Protein AF-A0AAE3G840-F1 (afdb_monomer)

Secondary structure (DSSP, 8-state):
--------------HHHHHHHHHHHHHHHHHHHHHHHHHHHHHHHHHHHHT--TTTTTHHHHHHHHHHHHHHHHHHHHHHHH-HHHHHHHHHHHHHHHHHHHHT--SHHHHHHHHHHHHHHHHHHHHHHHHHHHHHSPTTHHHHHHHHHHHHHHHHHHHHHHHHHHHHHHHT-TTHHHHTHHHHHHHHHHHHHHH-------SPPPP--HHHHHHHHHHHHHHHHHHHHHHHT-TTSTHHHHHHHHHHHHHHHHHHHHHHT-SS-SS-GGGGGSHHHHHHHHHHHHHHHHHTTHHHHHHHIIIIIS---HHHHHHTTHHHHHHHHHHHHHHHHHHHHHHHHHHHHHHHHHHHHHHHHHHHH--TT--HIIIIIHHHHHHHHHHHHHHHHHHHHHHTTS-HHHHHHHHHHHHHHHHHHHHHHHHHHHHHHHHHHHHHHHHSTT--TTSHHHHHHHHHHHHHHHHHHHHHHHHHHHHHSPPPPPP-------------------------EEPTTS-EEE------------SSS----PPTT-SS---S----EEEETTEEEE------PPPGGG----TTS--SHHHHHHHHHHHHHHSTTTTSTTGGGSTTHHHHHHHHHHHHHHHHHHHHHHHHIIIIIS---EEEEES--S--HHHHS---TT-EEEEEE-HHHHHHHHHHHTTPPPTT--EEEEEE--TTS--HHHHHHTT--TTS-EEEEE-S-GGGS-HHHHHHHHHHHHHHPPTT-EEEEEEE-GGGGGSHHHHHHHHHHHHTT---------HHHHHHHTTEEEEEE-HHHHHHHHTSPPPGGG-TTSTTPPPEEEEEEEE---

Foldseek 3Di:
DDDDDDPDPPPPPDPVLLVLLLVLLLLLLLLLLLLLQQLLLQLVQCCVQQVDDPLLSVLLNQLLLLLLLLCLLVLLLCCLFVNLLVLQLVLLVQLLVLLVQLLVDNHSVSNSVSSNSNSNSSSNSNNSSLVSLPVSADPADRSVVSVVSSVVSSLVSNLCNLQVSLCCCVPPRNSVSSVVSNVSSVVSNVSSVPSPDDDPPPDDRDDPPVLLSCLSSQLLSLQLVLLSCCSVCNCPDPSNVVSNVSSVVSVVVSVVCQVPPDPRHSAVCVLCVDLLLVLLLLLLLLLLLLPLQVSSLQLCLCCAQVVHGSNVSSVLLNLLSVLLVVLLVCLVVLCLPVNLLVQLLQLLLQLLQLLLQLLPQQASPGDSVRNPNVSSSSNSNSSSSNPVSSLCSQQVVDPSVCSSVSNVSSVSSSSSSNSSSNSNLLSQLLVQLVVVQVVDPPDDSSHNGSNSRSSSVSSNSSSVSSNVSSVSSVPRHDDPDDPDDDDDDDDDDDDDDDDDDDDDDWDFDADPVGDTDDTDDDDDDDDDDDPDDDDFDDDPDDPDTDDDDDFDFDDDPNDTDGDDPPDDDPQLLVVDDDPPDPQALVQVVVQVSVCVVVVSPNLCPLLPPDPDPVVCVVLVSLVSSLLSVVLLSVVCCCCVVVVAQEEEEEPDGLRQCQQRPPGDLSHEYEYEDAPVRVVVSCVVCPPRDRPHHHHYDYQHDDLLDQCLVSVVVSPQQLAGAYEYEDEPVQQQDAPVSSLVSLLSVLSRGHAFHKYKYKDFAPVLCVQPVSVVSQVSCVVSVRHGHHDDDDPQVSVVVSQKHKDKDQLCRSCVSVVHDRRPLRDPPDPRRTGMMIMMIGHHDD

Radius of gyration: 35.21 Å; Cα contacts (8 Å, |Δi|>4): 1364; chains: 1; bounding box: 81×62×112 Å

pLDDT: mean 72.21, std 22.95, range [21.5, 98.44]

Organism: NCBI:txid334858

InterPro domains:
  IPR007213 Methyltransferase Ppm1/Ppm2/Tcmp [PF04072] (611-745)
  IPR011610 S-adenosyl-L-methionine-dependent methyltransferase ML2640-like [TIGR00027] (586-816)
  IPR011701 Major facilitator superfamily [PF07690] (26-421)
  IPR020846 Major facilitator superfamily domain [PS50850] (21-481)
  IPR029063 S-adenosyl-L-methionine-dependent methyltransferase superfamily [G3DSA:3.40.50.150] (578-839)
  IPR029063 S-adenosyl-L-methionine-dependent methyltransferase superfamily [SSF53335] (592-825)
  IPR036259 MFS transporter superfamily [G3DSA:1.20.1250.20] (270-483)
  IPR036259 MFS transporter superfamily [SSF103473] (11-481)

Structure (mmCIF, N/CA/C/O backbone):
data_AF-A0AAE3G840-F1
#
_entry.id   AF-A0AAE3G840-F1
#
loop_
_atom_site.group_PDB
_atom_site.id
_atom_site.type_symbol
_atom_site.label_atom_id
_atom_site.label_alt_id
_atom_site.label_comp_id
_atom_site.label_asym_id
_atom_site.label_entity_id
_atom_site.label_seq_id
_atom_site.pdbx_PDB_ins_code
_atom_site.Cartn_x
_atom_site.Cartn_y
_atom_site.Cartn_z
_atom_site.occupancy
_atom_site.B_iso_or_equiv
_atom_site.auth_seq_id
_atom_site.auth_comp_id
_atom_site.auth_asym_id
_atom_site.auth_atom_id
_atom_site.pdbx_PDB_model_num
ATOM 1 N N . MET A 1 1 ? -51.541 -15.977 14.603 1.00 34.34 1 MET A N 1
ATOM 2 C CA . MET A 1 1 ? -51.181 -16.908 13.510 1.00 34.34 1 MET A CA 1
ATOM 3 C C . MET A 1 1 ? -50.892 -16.015 12.309 1.00 34.34 1 MET A C 1
ATOM 5 O O . MET A 1 1 ? -51.826 -15.452 11.775 1.00 34.34 1 MET A O 1
ATOM 9 N N . VAL A 1 2 ? -49.666 -15.561 12.064 1.00 25.80 2 VAL A N 1
ATOM 10 C CA . VAL A 1 2 ? -48.532 -16.315 11.511 1.00 25.80 2 VAL A CA 1
ATOM 11 C C . VAL A 1 2 ? -47.225 -15.819 12.142 1.00 25.80 2 VAL A C 1
ATOM 13 O O . VAL A 1 2 ? -46.986 -14.623 12.275 1.00 25.80 2 VAL A O 1
ATOM 16 N N . THR A 1 3 ? -46.417 -16.776 12.571 1.00 24.98 3 THR A N 1
ATOM 17 C CA . THR A 1 3 ? -45.073 -16.669 13.137 1.00 24.98 3 THR A CA 1
ATOM 18 C C . THR A 1 3 ? -44.054 -16.286 12.060 1.00 24.98 3 THR A C 1
ATOM 20 O O . THR A 1 3 ? -43.901 -17.009 11.080 1.00 24.98 3 THR A O 1
ATOM 23 N N . PHE A 1 4 ? -43.293 -15.205 12.262 1.00 26.00 4 PHE A N 1
ATOM 24 C CA . PHE A 1 4 ? -42.020 -15.007 11.562 1.00 26.00 4 PHE A CA 1
ATOM 25 C C . PHE A 1 4 ? -40.923 -15.701 12.367 1.00 26.00 4 PHE A C 1
ATOM 27 O O . PHE A 1 4 ? -40.429 -15.179 13.363 1.00 26.00 4 PHE A O 1
ATOM 34 N N . SER A 1 5 ? -40.603 -16.924 11.950 1.00 25.14 5 SER A N 1
ATOM 35 C CA . SER A 1 5 ? -39.438 -17.674 12.408 1.00 25.14 5 SER A CA 1
ATOM 36 C C . SER A 1 5 ? -38.291 -17.515 11.406 1.00 25.14 5 SER A C 1
ATOM 38 O O . SER A 1 5 ? -38.530 -17.392 10.205 1.00 25.14 5 SER A O 1
ATOM 40 N N . SER A 1 6 ? -37.064 -17.616 11.923 1.00 24.23 6 SER A N 1
ATOM 41 C CA . SER A 1 6 ? -35.778 -17.750 11.221 1.00 24.23 6 SER A CA 1
ATOM 42 C C . SER A 1 6 ? -35.004 -16.462 10.895 1.00 24.23 6 SER A C 1
ATOM 44 O O . SER A 1 6 ? -34.860 -16.052 9.745 1.00 24.23 6 SER A O 1
ATOM 46 N N . THR A 1 7 ? -34.355 -15.883 11.910 1.00 29.67 7 THR A N 1
ATOM 47 C CA . THR A 1 7 ? -33.002 -15.338 11.718 1.00 29.67 7 THR A CA 1
ATOM 48 C C . THR A 1 7 ? -32.040 -16.515 11.598 1.00 29.67 7 THR A C 1
ATOM 50 O O . THR A 1 7 ? -31.625 -17.091 12.604 1.00 29.67 7 THR A O 1
ATOM 53 N N . ALA A 1 8 ? -31.719 -16.901 10.364 1.00 26.28 8 ALA A N 1
ATOM 54 C CA . ALA A 1 8 ? -30.678 -17.882 10.095 1.00 26.28 8 ALA A CA 1
ATOM 55 C C . ALA A 1 8 ? -29.350 -17.439 10.750 1.00 26.28 8 ALA A C 1
ATOM 57 O O . ALA A 1 8 ? -28.994 -16.256 10.672 1.00 26.28 8 ALA A O 1
ATOM 58 N N . PRO A 1 9 ? -28.593 -18.352 11.378 1.00 29.22 9 PRO A N 1
ATOM 59 C CA . PRO A 1 9 ? -27.263 -18.037 11.872 1.00 29.22 9 PRO A CA 1
ATOM 60 C C . PRO A 1 9 ? -26.381 -17.686 10.670 1.00 29.22 9 PRO A C 1
ATOM 62 O O . PRO A 1 9 ? -26.230 -18.489 9.750 1.00 29.22 9 PRO A O 1
ATOM 65 N N . ARG A 1 10 ? -25.778 -16.488 10.656 1.00 34.19 10 ARG A N 1
ATOM 66 C CA . ARG A 1 10 ? -24.639 -16.221 9.768 1.00 34.19 10 ARG A CA 1
ATOM 67 C C . ARG A 1 10 ? -23.560 -17.227 10.153 1.00 34.19 10 ARG A C 1
ATOM 69 O O . ARG A 1 10 ? -22.944 -17.087 11.208 1.00 34.19 10 ARG A O 1
ATOM 76 N N . SER A 1 11 ? -23.390 -18.272 9.346 1.00 36.03 11 SER A N 1
ATOM 77 C CA . SER A 1 11 ? -22.333 -19.261 9.524 1.00 36.03 11 SER A CA 1
ATOM 78 C C . SER A 1 11 ? -21.011 -18.510 9.638 1.00 36.03 11 SER A C 1
ATOM 80 O O . SER A 1 11 ? -20.602 -17.842 8.687 1.00 36.03 11 SER A O 1
ATOM 82 N N . ARG A 1 12 ? -20.357 -18.575 10.801 1.00 44.62 12 ARG A N 1
ATOM 83 C CA . ARG A 1 12 ? -18.965 -18.142 10.923 1.00 44.62 12 ARG A CA 1
ATOM 84 C C . ARG A 1 12 ? -18.172 -19.040 9.976 1.00 44.62 12 ARG A C 1
ATOM 86 O O . ARG A 1 12 ? -18.024 -20.229 10.248 1.00 44.62 12 ARG A O 1
ATOM 93 N N . LEU A 1 13 ? -17.779 -18.505 8.823 1.00 53.25 13 LEU A N 1
ATOM 94 C CA . LEU A 1 13 ? -16.960 -19.225 7.853 1.00 53.25 13 LEU A CA 1
ATOM 95 C C . LEU A 1 13 ? -15.659 -19.656 8.546 1.00 53.25 13 LEU A C 1
ATOM 97 O O . LEU A 1 13 ? -15.182 -18.990 9.469 1.00 53.25 13 LEU A O 1
ATOM 101 N N . SER A 1 14 ? -15.130 -20.822 8.173 1.00 67.75 14 SER A N 1
ATOM 102 C CA . SER A 1 14 ? -13.981 -21.405 8.867 1.00 67.75 14 SER A CA 1
ATOM 103 C C . SER A 1 14 ? -12.733 -20.515 8.716 1.00 67.75 14 SER A C 1
ATOM 105 O O . SER A 1 14 ? -12.577 -19.840 7.697 1.00 67.75 14 SER A O 1
ATOM 107 N N . PRO A 1 15 ? -11.772 -20.550 9.660 1.00 73.31 15 PRO A N 1
ATOM 108 C CA . PRO A 1 15 ? -10.496 -19.834 9.528 1.00 73.31 15 PRO A CA 1
ATOM 109 C C . PRO A 1 15 ? -9.726 -20.145 8.232 1.00 73.31 15 PRO A C 1
ATOM 111 O O . PRO A 1 15 ? -8.884 -19.357 7.804 1.00 73.31 15 PRO A O 1
ATOM 114 N N . GLN A 1 16 ? -10.000 -21.293 7.603 1.00 81.31 16 GLN A N 1
ATOM 115 C CA . GLN A 1 16 ? -9.448 -21.673 6.302 1.00 81.31 16 GLN A CA 1
ATOM 116 C C . GLN A 1 16 ? -10.058 -20.854 5.156 1.00 81.31 16 GLN A C 1
ATOM 118 O O . GLN A 1 16 ? -9.321 -20.418 4.274 1.00 81.31 16 GLN A O 1
ATOM 123 N N . HIS A 1 17 ? -11.366 -20.585 5.188 1.00 85.44 17 HIS A N 1
ATOM 124 C CA . HIS A 1 17 ? -12.036 -19.741 4.197 1.00 85.44 17 HIS A CA 1
ATOM 125 C C . HIS A 1 17 ? -11.471 -18.312 4.209 1.00 85.44 17 HIS A C 1
ATOM 127 O O . HIS A 1 17 ? -11.098 -17.797 3.158 1.00 85.44 17 HIS A O 1
ATOM 133 N N . ASP A 1 18 ? -11.301 -17.704 5.388 1.00 85.56 18 ASP A N 1
ATOM 134 C CA . ASP A 1 18 ? -10.723 -16.356 5.518 1.00 85.56 18 ASP A CA 1
ATOM 135 C C . ASP A 1 18 ? -9.313 -16.272 4.904 1.00 85.56 18 ASP A C 1
ATOM 137 O O . ASP A 1 18 ? -8.988 -15.324 4.188 1.00 85.56 18 ASP A O 1
ATOM 141 N N . ARG A 1 19 ? -8.467 -17.287 5.137 1.00 89.31 19 ARG A N 1
ATOM 142 C CA . ARG A 1 19 ? -7.116 -17.356 4.550 1.00 89.31 19 ARG A CA 1
ATOM 143 C C . ARG A 1 19 ? -7.157 -17.453 3.028 1.00 89.31 19 ARG A C 1
ATOM 145 O O . ARG A 1 19 ? -6.355 -16.800 2.366 1.00 89.31 19 ARG A O 1
ATOM 152 N N . LEU A 1 20 ? -8.086 -18.232 2.477 1.00 91.50 20 LEU A N 1
ATOM 153 C CA . LEU A 1 20 ? -8.254 -18.370 1.030 1.00 91.50 20 LEU A CA 1
ATOM 154 C C . LEU A 1 20 ? -8.765 -17.073 0.395 1.00 91.50 20 LEU A C 1
ATOM 156 O O . LEU A 1 20 ? -8.261 -16.676 -0.651 1.00 91.50 20 LEU A O 1
ATOM 160 N N . VAL A 1 21 ? -9.688 -16.360 1.046 1.00 91.12 21 VAL A N 1
ATOM 161 C CA . VAL A 1 21 ? -10.130 -15.029 0.598 1.00 91.12 21 VAL A CA 1
ATOM 162 C C . VAL A 1 21 ? -8.964 -14.040 0.571 1.00 91.12 21 VAL A C 1
ATOM 164 O O . VAL A 1 21 ? -8.776 -13.335 -0.422 1.00 91.12 21 VAL A O 1
ATOM 167 N N . LEU A 1 22 ? -8.147 -14.011 1.630 1.00 91.56 22 LEU A N 1
ATOM 168 C CA . LEU A 1 22 ? -6.950 -13.170 1.670 1.00 91.56 22 LEU A CA 1
ATOM 169 C C . LEU A 1 22 ? -5.960 -13.541 0.563 1.00 91.56 22 LEU A C 1
ATOM 171 O O . LEU A 1 22 ? -5.423 -12.649 -0.096 1.00 91.56 22 LEU A O 1
ATOM 175 N N . ALA A 1 23 ? -5.736 -14.836 0.338 1.00 93.62 23 ALA A N 1
ATOM 176 C CA . ALA A 1 23 ? -4.858 -15.323 -0.717 1.00 93.62 23 ALA A CA 1
ATOM 177 C C . ALA A 1 23 ? -5.355 -14.901 -2.107 1.00 93.62 23 ALA A C 1
ATOM 179 O O . ALA A 1 23 ? -4.570 -14.375 -2.886 1.00 93.62 23 ALA A O 1
ATOM 180 N N . LEU A 1 24 ? -6.653 -15.038 -2.397 1.00 93.50 24 LEU A N 1
ATOM 181 C CA . LEU A 1 24 ? -7.257 -14.637 -3.673 1.00 93.50 24 LEU A CA 1
ATOM 182 C C . LEU A 1 24 ? -7.178 -13.126 -3.916 1.00 93.50 24 LEU A C 1
ATOM 184 O O . LEU A 1 24 ? -6.803 -12.683 -5.005 1.00 93.50 24 LEU A O 1
ATOM 188 N N . ALA A 1 25 ? -7.493 -12.320 -2.900 1.00 91.62 25 ALA A N 1
ATOM 189 C CA . ALA A 1 25 ? -7.382 -10.870 -3.005 1.00 91.62 25 ALA A CA 1
ATOM 190 C C . ALA A 1 25 ? -5.920 -10.438 -3.212 1.00 91.62 25 ALA A C 1
ATOM 192 O O . ALA A 1 25 ? -5.636 -9.566 -4.036 1.00 91.62 25 ALA A O 1
ATOM 193 N N . SER A 1 26 ? -4.984 -11.067 -2.495 1.00 92.06 26 SER A N 1
ATOM 194 C CA . SER A 1 26 ? -3.547 -10.792 -2.615 1.00 92.06 26 SER A CA 1
ATOM 195 C C . SER A 1 26 ? -2.992 -11.245 -3.967 1.00 92.06 26 SER A C 1
ATOM 197 O O . SER A 1 26 ? -2.227 -10.505 -4.574 1.00 92.06 26 SER A O 1
ATOM 199 N N . LEU A 1 27 ? -3.434 -12.395 -4.487 1.00 94.00 27 LEU A N 1
ATOM 200 C CA . LEU A 1 27 ? -3.102 -12.885 -5.829 1.00 94.00 27 LEU A CA 1
ATOM 201 C C . LEU A 1 27 ? -3.569 -11.909 -6.914 1.00 94.00 27 LEU A C 1
ATOM 203 O O . LEU A 1 27 ? -2.831 -11.630 -7.852 1.00 94.00 27 LEU A O 1
ATOM 207 N N . SER A 1 28 ? -4.770 -11.346 -6.750 1.00 92.19 28 SER A N 1
ATOM 208 C CA . SER A 1 28 ? -5.316 -10.336 -7.664 1.00 92.19 28 SER A CA 1
ATOM 209 C C . SER A 1 28 ? -4.454 -9.067 -7.675 1.00 92.19 28 SER A C 1
ATOM 211 O O . SER A 1 28 ? -4.158 -8.532 -8.737 1.00 92.19 28 SER A O 1
ATOM 213 N N . SER A 1 29 ? -3.998 -8.609 -6.502 1.00 89.50 29 SER A N 1
ATOM 214 C CA . SER A 1 29 ? -3.045 -7.491 -6.389 1.00 89.50 29 SER A CA 1
ATOM 215 C C . SER A 1 29 ? -1.716 -7.812 -7.064 1.00 89.50 29 SER A C 1
ATOM 217 O O . SER A 1 29 ? -1.209 -7.026 -7.860 1.00 89.50 29 SER A O 1
ATOM 219 N N . PHE A 1 30 ? -1.175 -8.996 -6.765 1.00 91.31 30 PHE A N 1
ATOM 220 C CA . PHE A 1 30 ? 0.096 -9.467 -7.291 1.00 91.31 30 PHE A CA 1
ATOM 221 C C . PHE A 1 30 ? 0.093 -9.493 -8.815 1.00 91.31 30 PHE A C 1
ATOM 223 O O . PHE A 1 30 ? 0.956 -8.869 -9.414 1.00 91.31 30 PHE A O 1
ATOM 230 N N . VAL A 1 31 ? -0.882 -10.165 -9.438 1.00 93.06 31 VAL A N 1
ATOM 231 C CA . VAL A 1 31 ? -0.896 -10.363 -10.894 1.00 93.06 31 VAL A CA 1
ATOM 232 C C . VAL A 1 31 ? -1.080 -9.045 -11.649 1.00 93.06 31 VAL A C 1
ATOM 234 O O . VAL A 1 31 ? -0.390 -8.803 -12.631 1.00 93.06 31 VAL A O 1
ATOM 237 N N . VAL A 1 32 ? -1.943 -8.151 -11.153 1.00 91.31 32 VAL A N 1
ATOM 238 C CA . VAL A 1 32 ? -2.203 -6.843 -11.776 1.00 91.31 32 VAL A CA 1
ATOM 239 C C . VAL A 1 32 ? -0.981 -5.928 -11.673 1.00 91.31 32 VAL A C 1
ATOM 241 O O . VAL A 1 32 ? -0.653 -5.219 -12.624 1.00 91.31 32 VAL A O 1
ATOM 244 N N . ILE A 1 33 ? -0.301 -5.922 -10.524 1.00 86.12 33 ILE A N 1
ATOM 245 C CA . ILE A 1 33 ? 0.869 -5.063 -10.312 1.00 86.12 33 ILE A CA 1
ATOM 246 C C . ILE A 1 33 ? 2.111 -5.642 -10.999 1.00 86.12 33 ILE A C 1
ATOM 248 O O . ILE A 1 33 ? 2.878 -4.880 -11.581 1.00 86.12 33 ILE A O 1
ATOM 252 N N . LEU A 1 34 ? 2.289 -6.966 -10.970 1.00 89.31 34 LEU A N 1
ATOM 253 C CA . LEU A 1 34 ? 3.341 -7.661 -11.710 1.00 89.31 34 LEU A CA 1
ATOM 254 C C . LEU A 1 34 ? 3.222 -7.364 -13.206 1.00 89.31 34 LEU A C 1
ATOM 256 O O . LEU A 1 34 ? 4.193 -6.927 -13.810 1.00 89.31 34 LEU A O 1
ATOM 260 N N . ASP A 1 35 ? 2.037 -7.547 -13.795 1.00 91.50 35 ASP A N 1
ATOM 261 C CA . ASP A 1 35 ? 1.790 -7.310 -15.223 1.00 91.50 35 ASP A CA 1
ATOM 262 C C . ASP A 1 35 ? 2.094 -5.866 -15.656 1.00 91.50 35 ASP A C 1
ATOM 264 O O . ASP A 1 35 ? 2.644 -5.628 -16.734 1.00 91.50 35 ASP A O 1
ATOM 268 N N . ALA A 1 36 ? 1.793 -4.895 -14.791 1.00 83.44 36 ALA A N 1
ATOM 269 C CA . ALA A 1 36 ? 2.079 -3.491 -15.058 1.00 83.44 36 ALA A CA 1
ATOM 270 C C . ALA A 1 36 ? 3.587 -3.198 -15.176 1.00 83.44 36 ALA A C 1
ATOM 272 O O . ALA A 1 36 ? 3.972 -2.295 -15.916 1.00 83.44 36 ALA A O 1
ATOM 273 N N . THR A 1 37 ? 4.445 -3.936 -14.463 1.00 83.00 37 THR A N 1
ATOM 274 C CA . THR A 1 37 ? 5.891 -3.661 -14.401 1.00 83.00 37 THR A CA 1
ATOM 275 C C . THR A 1 37 ? 6.741 -4.634 -15.218 1.00 83.00 37 THR A C 1
ATOM 277 O O . THR A 1 37 ? 7.807 -4.255 -15.704 1.00 83.00 37 THR A O 1
ATOM 280 N N . ILE A 1 38 ? 6.280 -5.870 -15.409 1.00 89.69 38 ILE A N 1
ATOM 281 C CA . ILE A 1 38 ? 7.008 -6.938 -16.107 1.00 89.69 38 ILE A CA 1
ATOM 282 C C . ILE A 1 38 ? 7.200 -6.644 -17.603 1.00 89.69 38 ILE A C 1
ATOM 284 O O . ILE A 1 38 ? 8.246 -6.960 -18.170 1.00 89.69 38 ILE A O 1
ATOM 288 N N . VAL A 1 39 ? 6.221 -5.989 -18.238 1.00 89.75 39 VAL A N 1
ATOM 289 C CA . VAL A 1 39 ? 6.227 -5.718 -19.685 1.00 89.75 39 VAL A CA 1
ATOM 290 C C . VAL A 1 39 ? 7.253 -4.656 -20.082 1.00 89.75 39 VAL A C 1
ATOM 292 O O . VAL A 1 39 ? 7.776 -4.696 -21.192 1.00 89.75 39 VAL A O 1
ATOM 295 N N . SER A 1 40 ? 7.594 -3.738 -19.174 1.00 82.50 40 SER A N 1
ATOM 296 C CA . SER A 1 40 ? 8.496 -2.613 -19.450 1.00 82.50 40 SER A CA 1
ATOM 297 C C . SER A 1 40 ? 9.888 -3.076 -19.876 1.00 82.50 40 SER A C 1
ATOM 299 O O . SER A 1 40 ? 10.499 -2.475 -20.755 1.00 82.50 40 SER A O 1
ATOM 301 N N . VAL A 1 41 ? 10.359 -4.190 -19.307 1.00 85.06 41 VAL A N 1
ATOM 302 C CA . VAL A 1 41 ? 11.650 -4.796 -19.666 1.00 85.06 41 VAL A CA 1
ATOM 303 C C . VAL A 1 41 ? 11.589 -5.495 -21.028 1.00 85.06 41 VAL A C 1
ATOM 305 O O . VAL A 1 41 ? 12.598 -5.578 -21.719 1.00 85.06 41 VAL A O 1
ATOM 308 N N . ALA A 1 42 ? 10.404 -5.950 -21.437 1.00 88.44 42 ALA A N 1
ATOM 309 C CA . ALA A 1 42 ? 10.174 -6.680 -22.679 1.00 88.44 42 ALA A CA 1
ATOM 310 C C . ALA A 1 42 ? 9.907 -5.773 -23.893 1.00 88.44 42 ALA A C 1
ATOM 312 O O . ALA A 1 42 ? 9.973 -6.246 -25.029 1.00 88.44 42 ALA A O 1
ATOM 313 N N . LEU A 1 43 ? 9.616 -4.484 -23.672 1.00 86.25 43 LEU A N 1
ATOM 314 C CA . LEU A 1 43 ? 9.260 -3.524 -24.723 1.00 86.25 43 LEU A CA 1
ATOM 315 C C . LEU A 1 43 ? 10.213 -3.520 -25.927 1.00 86.25 43 LEU A C 1
ATOM 317 O O . LEU A 1 43 ? 9.707 -3.577 -27.046 1.00 86.25 43 LEU A O 1
ATOM 321 N N . PRO A 1 44 ? 11.551 -3.516 -25.770 1.00 83.31 44 PRO A N 1
ATOM 322 C CA . PRO A 1 44 ? 12.439 -3.508 -26.932 1.00 83.31 44 PRO A CA 1
ATOM 323 C C . PRO A 1 44 ? 12.269 -4.761 -27.805 1.00 83.31 44 PRO A C 1
ATOM 325 O O . PRO A 1 44 ? 12.223 -4.669 -29.029 1.00 83.31 44 PRO A O 1
ATOM 328 N N . SER A 1 45 ? 12.104 -5.934 -27.180 1.00 87.25 45 SER A N 1
ATOM 329 C CA . SER A 1 45 ? 11.869 -7.200 -27.890 1.00 87.25 45 SER A CA 1
ATOM 330 C C . SER A 1 45 ? 10.499 -7.235 -28.572 1.00 87.25 45 SER A C 1
ATOM 332 O O . SER A 1 45 ? 10.394 -7.687 -29.709 1.00 87.25 45 SER A O 1
ATOM 334 N N . ILE A 1 46 ? 9.464 -6.709 -27.907 1.00 90.56 46 ILE A N 1
ATOM 335 C CA . ILE A 1 46 ? 8.120 -6.542 -28.479 1.00 90.56 46 ILE A CA 1
ATOM 336 C C . ILE A 1 46 ? 8.183 -5.667 -29.732 1.00 90.56 46 ILE A C 1
ATOM 338 O O . ILE A 1 46 ? 7.615 -6.019 -30.766 1.00 90.56 46 ILE A O 1
ATOM 342 N N . GLY A 1 47 ? 8.876 -4.529 -29.639 1.00 87.50 47 GLY A N 1
ATOM 343 C CA . GLY A 1 47 ? 8.974 -3.575 -30.733 1.00 87.50 47 GLY A CA 1
ATOM 344 C C . GLY A 1 47 ? 9.709 -4.139 -31.941 1.00 87.50 47 GLY A C 1
ATOM 345 O O . GLY A 1 47 ? 9.209 -4.020 -33.058 1.00 87.50 47 GLY A O 1
ATOM 346 N N . ALA A 1 48 ? 10.836 -4.815 -31.702 1.00 87.00 48 ALA A N 1
ATOM 347 C CA . ALA A 1 48 ? 11.633 -5.441 -32.750 1.00 87.00 48 ALA A CA 1
ATOM 348 C C . ALA A 1 48 ? 10.879 -6.560 -33.486 1.00 87.00 48 ALA A C 1
ATOM 350 O O . ALA A 1 48 ? 10.978 -6.656 -34.706 1.00 87.00 48 ALA A O 1
ATOM 351 N N . GLU A 1 49 ? 10.119 -7.398 -32.772 1.00 91.56 49 GLU A N 1
ATOM 352 C CA . GLU A 1 49 ? 9.456 -8.552 -33.390 1.00 91.56 49 GLU A CA 1
ATOM 353 C C . GLU A 1 49 ? 8.113 -8.206 -34.053 1.00 91.56 49 GLU A C 1
ATOM 355 O O . GLU A 1 49 ? 7.796 -8.736 -35.115 1.00 91.56 49 GLU A O 1
ATOM 360 N N . LEU A 1 50 ? 7.315 -7.317 -33.451 1.00 91.31 50 LEU A N 1
ATOM 361 C CA . LEU A 1 50 ? 6.008 -6.921 -33.997 1.00 91.31 50 LEU A CA 1
ATOM 362 C C . LEU A 1 50 ? 6.078 -5.710 -34.937 1.00 91.31 50 LEU A C 1
ATOM 364 O O . LEU A 1 50 ? 5.052 -5.320 -35.493 1.00 91.31 50 LEU A O 1
ATOM 368 N N . GLY A 1 51 ? 7.258 -5.109 -35.112 1.00 86.62 51 GLY A N 1
ATOM 369 C CA . GLY A 1 51 ? 7.457 -3.958 -35.990 1.00 86.62 51 GLY A CA 1
ATOM 370 C C . GLY A 1 51 ? 6.771 -2.687 -35.488 1.00 86.62 51 GLY A C 1
ATOM 371 O O . GLY A 1 51 ? 6.192 -1.947 -36.283 1.00 86.62 51 GLY A O 1
ATOM 372 N N . PHE A 1 52 ? 6.791 -2.430 -34.175 1.00 83.56 52 PHE A N 1
ATOM 373 C CA . PHE A 1 52 ? 6.294 -1.154 -33.650 1.00 83.56 52 PHE A CA 1
ATOM 374 C C . PHE A 1 52 ? 7.183 0.000 -34.121 1.00 83.56 52 PHE A C 1
ATOM 376 O O . PHE A 1 52 ? 8.408 -0.071 -34.039 1.00 83.56 52 PHE A O 1
ATOM 383 N N . ALA A 1 53 ? 6.560 1.109 -34.517 1.00 77.31 53 ALA A N 1
ATOM 384 C CA . ALA A 1 53 ? 7.265 2.380 -34.625 1.00 77.31 53 ALA A CA 1
ATOM 385 C C . ALA A 1 53 ? 7.638 2.886 -33.223 1.00 77.31 53 ALA A C 1
ATOM 387 O O . ALA A 1 53 ? 6.878 2.667 -32.273 1.00 77.31 53 ALA A O 1
ATOM 388 N N . ALA A 1 54 ? 8.750 3.619 -33.102 1.00 67.38 54 ALA A N 1
ATOM 389 C CA . ALA A 1 54 ? 9.215 4.190 -31.834 1.00 67.38 54 ALA A CA 1
ATOM 390 C C . ALA A 1 54 ? 8.132 5.029 -31.127 1.00 67.38 54 ALA A C 1
ATOM 392 O O . ALA A 1 54 ? 7.961 4.913 -29.919 1.00 67.38 54 ALA A O 1
ATOM 393 N N . SER A 1 55 ? 7.321 5.770 -31.890 1.00 64.19 55 SER A N 1
ATOM 394 C CA . SER A 1 55 ? 6.184 6.560 -31.386 1.00 64.19 55 SER A CA 1
ATOM 395 C C . SER A 1 55 ? 4.996 5.724 -30.893 1.00 64.19 55 SER A C 1
ATOM 397 O O . SER A 1 55 ? 4.160 6.207 -30.137 1.00 64.19 55 SER A O 1
ATOM 399 N N . THR A 1 56 ? 4.892 4.464 -31.319 1.00 74.06 56 THR A N 1
ATOM 400 C CA . THR A 1 56 ? 3.772 3.570 -30.974 1.00 74.06 56 THR A CA 1
ATOM 401 C C . THR A 1 56 ? 4.140 2.524 -29.928 1.00 74.06 56 THR A C 1
ATOM 403 O O . THR A 1 56 ? 3.257 1.958 -29.295 1.00 74.06 56 THR A O 1
ATOM 406 N N . LEU A 1 57 ? 5.427 2.251 -29.710 1.00 78.06 57 LEU A N 1
ATOM 407 C CA . LEU A 1 57 ? 5.870 1.249 -28.742 1.00 78.06 57 LEU A CA 1
ATOM 408 C C . LEU A 1 57 ? 5.465 1.575 -27.286 1.00 78.06 57 LEU A C 1
ATOM 410 O O . LEU A 1 57 ? 5.007 0.662 -26.590 1.00 78.06 57 LEU A O 1
ATOM 414 N N . PRO A 1 58 ? 5.531 2.839 -26.813 1.00 73.75 58 PRO A N 1
ATOM 415 C CA . PRO A 1 58 ? 5.064 3.203 -25.474 1.00 73.75 58 PRO A CA 1
ATOM 416 C C . PRO A 1 58 ? 3.588 2.858 -25.228 1.00 73.75 58 PRO A C 1
ATOM 418 O O . PRO A 1 58 ? 3.215 2.530 -24.096 1.00 73.75 58 PRO A O 1
ATOM 421 N N . TRP A 1 59 ? 2.758 2.820 -26.286 1.00 81.69 59 TRP A N 1
ATOM 422 C CA . TRP A 1 59 ? 1.340 2.446 -26.205 1.00 81.69 59 TRP A CA 1
ATOM 423 C C . TRP A 1 59 ? 1.096 1.063 -25.593 1.00 81.69 59 TRP A C 1
ATOM 425 O O . TRP A 1 59 ? 0.032 0.836 -25.023 1.00 81.69 59 TRP A O 1
ATOM 435 N N . VAL A 1 60 ? 2.074 0.156 -25.608 1.00 87.12 60 VAL A N 1
ATOM 436 C CA . VAL A 1 60 ? 1.949 -1.173 -24.985 1.00 87.12 60 VAL A CA 1
ATOM 437 C C . VAL A 1 60 ? 1.767 -1.086 -23.460 1.00 87.12 60 VAL A C 1
ATOM 439 O O . VAL A 1 60 ? 0.956 -1.817 -22.884 1.00 87.12 60 VAL A O 1
ATOM 442 N N . VAL A 1 61 ? 2.475 -0.180 -22.782 1.00 82.44 61 VAL A N 1
ATOM 443 C CA . VAL A 1 61 ? 2.293 0.068 -21.333 1.00 82.44 61 VAL A CA 1
ATOM 444 C C . VAL A 1 61 ? 1.115 1.009 -21.101 1.00 82.44 61 VAL A C 1
ATOM 446 O O . VAL A 1 61 ? 0.308 0.844 -20.182 1.00 82.44 61 VAL A O 1
ATOM 449 N N . ASN A 1 62 ? 1.011 1.994 -21.978 1.00 76.69 62 ASN A N 1
ATOM 450 C CA . ASN A 1 62 ? 0.102 3.114 -21.871 1.00 76.69 62 ASN A CA 1
ATOM 451 C C . ASN A 1 62 ? -1.367 2.713 -22.077 1.00 76.69 62 ASN A C 1
ATOM 453 O O . ASN A 1 62 ? -2.202 3.095 -21.264 1.00 76.69 62 ASN A O 1
ATOM 457 N N . ALA A 1 63 ? -1.692 1.860 -23.055 1.00 85.75 63 ALA A N 1
ATOM 458 C CA . ALA A 1 63 ? -3.054 1.362 -23.276 1.00 85.75 63 ALA A CA 1
ATOM 459 C C . ALA A 1 63 ? -3.600 0.607 -22.053 1.00 85.75 63 ALA A C 1
ATOM 461 O O . ALA A 1 63 ? -4.742 0.812 -21.643 1.00 85.75 63 ALA A O 1
ATOM 462 N N . TYR A 1 64 ? -2.766 -0.219 -21.418 1.00 87.94 64 TYR A N 1
ATOM 463 C CA . TYR A 1 64 ? -3.118 -0.874 -20.159 1.00 87.94 64 TYR A CA 1
ATOM 464 C C . TYR A 1 64 ? -3.416 0.148 -19.062 1.00 87.94 64 TYR A C 1
ATOM 466 O O . TYR A 1 64 ? -4.473 0.113 -18.438 1.00 87.94 64 TYR A O 1
ATOM 474 N N . THR A 1 65 ? -2.492 1.084 -18.858 1.00 77.38 65 THR A N 1
ATOM 4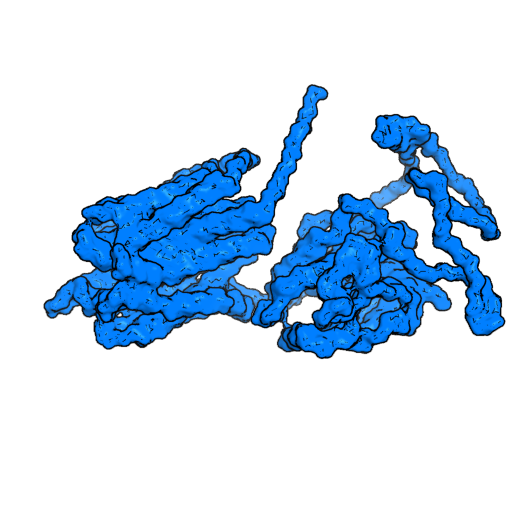75 C CA . THR A 1 65 ? -2.549 2.071 -17.775 1.00 77.38 65 THR A CA 1
ATOM 476 C C . THR A 1 65 ? -3.743 3.015 -17.928 1.00 77.38 65 THR A C 1
ATOM 478 O O . THR A 1 65 ? -4.422 3.323 -16.949 1.00 77.38 65 THR A O 1
ATOM 481 N N . LEU A 1 66 ? -4.037 3.416 -19.165 1.00 79.94 66 LEU A N 1
ATOM 482 C CA . LEU A 1 66 ? -5.156 4.265 -19.552 1.00 79.94 66 LEU A CA 1
ATOM 483 C C . LEU A 1 66 ? -6.497 3.629 -19.158 1.00 79.94 66 LEU A C 1
ATOM 485 O O . LEU A 1 66 ? -7.279 4.235 -18.422 1.00 79.94 66 LEU A O 1
ATOM 489 N N . LEU A 1 67 ? -6.747 2.390 -19.596 1.00 85.94 67 LEU A N 1
ATOM 490 C CA . LEU A 1 67 ? -7.989 1.680 -19.282 1.00 85.94 67 LEU A CA 1
ATOM 491 C C . LEU A 1 67 ? -8.050 1.293 -17.801 1.00 85.94 67 LEU A C 1
ATOM 493 O O . LEU A 1 67 ? -9.105 1.420 -17.182 1.00 85.94 67 LEU A O 1
ATOM 497 N N . PHE A 1 68 ? -6.921 0.898 -17.212 1.00 82.75 68 PHE A N 1
ATOM 498 C CA . PHE A 1 68 ? -6.829 0.593 -15.789 1.00 82.75 68 PHE A CA 1
ATOM 499 C C . PHE A 1 68 ? -7.239 1.788 -14.922 1.00 82.75 68 PHE A C 1
ATOM 501 O O . PHE A 1 68 ? -8.119 1.671 -14.071 1.00 82.75 68 PHE A O 1
ATOM 508 N N . ALA A 1 69 ? -6.640 2.955 -15.156 1.00 73.69 69 ALA A N 1
ATOM 509 C CA . ALA A 1 69 ? -6.897 4.146 -14.359 1.00 73.69 69 ALA A CA 1
ATOM 510 C C . ALA A 1 69 ? -8.285 4.736 -14.633 1.00 73.69 69 ALA A C 1
ATOM 512 O O . ALA A 1 69 ? -8.998 5.083 -13.690 1.00 73.69 69 ALA A O 1
ATOM 513 N N . GLY A 1 70 ? -8.686 4.808 -15.908 1.00 74.75 70 GLY A N 1
ATOM 514 C CA . GLY A 1 70 ? -9.988 5.328 -16.319 1.00 74.75 70 GLY A CA 1
ATOM 515 C C . GLY A 1 70 ? -11.142 4.545 -15.700 1.00 74.75 70 GLY A C 1
ATOM 516 O O . GLY A 1 70 ? -12.074 5.139 -15.165 1.00 74.75 70 GLY A O 1
ATOM 517 N N . PHE A 1 71 ? -11.072 3.214 -15.711 1.00 81.75 71 PHE A N 1
ATOM 518 C CA . PHE A 1 71 ? -12.171 2.360 -15.260 1.00 81.75 71 PHE A CA 1
ATOM 519 C C . PHE A 1 71 ? -12.095 1.967 -13.779 1.00 81.75 71 PHE A C 1
ATOM 521 O O . PHE A 1 71 ? -13.013 1.311 -13.291 1.00 81.75 71 PHE A O 1
ATOM 528 N N . LEU A 1 72 ? -11.059 2.377 -13.035 1.00 79.56 72 LEU A N 1
ATOM 529 C CA . LEU A 1 72 ? -10.857 1.974 -11.636 1.00 79.56 72 LEU A CA 1
ATOM 530 C C . LEU A 1 72 ? -12.051 2.342 -10.736 1.00 79.56 72 LEU A C 1
ATOM 532 O O . LEU A 1 72 ? -12.521 1.529 -9.940 1.00 79.56 72 LEU A O 1
ATOM 536 N N . LEU A 1 73 ? -12.572 3.565 -10.891 1.00 74.12 73 LEU A N 1
ATOM 537 C CA . LEU A 1 73 ? -13.740 4.045 -10.144 1.00 74.12 73 LEU A CA 1
ATOM 538 C C . LEU A 1 73 ? -15.015 3.279 -10.519 1.00 74.12 73 LEU A C 1
ATOM 540 O O . LEU A 1 73 ? -15.806 2.923 -9.642 1.00 74.12 73 LEU A O 1
ATOM 544 N N . LEU A 1 74 ? -15.192 2.988 -11.813 1.00 77.69 74 LEU A N 1
ATOM 545 C CA . LEU A 1 74 ? -16.315 2.191 -12.296 1.00 77.69 74 LEU A CA 1
ATOM 546 C C . LEU A 1 74 ? -16.246 0.762 -11.743 1.00 77.69 74 LEU A C 1
ATOM 548 O O . LEU A 1 74 ? -17.257 0.244 -11.278 1.00 77.69 74 LEU A O 1
ATOM 552 N N . GLY A 1 75 ? -15.060 0.149 -11.721 1.00 80.56 75 GLY A N 1
ATOM 553 C CA . GLY A 1 75 ? -14.843 -1.190 -11.176 1.00 80.56 75 GLY A CA 1
ATOM 554 C C . GLY A 1 75 ? -15.203 -1.307 -9.696 1.00 80.56 75 GLY A C 1
ATOM 555 O O . GLY A 1 75 ? -15.857 -2.275 -9.306 1.00 80.56 75 GLY A O 1
ATOM 556 N N . GLY A 1 76 ? -14.880 -0.288 -8.890 1.00 76.06 76 GLY A N 1
ATOM 557 C CA . GLY A 1 76 ? -15.317 -0.201 -7.490 1.00 76.06 76 GLY A CA 1
ATOM 558 C C . GLY A 1 76 ? -16.833 -0.235 -7.345 1.00 76.06 76 GLY A C 1
ATOM 559 O O . GLY A 1 76 ? -17.370 -1.057 -6.606 1.00 76.06 76 GLY A O 1
ATOM 560 N N . ARG A 1 77 ? -17.545 0.575 -8.131 1.00 75.00 77 ARG A N 1
ATOM 561 C CA . ARG A 1 77 ? -19.011 0.593 -8.083 1.00 75.00 77 ARG A CA 1
ATOM 562 C C . ARG A 1 77 ? -19.665 -0.645 -8.663 1.00 75.00 77 ARG A C 1
ATOM 564 O O . ARG A 1 77 ? -20.706 -1.063 -8.164 1.00 75.00 77 ARG A O 1
ATOM 571 N N . CYS A 1 78 ? -19.070 -1.253 -9.683 1.00 80.56 78 CYS A N 1
ATOM 572 C CA . CYS A 1 78 ? -19.505 -2.559 -10.149 1.00 80.56 78 CYS A CA 1
ATOM 573 C C . CYS A 1 78 ? -19.441 -3.571 -8.997 1.00 80.56 78 CYS A C 1
ATOM 575 O O . CYS A 1 78 ? -20.381 -4.347 -8.830 1.00 80.56 78 CYS A O 1
ATOM 577 N N . ALA A 1 79 ? -18.372 -3.562 -8.190 1.00 80.81 79 ALA A N 1
ATOM 578 C CA . ALA A 1 79 ? -18.237 -4.474 -7.055 1.00 80.81 79 ALA A CA 1
ATOM 579 C C . ALA A 1 79 ? -19.308 -4.224 -5.978 1.00 80.81 79 ALA A C 1
ATOM 581 O O . ALA A 1 79 ? -19.838 -5.185 -5.418 1.00 80.81 79 ALA A O 1
ATOM 582 N N . ASP A 1 80 ? -19.678 -2.962 -5.748 1.00 74.25 80 ASP A N 1
ATOM 583 C CA . ASP A 1 80 ? -20.760 -2.587 -4.830 1.00 74.25 80 ASP A CA 1
ATOM 584 C C . ASP A 1 80 ? -22.151 -3.000 -5.354 1.00 74.25 80 ASP A C 1
ATOM 586 O O . ASP A 1 80 ? -23.002 -3.451 -4.587 1.00 74.25 80 ASP A O 1
ATOM 590 N N . ALA A 1 81 ? -22.392 -2.871 -6.664 1.00 77.12 81 ALA A N 1
ATOM 591 C CA . ALA A 1 81 ? -23.709 -3.075 -7.274 1.00 77.12 81 ALA A CA 1
ATOM 592 C C . ALA A 1 81 ? -24.005 -4.529 -7.675 1.00 77.12 81 ALA A C 1
ATOM 594 O O . ALA A 1 81 ? -25.117 -5.025 -7.466 1.00 77.12 81 ALA A O 1
ATOM 595 N N . PHE A 1 82 ? -23.023 -5.205 -8.274 1.00 81.81 82 PHE A N 1
ATOM 596 C CA . PHE A 1 82 ? -23.133 -6.583 -8.768 1.00 81.81 82 PHE A CA 1
ATOM 597 C C . PHE A 1 82 ? -22.566 -7.609 -7.781 1.00 81.81 82 PHE A C 1
ATOM 599 O O . PHE A 1 82 ? -22.754 -8.812 -7.960 1.00 81.81 82 PHE A O 1
ATOM 606 N N . GLY A 1 83 ? -21.910 -7.139 -6.719 1.00 83.12 83 GLY A N 1
ATOM 607 C CA . GLY A 1 83 ? -21.275 -7.969 -5.710 1.00 83.12 83 GLY A CA 1
ATOM 608 C C . GLY A 1 83 ? -19.826 -8.313 -6.054 1.00 83.12 83 GLY A C 1
ATOM 609 O O . GLY A 1 83 ? -19.440 -8.521 -7.206 1.00 83.12 83 GLY A O 1
ATOM 610 N N . GLN A 1 84 ? -19.021 -8.433 -5.002 1.00 84.94 84 GLN A N 1
ATOM 611 C CA . GLN A 1 84 ? -17.569 -8.614 -5.078 1.00 84.94 84 GLN A CA 1
ATOM 612 C C . GLN A 1 84 ? -17.172 -9.883 -5.835 1.00 84.94 84 GLN A C 1
ATOM 614 O O . GLN A 1 84 ? -16.276 -9.839 -6.672 1.00 84.94 84 GLN A O 1
ATOM 619 N N . ARG A 1 85 ? -17.870 -11.005 -5.595 1.00 88.75 85 ARG A N 1
ATOM 620 C CA . ARG A 1 85 ? -17.606 -12.285 -6.275 1.00 88.75 85 ARG A CA 1
ATOM 621 C C . ARG A 1 85 ? -17.755 -12.161 -7.793 1.00 88.75 85 ARG A C 1
ATOM 623 O O . ARG A 1 85 ? -16.876 -12.609 -8.522 1.00 88.75 85 ARG A O 1
ATOM 630 N N . ALA A 1 86 ? -18.865 -11.590 -8.264 1.00 90.88 86 ALA A N 1
ATOM 631 C CA . ALA A 1 86 ? -19.168 -11.518 -9.693 1.00 90.88 86 ALA A CA 1
ATOM 632 C C . ALA A 1 86 ? -18.143 -10.650 -10.432 1.00 90.88 86 ALA A C 1
ATOM 634 O O . ALA A 1 86 ? -17.623 -11.052 -11.470 1.00 90.88 86 ALA A O 1
ATOM 635 N N . VAL A 1 87 ? -17.801 -9.497 -9.854 1.00 92.38 87 VAL A N 1
ATOM 636 C CA . VAL A 1 87 ? -16.834 -8.571 -10.453 1.00 92.38 87 VAL A CA 1
ATOM 637 C C . VAL A 1 87 ? -15.412 -9.110 -10.397 1.00 92.38 87 VAL A C 1
ATOM 639 O O . VAL A 1 87 ? -14.681 -8.965 -11.372 1.00 92.38 87 VAL A O 1
ATOM 642 N N . LEU A 1 88 ? -15.029 -9.795 -9.317 1.00 92.25 88 LEU A N 1
ATOM 643 C CA . LEU A 1 88 ? -13.714 -10.425 -9.220 1.00 92.25 88 LEU A CA 1
ATOM 644 C C . LEU A 1 88 ? -13.553 -11.564 -10.240 1.00 92.25 88 LEU A C 1
ATOM 646 O O . LEU A 1 88 ? -12.521 -11.643 -10.900 1.00 92.25 88 LEU A O 1
ATOM 650 N N . LEU A 1 89 ? -14.580 -12.400 -10.437 1.00 95.25 89 LEU A N 1
ATOM 651 C CA . LEU A 1 89 ? -14.572 -13.439 -11.476 1.00 95.25 89 LEU A CA 1
ATOM 652 C C . LEU A 1 89 ? -14.525 -12.843 -12.889 1.00 95.25 89 LEU A C 1
ATOM 654 O O . LEU A 1 89 ? -13.727 -13.293 -13.706 1.00 95.25 89 LEU A O 1
ATOM 658 N N . ALA A 1 90 ? -15.340 -11.823 -13.171 1.00 95.69 90 ALA A N 1
ATOM 659 C CA . ALA A 1 90 ? -15.342 -11.147 -14.467 1.00 95.69 90 ALA A CA 1
ATOM 660 C C . ALA A 1 90 ? -13.991 -10.473 -14.758 1.00 95.69 90 ALA A C 1
ATOM 662 O O . ALA A 1 90 ? -13.456 -10.612 -15.856 1.00 95.69 90 ALA A O 1
ATOM 663 N N . GLY A 1 91 ? -13.416 -9.798 -13.759 1.00 95.62 91 GLY A N 1
ATOM 664 C CA . GLY A 1 91 ? -12.098 -9.178 -13.843 1.00 95.62 91 GLY A CA 1
ATOM 665 C C . GLY A 1 91 ? -10.987 -10.197 -14.091 1.00 95.62 91 GLY A C 1
ATOM 666 O O . GLY A 1 91 ? -10.197 -10.005 -15.010 1.00 95.62 91 GLY A O 1
ATOM 667 N N . LEU A 1 92 ? -10.961 -11.311 -13.345 1.00 95.81 92 LEU A N 1
ATOM 668 C CA . LEU A 1 92 ? -9.998 -12.401 -13.554 1.00 95.81 92 LEU A CA 1
ATOM 669 C C . LEU A 1 92 ? -10.141 -13.015 -14.944 1.00 95.81 92 LEU A C 1
ATOM 671 O O . LEU A 1 92 ? -9.136 -13.201 -15.624 1.00 95.81 92 LEU A O 1
ATOM 675 N N . ALA A 1 93 ? -11.365 -13.314 -15.379 1.00 97.06 93 ALA A N 1
ATOM 676 C CA . ALA A 1 93 ? -11.613 -13.907 -16.688 1.00 97.06 93 ALA A CA 1
ATOM 677 C C . ALA A 1 93 ? -11.153 -12.977 -17.820 1.00 97.06 93 ALA A C 1
ATOM 679 O O . ALA A 1 93 ? -10.415 -13.415 -18.702 1.00 97.06 93 ALA A O 1
ATOM 680 N N . LEU A 1 94 ? -11.525 -11.693 -17.760 1.00 97.88 94 LEU A N 1
ATOM 681 C CA . LEU A 1 94 ? -11.117 -10.693 -18.745 1.00 97.88 94 LEU A CA 1
ATOM 682 C C . LEU A 1 94 ? -9.598 -10.510 -18.759 1.00 97.88 94 LEU A C 1
ATOM 684 O O . LEU A 1 94 ? -8.995 -10.553 -19.826 1.00 97.88 94 LEU A O 1
ATOM 688 N N . PHE A 1 95 ? -8.976 -10.359 -17.588 1.00 96.94 95 PHE A N 1
ATOM 689 C CA . PHE A 1 95 ? -7.529 -10.196 -17.468 1.00 96.94 95 PHE A CA 1
ATOM 690 C C . PHE A 1 95 ? -6.783 -11.409 -18.036 1.00 96.94 95 PHE A C 1
ATOM 692 O O . PHE A 1 95 ? -5.889 -11.248 -18.857 1.00 96.94 95 PHE A O 1
ATOM 699 N N . THR A 1 96 ? -7.203 -12.623 -17.670 1.00 97.38 96 THR A N 1
ATOM 700 C CA . THR A 1 96 ? -6.594 -13.888 -18.120 1.00 97.38 96 THR A CA 1
ATOM 701 C C . THR A 1 96 ? -6.739 -14.078 -19.629 1.00 97.38 96 THR A C 1
ATOM 703 O O . THR A 1 96 ? -5.765 -14.406 -20.307 1.00 97.38 96 THR A O 1
ATOM 706 N N . ALA A 1 97 ? -7.939 -13.854 -20.174 1.00 97.81 97 ALA A N 1
ATOM 707 C CA . ALA A 1 97 ? -8.196 -13.972 -21.606 1.00 97.81 97 ALA A CA 1
ATOM 708 C C . ALA A 1 97 ? -7.410 -12.924 -22.406 1.00 97.81 97 ALA A C 1
ATOM 710 O O . ALA A 1 97 ? -6.835 -13.240 -23.446 1.00 97.81 97 ALA A O 1
ATOM 711 N N . ALA A 1 98 ? -7.334 -11.695 -21.895 1.00 97.56 98 ALA A N 1
ATOM 712 C CA . ALA A 1 98 ? -6.560 -10.632 -22.511 1.00 97.56 98 ALA A CA 1
ATOM 713 C C . ALA A 1 98 ? -5.047 -10.910 -22.443 1.00 97.56 98 ALA A C 1
ATOM 715 O O . ALA A 1 98 ? -4.358 -10.707 -23.437 1.00 97.56 98 ALA A O 1
ATOM 716 N N . SER A 1 99 ? -4.527 -11.464 -21.340 1.00 96.88 99 SER A N 1
ATOM 717 C CA . SER A 1 99 ? -3.134 -11.930 -21.253 1.00 96.88 99 SER A CA 1
ATOM 718 C C . SER A 1 99 ? -2.827 -13.041 -22.259 1.00 96.88 99 SER A C 1
ATOM 720 O O . SER A 1 99 ? -1.790 -12.998 -22.919 1.00 96.88 99 SER A O 1
ATOM 722 N N . LEU A 1 100 ? -3.734 -14.011 -22.426 1.00 97.56 100 LEU A N 1
ATOM 723 C CA . LEU A 1 100 ? -3.597 -15.060 -23.438 1.00 97.56 100 LEU A CA 1
ATOM 724 C C . LEU A 1 100 ? -3.580 -14.466 -24.854 1.00 97.56 100 LEU A C 1
ATOM 726 O O . LEU A 1 100 ? -2.697 -14.791 -25.644 1.00 97.56 100 LEU A O 1
ATOM 730 N N . GLY A 1 101 ? -4.518 -13.563 -25.157 1.00 96.69 101 GLY A N 1
ATOM 731 C CA . GLY A 1 101 ? -4.588 -12.872 -26.445 1.00 96.69 101 GLY A CA 1
ATOM 732 C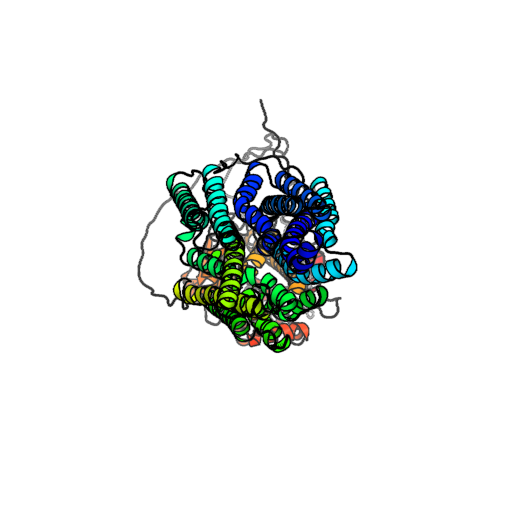 C . GLY A 1 101 ? -3.350 -12.020 -26.735 1.00 96.69 101 GLY A C 1
ATOM 733 O O . GLY A 1 101 ? -2.851 -12.027 -27.855 1.00 96.69 101 GLY A O 1
ATOM 734 N N . GLY A 1 102 ? -2.810 -11.344 -25.719 1.00 95.31 102 GLY A N 1
ATOM 735 C CA . GLY A 1 102 ? -1.584 -10.559 -25.832 1.00 95.31 102 GLY A CA 1
ATOM 736 C C . GLY A 1 102 ? -0.346 -11.427 -26.062 1.00 95.31 102 GLY A C 1
ATOM 737 O O . GLY A 1 102 ? 0.476 -11.104 -26.914 1.00 95.31 102 GLY A O 1
ATOM 738 N N . GLY A 1 103 ? -0.226 -12.560 -25.364 1.00 95.44 103 GLY A N 1
ATOM 739 C CA . GLY A 1 103 ? 0.861 -13.516 -25.599 1.00 95.44 103 GLY A CA 1
ATOM 740 C C . GLY A 1 103 ? 0.798 -14.160 -26.990 1.00 95.44 103 GLY A C 1
ATOM 741 O O . GLY A 1 103 ? 1.833 -14.477 -27.569 1.00 95.44 103 GLY A O 1
ATOM 742 N N . LEU A 1 104 ? -0.402 -14.304 -27.561 1.00 96.62 104 LEU A N 1
ATOM 743 C CA . LEU A 1 104 ? -0.622 -14.787 -28.929 1.00 96.62 104 LEU A CA 1
ATOM 744 C C . LEU A 1 104 ? -0.577 -13.675 -29.989 1.00 96.62 104 LEU A C 1
ATOM 746 O O . LEU A 1 104 ? -0.825 -13.953 -31.161 1.00 96.62 104 LEU A O 1
ATOM 750 N N . ALA A 1 105 ? -0.282 -12.426 -29.616 1.00 96.00 105 ALA A N 1
ATOM 751 C CA . ALA A 1 105 ? -0.352 -11.308 -30.545 1.00 96.00 105 ALA A CA 1
ATOM 752 C C . ALA A 1 105 ? 0.644 -11.461 -31.710 1.00 96.00 105 ALA A C 1
ATOM 754 O O . ALA A 1 105 ? 1.830 -11.744 -31.524 1.00 96.00 105 ALA A O 1
ATOM 755 N N . TRP A 1 106 ? 0.137 -11.225 -32.921 1.00 93.75 106 TRP A N 1
ATOM 756 C CA . TRP A 1 106 ? 0.892 -11.248 -34.182 1.00 93.75 106 TRP A CA 1
ATOM 757 C C . TRP A 1 106 ? 1.020 -9.864 -34.830 1.00 93.75 106 TRP A C 1
ATOM 759 O O . TRP A 1 106 ? 1.605 -9.734 -35.900 1.00 93.75 106 TRP A O 1
ATOM 769 N N . SER A 1 107 ? 0.431 -8.829 -34.227 1.00 93.81 107 SER A N 1
ATOM 770 C CA . SER A 1 107 ? 0.527 -7.453 -34.715 1.00 93.81 107 SER A CA 1
ATOM 771 C C . SER A 1 107 ? 0.446 -6.443 -33.565 1.00 93.81 107 SER A C 1
ATOM 773 O O . SER A 1 107 ? -0.142 -6.759 -32.521 1.00 93.81 107 SER A O 1
ATOM 775 N N . PRO A 1 108 ? 0.963 -5.214 -33.761 1.00 91.69 108 PRO A N 1
ATOM 776 C CA . PRO A 1 108 ? 0.852 -4.130 -32.791 1.00 91.69 108 PRO A CA 1
ATOM 777 C C . PRO A 1 108 ? -0.582 -3.877 -32.321 1.00 91.69 108 PRO A C 1
ATOM 779 O O . PRO A 1 108 ? -0.837 -3.807 -31.122 1.00 91.69 108 PRO A O 1
ATOM 782 N N . ALA A 1 109 ? -1.541 -3.824 -33.249 1.00 91.75 109 ALA A N 1
ATOM 783 C CA . ALA A 1 109 ? -2.942 -3.546 -32.938 1.00 91.75 109 ALA A CA 1
ATOM 784 C C . ALA A 1 109 ? -3.566 -4.607 -32.016 1.00 91.75 109 ALA A C 1
ATOM 786 O O . ALA A 1 109 ? -4.260 -4.263 -31.059 1.00 91.75 109 ALA A O 1
ATOM 787 N N . VAL A 1 110 ? -3.286 -5.892 -32.267 1.00 95.50 110 VAL A N 1
ATOM 788 C CA . VAL A 1 110 ? -3.779 -6.996 -31.426 1.00 95.50 110 VAL A CA 1
ATOM 789 C C . VAL A 1 110 ? -3.178 -6.915 -30.027 1.00 95.50 110 VAL A C 1
ATOM 791 O O . VAL A 1 110 ? -3.904 -7.059 -29.043 1.00 95.50 110 VAL A O 1
ATOM 794 N N . LEU A 1 111 ? -1.876 -6.624 -29.922 1.00 95.38 111 LEU A N 1
ATOM 795 C CA . LEU A 1 111 ? -1.227 -6.458 -28.625 1.00 95.38 111 LEU A CA 1
ATOM 796 C C . LEU A 1 111 ? -1.814 -5.267 -27.857 1.00 95.38 111 LEU A C 1
ATOM 798 O O . LEU A 1 111 ? -2.149 -5.411 -26.686 1.00 95.38 111 LEU A O 1
ATOM 802 N N . LEU A 1 112 ? -1.994 -4.112 -28.501 1.00 93.62 112 LEU A N 1
ATOM 803 C CA . LEU A 1 112 ? -2.577 -2.927 -27.864 1.00 93.62 112 LEU A CA 1
ATOM 804 C C . LEU A 1 112 ? -4.012 -3.172 -27.384 1.00 93.62 112 LEU A C 1
ATOM 806 O O . LEU A 1 112 ? -4.349 -2.805 -26.258 1.00 93.62 112 LEU A O 1
ATOM 810 N N . ALA A 1 113 ? -4.840 -3.845 -28.189 1.00 94.50 113 ALA A N 1
ATOM 811 C CA . ALA A 1 113 ? -6.196 -4.221 -27.797 1.00 94.50 113 ALA A CA 1
ATOM 812 C C . ALA A 1 113 ? -6.197 -5.175 -26.590 1.00 94.50 113 ALA A C 1
ATOM 814 O O . ALA A 1 113 ? -6.965 -4.981 -25.645 1.00 94.50 113 ALA A O 1
ATOM 815 N N . ALA A 1 114 ? -5.297 -6.162 -26.580 1.00 96.50 114 ALA A N 1
ATOM 816 C CA . ALA A 1 114 ? -5.112 -7.058 -25.445 1.00 96.50 114 ALA A CA 1
ATOM 817 C C . ALA A 1 114 ? -4.667 -6.296 -24.185 1.00 96.50 114 ALA A C 1
ATOM 819 O O . ALA A 1 114 ? -5.244 -6.490 -23.119 1.00 96.50 114 ALA A O 1
ATOM 820 N N . ARG A 1 115 ? -3.713 -5.364 -24.300 1.00 94.88 115 ARG A N 1
ATOM 821 C CA . ARG A 1 115 ? -3.260 -4.519 -23.181 1.00 94.88 115 ARG A CA 1
ATOM 822 C C . ARG A 1 115 ? -4.385 -3.646 -22.630 1.00 94.88 115 ARG A C 1
ATOM 824 O O . ARG A 1 115 ? -4.560 -3.584 -21.415 1.00 94.88 115 ARG A O 1
ATOM 831 N N . ALA A 1 116 ? -5.184 -3.030 -23.498 1.00 92.44 116 ALA A N 1
ATOM 832 C CA . ALA A 1 116 ? -6.353 -2.251 -23.096 1.00 92.44 116 ALA A CA 1
ATOM 833 C C . ALA A 1 116 ? -7.379 -3.115 -22.335 1.00 92.44 116 ALA A C 1
ATOM 835 O O . ALA A 1 116 ? -7.843 -2.733 -21.258 1.00 92.44 116 ALA A O 1
ATOM 836 N N . ALA A 1 117 ? -7.679 -4.314 -22.845 1.00 96.19 117 ALA A N 1
ATOM 837 C CA . ALA A 1 117 ? -8.574 -5.265 -22.186 1.00 96.19 117 ALA A CA 1
ATOM 838 C C . ALA A 1 117 ? -8.013 -5.775 -20.843 1.00 96.19 117 ALA A C 1
ATOM 840 O O . ALA A 1 117 ? -8.766 -5.889 -19.873 1.00 96.19 117 ALA A O 1
ATOM 841 N N . GLN A 1 118 ? -6.699 -6.016 -20.743 1.00 95.12 118 GLN A N 1
ATOM 842 C CA . GLN A 1 118 ? -6.033 -6.347 -19.477 1.00 95.12 118 GLN A CA 1
ATOM 843 C C . GLN A 1 118 ? -6.172 -5.208 -18.462 1.00 95.12 118 GLN A C 1
ATOM 845 O O . GLN A 1 118 ? -6.501 -5.466 -17.305 1.00 95.12 118 GLN A O 1
ATOM 850 N N . GLY A 1 119 ? -5.981 -3.956 -18.892 1.00 92.12 119 GLY A N 1
ATOM 851 C CA . GLY A 1 119 ? -6.156 -2.780 -18.040 1.00 92.12 119 GLY A CA 1
ATOM 852 C C . GLY A 1 119 ? -7.569 -2.704 -17.464 1.00 92.12 119 GLY A C 1
ATOM 853 O O . GLY A 1 119 ? -7.744 -2.545 -16.256 1.00 92.12 119 GLY A O 1
ATOM 854 N N . LEU A 1 120 ? -8.581 -2.934 -18.307 1.00 92.69 120 LEU A N 1
ATOM 855 C CA . LEU A 1 120 ? -9.978 -3.016 -17.881 1.00 92.69 120 LEU A CA 1
ATOM 856 C C . LEU A 1 120 ? -10.215 -4.164 -16.882 1.00 92.69 120 LEU A C 1
ATOM 858 O O . LEU A 1 120 ? -10.874 -3.964 -15.864 1.00 92.69 120 LEU A O 1
ATOM 862 N N . GLY A 1 121 ? -9.640 -5.347 -17.118 1.00 94.56 121 GLY A N 1
ATOM 863 C CA . GLY A 1 121 ? -9.688 -6.465 -16.169 1.00 94.56 121 GLY A CA 1
ATOM 864 C C . GLY A 1 121 ? -9.072 -6.109 -14.810 1.00 94.56 121 GLY A C 1
ATOM 865 O O . GLY A 1 121 ? -9.675 -6.363 -13.766 1.00 94.56 121 GLY A O 1
ATOM 866 N N . GLY A 1 122 ? -7.917 -5.436 -14.815 1.00 92.19 122 GLY A N 1
ATOM 867 C CA . GLY A 1 122 ? -7.254 -4.936 -13.609 1.00 92.19 122 GLY A CA 1
ATOM 868 C C . GLY A 1 122 ? -8.095 -3.904 -12.849 1.00 92.19 122 GLY A C 1
ATOM 869 O O . GLY A 1 122 ? -8.168 -3.954 -11.617 1.00 92.19 122 GLY A O 1
ATOM 870 N N . ALA A 1 123 ? -8.780 -3.014 -13.574 1.00 88.00 123 ALA A N 1
ATOM 871 C CA . ALA A 1 123 ? -9.666 -1.999 -13.008 1.00 88.00 123 ALA A CA 1
ATOM 872 C C . ALA A 1 123 ? -10.873 -2.601 -12.276 1.00 88.00 123 ALA A C 1
ATOM 874 O O . ALA A 1 123 ? -11.358 -2.016 -11.311 1.00 88.00 123 ALA A O 1
ATOM 875 N N . LEU A 1 124 ? -11.345 -3.775 -12.707 1.00 91.31 124 LEU A N 1
ATOM 876 C CA . LEU A 1 124 ? -12.374 -4.543 -12.001 1.00 91.31 124 LEU A CA 1
ATOM 877 C C . LEU A 1 124 ? -11.787 -5.295 -10.796 1.00 91.31 124 LEU A C 1
ATOM 879 O O . LEU A 1 124 ? -12.402 -5.338 -9.731 1.00 91.31 124 LEU A O 1
ATOM 883 N N . LEU A 1 125 ? -10.587 -5.863 -10.952 1.00 92.06 125 LEU A N 1
ATOM 884 C CA . LEU A 1 125 ? -9.950 -6.725 -9.955 1.00 92.06 125 LEU A CA 1
ATOM 885 C C . LEU A 1 125 ? -9.570 -6.005 -8.667 1.00 92.06 125 LEU A C 1
ATOM 887 O O . LEU A 1 125 ? -9.917 -6.468 -7.582 1.00 92.06 125 LEU A O 1
ATOM 891 N N . ILE A 1 126 ? -8.841 -4.894 -8.772 1.00 88.38 126 ILE A N 1
ATOM 892 C CA . ILE A 1 126 ? -8.259 -4.219 -7.604 1.00 88.38 126 ILE A CA 1
ATOM 893 C C . ILE A 1 126 ? -9.342 -3.720 -6.632 1.00 88.38 126 ILE A C 1
ATOM 895 O O . ILE A 1 126 ? -9.255 -4.038 -5.441 1.00 88.38 126 ILE A O 1
ATOM 899 N N . PRO A 1 127 ? -10.389 -3.002 -7.085 1.00 82.06 127 PRO A N 1
ATOM 900 C CA . PRO A 1 127 ? -11.458 -2.560 -6.198 1.00 82.06 127 PRO A CA 1
ATOM 901 C C . PRO A 1 127 ? -12.294 -3.724 -5.660 1.00 82.06 127 PRO A C 1
ATOM 903 O O . PRO A 1 127 ? -12.628 -3.724 -4.476 1.00 82.06 127 PRO A O 1
ATOM 906 N N . ALA A 1 128 ? -12.591 -4.738 -6.485 1.00 88.19 128 ALA A N 1
ATOM 907 C CA . ALA A 1 128 ? -13.349 -5.908 -6.046 1.00 88.19 128 ALA A CA 1
ATOM 908 C C . ALA A 1 128 ? -12.599 -6.712 -4.975 1.00 88.19 128 ALA A C 1
ATOM 910 O O . ALA A 1 128 ? -13.209 -7.130 -3.993 1.00 88.19 128 ALA A O 1
ATOM 911 N N . ALA A 1 129 ? -11.280 -6.875 -5.116 1.00 89.94 129 ALA A N 1
ATOM 912 C CA . ALA A 1 129 ? -10.429 -7.520 -4.120 1.00 89.94 129 ALA A CA 1
ATOM 913 C C . ALA A 1 129 ? -10.403 -6.729 -2.805 1.00 89.94 129 ALA A C 1
ATOM 915 O O . ALA A 1 129 ? -10.553 -7.313 -1.732 1.00 89.94 129 ALA A O 1
ATOM 916 N N . LEU A 1 130 ? -10.273 -5.400 -2.873 1.00 83.31 130 LEU A N 1
ATOM 917 C CA . LEU A 1 130 ? -10.299 -4.546 -1.687 1.00 83.31 130 LEU A CA 1
ATOM 918 C C . LEU A 1 130 ? -11.653 -4.626 -0.967 1.00 83.31 130 LEU A C 1
ATOM 920 O O . LEU A 1 130 ? -11.693 -4.819 0.247 1.00 83.31 130 LEU A O 1
ATOM 924 N N . ALA A 1 131 ? -12.754 -4.527 -1.714 1.00 80.44 131 ALA A N 1
ATOM 925 C CA . ALA A 1 131 ? -14.107 -4.646 -1.183 1.00 80.44 131 ALA A CA 1
ATOM 926 C C . ALA A 1 131 ? -14.357 -6.037 -0.573 1.00 80.44 131 ALA A C 1
ATOM 928 O O . ALA A 1 131 ? -14.954 -6.152 0.497 1.00 80.44 131 ALA A O 1
ATOM 929 N N . LEU A 1 132 ? -13.844 -7.097 -1.206 1.00 85.94 132 LEU A N 1
ATOM 930 C CA . LEU A 1 132 ? -13.908 -8.459 -0.681 1.00 85.94 132 LEU A CA 1
ATOM 931 C C . LEU A 1 132 ? -13.189 -8.589 0.665 1.00 85.94 132 LEU A C 1
ATOM 933 O O . LEU A 1 132 ? -13.728 -9.190 1.597 1.00 85.94 132 LEU A O 1
ATOM 937 N N . LEU A 1 133 ? -12.005 -7.985 0.805 1.00 83.50 133 LEU A N 1
ATOM 938 C CA . LEU A 1 133 ? -11.277 -7.960 2.073 1.00 83.50 133 LEU A CA 1
ATOM 939 C C . LEU A 1 133 ? -12.032 -7.176 3.149 1.00 83.50 133 LEU A C 1
ATOM 941 O O . LEU A 1 133 ? -12.136 -7.640 4.282 1.00 83.50 133 LEU A O 1
ATOM 945 N N . THR A 1 134 ? -12.585 -6.008 2.824 1.00 75.75 134 THR A N 1
ATOM 946 C CA . THR A 1 134 ? -13.312 -5.205 3.817 1.00 75.75 134 THR A CA 1
ATOM 947 C C . THR A 1 134 ? -14.646 -5.835 4.215 1.00 75.75 134 THR A C 1
ATOM 949 O O . THR A 1 134 ? -15.050 -5.691 5.367 1.00 75.75 134 THR A O 1
ATOM 952 N N . ALA A 1 135 ? -15.307 -6.581 3.328 1.00 79.44 135 ALA A N 1
ATOM 953 C CA . ALA A 1 135 ? -16.529 -7.313 3.659 1.00 79.44 135 ALA A CA 1
ATOM 954 C C . ALA A 1 135 ? -16.277 -8.617 4.430 1.00 79.44 135 ALA A C 1
ATOM 956 O O . ALA A 1 135 ? -17.104 -8.993 5.257 1.00 79.44 135 ALA A O 1
ATOM 957 N N . THR A 1 136 ? -15.153 -9.293 4.180 1.00 81.25 136 THR A N 1
ATOM 958 C CA . THR A 1 136 ? -14.822 -10.569 4.840 1.00 81.25 136 THR A CA 1
ATOM 959 C C . THR A 1 136 ? -14.182 -10.353 6.210 1.00 81.25 136 THR A C 1
ATOM 961 O O . THR A 1 136 ? -14.499 -11.059 7.163 1.00 81.25 136 THR A O 1
ATOM 964 N N . PHE A 1 137 ? -13.289 -9.366 6.336 1.00 75.62 137 PHE A N 1
ATOM 965 C CA . PHE A 1 137 ? -12.565 -9.101 7.576 1.00 75.62 137 PHE A CA 1
ATOM 966 C C . PHE A 1 137 ? -13.211 -7.962 8.371 1.00 75.62 137 PHE A C 1
ATOM 968 O O . PHE A 1 137 ? -13.339 -6.834 7.886 1.00 75.62 137 PHE A O 1
ATOM 975 N N . GLU A 1 138 ? -13.569 -8.248 9.624 1.00 72.44 138 GLU A N 1
ATOM 976 C CA . GLU A 1 138 ? -14.123 -7.265 10.561 1.00 72.44 138 GLU A CA 1
ATOM 977 C C . GLU A 1 138 ? -13.149 -6.110 10.849 1.00 72.44 138 GLU A C 1
ATOM 979 O O . GLU A 1 138 ? -11.923 -6.279 10.849 1.00 72.44 138 GLU A O 1
ATOM 984 N N . GLU A 1 139 ? -13.708 -4.923 11.106 1.00 51.34 139 GLU A N 1
ATOM 985 C CA . GLU A 1 139 ? -12.944 -3.720 11.449 1.00 51.34 139 GLU A CA 1
ATOM 986 C C . GLU A 1 139 ? -12.058 -3.934 12.673 1.00 51.34 139 GLU A C 1
ATOM 988 O O . GLU A 1 139 ? -12.495 -4.426 13.711 1.00 51.34 139 GLU A O 1
ATOM 993 N N . GLY A 1 140 ? -10.790 -3.539 12.551 1.00 56.62 140 GLY A N 1
ATOM 994 C CA . GLY A 1 140 ? -9.776 -3.759 13.576 1.00 56.62 140 GLY A CA 1
ATOM 995 C C . GLY A 1 140 ? -8.557 -4.522 13.045 1.00 56.62 140 GLY A C 1
ATOM 996 O O . GLY A 1 140 ? -8.258 -4.444 11.848 1.00 56.62 140 GLY A O 1
ATOM 997 N N . PRO A 1 141 ? -7.828 -5.251 13.912 1.00 54.84 141 PRO A N 1
ATOM 998 C CA . PRO A 1 141 ? -6.537 -5.847 13.568 1.00 54.84 141 PRO A CA 1
ATOM 999 C C . PRO A 1 141 ? -6.612 -6.864 12.429 1.00 54.84 141 PRO A C 1
ATOM 1001 O O . PRO A 1 141 ? -5.704 -6.910 11.607 1.00 54.84 141 PRO A O 1
ATOM 1004 N N . ARG A 1 142 ? -7.703 -7.640 12.324 1.00 67.44 142 ARG A N 1
ATOM 1005 C CA . ARG A 1 142 ? -7.860 -8.654 11.264 1.00 67.44 142 ARG A CA 1
ATOM 1006 C C . ARG A 1 142 ? -7.953 -8.020 9.873 1.00 67.44 142 ARG A C 1
ATOM 1008 O O . ARG A 1 142 ? -7.234 -8.451 8.975 1.00 67.44 142 ARG A O 1
ATOM 1015 N N . ARG A 1 143 ? -8.766 -6.967 9.694 1.00 70.56 143 ARG A N 1
ATOM 1016 C CA . ARG A 1 143 ? -8.829 -6.212 8.428 1.00 70.56 143 ARG A CA 1
ATOM 1017 C C . ARG A 1 143 ? -7.535 -5.450 8.158 1.00 70.56 143 ARG A C 1
ATOM 1019 O O . ARG A 1 143 ? -7.060 -5.475 7.030 1.00 70.56 143 ARG A O 1
ATOM 1026 N N . ALA A 1 144 ? -6.942 -4.812 9.168 1.00 57.66 144 ALA A N 1
ATOM 1027 C CA . ALA A 1 144 ? -5.667 -4.110 9.008 1.00 57.66 144 ALA A CA 1
ATOM 1028 C C . ALA A 1 144 ? -4.548 -5.063 8.552 1.00 57.66 144 ALA A C 1
ATOM 1030 O O . ALA A 1 144 ? -3.839 -4.759 7.595 1.00 57.66 144 ALA A O 1
ATOM 1031 N N . HIS A 1 145 ? -4.456 -6.247 9.165 1.00 68.81 145 HIS A N 1
ATOM 1032 C CA . HIS A 1 145 ? -3.557 -7.315 8.740 1.00 68.81 145 HIS A CA 1
ATOM 1033 C C . HIS A 1 145 ? -3.844 -7.723 7.293 1.00 68.81 145 HIS A C 1
ATOM 1035 O O . HIS A 1 145 ? -2.947 -7.648 6.462 1.00 68.81 145 HIS A O 1
ATOM 1041 N N . ALA A 1 146 ? -5.090 -8.059 6.954 1.00 71.38 146 ALA A N 1
ATOM 1042 C CA . ALA A 1 146 ? -5.463 -8.448 5.596 1.00 71.38 146 ALA A CA 1
ATOM 1043 C C . ALA A 1 146 ? -5.094 -7.387 4.535 1.00 71.38 146 ALA A C 1
ATOM 1045 O O . ALA A 1 146 ? -4.486 -7.713 3.517 1.00 71.38 146 ALA A O 1
ATOM 1046 N N . LEU A 1 147 ? -5.394 -6.110 4.793 1.00 72.31 147 LEU A N 1
ATOM 1047 C CA . LEU A 1 147 ? -5.055 -4.992 3.905 1.00 72.31 147 LEU A CA 1
ATOM 1048 C C . LEU A 1 147 ? -3.540 -4.758 3.803 1.00 72.31 147 LEU A C 1
ATOM 1050 O O . LEU A 1 147 ? -3.039 -4.425 2.726 1.00 72.31 147 LEU A O 1
ATOM 1054 N N . SER A 1 148 ? -2.803 -4.952 4.901 1.00 60.34 148 SER A N 1
ATOM 1055 C CA . SER A 1 148 ? -1.340 -4.861 4.918 1.00 60.34 148 SER A CA 1
ATOM 1056 C C . SER A 1 148 ? -0.688 -5.997 4.127 1.00 60.34 148 SER A C 1
ATOM 1058 O O . SER A 1 148 ? 0.179 -5.724 3.302 1.00 60.34 148 SER A O 1
ATOM 1060 N N . THR A 1 149 ? -1.154 -7.242 4.280 1.00 74.75 149 THR A N 1
ATOM 1061 C CA . THR A 1 149 ? -0.688 -8.400 3.503 1.00 74.75 149 THR A CA 1
ATOM 1062 C C . THR A 1 149 ? -0.975 -8.207 2.019 1.00 74.75 149 THR A C 1
ATOM 1064 O O . THR A 1 149 ? -0.075 -8.362 1.200 1.00 74.75 149 THR A O 1
ATOM 1067 N N . TRP A 1 150 ? -2.192 -7.789 1.669 1.00 84.06 150 TRP A N 1
ATOM 1068 C CA . TRP A 1 150 ? -2.581 -7.468 0.294 1.00 84.06 150 TRP A CA 1
ATOM 1069 C C . TRP A 1 150 ? -1.687 -6.389 -0.336 1.00 84.06 150 TRP A C 1
ATOM 1071 O O . TRP A 1 150 ? -1.245 -6.525 -1.479 1.00 84.06 150 TRP A O 1
ATOM 1081 N N . SER A 1 151 ? -1.370 -5.338 0.428 1.00 70.38 151 SER A N 1
ATOM 1082 C CA . SER A 1 151 ? -0.474 -4.263 -0.014 1.00 70.38 151 SER A CA 1
ATOM 1083 C C . SER A 1 151 ? 0.974 -4.742 -0.159 1.00 70.38 151 SER A C 1
ATOM 1085 O O . SER A 1 151 ? 1.635 -4.399 -1.137 1.00 70.38 151 SER A O 1
ATOM 1087 N N . ALA A 1 152 ? 1.465 -5.551 0.786 1.00 71.00 152 ALA A N 1
ATOM 1088 C CA . ALA A 1 152 ? 2.815 -6.111 0.767 1.00 71.00 152 ALA A CA 1
ATOM 1089 C C . ALA A 1 152 ? 3.014 -7.056 -0.423 1.00 71.00 152 ALA A C 1
ATOM 1091 O O . ALA A 1 152 ? 4.009 -6.952 -1.134 1.00 71.00 152 ALA A O 1
ATOM 1092 N N . VAL A 1 153 ? 2.039 -7.926 -0.690 1.00 79.00 153 VAL A N 1
ATOM 1093 C CA . VAL A 1 153 ? 2.043 -8.813 -1.858 1.00 79.00 153 VAL A CA 1
ATOM 1094 C C . VAL A 1 153 ? 2.018 -8.009 -3.161 1.00 79.00 153 VAL A C 1
ATOM 1096 O O . VAL A 1 153 ? 2.758 -8.327 -4.089 1.00 79.00 153 VAL A O 1
ATOM 1099 N N . GLY A 1 154 ? 1.249 -6.918 -3.217 1.00 79.88 154 GLY A N 1
ATOM 1100 C CA . GLY A 1 154 ? 1.299 -5.988 -4.344 1.00 79.88 154 GLY A CA 1
ATOM 1101 C C . GLY A 1 154 ? 2.685 -5.362 -4.547 1.00 79.88 154 GLY A C 1
ATOM 1102 O O . GLY A 1 154 ? 3.187 -5.322 -5.667 1.00 79.88 154 GLY A O 1
ATOM 1103 N N . ALA A 1 155 ? 3.350 -4.939 -3.468 1.00 70.62 155 ALA A N 1
ATOM 1104 C CA . ALA A 1 155 ? 4.714 -4.409 -3.530 1.00 70.62 155 ALA A CA 1
ATOM 1105 C C . ALA A 1 155 ? 5.740 -5.461 -3.995 1.00 70.62 155 ALA A C 1
ATOM 1107 O O . ALA A 1 155 ? 6.640 -5.135 -4.769 1.00 70.62 155 ALA A O 1
ATOM 1108 N N . ILE A 1 156 ? 5.577 -6.725 -3.585 1.00 77.75 156 ILE A N 1
ATOM 1109 C CA . ILE A 1 156 ? 6.373 -7.849 -4.102 1.00 77.75 156 ILE A CA 1
ATOM 1110 C C . ILE A 1 156 ? 6.150 -8.004 -5.612 1.00 77.75 156 ILE A C 1
ATOM 1112 O O . ILE A 1 156 ? 7.120 -8.159 -6.351 1.00 77.75 156 ILE A O 1
ATOM 1116 N N . GLY A 1 157 ? 4.905 -7.906 -6.090 1.00 82.94 157 GLY A N 1
ATOM 1117 C CA . GLY A 1 157 ? 4.590 -7.890 -7.524 1.00 82.94 157 GLY A CA 1
ATOM 1118 C C . GLY A 1 157 ? 5.327 -6.772 -8.267 1.00 82.94 157 GLY A C 1
ATOM 1119 O O . GLY A 1 157 ? 5.997 -7.024 -9.265 1.00 82.94 157 GLY A O 1
ATOM 1120 N N . ALA A 1 158 ? 5.307 -5.552 -7.721 1.00 78.19 158 ALA A N 1
ATOM 1121 C CA . ALA A 1 158 ? 5.992 -4.407 -8.322 1.00 78.19 158 ALA A CA 1
ATOM 1122 C C . ALA A 1 158 ? 7.509 -4.625 -8.434 1.00 78.19 158 ALA A C 1
ATOM 1124 O O . ALA A 1 158 ? 8.089 -4.361 -9.485 1.00 78.19 158 ALA A O 1
ATOM 1125 N N . ALA A 1 159 ? 8.140 -5.121 -7.363 1.00 75.75 159 ALA A N 1
ATOM 1126 C CA . ALA A 1 159 ? 9.584 -5.341 -7.302 1.00 75.75 159 ALA A CA 1
ATOM 1127 C C . ALA A 1 159 ? 10.048 -6.543 -8.141 1.00 75.75 159 ALA A C 1
ATOM 1129 O O . ALA A 1 159 ? 11.140 -6.517 -8.705 1.00 75.75 159 ALA A O 1
ATOM 1130 N N . SER A 1 160 ? 9.228 -7.594 -8.226 1.00 82.69 160 SER A N 1
ATOM 1131 C CA . SER A 1 160 ? 9.553 -8.805 -8.988 1.00 82.69 160 SER A CA 1
ATOM 1132 C C . SER A 1 160 ? 9.369 -8.636 -10.494 1.00 82.69 160 SER A C 1
ATOM 1134 O O . SER A 1 160 ? 10.056 -9.321 -11.247 1.00 82.69 160 SER A O 1
ATOM 1136 N N . GLY A 1 161 ? 8.518 -7.709 -10.946 1.00 87.19 161 GLY A N 1
ATOM 1137 C CA . GLY A 1 161 ? 8.222 -7.502 -12.365 1.00 87.19 161 GLY A CA 1
ATOM 1138 C C . GLY A 1 161 ? 9.450 -7.312 -13.250 1.00 87.19 161 GLY A C 1
ATOM 1139 O O . GLY A 1 161 ? 9.646 -8.134 -14.139 1.00 87.19 161 GLY A O 1
ATOM 1140 N N . PRO A 1 162 ? 10.327 -6.319 -13.021 1.00 84.38 162 PRO A N 1
ATOM 1141 C CA . PRO A 1 162 ? 11.494 -6.130 -13.881 1.00 84.38 162 PRO A CA 1
ATOM 1142 C C . PRO A 1 162 ? 12.421 -7.354 -13.938 1.00 84.38 162 PRO A C 1
ATOM 1144 O O . PRO A 1 162 ? 12.920 -7.716 -15.002 1.00 84.38 162 PRO A O 1
ATOM 1147 N N . VAL A 1 163 ? 12.612 -8.039 -12.807 1.00 86.75 163 VAL A N 1
ATOM 1148 C CA . VAL A 1 163 ? 13.466 -9.234 -12.716 1.00 86.75 163 VAL A CA 1
ATOM 1149 C C . VAL A 1 163 ? 12.844 -10.411 -13.468 1.00 86.75 163 VAL A C 1
ATOM 1151 O O . VAL A 1 163 ? 13.504 -11.030 -14.302 1.00 86.75 163 VAL A O 1
ATOM 1154 N N . ALA A 1 164 ? 11.566 -10.700 -13.210 1.00 88.81 164 ALA A N 1
ATOM 1155 C CA . ALA A 1 164 ? 10.826 -11.762 -13.882 1.00 88.81 164 ALA A CA 1
ATOM 1156 C C . ALA A 1 164 ? 10.694 -11.485 -15.385 1.00 88.81 164 ALA A C 1
ATOM 1158 O O . ALA A 1 164 ? 10.862 -12.390 -16.195 1.00 88.81 164 ALA A O 1
ATOM 1159 N N . GLY A 1 165 ? 10.458 -10.229 -15.765 1.00 88.56 165 GLY A N 1
ATOM 1160 C CA . GLY A 1 165 ? 10.333 -9.793 -17.151 1.00 88.56 165 GLY A CA 1
ATOM 1161 C C . GLY A 1 165 ? 11.637 -9.948 -17.911 1.00 88.56 165 GLY A C 1
ATOM 1162 O O . GLY A 1 165 ? 11.635 -10.513 -19.002 1.00 88.56 165 GLY A O 1
ATOM 1163 N N . GLY A 1 166 ? 12.758 -9.540 -17.311 1.00 87.06 166 GLY A N 1
ATOM 1164 C CA . GLY A 1 166 ? 14.087 -9.750 -17.880 1.00 87.06 166 GLY A CA 1
ATOM 1165 C C . GLY A 1 166 ? 14.422 -11.231 -18.055 1.00 87.06 166 GLY A C 1
ATOM 1166 O O . GLY A 1 166 ? 14.860 -11.635 -19.131 1.00 87.06 166 GLY A O 1
ATOM 1167 N N . LEU A 1 167 ? 14.147 -12.052 -17.034 1.00 91.19 167 LEU A N 1
ATOM 1168 C CA . LEU A 1 167 ? 14.373 -13.497 -17.082 1.00 91.19 167 LEU A CA 1
ATOM 1169 C C . LEU A 1 167 ? 13.526 -14.179 -18.163 1.00 91.19 167 LEU A C 1
ATOM 1171 O O . LEU A 1 167 ? 14.069 -14.915 -18.981 1.00 91.19 167 LEU A O 1
ATOM 1175 N N . LEU A 1 168 ? 12.213 -13.932 -18.189 1.00 92.44 168 LEU A N 1
ATOM 1176 C CA . LEU A 1 168 ? 11.302 -14.546 -19.159 1.00 92.44 168 LEU A CA 1
ATOM 1177 C C . LEU A 1 168 ? 11.624 -14.098 -20.585 1.00 92.44 168 LEU A C 1
ATOM 1179 O O . LEU A 1 168 ? 11.733 -14.939 -21.477 1.00 92.44 168 LEU A O 1
ATOM 1183 N N . THR A 1 169 ? 11.844 -12.796 -20.787 1.00 91.94 169 THR A N 1
ATOM 1184 C CA . THR A 1 169 ? 12.175 -12.237 -22.105 1.00 91.94 169 THR A CA 1
ATOM 1185 C C . THR A 1 169 ? 13.456 -12.850 -22.656 1.00 91.94 169 THR A C 1
ATOM 1187 O O . THR A 1 169 ? 13.488 -13.221 -23.825 1.00 91.94 169 THR A O 1
ATOM 1190 N N . GLN A 1 170 ? 14.487 -13.012 -21.821 1.00 87.62 170 GLN A N 1
ATOM 1191 C CA . GLN A 1 170 ? 15.760 -13.582 -22.256 1.00 87.62 170 GLN A CA 1
ATOM 1192 C C . GLN A 1 170 ? 15.728 -15.109 -22.410 1.00 87.62 170 GLN A C 1
ATOM 1194 O O . GLN A 1 170 ? 16.349 -15.630 -23.331 1.00 87.62 170 GLN A O 1
ATOM 1199 N N . ALA A 1 171 ? 15.055 -15.835 -21.513 1.00 90.94 171 ALA A N 1
ATOM 1200 C CA . ALA A 1 171 ? 15.103 -17.298 -21.493 1.00 90.94 171 ALA A CA 1
ATOM 1201 C C . ALA A 1 171 ? 14.172 -17.946 -22.525 1.00 90.94 171 ALA A C 1
ATOM 1203 O O . ALA A 1 171 ? 14.543 -18.930 -23.158 1.00 90.94 171 ALA A O 1
ATOM 1204 N N . VAL A 1 172 ? 12.949 -17.425 -22.660 1.00 92.38 172 VAL A N 1
ATOM 1205 C CA . VAL A 1 172 ? 11.873 -18.068 -23.436 1.00 92.38 172 VAL A CA 1
ATOM 1206 C C . VAL A 1 172 ? 11.141 -17.109 -24.381 1.00 92.38 172 VAL A C 1
ATOM 1208 O O . VAL A 1 172 ? 10.306 -17.548 -25.171 1.00 92.38 172 VAL A O 1
ATOM 1211 N N . GLY A 1 173 ? 11.461 -15.813 -24.339 1.00 92.88 173 GLY A N 1
ATOM 1212 C CA . GLY A 1 173 ? 10.909 -14.779 -25.213 1.00 92.88 173 GLY A CA 1
ATOM 1213 C C . GLY A 1 173 ? 9.833 -13.915 -24.549 1.00 92.88 173 GLY A C 1
ATOM 1214 O O . GLY A 1 173 ? 9.182 -14.307 -23.578 1.00 92.88 173 GLY A O 1
ATOM 1215 N N . TRP A 1 174 ? 9.614 -12.717 -25.102 1.00 94.44 174 TRP A N 1
ATOM 1216 C CA . TRP A 1 174 ? 8.732 -11.699 -24.512 1.00 94.44 174 TRP A CA 1
ATOM 1217 C C . TRP A 1 174 ? 7.271 -12.148 -24.376 1.00 94.44 174 TRP A C 1
ATOM 1219 O O . TRP A 1 174 ? 6.583 -11.700 -23.468 1.00 94.44 174 TRP A O 1
ATOM 1229 N N . ARG A 1 175 ? 6.775 -13.060 -25.224 1.00 96.25 175 ARG A N 1
ATOM 1230 C CA . ARG A 1 175 ? 5.382 -13.547 -25.144 1.00 96.25 175 ARG A CA 1
ATOM 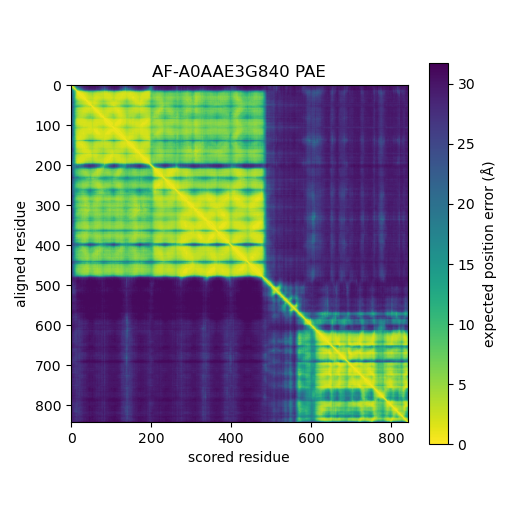1231 C C . ARG A 1 175 ? 5.054 -14.164 -23.785 1.00 96.25 175 ARG A C 1
ATOM 1233 O O . ARG A 1 175 ? 3.938 -14.024 -23.286 1.00 96.25 175 ARG A O 1
ATOM 1240 N N . TRP A 1 176 ? 6.040 -14.794 -23.147 1.00 95.69 176 TRP A N 1
ATOM 1241 C CA . TRP A 1 176 ? 5.877 -15.410 -21.831 1.00 95.69 176 TRP A CA 1
ATOM 1242 C C . TRP A 1 176 ? 5.660 -14.410 -20.703 1.00 95.69 176 TRP A C 1
ATOM 1244 O O . TRP A 1 176 ? 5.078 -14.769 -19.683 1.00 95.69 176 TRP A O 1
ATOM 1254 N N . VAL A 1 177 ? 6.033 -13.150 -20.916 1.00 94.31 177 VAL A N 1
ATOM 1255 C CA . VAL A 1 177 ? 5.719 -12.050 -20.003 1.00 94.31 177 VAL A CA 1
ATOM 1256 C C . VAL A 1 177 ? 4.207 -11.834 -19.886 1.00 94.31 177 VAL A C 1
ATOM 1258 O O . VAL A 1 177 ? 3.730 -11.411 -18.839 1.00 94.31 177 VAL A O 1
ATOM 1261 N N . LEU A 1 178 ? 3.440 -12.195 -20.919 1.00 95.12 178 LEU A N 1
ATOM 1262 C CA . LEU A 1 178 ? 1.977 -12.181 -20.894 1.00 95.12 178 LEU A CA 1
ATOM 1263 C C . LEU A 1 178 ? 1.409 -13.561 -20.540 1.00 95.12 178 LEU A C 1
ATOM 1265 O O . LEU A 1 178 ? 0.474 -13.650 -19.744 1.00 95.12 178 LEU A O 1
ATOM 1269 N N . PHE A 1 179 ? 1.998 -14.653 -21.047 1.00 96.19 179 PHE A N 1
ATOM 1270 C CA . PHE A 1 179 ? 1.521 -16.002 -20.718 1.00 96.19 179 PHE A CA 1
ATOM 1271 C C . PHE A 1 179 ? 1.665 -16.370 -19.245 1.00 96.19 179 PHE A C 1
ATOM 1273 O O . PHE A 1 179 ? 0.844 -17.141 -18.763 1.00 96.19 179 PHE A O 1
ATOM 1280 N N . VAL A 1 180 ? 2.637 -15.819 -18.509 1.00 94.00 180 VAL A N 1
ATOM 1281 C CA . VAL A 1 180 ? 2.808 -16.094 -17.069 1.00 94.00 180 VAL A CA 1
ATOM 1282 C C . VAL A 1 180 ? 1.567 -15.723 -16.248 1.00 94.00 180 VAL A C 1
ATOM 1284 O O . VAL A 1 180 ? 1.269 -16.367 -15.242 1.00 94.00 180 VAL A O 1
ATOM 1287 N N . ASN A 1 181 ? 0.783 -14.748 -16.714 1.00 94.19 181 ASN A N 1
ATOM 1288 C CA . ASN A 1 181 ? -0.462 -14.346 -16.068 1.00 94.19 181 ASN A CA 1
ATOM 1289 C C . ASN A 1 181 ? -1.596 -15.354 -16.282 1.00 94.19 181 ASN A C 1
ATOM 1291 O O . ASN A 1 181 ? -2.515 -15.411 -15.470 1.00 94.19 181 ASN A O 1
ATOM 1295 N N . VAL A 1 182 ? -1.549 -16.161 -17.346 1.00 96.06 182 VAL A N 1
ATOM 1296 C CA . VAL A 1 182 ? -2.607 -17.120 -17.692 1.00 96.06 182 VAL A CA 1
ATOM 1297 C C . VAL A 1 182 ? -2.778 -18.215 -16.630 1.00 96.06 182 VAL A C 1
ATOM 1299 O O . VAL A 1 182 ? -3.888 -18.349 -16.115 1.00 96.06 182 VAL A O 1
ATOM 1302 N N . PRO A 1 183 ? -1.741 -18.981 -16.227 1.00 95.31 183 PRO A N 1
ATOM 1303 C CA . PRO A 1 183 ? -1.902 -19.996 -15.189 1.00 95.31 183 PRO A CA 1
ATOM 1304 C C . PRO A 1 183 ? -2.289 -19.374 -13.842 1.00 95.31 183 PRO A C 1
ATOM 1306 O O . PRO A 1 183 ? -3.141 -19.916 -13.141 1.00 95.31 183 PRO A O 1
ATOM 1309 N N . VAL A 1 184 ? -1.732 -18.207 -13.503 1.00 93.06 184 VAL A N 1
ATOM 1310 C CA . VAL A 1 184 ? -2.071 -17.468 -12.275 1.00 93.06 184 VAL A CA 1
ATOM 1311 C C . VAL A 1 184 ? -3.543 -17.052 -12.275 1.00 93.06 184 VAL A C 1
ATOM 1313 O O . VAL A 1 184 ? -4.252 -17.258 -11.290 1.00 93.06 184 VAL A O 1
ATOM 1316 N N . GLY A 1 185 ? -4.016 -16.512 -13.395 1.00 93.38 185 GLY A N 1
ATOM 1317 C CA . GLY A 1 185 ? -5.395 -16.100 -13.599 1.00 93.38 185 GLY A CA 1
ATOM 1318 C C . GLY A 1 185 ? -6.377 -17.268 -13.556 1.00 93.38 185 GLY A C 1
ATOM 1319 O O . GLY A 1 185 ? -7.413 -17.160 -12.905 1.00 93.38 185 GLY A O 1
ATOM 1320 N N . LEU A 1 186 ? -6.028 -18.419 -14.143 1.00 95.75 186 LEU A N 1
ATOM 1321 C CA . LEU A 1 186 ? -6.828 -19.648 -14.070 1.00 95.75 186 LEU A CA 1
ATOM 1322 C C . LEU A 1 186 ? -6.931 -20.193 -12.640 1.00 95.75 186 LEU A C 1
ATOM 1324 O O . LEU A 1 186 ? -8.028 -20.534 -12.197 1.00 95.75 186 LEU A O 1
ATOM 1328 N N . VAL A 1 187 ? -5.818 -20.231 -11.897 1.00 95.12 187 VAL A N 1
ATOM 1329 C CA . VAL A 1 187 ? -5.811 -20.620 -10.475 1.00 95.12 187 VAL A CA 1
ATOM 1330 C C . VAL A 1 187 ? -6.663 -19.656 -9.652 1.00 95.12 187 VAL A C 1
ATOM 1332 O O . VAL A 1 187 ? -7.479 -20.095 -8.840 1.00 95.12 187 VAL A O 1
ATOM 1335 N N . GLY A 1 188 ? -6.525 -18.350 -9.890 1.00 93.62 188 GLY A N 1
ATOM 1336 C CA . GLY A 1 188 ? -7.351 -17.328 -9.255 1.00 93.62 188 GLY A CA 1
ATOM 1337 C C . GLY A 1 188 ? -8.835 -17.501 -9.572 1.00 93.62 188 GLY A C 1
ATOM 1338 O O . GLY A 1 188 ? -9.661 -17.417 -8.667 1.00 93.62 188 GLY A O 1
ATOM 1339 N N . LEU A 1 189 ? -9.184 -17.782 -10.830 1.00 93.88 189 LEU A N 1
ATOM 1340 C CA . LEU A 1 189 ? -10.566 -17.939 -11.287 1.00 93.88 189 LEU A CA 1
ATOM 1341 C C . LEU A 1 189 ? -11.210 -19.186 -10.676 1.00 93.88 189 LEU A C 1
ATOM 1343 O O . LEU A 1 189 ? -12.310 -19.103 -10.131 1.00 93.88 189 LEU A O 1
ATOM 1347 N N . ALA A 1 190 ? -10.504 -20.320 -10.707 1.00 94.12 190 ALA A N 1
ATOM 1348 C CA . ALA A 1 190 ? -10.946 -21.561 -10.081 1.00 94.12 190 ALA A CA 1
ATOM 1349 C C . ALA A 1 190 ? -11.097 -21.389 -8.563 1.00 94.12 190 ALA A C 1
ATOM 1351 O O . ALA A 1 190 ? -12.145 -21.705 -8.003 1.00 94.12 190 ALA A O 1
ATOM 1352 N N . GLY A 1 191 ? -10.090 -20.813 -7.901 1.00 92.19 191 GLY A N 1
ATOM 1353 C CA . GLY A 1 191 ? -10.133 -20.542 -6.468 1.00 92.19 191 GLY A CA 1
ATOM 1354 C C . GLY A 1 191 ? -11.276 -19.598 -6.091 1.00 92.19 191 GLY A C 1
ATOM 1355 O O . GLY A 1 191 ? -12.035 -19.895 -5.174 1.00 92.19 191 GLY A O 1
ATOM 1356 N N . ALA A 1 192 ? -11.478 -18.507 -6.829 1.00 90.75 192 ALA A N 1
ATOM 1357 C CA . ALA A 1 192 ? -12.580 -17.580 -6.589 1.00 90.75 192 ALA A CA 1
ATOM 1358 C C . ALA A 1 192 ? -13.955 -18.226 -6.820 1.00 90.75 192 ALA A C 1
ATOM 1360 O O . ALA A 1 192 ? -14.891 -17.958 -6.067 1.00 90.75 192 ALA A O 1
ATOM 1361 N N . ALA A 1 193 ? -14.086 -19.096 -7.825 1.00 90.38 193 ALA A N 1
ATOM 1362 C CA . ALA A 1 193 ? -15.336 -19.789 -8.119 1.00 90.38 193 ALA A CA 1
ATOM 1363 C C . ALA A 1 193 ? -15.706 -20.825 -7.043 1.00 90.38 193 ALA A C 1
ATOM 1365 O O . ALA A 1 193 ? -16.894 -20.987 -6.745 1.00 90.38 193 ALA A O 1
ATOM 1366 N N . LEU A 1 194 ? -14.702 -21.497 -6.471 1.00 89.75 194 LEU A N 1
ATOM 1367 C CA . LEU A 1 194 ? -14.864 -22.547 -5.464 1.00 89.75 194 LEU A CA 1
ATOM 1368 C C . LEU A 1 194 ? -14.995 -21.998 -4.038 1.00 89.75 194 LEU A C 1
ATOM 1370 O O . LEU A 1 194 ? -15.789 -22.513 -3.258 1.00 89.75 194 LEU A O 1
ATOM 1374 N N . VAL A 1 195 ? -14.214 -20.973 -3.690 1.00 87.00 195 VAL A N 1
ATOM 1375 C CA . VAL A 1 195 ? -14.099 -20.472 -2.311 1.00 87.00 195 VAL A CA 1
ATOM 1376 C C . VAL A 1 195 ? -15.158 -19.426 -1.995 1.00 87.00 195 VAL A C 1
ATOM 1378 O O . VAL A 1 195 ? -15.781 -19.489 -0.941 1.00 87.00 195 VAL A O 1
ATOM 1381 N N . LEU A 1 196 ? -15.362 -18.444 -2.877 1.00 86.19 196 LEU A N 1
ATOM 1382 C CA . LEU A 1 196 ? -16.212 -17.299 -2.557 1.00 86.19 196 LEU A CA 1
ATOM 1383 C C . LEU A 1 196 ? -17.667 -17.714 -2.664 1.00 86.19 196 LEU A C 1
ATOM 1385 O O . LEU A 1 196 ? -18.095 -18.041 -3.752 1.00 86.19 196 LEU A O 1
ATOM 1389 N N . THR A 1 197 ? -18.479 -17.661 -1.616 1.00 76.00 197 THR A N 1
ATOM 1390 C CA . THR A 1 197 ? -19.926 -17.916 -1.749 1.00 76.00 197 THR A CA 1
ATOM 1391 C C . THR A 1 197 ? -20.672 -16.673 -2.234 1.00 76.00 197 THR A C 1
ATOM 1393 O O . THR A 1 197 ? -20.345 -15.556 -1.835 1.00 76.00 197 THR A O 1
ATOM 1396 N N . SER A 1 198 ? -21.707 -16.844 -3.063 1.00 63.88 198 SER A N 1
ATOM 1397 C CA . SER A 1 198 ? -22.624 -15.746 -3.396 1.00 63.88 198 SER A CA 1
ATOM 1398 C C . SER A 1 198 ? -23.399 -15.339 -2.141 1.00 63.88 198 SER A C 1
ATOM 1400 O O . SER A 1 198 ? -24.307 -16.049 -1.716 1.00 63.88 198 SER A O 1
ATOM 1402 N N . ALA A 1 199 ? -23.032 -14.221 -1.515 1.00 57.28 199 ALA A N 1
ATOM 1403 C CA . ALA A 1 199 ? -23.785 -13.700 -0.381 1.00 57.28 199 ALA A CA 1
ATOM 1404 C C . ALA A 1 199 ? -25.133 -13.126 -0.863 1.00 57.28 199 ALA A C 1
ATOM 1406 O O . ALA A 1 199 ? -25.157 -12.412 -1.871 1.00 57.28 199 ALA A O 1
ATOM 1407 N N . PRO A 1 200 ? -26.256 -13.384 -0.164 1.00 47.66 200 PRO A N 1
ATOM 1408 C CA . PRO A 1 200 ? -27.512 -12.710 -0.463 1.00 47.66 200 PRO A CA 1
ATOM 1409 C C . PRO A 1 200 ? -27.345 -11.200 -0.252 1.00 47.66 200 PRO A C 1
ATOM 1411 O O . PRO A 1 200 ? -26.906 -10.755 0.816 1.00 47.66 200 PRO A O 1
ATOM 1414 N N . LEU A 1 201 ? -27.690 -10.419 -1.282 1.00 51.56 201 LEU A N 1
ATOM 1415 C CA . LEU A 1 201 ? -27.681 -8.953 -1.274 1.00 51.56 201 LEU A CA 1
ATOM 1416 C C . LEU A 1 201 ? -28.672 -8.456 -0.207 1.00 51.56 201 LEU A C 1
ATOM 1418 O O . LEU A 1 201 ? -29.854 -8.273 -0.469 1.00 51.56 201 LEU A O 1
ATOM 1422 N N . THR A 1 202 ? -28.202 -8.307 1.030 1.00 42.69 202 THR A N 1
ATOM 1423 C CA . THR A 1 202 ? -29.026 -7.982 2.210 1.00 42.69 202 THR A CA 1
ATOM 1424 C C . THR A 1 202 ? -29.156 -6.475 2.450 1.00 42.69 202 THR A C 1
ATOM 1426 O O . THR A 1 202 ? -29.926 -6.056 3.309 1.00 42.69 202 THR A O 1
ATOM 1429 N N . ARG A 1 203 ? -28.434 -5.647 1.683 1.00 47.56 203 ARG A N 1
ATOM 1430 C CA . ARG A 1 203 ? -28.563 -4.183 1.671 1.00 47.56 203 ARG A CA 1
ATOM 1431 C C . ARG A 1 203 ? -29.245 -3.732 0.383 1.00 47.56 203 ARG A C 1
ATOM 1433 O O . ARG A 1 203 ? -28.936 -4.255 -0.686 1.00 47.56 203 ARG A O 1
ATOM 1440 N N . ALA A 1 204 ? -30.133 -2.742 0.491 1.00 49.50 204 ALA A N 1
ATOM 1441 C CA . ALA A 1 204 ? -30.629 -1.997 -0.663 1.00 49.50 204 ALA A CA 1
ATOM 1442 C C . ALA A 1 204 ? -29.429 -1.542 -1.509 1.00 49.50 204 ALA A C 1
ATOM 1444 O O . ALA A 1 204 ? -28.454 -1.035 -0.950 1.00 49.50 204 ALA A O 1
ATOM 1445 N N . ARG A 1 205 ? -29.471 -1.785 -2.826 1.00 55.94 205 ARG A N 1
ATOM 1446 C CA . ARG A 1 205 ? -28.372 -1.421 -3.729 1.00 55.94 205 ARG A CA 1
ATOM 1447 C C . ARG A 1 205 ? -28.116 0.086 -3.596 1.00 55.94 205 ARG A C 1
ATOM 1449 O O . ARG A 1 205 ? -29.047 0.843 -3.879 1.00 55.94 205 ARG A O 1
ATOM 1456 N N . PRO A 1 206 ? -26.915 0.533 -3.188 1.00 57.88 206 PRO A N 1
ATOM 1457 C CA . PRO A 1 206 ? -26.556 1.934 -3.351 1.00 57.88 206 PRO A CA 1
ATOM 1458 C C . PRO A 1 206 ? -26.731 2.303 -4.827 1.00 57.88 206 PRO A C 1
ATOM 1460 O O . PRO A 1 206 ? -26.404 1.508 -5.718 1.00 57.88 206 PRO A O 1
ATOM 1463 N N . SER A 1 207 ? -27.325 3.464 -5.104 1.00 62.94 207 SER A N 1
ATOM 1464 C CA . SER A 1 207 ? -27.527 3.898 -6.484 1.00 62.94 207 SER A CA 1
ATOM 1465 C C . SER A 1 207 ? -26.162 4.104 -7.134 1.00 62.94 207 SER A C 1
ATOM 1467 O O . SER A 1 207 ? -25.329 4.864 -6.639 1.00 62.94 207 SER A O 1
ATOM 1469 N N . LEU A 1 208 ? -25.925 3.417 -8.247 1.00 66.69 208 LEU A N 1
ATOM 1470 C CA . LEU A 1 208 ? -24.736 3.614 -9.064 1.00 66.69 208 LEU A CA 1
ATOM 1471 C C . LEU A 1 208 ? -24.747 5.059 -9.574 1.00 66.69 208 LEU A C 1
ATOM 1473 O O . LEU A 1 208 ? -25.606 5.432 -10.372 1.00 66.69 208 LEU A O 1
ATOM 1477 N N . ASP A 1 209 ? -23.790 5.870 -9.129 1.00 75.38 209 ASP A N 1
ATOM 1478 C CA . ASP A 1 209 ? -23.541 7.188 -9.704 1.00 75.38 209 ASP A CA 1
ATOM 1479 C C . ASP A 1 209 ? -22.843 7.023 -11.062 1.00 75.38 209 ASP A C 1
ATOM 1481 O O . ASP A 1 209 ? -21.646 7.269 -11.222 1.00 75.38 209 ASP A O 1
ATOM 1485 N N . VAL A 1 210 ? -23.600 6.510 -12.036 1.00 78.81 210 VAL A N 1
ATOM 1486 C CA . VAL A 1 210 ? -23.113 6.196 -13.385 1.00 78.81 210 VAL A CA 1
ATOM 1487 C C . VAL A 1 210 ? -22.604 7.458 -14.064 1.00 78.81 210 VAL A C 1
ATOM 1489 O O . VAL A 1 210 ? -21.553 7.427 -14.693 1.00 78.81 210 VAL A O 1
ATOM 1492 N N . VAL A 1 211 ? -23.317 8.575 -13.903 1.00 84.56 211 VAL A N 1
ATOM 1493 C CA . VAL A 1 211 ? -22.932 9.863 -14.491 1.00 84.56 211 VAL A CA 1
ATOM 1494 C C . VAL A 1 211 ? -21.585 10.310 -13.934 1.00 84.56 211 VAL A C 1
ATOM 1496 O O . VAL A 1 211 ? -20.681 10.620 -14.705 1.00 84.56 211 VAL A O 1
ATOM 1499 N N . GLY A 1 212 ? -21.409 10.271 -12.610 1.00 83.88 212 GLY A N 1
ATOM 1500 C CA . GLY A 1 212 ? -20.131 10.579 -11.986 1.00 83.88 212 GLY A CA 1
ATOM 1501 C C . GLY A 1 212 ? -19.011 9.650 -12.459 1.00 83.88 212 GLY A C 1
ATOM 1502 O O . GLY A 1 212 ? -17.918 10.122 -12.764 1.00 83.88 212 GLY A O 1
ATOM 1503 N N . ALA A 1 213 ? -19.283 8.349 -12.577 1.00 78.00 213 ALA A N 1
ATOM 1504 C CA . ALA A 1 213 ? -18.289 7.376 -13.019 1.00 78.00 213 ALA A CA 1
ATOM 1505 C C . ALA A 1 213 ? -17.861 7.654 -14.464 1.00 78.00 213 ALA A C 1
ATOM 1507 O O . ALA A 1 213 ? -16.671 7.751 -14.736 1.00 78.00 213 ALA A O 1
ATOM 1508 N N . VAL A 1 214 ? -18.821 7.877 -15.365 1.00 83.69 214 VAL A N 1
ATOM 1509 C CA . VAL A 1 214 ? -18.558 8.209 -16.770 1.00 83.69 214 VAL A CA 1
ATOM 1510 C C . VAL A 1 214 ? -17.773 9.512 -16.893 1.00 83.69 214 VAL A C 1
ATOM 1512 O O . VAL A 1 214 ? -16.798 9.544 -17.634 1.00 83.69 214 VAL A O 1
ATOM 1515 N N . LEU A 1 215 ? -18.138 10.566 -16.155 1.00 89.38 215 LEU A N 1
ATOM 1516 C CA . LEU A 1 215 ? -17.419 11.845 -16.197 1.00 89.38 215 LEU A CA 1
ATOM 1517 C C . LEU A 1 215 ? -15.972 11.706 -15.703 1.00 89.38 215 LEU A C 1
ATOM 1519 O O . LEU A 1 215 ? -15.056 12.216 -16.348 1.00 89.38 215 LEU A O 1
ATOM 1523 N N . ALA A 1 216 ? -15.751 10.994 -14.593 1.00 84.69 216 ALA A N 1
ATOM 1524 C CA . ALA A 1 216 ? -14.409 10.763 -14.062 1.00 84.69 216 ALA A CA 1
ATOM 1525 C C . ALA A 1 216 ? -13.559 9.910 -15.014 1.00 84.69 216 ALA A C 1
ATOM 1527 O O . ALA A 1 216 ? -12.420 10.268 -15.313 1.00 84.69 216 ALA A O 1
ATOM 1528 N N . THR A 1 217 ? -14.127 8.813 -15.523 1.00 81.81 217 THR A N 1
ATOM 1529 C CA . THR A 1 217 ? -13.473 7.910 -16.474 1.00 81.81 217 THR A CA 1
ATOM 1530 C C . THR A 1 217 ? -13.141 8.630 -17.775 1.00 81.81 217 THR A C 1
ATOM 1532 O O . THR A 1 217 ? -11.983 8.636 -18.177 1.00 81.81 217 THR A O 1
ATOM 1535 N N . ALA A 1 218 ? -14.114 9.280 -18.414 1.00 87.12 218 ALA A N 1
ATOM 1536 C CA . ALA A 1 218 ? -13.912 9.983 -19.678 1.00 87.12 218 ALA A CA 1
ATOM 1537 C C . ALA A 1 218 ? -12.951 11.169 -19.529 1.00 87.12 218 ALA A C 1
ATOM 1539 O O . ALA A 1 218 ? -12.110 11.386 -20.397 1.00 87.12 218 ALA A O 1
ATOM 1540 N N . GLY A 1 219 ? -13.027 11.905 -18.416 1.00 90.00 219 GLY A N 1
ATOM 1541 C CA . GLY A 1 219 ? -12.116 13.010 -18.143 1.00 90.00 219 GLY A CA 1
ATOM 1542 C C . GLY A 1 219 ? -10.671 12.554 -17.966 1.00 90.00 219 GLY A C 1
ATOM 1543 O O . GLY A 1 219 ? -9.767 13.105 -18.591 1.00 90.00 219 GLY A O 1
ATOM 1544 N N . LEU A 1 220 ? -10.453 11.500 -17.174 1.00 85.62 220 LEU A N 1
ATOM 1545 C CA . LEU A 1 220 ? -9.123 10.932 -16.974 1.00 85.62 220 LEU A CA 1
ATOM 1546 C C . LEU A 1 220 ? -8.569 10.307 -18.260 1.00 85.62 220 LEU A C 1
ATOM 1548 O O . LEU A 1 220 ? -7.413 10.550 -18.598 1.00 85.62 220 LEU A O 1
ATOM 1552 N N . LEU A 1 221 ? -9.398 9.555 -18.993 1.00 83.62 221 LEU A N 1
ATOM 1553 C CA . LEU A 1 221 ? -9.036 9.000 -20.296 1.00 83.62 221 LEU A CA 1
ATOM 1554 C C . LEU A 1 221 ? -8.647 10.111 -21.273 1.00 83.62 221 LEU A C 1
ATOM 1556 O O . LEU A 1 221 ? -7.621 9.984 -21.921 1.00 83.62 221 LEU A O 1
ATOM 1560 N N . GLY A 1 222 ? -9.413 11.203 -21.343 1.00 88.38 222 GLY A N 1
ATOM 1561 C CA . GLY A 1 222 ? -9.127 12.333 -22.229 1.00 88.38 222 GLY A CA 1
ATOM 1562 C C . GLY A 1 222 ? -7.787 13.005 -21.928 1.00 88.38 222 GLY A C 1
ATOM 1563 O O . GLY A 1 222 ? -7.007 13.239 -22.848 1.00 88.38 222 GLY A O 1
ATOM 1564 N N . VAL A 1 223 ? -7.478 13.244 -20.646 1.00 88.31 223 VAL A N 1
ATOM 1565 C CA . VAL A 1 223 ? -6.181 13.814 -20.236 1.00 88.31 223 VAL A CA 1
ATOM 1566 C C . VAL A 1 223 ? -5.033 12.878 -20.601 1.00 88.31 223 VAL A C 1
ATOM 1568 O O . VAL A 1 223 ? -4.068 13.301 -21.230 1.00 88.31 223 VAL A O 1
ATOM 1571 N N . VAL A 1 224 ? -5.127 11.608 -20.208 1.00 82.12 224 VAL A N 1
ATOM 1572 C CA . VAL A 1 224 ? -4.053 10.631 -20.419 1.00 82.12 224 VAL A CA 1
ATOM 1573 C C . VAL A 1 224 ? -3.861 10.348 -21.911 1.00 82.12 224 VAL A C 1
ATOM 1575 O O . VAL A 1 224 ? -2.729 10.347 -22.381 1.00 82.12 224 VAL A O 1
ATOM 1578 N N . TYR A 1 225 ? -4.949 10.194 -22.668 1.00 82.69 225 TYR A N 1
ATOM 1579 C CA . TYR A 1 225 ? -4.921 10.032 -24.122 1.00 82.69 225 TYR A CA 1
ATOM 1580 C C . TYR A 1 225 ? -4.236 11.218 -24.806 1.00 82.69 225 TYR A C 1
ATOM 1582 O O . TYR A 1 225 ? -3.342 11.015 -25.617 1.00 82.69 225 TYR A O 1
ATOM 1590 N N . ALA A 1 226 ? -4.594 12.453 -24.443 1.00 86.94 226 ALA A N 1
ATOM 1591 C CA . ALA A 1 226 ? -3.994 13.647 -25.032 1.00 86.94 226 ALA A CA 1
ATOM 1592 C C . ALA A 1 226 ? -2.488 13.757 -24.752 1.00 86.94 226 ALA A C 1
ATOM 1594 O O . ALA A 1 226 ? -1.716 14.121 -25.635 1.00 86.94 226 ALA A O 1
ATOM 1595 N N . LEU A 1 227 ? -2.059 13.410 -23.533 1.00 83.69 227 LEU A N 1
ATOM 1596 C CA . LEU A 1 227 ? -0.636 13.342 -23.197 1.00 83.69 227 LEU A CA 1
ATOM 1597 C C . LEU A 1 227 ? 0.086 12.298 -24.052 1.00 83.69 227 LEU A C 1
ATOM 1599 O O . LEU A 1 227 ? 1.189 12.560 -24.519 1.00 83.69 227 LEU A O 1
ATOM 1603 N N . MET A 1 228 ? -0.529 11.146 -24.300 1.00 74.94 228 MET A N 1
ATOM 1604 C CA . MET A 1 228 ? 0.062 10.100 -25.138 1.00 74.94 228 MET A CA 1
ATOM 1605 C C . MET A 1 228 ? 0.107 10.495 -26.618 1.00 74.94 228 MET A C 1
ATOM 1607 O O . MET A 1 228 ? 1.123 10.290 -27.270 1.00 74.94 228 MET A O 1
ATOM 1611 N N . GLU A 1 229 ? -0.947 11.125 -27.142 1.00 78.19 229 GLU A N 1
ATOM 1612 C CA . GLU A 1 229 ? -0.987 11.620 -28.525 1.00 78.19 229 GLU A CA 1
ATOM 1613 C C . GLU A 1 229 ? 0.108 12.666 -28.790 1.00 78.19 229 GLU A C 1
ATOM 1615 O O . GLU A 1 229 ? 0.634 12.758 -29.898 1.00 78.19 229 GLU A O 1
ATOM 1620 N N . SER A 1 230 ? 0.534 13.399 -27.754 1.00 79.44 230 SER A N 1
ATOM 1621 C CA . SER A 1 230 ? 1.638 14.358 -27.875 1.00 79.44 230 SER A CA 1
ATOM 1622 C C . SER A 1 230 ? 2.981 13.720 -28.261 1.00 79.44 230 SER A C 1
ATOM 1624 O O . SER A 1 230 ? 3.832 14.425 -28.804 1.00 79.44 230 SER A O 1
ATOM 1626 N N . GLU A 1 231 ? 3.174 12.409 -28.055 1.00 67.69 231 GLU A N 1
ATOM 1627 C CA . GLU A 1 231 ? 4.353 11.682 -28.557 1.00 67.69 231 GLU A CA 1
ATOM 1628 C C . GLU A 1 231 ? 4.291 11.453 -30.076 1.00 67.69 231 GLU A C 1
ATOM 1630 O O . GLU A 1 231 ? 5.331 11.450 -30.734 1.00 67.69 231 GLU A O 1
ATOM 1635 N N . ALA A 1 232 ? 3.092 11.279 -30.642 1.00 66.06 232 ALA A N 1
ATOM 1636 C CA . ALA A 1 232 ? 2.893 10.970 -32.057 1.00 66.06 232 ALA A CA 1
ATOM 1637 C C . ALA A 1 232 ? 2.726 12.232 -32.922 1.00 66.06 232 ALA A C 1
ATOM 1639 O O . ALA A 1 232 ? 3.434 12.389 -33.917 1.00 66.06 232 ALA A O 1
ATOM 1640 N N . GLY A 1 233 ? 1.815 13.133 -32.537 1.00 66.12 233 GLY A N 1
ATOM 1641 C CA . GLY A 1 233 ? 1.507 14.375 -33.264 1.00 66.12 233 GLY A CA 1
ATOM 1642 C C . GLY A 1 233 ? 2.307 15.597 -32.797 1.00 66.12 233 GLY A C 1
ATOM 1643 O O . GLY A 1 233 ? 2.357 16.623 -33.478 1.00 66.12 233 GLY A O 1
ATOM 1644 N N . GLY A 1 234 ? 2.977 15.497 -31.645 1.00 75.38 234 GLY A N 1
ATOM 1645 C CA . GLY A 1 234 ? 3.642 16.622 -30.993 1.00 75.38 234 GLY A CA 1
ATOM 1646 C C . GLY A 1 234 ? 2.684 17.477 -30.157 1.00 75.38 234 GLY A C 1
ATOM 1647 O O . GLY A 1 234 ? 1.473 17.496 -30.348 1.00 75.38 234 GLY A O 1
ATOM 1648 N N . TRP A 1 235 ? 3.238 18.256 -29.229 1.00 81.88 235 TRP A N 1
ATOM 1649 C CA . TRP A 1 235 ? 2.472 19.085 -28.283 1.00 81.88 235 TRP A CA 1
ATOM 1650 C C . TRP A 1 235 ? 1.629 20.203 -28.923 1.00 81.88 235 TRP A C 1
ATOM 1652 O O . TRP A 1 235 ? 0.764 20.772 -28.259 1.00 81.88 235 TRP A O 1
ATOM 1662 N N . HIS A 1 236 ? 1.894 20.537 -30.189 1.00 83.38 236 HIS A N 1
ATOM 1663 C CA . HIS A 1 236 ? 1.165 21.559 -30.946 1.00 83.38 236 HIS A CA 1
ATOM 1664 C C . HIS A 1 236 ? 0.041 20.992 -31.818 1.00 83.38 236 HIS A C 1
ATOM 1666 O O . HIS A 1 236 ? -0.704 21.777 -32.406 1.00 83.38 236 HIS A O 1
ATOM 1672 N N . ASP A 1 237 ? -0.092 19.666 -31.912 1.00 84.94 237 ASP A N 1
ATOM 1673 C CA . ASP A 1 237 ? -1.235 19.054 -32.578 1.00 84.94 237 ASP A CA 1
ATOM 1674 C C . ASP A 1 237 ? -2.518 19.483 -31.849 1.00 84.94 237 ASP A C 1
ATOM 1676 O O . ASP A 1 237 ? -2.583 19.316 -30.632 1.00 84.94 237 ASP A O 1
ATOM 1680 N N . PRO A 1 238 ? -3.537 20.040 -32.533 1.00 86.12 238 PRO A N 1
ATOM 1681 C CA . PRO A 1 238 ? -4.759 20.538 -31.902 1.00 86.12 238 PRO A CA 1
ATOM 1682 C C . PRO A 1 238 ? -5.543 19.472 -31.120 1.00 86.12 238 PRO A C 1
ATOM 1684 O O . PRO A 1 238 ? -6.308 19.834 -30.223 1.00 86.12 238 PRO A O 1
ATOM 1687 N N . THR A 1 239 ? -5.340 18.180 -31.395 1.00 85.50 239 THR A N 1
ATOM 1688 C CA . THR A 1 239 ? -5.937 17.075 -30.628 1.00 85.50 239 THR A CA 1
ATOM 1689 C C . THR A 1 239 ? -5.430 17.016 -29.185 1.00 85.50 239 THR A C 1
ATOM 1691 O O . THR A 1 239 ? -6.206 16.699 -28.281 1.00 85.50 239 THR A O 1
ATOM 1694 N N . VAL A 1 240 ? -4.176 17.408 -28.934 1.00 88.31 240 VAL A N 1
ATOM 1695 C CA . VAL A 1 240 ? -3.550 17.412 -27.603 1.00 88.31 240 VAL A CA 1
ATOM 1696 C C . VAL A 1 240 ? -4.174 18.467 -26.674 1.00 88.31 240 VAL A C 1
ATOM 1698 O O . VAL A 1 240 ? -4.735 18.089 -25.643 1.00 88.31 240 VAL A O 1
ATOM 1701 N N . PRO A 1 241 ? -4.166 19.783 -26.979 1.00 90.25 241 PRO A N 1
ATOM 1702 C CA . PRO A 1 241 ? -4.803 20.775 -26.127 1.00 90.25 241 PRO A CA 1
ATOM 1703 C C . PRO A 1 241 ? -6.321 20.580 -26.076 1.00 90.25 241 PRO A C 1
ATOM 1705 O O . PRO A 1 241 ? -6.901 20.780 -25.011 1.00 90.25 241 PRO A O 1
ATOM 1708 N N . ALA A 1 242 ? -6.974 20.137 -27.160 1.00 89.31 242 ALA A N 1
ATOM 1709 C CA . ALA A 1 242 ? -8.405 19.831 -27.133 1.00 89.31 242 ALA A CA 1
ATOM 1710 C C . ALA A 1 242 ? -8.726 18.673 -26.176 1.00 89.31 242 ALA A C 1
ATOM 1712 O O . ALA A 1 242 ? -9.659 18.782 -25.380 1.00 89.31 242 ALA A O 1
ATOM 1713 N N . GLY A 1 243 ? -7.941 17.593 -26.204 1.00 89.00 243 GLY A N 1
ATOM 1714 C CA . GLY A 1 243 ? -8.105 16.452 -25.307 1.00 89.00 243 GLY A CA 1
ATOM 1715 C C . GLY A 1 243 ? -7.764 16.782 -23.850 1.00 89.00 243 GLY A C 1
ATOM 1716 O O . GLY A 1 243 ? -8.505 16.388 -22.951 1.00 89.00 243 GLY A O 1
ATOM 1717 N N . LEU A 1 244 ? -6.722 17.585 -23.602 1.00 90.12 244 LEU A N 1
ATOM 1718 C CA . LEU A 1 244 ? -6.379 18.077 -22.262 1.00 90.12 244 LEU A CA 1
ATOM 1719 C C . LEU A 1 244 ? -7.483 18.971 -21.690 1.00 90.12 244 LEU A C 1
ATOM 1721 O O . LEU A 1 244 ? -7.950 18.737 -20.575 1.00 90.12 244 LEU A O 1
ATOM 1725 N N . VAL A 1 245 ? -7.927 19.976 -22.450 1.00 93.75 245 VAL A N 1
ATOM 1726 C CA . VAL A 1 245 ? -9.000 20.888 -22.031 1.00 93.75 245 VAL A CA 1
ATOM 1727 C C . VAL A 1 245 ? -10.302 20.116 -21.847 1.00 93.75 245 VAL A C 1
ATOM 1729 O O . VAL A 1 245 ? -10.934 20.240 -20.802 1.00 93.75 245 VAL A O 1
ATOM 1732 N N . GLY A 1 246 ? -10.680 19.269 -22.806 1.00 94.12 246 GLY A N 1
ATOM 1733 C CA . GLY A 1 246 ? -11.871 18.427 -22.719 1.00 94.12 246 GLY A CA 1
ATOM 1734 C C . GLY A 1 246 ? -11.839 17.494 -21.508 1.00 94.12 246 GLY A C 1
ATOM 1735 O O . GLY A 1 246 ? -12.806 17.432 -20.751 1.00 94.12 246 GLY A O 1
ATOM 1736 N N . GLY A 1 247 ? -10.708 16.831 -21.265 1.00 91.75 247 GLY A N 1
ATOM 1737 C CA . GLY A 1 247 ? -10.517 15.952 -20.116 1.00 91.75 247 GLY A CA 1
ATOM 1738 C C . GLY A 1 247 ? -10.620 16.691 -18.779 1.00 91.75 247 GLY A C 1
ATOM 1739 O O . GLY A 1 247 ? -11.355 16.268 -17.886 1.00 91.75 247 GLY A O 1
ATOM 1740 N N . VAL A 1 248 ? -9.961 17.847 -18.655 1.00 93.50 248 VAL A N 1
ATOM 1741 C CA . VAL A 1 248 ? -10.038 18.711 -17.463 1.00 93.50 248 VAL A CA 1
ATOM 1742 C C . VAL A 1 248 ? -11.461 19.227 -17.240 1.00 93.50 248 VAL A C 1
ATOM 1744 O O . VAL A 1 248 ? -11.936 19.227 -16.104 1.00 93.50 248 VAL A O 1
ATOM 1747 N N . LEU A 1 249 ? -12.168 19.623 -18.302 1.00 95.56 249 LEU A N 1
ATOM 1748 C CA . LEU A 1 249 ? -13.565 20.056 -18.222 1.00 95.56 249 LEU A CA 1
ATOM 1749 C C . LEU A 1 249 ? -14.480 18.925 -17.742 1.00 95.56 249 LEU A C 1
ATOM 1751 O O . LEU A 1 249 ? -15.329 19.159 -16.884 1.00 95.56 249 LEU A O 1
ATOM 1755 N N . LEU A 1 250 ? -14.288 17.696 -18.227 1.00 94.31 250 LEU A N 1
ATOM 1756 C CA . LEU A 1 250 ? -15.036 16.521 -17.768 1.00 94.31 250 LEU A CA 1
ATOM 1757 C C . LEU A 1 250 ? -14.752 16.189 -16.297 1.00 94.31 250 LEU A C 1
ATOM 1759 O O . LEU A 1 250 ? -15.682 15.891 -15.550 1.00 94.31 250 LEU A O 1
ATOM 1763 N N . LEU A 1 251 ? -13.500 16.309 -15.846 1.00 90.94 251 LEU A N 1
ATOM 1764 C CA . LEU A 1 251 ? -13.147 16.156 -14.430 1.00 90.94 251 LEU A CA 1
ATOM 1765 C C . LEU A 1 251 ? -13.748 17.276 -13.563 1.00 90.94 251 LEU A C 1
ATOM 1767 O O . LEU A 1 251 ? -14.212 17.020 -12.452 1.00 90.94 251 LEU A O 1
ATOM 1771 N N . ALA A 1 252 ? -13.798 18.513 -14.062 1.00 92.38 252 ALA A N 1
ATOM 1772 C CA . ALA A 1 252 ? -14.464 19.616 -13.375 1.00 92.38 252 ALA A CA 1
ATOM 1773 C C . ALA A 1 252 ? -15.982 19.380 -13.275 1.00 92.38 252 ALA A C 1
ATOM 1775 O O . ALA A 1 252 ? -16.563 19.540 -12.201 1.00 92.38 252 ALA A O 1
ATOM 1776 N N . LEU A 1 253 ? -16.612 18.927 -14.364 1.00 93.75 253 LEU A N 1
ATOM 1777 C CA . LEU A 1 253 ? -18.017 18.514 -14.396 1.00 93.75 253 LEU A CA 1
ATOM 1778 C C . LEU A 1 253 ? -18.285 17.363 -13.426 1.00 93.75 253 LEU A C 1
ATOM 1780 O O . LEU A 1 253 ? -19.283 17.400 -12.709 1.00 93.75 253 LEU A O 1
ATOM 1784 N N . PHE A 1 254 ? -17.379 16.385 -13.339 1.00 90.62 254 PHE A N 1
ATOM 1785 C CA . PHE A 1 254 ? -17.439 15.323 -12.339 1.00 90.62 254 PHE A CA 1
ATOM 1786 C C . PHE A 1 254 ? -17.493 15.906 -10.924 1.00 90.62 254 PHE A C 1
ATOM 1788 O O . PHE A 1 254 ? -18.404 15.571 -10.172 1.00 90.62 254 PHE A O 1
ATOM 1795 N N . LEU A 1 255 ? -16.584 16.815 -10.560 1.00 91.31 255 LEU A N 1
ATOM 1796 C CA . LEU A 1 255 ? -16.576 17.427 -9.226 1.00 91.31 255 LEU A CA 1
ATOM 1797 C C . LEU A 1 255 ? -17.858 18.222 -8.935 1.00 91.31 255 LEU A C 1
ATOM 1799 O O . LEU A 1 255 ? -18.382 18.145 -7.824 1.00 91.31 255 LEU A O 1
ATOM 1803 N N . VAL A 1 256 ? -18.392 18.950 -9.921 1.00 91.81 256 VAL A N 1
ATOM 1804 C CA . VAL A 1 256 ? -19.674 19.667 -9.792 1.00 91.81 256 VAL A CA 1
ATOM 1805 C C . VAL A 1 256 ? -20.828 18.688 -9.577 1.00 91.81 256 VAL A C 1
ATOM 1807 O O . VAL A 1 256 ? -21.644 18.897 -8.677 1.00 91.81 256 VAL A O 1
ATOM 1810 N N . HIS A 1 257 ? -20.867 17.600 -10.349 1.00 90.94 257 HIS A N 1
ATOM 1811 C CA . HIS A 1 257 ? -21.864 16.539 -10.220 1.00 90.94 257 HIS A CA 1
ATOM 1812 C C . HIS A 1 257 ? -21.805 15.867 -8.842 1.00 90.94 257 HIS A C 1
ATOM 1814 O O . HIS A 1 257 ? -22.832 15.760 -8.171 1.00 90.94 257 HIS A O 1
ATOM 1820 N N . GLN A 1 258 ? -20.604 15.521 -8.363 1.00 88.62 258 GLN A N 1
ATOM 1821 C CA . GLN A 1 258 ? -20.395 14.978 -7.014 1.00 88.62 258 GLN A CA 1
ATOM 1822 C C . GLN A 1 258 ? -20.847 15.946 -5.915 1.00 88.62 258 GLN A C 1
ATOM 1824 O O . GLN A 1 258 ? -21.364 15.517 -4.888 1.00 88.62 258 GLN A O 1
ATOM 1829 N N . ALA A 1 259 ? -20.643 17.252 -6.108 1.00 87.50 259 ALA A N 1
ATOM 1830 C CA . ALA A 1 259 ? -20.953 18.260 -5.100 1.00 87.50 259 ALA A CA 1
ATOM 1831 C C . ALA A 1 259 ? -22.443 18.617 -5.016 1.00 87.50 259 ALA A C 1
ATOM 1833 O O . ALA A 1 259 ? -22.901 19.022 -3.947 1.00 87.50 259 ALA A O 1
ATOM 1834 N N . ARG A 1 260 ? -23.172 18.561 -6.139 1.00 86.69 260 ARG A N 1
ATOM 1835 C CA . ARG A 1 260 ? -24.509 19.170 -6.255 1.00 86.69 260 ARG A CA 1
ATOM 1836 C C . ARG A 1 260 ? -25.627 18.212 -6.645 1.00 86.69 260 ARG A C 1
ATOM 1838 O O . ARG A 1 260 ? -26.771 18.501 -6.308 1.00 86.69 260 ARG A O 1
ATOM 1845 N N . TRP A 1 261 ? -25.334 17.140 -7.380 1.00 84.94 261 TRP A N 1
ATOM 1846 C CA . TRP A 1 261 ? -26.368 16.357 -8.071 1.00 84.94 261 TRP A CA 1
ATOM 1847 C C . TRP A 1 261 ? -26.389 14.875 -7.694 1.00 84.94 261 TRP A C 1
ATOM 1849 O O . TRP A 1 261 ? -27.420 14.227 -7.858 1.00 84.94 261 TRP A O 1
ATOM 1859 N N . SER A 1 262 ? -25.290 14.330 -7.171 1.00 80.00 262 SER A N 1
ATOM 1860 C CA . SER A 1 262 ? -25.227 12.922 -6.778 1.00 80.00 262 SER A CA 1
ATOM 1861 C C . SER A 1 262 ? -25.879 12.680 -5.413 1.00 80.00 262 SER A C 1
ATOM 1863 O O . SER A 1 262 ? -25.496 13.290 -4.415 1.00 80.00 262 SER A O 1
ATOM 1865 N N . ALA A 1 263 ? -26.854 11.768 -5.365 1.00 73.88 263 ALA A N 1
ATOM 1866 C CA . ALA A 1 263 ? -27.483 11.320 -4.120 1.00 73.88 263 ALA A CA 1
ATOM 1867 C C . ALA A 1 263 ? -26.585 10.359 -3.315 1.00 73.88 263 ALA A C 1
ATOM 1869 O O . ALA A 1 263 ? -26.684 10.315 -2.091 1.00 73.88 263 ALA A O 1
ATOM 1870 N N . ASP A 1 264 ? -25.698 9.623 -3.997 1.00 72.81 264 ASP A N 1
ATOM 1871 C CA . ASP A 1 264 ? -24.738 8.684 -3.400 1.00 72.81 264 ASP A CA 1
ATOM 1872 C C . ASP A 1 264 ? -23.344 8.833 -4.060 1.00 72.81 264 ASP A C 1
ATOM 1874 O O . ASP A 1 264 ? -22.941 8.019 -4.912 1.00 72.81 264 ASP A O 1
ATOM 1878 N N . PRO A 1 265 ? -22.617 9.924 -3.731 1.00 73.44 265 PRO A N 1
ATOM 1879 C CA . PRO A 1 265 ? -21.416 10.348 -4.448 1.00 73.44 265 PRO A CA 1
ATOM 1880 C C . PRO A 1 265 ? -20.279 9.324 -4.383 1.00 73.44 265 PRO A C 1
ATOM 1882 O O . PRO A 1 265 ? -19.987 8.742 -3.339 1.00 73.44 265 PRO A O 1
ATOM 1885 N N . LEU A 1 266 ? -19.594 9.140 -5.515 1.00 71.00 266 LEU A N 1
ATOM 1886 C CA . LEU A 1 266 ? -18.343 8.376 -5.661 1.00 71.00 266 LEU A CA 1
ATOM 1887 C C . LEU A 1 266 ? -17.241 8.915 -4.774 1.00 71.00 266 LEU A C 1
ATOM 1889 O O . LEU A 1 266 ? -16.500 8.156 -4.153 1.00 71.00 266 LEU A O 1
ATOM 1893 N N . LEU A 1 267 ? -17.144 10.239 -4.738 1.00 79.75 267 LEU A N 1
ATOM 1894 C CA . LEU A 1 267 ? -16.136 10.951 -3.989 1.00 79.75 267 LEU A CA 1
ATOM 1895 C C . LEU A 1 267 ? -16.849 11.845 -2.975 1.00 79.75 267 LEU A C 1
ATOM 1897 O O . LEU A 1 267 ? -17.276 12.944 -3.334 1.00 79.75 267 LEU A O 1
ATOM 1901 N N . PRO A 1 268 ? -16.991 11.417 -1.708 1.00 79.25 268 PRO A N 1
ATOM 1902 C CA . PRO A 1 268 ? -17.618 12.242 -0.687 1.00 79.25 268 PRO A CA 1
ATOM 1903 C C . PRO A 1 268 ? -16.723 13.446 -0.371 1.00 79.25 268 PRO A C 1
ATOM 1905 O O . PRO A 1 268 ? -15.837 13.396 0.486 1.00 79.25 268 PRO A O 1
ATOM 1908 N N . LEU A 1 269 ? -16.971 14.560 -1.067 1.00 85.00 269 LEU A N 1
ATOM 1909 C CA . LEU A 1 269 ? -16.159 15.782 -1.011 1.00 85.00 269 LEU A CA 1
ATOM 1910 C C . LEU A 1 269 ? -16.066 16.382 0.400 1.00 85.00 269 LEU A C 1
ATOM 1912 O O . LEU A 1 269 ? -15.116 17.097 0.717 1.00 85.00 269 LEU A O 1
ATOM 1916 N N . SER A 1 270 ? -17.004 16.035 1.287 1.00 82.31 270 SER A N 1
ATOM 1917 C CA . SER A 1 270 ? -16.955 16.382 2.707 1.00 82.31 270 SER A CA 1
ATOM 1918 C C . SER A 1 270 ? -15.686 15.895 3.414 1.00 82.31 270 SER A C 1
ATOM 1920 O O . SER A 1 270 ? -15.292 16.515 4.398 1.00 82.31 270 SER A O 1
ATOM 1922 N N . LEU A 1 271 ? -15.034 14.828 2.928 1.00 81.62 271 LEU A N 1
ATOM 1923 C CA . LEU A 1 271 ? -13.768 14.334 3.485 1.00 81.62 271 LEU A CA 1
ATOM 1924 C C . LEU A 1 271 ? -12.631 15.355 3.329 1.00 81.62 271 LEU A C 1
ATOM 1926 O O . LEU A 1 271 ? -11.829 15.530 4.243 1.00 81.62 271 LEU A O 1
ATOM 1930 N N . PHE A 1 272 ? -12.607 16.105 2.224 1.00 85.38 272 PHE A N 1
ATOM 1931 C CA . PHE A 1 272 ? -11.580 17.117 1.942 1.00 85.38 272 PHE A CA 1
ATOM 1932 C C . PHE A 1 272 ? -11.746 18.410 2.755 1.00 85.38 272 PHE A C 1
ATOM 1934 O O . PHE A 1 272 ? -10.937 19.336 2.628 1.00 85.38 272 PHE A O 1
ATOM 1941 N N . ARG A 1 273 ? -12.773 18.490 3.616 1.00 84.81 273 ARG A N 1
ATOM 1942 C CA . ARG A 1 273 ? -12.872 19.548 4.630 1.00 84.81 273 ARG A CA 1
ATOM 1943 C C . ARG A 1 273 ? -11.767 19.416 5.679 1.00 84.81 273 ARG A C 1
ATOM 1945 O O . ARG A 1 273 ? -11.265 20.447 6.121 1.00 84.81 273 ARG A O 1
ATOM 1952 N N . SER A 1 274 ? -11.348 18.190 6.017 1.00 85.12 274 SER A N 1
ATOM 1953 C CA . SER A 1 274 ? -10.178 17.980 6.877 1.00 85.12 274 SER A CA 1
ATOM 1954 C C . SER A 1 274 ? -8.907 18.423 6.135 1.00 85.12 274 SER A C 1
ATOM 1956 O O . SER A 1 274 ? -8.651 17.966 5.013 1.00 85.12 274 SER A O 1
ATOM 1958 N N . PRO A 1 275 ? -8.086 19.301 6.740 1.00 84.38 275 PRO A N 1
ATOM 1959 C CA . PRO A 1 275 ? -6.806 19.696 6.169 1.00 84.38 275 PRO A CA 1
ATOM 1960 C C . PRO A 1 275 ? -5.828 18.517 6.080 1.00 84.38 275 PRO A C 1
ATOM 1962 O O . PRO A 1 275 ? -5.041 18.481 5.138 1.00 84.38 275 PRO A O 1
ATOM 1965 N N . ALA A 1 276 ? -5.903 17.527 6.979 1.00 85.38 276 ALA A N 1
ATOM 1966 C CA . ALA A 1 276 ? -5.071 16.328 6.907 1.00 85.38 276 ALA A CA 1
ATOM 1967 C C . ALA A 1 276 ? -5.407 15.460 5.696 1.00 85.38 276 ALA A C 1
ATOM 1969 O O . ALA A 1 276 ? -4.507 15.099 4.939 1.00 85.38 276 ALA A O 1
ATOM 1970 N N . VAL A 1 277 ? -6.696 15.189 5.465 1.00 87.12 277 VAL A N 1
ATOM 1971 C CA . VAL A 1 277 ? -7.149 14.403 4.308 1.00 87.12 277 VAL A CA 1
ATOM 1972 C C . VAL A 1 277 ? -6.809 15.124 3.010 1.00 87.12 277 VAL A C 1
ATOM 1974 O O . VAL A 1 277 ? -6.253 14.521 2.091 1.00 87.12 277 VAL A O 1
ATOM 1977 N N . ARG A 1 278 ? -7.104 16.427 2.933 1.00 91.38 278 ARG A N 1
ATOM 1978 C CA . ARG A 1 278 ? -6.804 17.245 1.754 1.00 91.38 278 ARG A CA 1
ATOM 1979 C C . ARG A 1 278 ? -5.303 17.315 1.478 1.00 91.38 278 ARG A C 1
ATOM 1981 O O . ARG A 1 278 ? -4.890 17.068 0.350 1.00 91.38 278 ARG A O 1
ATOM 1988 N N . GLY A 1 279 ? -4.496 17.606 2.499 1.00 91.69 279 GLY A N 1
ATOM 1989 C CA . GLY A 1 279 ? -3.040 17.672 2.390 1.00 91.69 279 GLY A CA 1
ATOM 1990 C C . GLY A 1 279 ? -2.431 16.337 1.965 1.00 91.69 279 GLY A C 1
ATOM 1991 O O . GLY A 1 279 ? -1.669 16.299 1.005 1.00 91.69 279 GLY A O 1
ATOM 1992 N N . ALA A 1 280 ? -2.818 15.232 2.608 1.00 92.06 280 ALA A N 1
ATOM 1993 C CA . ALA A 1 280 ? -2.298 13.903 2.290 1.00 92.06 280 ALA A CA 1
ATOM 1994 C C . ALA A 1 280 ? -2.617 13.466 0.853 1.00 92.06 280 ALA A C 1
ATOM 1996 O O . ALA A 1 280 ? -1.740 12.946 0.167 1.00 92.06 280 ALA A O 1
ATOM 1997 N N . ASN A 1 281 ? -3.841 13.713 0.373 1.00 93.31 281 ASN A N 1
ATOM 1998 C CA . ASN A 1 281 ? -4.223 13.374 -0.999 1.00 93.31 281 ASN A CA 1
ATOM 1999 C C . ASN A 1 281 ? -3.484 14.229 -2.036 1.00 93.31 281 ASN A C 1
ATOM 2001 O O . ASN A 1 281 ? -3.017 13.689 -3.032 1.00 93.31 281 ASN A O 1
ATOM 2005 N N . LEU A 1 282 ? -3.318 15.535 -1.803 1.00 94.94 282 LEU A N 1
ATOM 2006 C CA . LEU A 1 282 ? -2.561 16.383 -2.729 1.00 94.94 282 LEU A CA 1
ATOM 2007 C C . LEU A 1 282 ? -1.078 15.983 -2.798 1.00 94.94 282 LEU A C 1
ATOM 2009 O O . LEU A 1 282 ? -0.494 15.944 -3.879 1.00 94.94 282 LEU A O 1
ATOM 2013 N N . VAL A 1 283 ? -0.471 15.653 -1.655 1.00 96.44 283 VAL A N 1
ATOM 2014 C CA . VAL A 1 283 ? 0.914 15.165 -1.614 1.00 96.44 283 VAL A CA 1
ATOM 2015 C C . VAL A 1 283 ? 1.029 13.804 -2.301 1.00 96.44 283 VAL A C 1
ATOM 2017 O O . VAL A 1 283 ? 1.944 13.610 -3.094 1.00 96.44 283 VAL A O 1
ATOM 2020 N N . MET A 1 284 ? 0.087 12.883 -2.063 1.00 95.19 284 MET A N 1
ATOM 2021 C CA . MET A 1 284 ? 0.044 11.580 -2.740 1.00 95.19 284 MET A CA 1
ATOM 2022 C C . MET A 1 284 ? -0.115 11.724 -4.255 1.00 95.19 284 MET A C 1
ATOM 2024 O O . MET A 1 284 ? 0.494 10.969 -5.011 1.00 95.19 284 MET A O 1
ATOM 2028 N N . PHE A 1 285 ? -0.903 12.702 -4.706 1.00 94.94 285 PHE A N 1
ATOM 2029 C CA . PHE A 1 285 ? -1.052 12.996 -6.124 1.00 94.94 285 PHE A CA 1
ATOM 2030 C C . PHE A 1 285 ? 0.299 13.374 -6.746 1.00 94.94 285 PHE A C 1
ATOM 2032 O O . PHE A 1 285 ? 0.734 12.708 -7.679 1.00 94.94 285 PHE A O 1
ATOM 2039 N N . LEU A 1 286 ? 1.010 14.363 -6.188 1.00 96.88 286 LEU A N 1
ATOM 2040 C CA . LEU A 1 286 ? 2.324 14.788 -6.698 1.00 96.88 286 LEU A CA 1
ATOM 2041 C C . LEU A 1 286 ? 3.405 13.705 -6.573 1.00 96.88 286 LEU A C 1
ATOM 2043 O O . LEU A 1 286 ? 4.204 13.528 -7.493 1.00 96.88 286 LEU A O 1
ATOM 2047 N N . LEU A 1 287 ? 3.415 12.965 -5.460 1.00 96.12 287 LEU A N 1
ATOM 2048 C CA . LEU A 1 287 ? 4.325 11.839 -5.257 1.00 96.12 287 LEU A CA 1
ATOM 2049 C C . LEU A 1 287 ? 4.096 10.765 -6.323 1.00 96.12 287 LEU A C 1
ATOM 2051 O O . LEU A 1 287 ? 5.050 10.342 -6.966 1.00 96.12 287 LEU A O 1
ATOM 2055 N N . GLY A 1 288 ? 2.844 10.347 -6.536 1.00 91.06 288 GLY A N 1
ATOM 2056 C CA . GLY A 1 288 ? 2.506 9.346 -7.547 1.00 91.06 288 GLY A CA 1
ATOM 2057 C C . GLY A 1 288 ? 2.818 9.817 -8.968 1.00 91.06 288 GLY A C 1
ATOM 2058 O O . GLY A 1 288 ? 3.329 9.019 -9.750 1.00 91.06 288 GLY A O 1
ATOM 2059 N N . LEU A 1 289 ? 2.625 11.111 -9.261 1.00 91.75 289 LEU A N 1
ATOM 2060 C CA . LEU A 1 289 ? 2.953 11.699 -10.560 1.00 91.75 289 LEU A CA 1
ATOM 2061 C C . LEU A 1 289 ? 4.426 11.459 -10.929 1.00 91.75 289 LEU A C 1
ATOM 2063 O O . LEU A 1 289 ? 4.702 11.028 -12.037 1.00 91.75 289 LEU A O 1
ATOM 2067 N N . GLY A 1 290 ? 5.363 11.672 -9.997 1.00 92.25 290 GLY A N 1
ATOM 2068 C CA . GLY A 1 290 ? 6.795 11.444 -10.241 1.00 92.25 290 GLY A CA 1
ATOM 2069 C C . GLY A 1 290 ? 7.272 10.005 -10.010 1.00 92.25 290 GLY A C 1
ATOM 2070 O O . GLY A 1 290 ? 8.236 9.564 -10.623 1.00 92.25 290 GLY A O 1
ATOM 2071 N N . PHE A 1 291 ? 6.620 9.249 -9.126 1.00 90.69 291 PHE A N 1
ATOM 2072 C CA . PHE A 1 291 ? 7.109 7.941 -8.680 1.00 90.69 291 PHE A CA 1
ATOM 2073 C C . PHE A 1 291 ? 6.906 6.821 -9.711 1.00 90.69 291 PHE A C 1
ATOM 2075 O O . PHE A 1 291 ? 7.828 6.045 -9.960 1.00 90.69 291 PHE A O 1
ATOM 2082 N N . PHE A 1 292 ? 5.716 6.714 -10.313 1.00 81.94 292 PHE A N 1
ATOM 2083 C CA . PHE A 1 292 ? 5.349 5.535 -11.115 1.00 81.94 292 PHE A CA 1
ATOM 2084 C C . PHE A 1 292 ? 6.032 5.471 -12.490 1.00 81.94 292 PHE A C 1
ATOM 2086 O O . PHE A 1 292 ? 6.139 4.385 -13.056 1.00 81.94 292 PHE A O 1
ATOM 2093 N N . ALA A 1 293 ? 6.556 6.592 -12.999 1.00 84.44 293 ALA A N 1
ATOM 2094 C CA . ALA A 1 293 ? 7.357 6.616 -14.225 1.00 84.44 293 ALA A CA 1
ATOM 2095 C C . ALA A 1 293 ? 8.755 5.997 -14.041 1.00 84.44 293 ALA A C 1
ATOM 2097 O O . ALA A 1 293 ? 9.339 5.449 -14.974 1.00 84.44 293 ALA A O 1
ATOM 2098 N N . CYS A 1 294 ? 9.296 6.053 -12.823 1.00 87.56 294 CYS A N 1
ATOM 2099 C CA . CYS A 1 294 ? 10.703 5.766 -12.559 1.00 87.56 294 CYS A CA 1
ATOM 2100 C C . CYS A 1 294 ? 11.133 4.320 -12.854 1.00 87.56 294 CYS A C 1
ATOM 2102 O O . CYS A 1 294 ? 12.190 4.154 -13.458 1.00 87.56 294 CYS A O 1
ATOM 2104 N N . PRO A 1 295 ? 10.370 3.263 -12.498 1.00 81.69 295 PRO A N 1
ATOM 2105 C CA . PRO A 1 295 ? 10.757 1.892 -12.841 1.00 81.69 295 PRO A CA 1
ATOM 2106 C C . PRO A 1 295 ? 10.905 1.671 -14.353 1.00 81.69 295 PRO A C 1
ATOM 2108 O O . PRO A 1 295 ? 11.822 0.975 -14.789 1.00 81.69 295 PRO A O 1
ATOM 2111 N N . VAL A 1 296 ? 10.036 2.303 -15.150 1.00 80.06 296 VAL A N 1
ATOM 2112 C CA . VAL A 1 296 ? 10.093 2.257 -16.618 1.00 80.06 296 VAL A CA 1
ATOM 2113 C C . VAL A 1 296 ? 11.337 2.989 -17.119 1.00 80.06 296 VAL A C 1
ATOM 2115 O O . VAL A 1 296 ? 12.125 2.410 -17.863 1.00 80.06 296 VAL A O 1
ATOM 2118 N N . LEU A 1 297 ? 11.565 4.218 -16.646 1.00 87.81 297 LEU A N 1
ATOM 2119 C CA . LEU A 1 297 ? 12.724 5.027 -17.034 1.00 87.81 297 LEU A CA 1
ATOM 2120 C C . LEU A 1 297 ? 14.057 4.358 -16.678 1.00 87.81 297 LEU A C 1
ATOM 2122 O O . LEU A 1 297 ? 14.967 4.346 -17.499 1.00 87.81 297 LEU A O 1
ATOM 2126 N N . ILE A 1 298 ? 14.172 3.756 -15.489 1.00 90.25 298 ILE A N 1
ATOM 2127 C CA . ILE A 1 298 ? 15.376 3.013 -15.085 1.00 90.25 298 ILE A CA 1
ATOM 2128 C C . ILE A 1 298 ? 15.632 1.863 -16.063 1.00 90.25 298 ILE A C 1
ATOM 2130 O O . ILE A 1 298 ? 16.757 1.694 -16.529 1.00 90.25 298 ILE A O 1
ATOM 2134 N N . SER A 1 299 ? 14.597 1.097 -16.418 1.00 85.62 299 SER A N 1
ATOM 2135 C CA . SER A 1 299 ? 14.743 0.014 -17.393 1.00 85.62 299 SER A CA 1
ATOM 2136 C C . SER A 1 299 ? 15.193 0.534 -18.760 1.00 85.62 299 SER A C 1
ATOM 2138 O O . SER A 1 299 ? 16.090 -0.044 -19.373 1.00 85.62 299 SER A O 1
ATOM 2140 N N . PHE A 1 300 ? 14.626 1.650 -19.217 1.00 87.25 300 PHE A N 1
ATOM 2141 C CA . PHE A 1 300 ? 14.981 2.257 -20.496 1.00 87.25 300 PHE A CA 1
ATOM 2142 C C . PHE A 1 300 ? 16.404 2.801 -20.526 1.00 87.25 300 PHE A C 1
ATOM 2144 O O . PHE A 1 300 ? 17.107 2.591 -21.509 1.00 87.25 300 PHE A O 1
ATOM 2151 N N . VAL A 1 301 ? 16.865 3.434 -19.452 1.00 90.81 301 VAL A N 1
ATOM 2152 C CA . VAL A 1 301 ? 18.254 3.892 -19.336 1.00 90.81 301 VAL A CA 1
ATOM 2153 C C . VAL A 1 301 ? 19.213 2.709 -19.401 1.00 90.81 301 VAL A C 1
ATOM 2155 O O . VAL A 1 301 ? 20.171 2.732 -20.170 1.00 90.81 301 VAL A O 1
ATOM 2158 N N . LEU A 1 302 ? 18.939 1.631 -18.665 1.00 91.00 302 LEU A N 1
ATOM 2159 C CA . LEU A 1 302 ? 19.801 0.449 -18.688 1.00 91.00 302 LEU A CA 1
ATOM 2160 C C . LEU A 1 302 ? 19.868 -0.190 -20.080 1.00 91.00 302 LEU A C 1
ATOM 2162 O O . LEU A 1 302 ? 20.956 -0.559 -20.517 1.00 91.00 302 LEU A O 1
ATOM 2166 N N . GLN A 1 303 ? 18.744 -0.287 -20.791 1.00 90.19 303 GLN A N 1
ATOM 2167 C CA . GLN A 1 303 ? 18.693 -0.959 -22.093 1.00 90.19 303 GLN A CA 1
ATOM 2168 C C . GLN A 1 303 ? 19.148 -0.069 -23.259 1.00 90.19 303 GLN A C 1
ATOM 2170 O O . GLN A 1 303 ? 19.965 -0.500 -24.066 1.00 90.19 303 GLN A O 1
ATOM 2175 N N . TYR A 1 304 ? 18.666 1.172 -23.343 1.00 88.25 304 TYR A N 1
ATOM 2176 C CA . TYR A 1 304 ? 18.909 2.054 -24.491 1.00 88.25 304 TYR A CA 1
ATOM 2177 C C . TYR A 1 304 ? 20.110 2.991 -24.328 1.00 88.25 304 TYR A C 1
ATOM 2179 O O . TYR A 1 304 ? 20.683 3.408 -25.331 1.00 88.25 304 TYR A O 1
ATOM 2187 N N . VAL A 1 305 ? 20.505 3.327 -23.093 1.00 90.44 305 VAL A N 1
ATOM 2188 C CA . VAL A 1 305 ? 21.671 4.195 -22.838 1.00 90.44 305 VAL A CA 1
ATOM 2189 C C . VAL A 1 305 ? 22.897 3.357 -22.490 1.00 90.44 305 VAL A C 1
ATOM 2191 O O . VAL A 1 305 ? 23.936 3.512 -23.122 1.00 90.44 305 VAL A O 1
ATOM 2194 N N . HIS A 1 306 ? 22.775 2.423 -21.541 1.00 90.12 306 HIS A N 1
ATOM 2195 C CA . HIS A 1 306 ? 23.889 1.552 -21.143 1.00 90.12 306 HIS A CA 1
ATOM 2196 C C . HIS A 1 306 ? 24.027 0.280 -21.999 1.00 90.12 306 HIS A C 1
ATOM 2198 O O . HIS A 1 306 ? 24.960 -0.490 -21.779 1.00 90.12 306 HIS A O 1
ATOM 2204 N N . GLY A 1 307 ? 23.109 0.015 -22.938 1.00 87.81 307 GLY A N 1
ATOM 2205 C CA . GLY A 1 307 ? 23.177 -1.159 -23.820 1.00 87.81 307 GLY A CA 1
ATOM 2206 C C . GLY A 1 307 ? 23.050 -2.506 -23.095 1.00 87.81 307 GLY A C 1
ATOM 2207 O O . GLY A 1 307 ? 23.540 -3.524 -23.583 1.00 87.81 307 GLY A O 1
ATOM 2208 N N . SER A 1 308 ? 22.447 -2.528 -21.904 1.00 88.12 308 SER A N 1
ATOM 2209 C CA . SER A 1 308 ? 22.304 -3.741 -21.094 1.00 88.12 308 SER A CA 1
ATOM 2210 C C . SER A 1 308 ? 21.242 -4.676 -21.670 1.00 88.12 308 SER A C 1
ATOM 2212 O O . SER A 1 308 ? 20.189 -4.234 -22.124 1.00 88.12 308 SER A O 1
ATOM 2214 N N . GLY A 1 309 ? 21.471 -5.989 -21.575 1.00 87.38 309 GLY A N 1
ATOM 2215 C CA . GLY A 1 309 ? 20.445 -6.980 -21.908 1.00 87.38 309 GLY A CA 1
ATOM 2216 C C . GLY A 1 309 ? 19.248 -6.961 -20.934 1.00 87.38 309 GLY A C 1
ATOM 2217 O O . GLY A 1 309 ? 19.380 -6.459 -19.812 1.00 87.38 309 GLY A O 1
ATOM 2218 N N . PRO A 1 310 ? 18.098 -7.565 -21.299 1.00 81.75 310 PRO A N 1
ATOM 2219 C CA . PRO A 1 310 ? 16.868 -7.526 -20.498 1.00 81.75 310 PRO A CA 1
ATOM 2220 C C . PRO A 1 310 ? 17.025 -8.027 -19.054 1.00 81.75 310 PRO A C 1
ATOM 2222 O O . PRO A 1 310 ? 16.560 -7.372 -18.121 1.00 81.75 310 PRO A O 1
ATOM 2225 N N . LEU A 1 311 ? 17.718 -9.152 -18.827 1.00 85.94 311 LEU A N 1
ATOM 2226 C CA . LEU A 1 311 ? 17.961 -9.659 -17.470 1.00 85.94 311 LEU A CA 1
ATOM 2227 C C . LEU A 1 311 ? 18.845 -8.714 -16.657 1.00 85.94 311 LEU A C 1
ATOM 2229 O O . LEU A 1 311 ? 18.560 -8.475 -15.488 1.00 85.94 311 LEU A O 1
ATOM 2233 N N . ALA A 1 312 ? 19.894 -8.156 -17.265 1.00 86.75 312 ALA A N 1
ATOM 2234 C CA . ALA A 1 312 ? 20.772 -7.201 -16.596 1.00 86.75 312 ALA A CA 1
ATOM 2235 C C . ALA A 1 312 ? 20.012 -5.919 -16.218 1.00 86.75 312 ALA A C 1
ATOM 2237 O O . ALA A 1 312 ? 20.173 -5.427 -15.104 1.00 86.75 312 ALA A O 1
ATOM 2238 N N . ALA A 1 313 ? 19.119 -5.434 -17.088 1.00 87.00 313 ALA A N 1
ATOM 2239 C CA . ALA A 1 313 ? 18.238 -4.311 -16.783 1.00 87.00 313 ALA A CA 1
ATOM 2240 C C . ALA A 1 313 ? 17.257 -4.629 -15.637 1.00 87.00 313 ALA A C 1
ATOM 2242 O O . ALA A 1 313 ? 17.059 -3.806 -14.745 1.00 87.00 313 ALA A O 1
ATOM 2243 N N . GLY A 1 314 ? 16.688 -5.840 -15.620 1.00 84.94 314 GLY A N 1
ATOM 2244 C CA . GLY A 1 314 ? 15.832 -6.316 -14.532 1.00 84.94 314 GLY A CA 1
ATOM 2245 C C . GLY A 1 314 ? 16.567 -6.423 -13.191 1.00 84.94 314 GLY A C 1
ATOM 2246 O O . GLY A 1 314 ? 16.096 -5.903 -12.180 1.00 84.94 314 GLY A O 1
ATOM 2247 N N . LEU A 1 315 ? 17.752 -7.041 -13.179 1.00 88.44 315 LEU A N 1
ATOM 2248 C CA . LEU A 1 315 ? 18.613 -7.144 -11.994 1.00 88.44 315 LEU A CA 1
ATOM 2249 C C . LEU A 1 315 ? 19.127 -5.774 -11.532 1.00 88.44 315 LEU A C 1
ATOM 2251 O O . LEU A 1 315 ? 19.269 -5.548 -10.331 1.00 88.44 315 LEU A O 1
ATOM 2255 N N . GLY A 1 316 ? 19.339 -4.839 -12.461 1.00 88.06 316 GLY A N 1
ATOM 2256 C CA . GLY A 1 316 ? 19.729 -3.460 -12.170 1.00 88.06 316 GLY A CA 1
ATOM 2257 C C . GLY A 1 316 ? 18.687 -2.669 -11.368 1.00 88.06 316 GLY A C 1
ATOM 2258 O O . GLY A 1 316 ? 19.004 -1.649 -10.762 1.00 88.06 316 GLY A O 1
ATOM 2259 N N . PHE A 1 317 ? 17.443 -3.147 -11.295 1.00 86.12 317 PHE A N 1
ATOM 2260 C CA . PHE A 1 317 ? 16.411 -2.547 -10.448 1.00 86.12 317 PHE A CA 1
ATOM 2261 C C . PHE A 1 317 ? 16.459 -3.038 -8.988 1.00 86.12 317 PHE A C 1
ATOM 2263 O O . PHE A 1 317 ? 15.906 -2.387 -8.098 1.00 86.12 317 PHE A O 1
ATOM 2270 N N . LEU A 1 318 ? 17.132 -4.163 -8.705 1.00 88.62 318 LEU A N 1
ATOM 2271 C CA . LEU A 1 318 ? 17.138 -4.782 -7.374 1.00 88.62 318 LEU A CA 1
ATOM 2272 C C . LEU A 1 318 ? 17.601 -3.844 -6.248 1.00 88.62 318 LEU A C 1
ATOM 2274 O O . LEU A 1 318 ? 16.919 -3.821 -5.221 1.00 88.62 318 LEU A O 1
ATOM 2278 N N . PRO A 1 319 ? 18.683 -3.045 -6.386 1.00 91.31 319 PRO A N 1
ATOM 2279 C CA . PRO A 1 319 ? 19.095 -2.130 -5.320 1.00 91.31 319 PRO A CA 1
ATOM 2280 C C . PRO A 1 319 ? 17.997 -1.127 -4.952 1.00 91.31 319 PRO A C 1
ATOM 2282 O O . PRO A 1 319 ? 17.707 -0.931 -3.772 1.00 91.31 319 PRO A O 1
ATOM 2285 N N . THR A 1 320 ? 17.327 -0.560 -5.958 1.00 90.88 320 THR A N 1
ATOM 2286 C CA . THR A 1 320 ? 16.181 0.341 -5.781 1.00 90.88 320 THR A CA 1
ATOM 2287 C C . THR A 1 320 ? 15.029 -0.369 -5.072 1.00 90.88 320 THR A C 1
ATOM 2289 O O . THR A 1 320 ? 14.508 0.148 -4.087 1.00 90.88 320 THR A O 1
ATOM 2292 N N . GLY A 1 321 ? 14.665 -1.581 -5.507 1.00 85.81 321 GLY A N 1
ATOM 2293 C CA . GLY A 1 321 ? 13.602 -2.375 -4.881 1.00 85.81 321 GLY A CA 1
ATOM 2294 C C . GLY A 1 321 ? 13.887 -2.739 -3.415 1.00 85.81 321 GLY A C 1
ATOM 2295 O O . GLY A 1 321 ? 13.012 -2.600 -2.558 1.00 85.81 321 GLY A O 1
ATOM 2296 N N . LEU A 1 322 ? 15.122 -3.138 -3.094 1.00 88.00 322 LEU A N 1
ATOM 2297 C CA . LEU A 1 322 ? 15.557 -3.418 -1.718 1.00 88.00 322 LEU A CA 1
ATOM 2298 C C . LEU A 1 322 ? 15.524 -2.158 -0.846 1.00 88.00 322 LEU A C 1
ATOM 2300 O O . LEU A 1 322 ? 15.091 -2.205 0.308 1.00 88.00 322 LEU A O 1
ATOM 2304 N N . ALA A 1 323 ? 15.930 -1.017 -1.400 1.00 92.00 323 ALA A N 1
ATOM 2305 C CA . ALA A 1 323 ? 15.862 0.259 -0.707 1.00 92.00 323 ALA A CA 1
ATOM 2306 C C . ALA A 1 323 ? 14.416 0.703 -0.454 1.00 92.00 323 ALA A C 1
ATOM 2308 O O . ALA A 1 323 ? 14.112 1.181 0.638 1.00 92.00 323 ALA A O 1
ATOM 2309 N N . MET A 1 324 ? 13.507 0.479 -1.409 1.00 87.94 324 MET A N 1
ATOM 2310 C CA . MET A 1 324 ? 12.071 0.693 -1.209 1.00 87.94 324 MET A CA 1
ATOM 2311 C C . MET A 1 324 ? 11.531 -0.170 -0.068 1.00 87.94 324 MET A C 1
ATOM 2313 O O . MET A 1 324 ? 10.808 0.329 0.792 1.00 87.94 324 MET A O 1
ATOM 2317 N N . PHE A 1 325 ? 11.915 -1.446 -0.007 1.00 83.06 325 PHE A N 1
ATOM 2318 C CA . PHE A 1 325 ? 11.531 -2.321 1.100 1.00 83.06 325 PHE A CA 1
ATOM 2319 C C . PHE A 1 325 ? 12.036 -1.789 2.452 1.00 83.06 325 PHE A C 1
ATOM 2321 O O . PHE A 1 325 ? 11.269 -1.698 3.413 1.00 83.06 325 PHE A O 1
ATOM 2328 N N . ALA A 1 326 ? 13.303 -1.370 2.522 1.00 87.38 326 ALA A N 1
ATOM 2329 C CA . ALA A 1 326 ? 13.881 -0.773 3.725 1.00 87.38 326 ALA A CA 1
ATOM 2330 C C . ALA A 1 326 ? 13.173 0.535 4.129 1.00 87.38 326 ALA A C 1
ATOM 2332 O O . ALA A 1 326 ? 12.841 0.722 5.302 1.00 87.38 326 ALA A O 1
ATOM 2333 N N . GLY A 1 327 ? 12.885 1.408 3.160 1.00 86.38 327 GLY A N 1
ATOM 2334 C CA . GLY A 1 327 ? 12.152 2.656 3.364 1.00 86.38 327 GLY A CA 1
ATOM 2335 C C . GLY A 1 327 ? 10.741 2.412 3.893 1.00 86.38 327 GLY A C 1
ATOM 2336 O O . GLY A 1 327 ? 10.350 3.011 4.892 1.00 86.38 327 GLY A O 1
ATOM 2337 N N . ALA A 1 328 ? 10.004 1.465 3.304 1.00 82.56 328 ALA A N 1
ATOM 2338 C CA . ALA A 1 328 ? 8.677 1.064 3.771 1.00 82.56 328 ALA A CA 1
ATOM 2339 C C . ALA A 1 328 ? 8.711 0.504 5.205 1.00 82.56 328 ALA A C 1
ATOM 2341 O O . ALA A 1 328 ? 7.857 0.852 6.023 1.00 82.56 328 ALA A O 1
ATOM 2342 N N . ARG A 1 329 ? 9.725 -0.308 5.539 1.00 80.94 329 ARG A N 1
ATOM 2343 C CA . ARG A 1 329 ? 9.919 -0.854 6.893 1.00 80.94 329 ARG A CA 1
ATOM 2344 C C . ARG A 1 329 ? 10.184 0.247 7.925 1.00 80.94 329 ARG A C 1
ATOM 2346 O O . ARG A 1 329 ? 9.676 0.171 9.041 1.00 80.94 329 ARG A O 1
ATOM 2353 N N . LEU A 1 330 ? 10.950 1.276 7.565 1.00 82.88 330 LEU A N 1
ATOM 2354 C CA . LEU A 1 330 ? 11.273 2.399 8.454 1.00 82.88 330 LEU A CA 1
ATOM 2355 C C . LEU A 1 330 ? 10.199 3.495 8.475 1.00 82.88 330 LEU A C 1
ATOM 2357 O O . LEU A 1 330 ? 10.182 4.317 9.390 1.00 82.88 330 LEU A O 1
ATOM 2361 N N . ALA A 1 331 ? 9.272 3.495 7.517 1.00 78.38 331 ALA A N 1
ATOM 2362 C CA . ALA A 1 331 ? 8.232 4.509 7.375 1.00 78.38 331 ALA A CA 1
ATOM 2363 C C . ALA A 1 331 ? 7.366 4.657 8.638 1.00 78.38 331 ALA A C 1
ATOM 2365 O O . ALA A 1 331 ? 7.048 5.776 9.041 1.00 78.38 331 ALA A O 1
ATOM 2366 N N . GLY A 1 332 ? 7.009 3.539 9.282 1.00 75.00 332 GLY A N 1
ATOM 2367 C CA . GLY A 1 332 ? 6.259 3.509 10.543 1.00 75.00 332 GLY A CA 1
ATOM 2368 C C . GLY A 1 332 ? 6.994 4.230 11.679 1.00 75.00 332 GLY A C 1
ATOM 2369 O O . GLY A 1 332 ? 6.530 5.291 12.100 1.00 75.00 332 GLY A O 1
ATOM 2370 N N . PRO A 1 333 ? 8.162 3.735 12.134 1.00 75.81 333 PRO A N 1
ATOM 2371 C CA . PRO A 1 333 ? 8.929 4.397 13.191 1.00 75.81 333 PRO A CA 1
ATOM 2372 C C . PRO A 1 333 ? 9.326 5.847 12.866 1.00 75.81 333 PRO A C 1
ATOM 2374 O O . PRO A 1 333 ? 9.346 6.687 13.764 1.00 75.81 333 PRO A O 1
ATOM 2377 N N . LEU A 1 334 ? 9.590 6.190 11.598 1.00 73.12 334 LEU A N 1
ATOM 2378 C CA . LEU A 1 334 ? 9.822 7.583 11.186 1.00 73.12 334 LEU A CA 1
ATOM 2379 C C . LEU A 1 334 ? 8.576 8.458 11.385 1.00 73.12 334 LEU A C 1
ATOM 2381 O O . LEU A 1 334 ? 8.681 9.576 11.897 1.00 73.12 334 LEU A O 1
ATOM 2385 N N . THR A 1 335 ? 7.402 7.946 11.007 1.00 80.19 335 THR A N 1
ATOM 2386 C CA . THR A 1 335 ? 6.106 8.623 11.178 1.00 80.19 335 THR A CA 1
ATOM 2387 C C . THR A 1 335 ? 5.794 8.859 12.646 1.00 80.19 335 THR A C 1
ATOM 2389 O O . THR A 1 335 ? 5.366 9.948 13.012 1.00 80.19 335 THR A O 1
ATOM 2392 N N . VAL A 1 336 ? 6.060 7.862 13.479 1.00 76.56 336 VAL A N 1
ATOM 2393 C CA . VAL A 1 336 ? 5.922 7.925 14.932 1.00 76.56 336 VAL A CA 1
ATOM 2394 C C . VAL A 1 336 ? 6.844 8.985 15.536 1.00 76.56 336 VAL A C 1
ATOM 2396 O O . VAL A 1 336 ? 6.399 9.913 16.208 1.00 76.56 336 VAL A O 1
ATOM 2399 N N . ARG A 1 337 ? 8.148 8.884 15.255 1.00 78.88 337 ARG A N 1
ATOM 2400 C CA . ARG A 1 337 ? 9.173 9.700 15.914 1.00 78.88 337 ARG A CA 1
ATOM 2401 C C . ARG A 1 337 ? 9.111 11.169 15.512 1.00 78.88 337 ARG A C 1
ATOM 2403 O O . ARG A 1 337 ? 9.365 12.046 16.335 1.00 78.88 337 ARG A O 1
ATOM 2410 N N . PHE A 1 338 ? 8.835 11.448 14.240 1.00 79.19 338 PHE A N 1
ATOM 2411 C CA . PHE A 1 338 ? 8.887 12.806 13.691 1.00 79.19 338 PHE A CA 1
ATOM 2412 C C . PHE A 1 338 ? 7.502 13.396 13.388 1.00 79.19 338 PHE A C 1
ATOM 2414 O O . PHE A 1 338 ? 7.392 14.591 13.098 1.00 79.19 338 PHE A O 1
ATOM 2421 N N . GLY A 1 339 ? 6.447 12.589 13.486 1.00 83.75 339 GLY A N 1
ATOM 2422 C CA . GLY A 1 339 ? 5.097 12.930 13.061 1.00 83.75 339 GLY A CA 1
ATOM 2423 C C . GLY A 1 339 ? 4.893 12.744 11.545 1.00 83.75 339 GLY A C 1
ATOM 2424 O O . GLY A 1 339 ? 5.848 12.883 10.767 1.00 83.75 339 GLY A O 1
ATOM 2425 N N . PRO A 1 340 ? 3.642 12.521 11.086 1.00 86.06 340 PRO A N 1
ATOM 2426 C CA . PRO A 1 340 ? 3.328 12.258 9.679 1.00 86.06 340 PRO A CA 1
ATOM 2427 C C . PRO A 1 340 ? 3.852 13.321 8.714 1.00 86.06 340 PRO A C 1
ATOM 2429 O O . PRO A 1 340 ? 4.451 13.002 7.692 1.00 86.06 340 PRO A O 1
ATOM 2432 N N . ARG A 1 341 ? 3.709 14.602 9.067 1.00 91.44 341 ARG A N 1
ATOM 2433 C CA . ARG A 1 341 ? 4.175 15.703 8.220 1.00 91.44 341 ARG A CA 1
ATOM 2434 C C . ARG A 1 341 ? 5.683 15.665 7.979 1.00 91.44 341 ARG A C 1
ATOM 2436 O O . ARG A 1 341 ? 6.112 15.749 6.836 1.00 91.44 341 ARG A O 1
ATOM 2443 N N . ARG A 1 342 ? 6.501 15.569 9.032 1.00 92.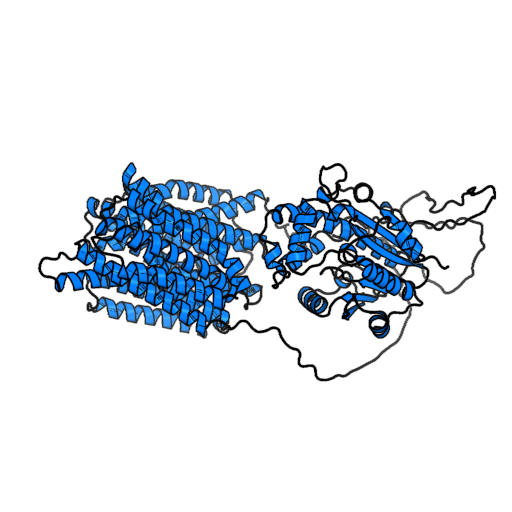75 342 ARG A N 1
ATOM 2444 C CA . ARG A 1 342 ? 7.967 15.619 8.877 1.00 92.75 342 ARG A CA 1
ATOM 2445 C C . ARG A 1 342 ? 8.495 14.363 8.197 1.00 92.75 342 ARG A C 1
ATOM 2447 O O . ARG A 1 342 ? 9.389 14.476 7.367 1.00 92.75 342 ARG A O 1
ATOM 2454 N N . ALA A 1 343 ? 7.915 13.203 8.503 1.00 90.75 343 ALA A N 1
ATOM 2455 C CA . ALA A 1 343 ? 8.257 11.954 7.835 1.00 90.75 343 ALA A CA 1
ATOM 2456 C C . ALA A 1 343 ? 7.931 12.005 6.332 1.00 90.75 343 ALA A C 1
ATOM 2458 O O . ALA A 1 343 ? 8.774 11.633 5.520 1.00 90.75 343 ALA A O 1
ATOM 2459 N N . ALA A 1 344 ? 6.767 12.546 5.948 1.00 94.25 344 ALA A N 1
ATOM 2460 C CA . ALA A 1 344 ? 6.409 12.736 4.543 1.00 94.25 344 ALA A CA 1
ATOM 2461 C C . ALA A 1 344 ? 7.335 13.737 3.830 1.00 94.25 344 ALA A C 1
ATOM 2463 O O . ALA A 1 344 ? 7.780 13.459 2.720 1.00 94.25 344 ALA A O 1
ATOM 2464 N N . VAL A 1 345 ? 7.673 14.867 4.470 1.00 97.06 345 VAL A N 1
ATOM 2465 C CA . VAL A 1 345 ? 8.630 15.852 3.925 1.00 97.06 345 VAL A CA 1
ATOM 2466 C C . VAL A 1 345 ? 10.002 15.219 3.711 1.00 97.06 345 VAL A C 1
ATOM 2468 O O . VAL A 1 345 ? 10.588 15.389 2.648 1.00 97.06 345 VAL A O 1
ATOM 2471 N N . PHE A 1 346 ? 10.504 14.477 4.700 1.00 95.69 346 PHE A N 1
ATOM 2472 C CA . PHE A 1 346 ? 11.798 13.808 4.614 1.00 95.69 346 PHE A CA 1
ATOM 2473 C C . PHE A 1 346 ? 11.811 12.739 3.517 1.00 95.69 346 PHE A C 1
ATOM 2475 O O . PHE A 1 346 ? 12.698 12.755 2.670 1.00 95.69 346 PHE A O 1
ATOM 2482 N N . GLY A 1 347 ? 10.810 11.854 3.495 1.00 96.19 347 GLY A N 1
ATOM 2483 C CA . GLY A 1 347 ? 10.706 10.798 2.491 1.00 96.19 347 GLY A CA 1
ATOM 2484 C C . GLY A 1 347 ? 10.599 11.357 1.072 1.00 96.19 347 GLY A C 1
ATOM 2485 O O . GLY A 1 347 ? 11.397 11.002 0.208 1.00 96.19 347 GLY A O 1
ATOM 2486 N N . CYS A 1 348 ? 9.685 12.307 0.838 1.00 97.56 348 CYS A N 1
ATOM 2487 C CA . CYS A 1 348 ? 9.566 12.961 -0.466 1.00 97.56 348 CYS A CA 1
ATOM 2488 C C . CYS A 1 348 ? 10.844 13.735 -0.825 1.00 97.56 348 CYS A C 1
ATOM 2490 O O . CYS A 1 348 ? 11.326 13.623 -1.943 1.00 97.56 348 CYS A O 1
ATOM 2492 N N . GLY A 1 349 ? 11.442 14.477 0.111 1.00 98.06 349 GLY A N 1
ATOM 2493 C CA . GLY A 1 349 ? 12.669 15.238 -0.145 1.00 98.06 349 GLY A CA 1
ATOM 2494 C C . GLY A 1 349 ? 13.846 14.345 -0.542 1.00 98.06 349 GLY A C 1
ATOM 2495 O O . GLY A 1 349 ? 14.539 14.629 -1.516 1.00 98.06 349 GLY A O 1
ATOM 2496 N N . LEU A 1 350 ? 14.027 13.226 0.160 1.00 97.81 350 LEU A N 1
ATOM 2497 C CA . LEU A 1 350 ? 15.051 12.236 -0.158 1.00 97.81 350 LEU A CA 1
ATOM 2498 C C . LEU A 1 350 ? 14.763 11.535 -1.496 1.00 97.81 350 LEU A C 1
ATOM 2500 O O . LEU A 1 350 ? 15.664 11.357 -2.311 1.00 97.81 350 LEU A O 1
ATOM 2504 N N . GLY A 1 351 ? 13.492 11.216 -1.754 1.00 97.75 351 GLY A N 1
ATOM 2505 C CA . GLY A 1 351 ? 13.026 10.674 -3.028 1.00 97.75 351 GLY A CA 1
ATOM 2506 C C . GLY A 1 351 ? 13.353 11.593 -4.208 1.00 97.75 351 GLY A C 1
ATOM 2507 O O . GLY A 1 351 ? 13.941 11.161 -5.197 1.00 97.75 351 GLY A O 1
ATOM 2508 N N . ALA A 1 352 ? 13.027 12.878 -4.068 1.00 98.44 352 ALA A N 1
ATOM 2509 C CA . ALA A 1 352 ? 13.313 13.910 -5.055 1.00 98.44 352 ALA A CA 1
ATOM 2510 C C . ALA A 1 352 ? 14.817 14.099 -5.276 1.00 98.44 352 ALA A C 1
ATOM 2512 O O . ALA A 1 352 ? 15.243 14.275 -6.412 1.00 98.44 352 ALA A O 1
ATOM 2513 N N . PHE A 1 353 ? 15.624 14.018 -4.214 1.00 98.31 353 PHE A N 1
ATOM 2514 C CA . PHE A 1 353 ? 17.078 14.084 -4.327 1.00 98.31 353 PHE A CA 1
ATOM 2515 C C . PHE A 1 353 ? 17.644 12.924 -5.157 1.00 98.31 353 PHE A C 1
ATOM 2517 O O . PHE A 1 353 ? 18.457 13.163 -6.044 1.00 98.31 353 PHE A O 1
ATOM 2524 N N . GLY A 1 354 ? 17.186 11.688 -4.928 1.00 97.94 354 GLY A N 1
ATOM 2525 C CA . GLY A 1 354 ? 17.605 10.536 -5.737 1.00 97.94 354 GLY A CA 1
ATOM 2526 C C . GLY A 1 354 ? 17.255 10.700 -7.221 1.00 97.94 354 GLY A C 1
ATOM 2527 O O . GLY A 1 354 ? 18.081 10.431 -8.088 1.00 97.94 354 GLY A O 1
ATOM 2528 N N . LEU A 1 355 ? 16.064 11.225 -7.520 1.00 97.81 355 LEU A N 1
ATOM 2529 C CA . LEU A 1 355 ? 15.640 11.505 -8.897 1.00 97.81 355 LEU A CA 1
ATOM 2530 C C . LEU A 1 355 ? 16.434 12.643 -9.541 1.00 97.81 355 LEU A C 1
ATOM 2532 O O . LEU A 1 355 ? 16.849 12.525 -10.688 1.00 97.81 355 LEU A O 1
ATOM 2536 N N . ALA A 1 356 ? 16.696 13.722 -8.802 1.00 98.06 356 ALA A N 1
ATOM 2537 C CA . ALA A 1 356 ? 17.533 14.817 -9.282 1.00 98.06 356 ALA A CA 1
ATOM 2538 C C . ALA A 1 356 ? 18.972 14.347 -9.543 1.00 98.06 356 ALA A C 1
ATOM 2540 O O . ALA A 1 356 ? 19.582 14.751 -10.528 1.00 98.06 356 ALA A O 1
ATOM 2541 N N . ALA A 1 357 ? 19.503 13.454 -8.702 1.00 97.50 357 ALA A N 1
ATOM 2542 C CA . ALA A 1 357 ? 20.807 12.847 -8.926 1.00 97.50 357 ALA A CA 1
ATOM 2543 C C . ALA A 1 357 ? 20.827 12.007 -10.214 1.00 97.50 357 ALA A C 1
ATOM 2545 O O . ALA A 1 357 ? 21.746 12.172 -11.009 1.00 97.50 357 ALA A O 1
ATOM 2546 N N . MET A 1 358 ? 19.802 11.185 -10.483 1.00 96.81 358 MET A N 1
ATOM 2547 C CA . MET A 1 358 ? 19.679 10.487 -11.776 1.00 96.81 358 MET A CA 1
ATOM 2548 C C . MET A 1 358 ? 19.636 11.466 -12.951 1.00 96.81 358 MET A C 1
ATOM 2550 O O . MET A 1 358 ? 20.367 11.290 -13.920 1.00 96.81 358 MET A O 1
ATOM 2554 N N . ALA A 1 359 ? 18.839 12.531 -12.838 1.00 96.69 359 ALA A N 1
ATOM 2555 C CA . ALA A 1 359 ? 18.705 13.544 -13.880 1.00 96.69 359 ALA A CA 1
ATOM 2556 C C . ALA A 1 359 ? 20.036 14.210 -14.267 1.00 96.69 359 ALA A C 1
ATOM 2558 O O . ALA A 1 359 ? 20.197 14.644 -15.402 1.00 96.69 359 ALA A O 1
ATOM 2559 N N . VAL A 1 360 ? 20.981 14.308 -13.328 1.00 95.62 360 VAL A N 1
ATOM 2560 C CA . VAL A 1 360 ? 22.294 14.927 -13.557 1.00 95.62 360 VAL A CA 1
ATOM 2561 C C . VAL A 1 360 ? 23.364 13.904 -13.949 1.00 95.62 360 VAL A C 1
ATOM 2563 O O . VAL A 1 360 ? 24.276 14.237 -14.697 1.00 95.62 360 VAL A O 1
ATOM 2566 N N . LEU A 1 361 ? 23.287 12.674 -13.434 1.00 93.44 361 LEU A N 1
ATOM 2567 C CA . LEU A 1 361 ? 24.351 11.670 -13.563 1.00 93.44 361 LEU A CA 1
ATOM 2568 C C . LEU A 1 361 ? 24.158 10.702 -14.742 1.00 93.44 361 LEU A C 1
ATOM 2570 O O . LEU A 1 361 ? 25.085 9.964 -15.085 1.00 93.44 361 LEU A O 1
ATOM 2574 N N . ILE A 1 362 ? 22.968 10.648 -15.342 1.00 91.81 362 ILE A N 1
ATOM 2575 C CA . ILE A 1 362 ? 22.707 9.806 -16.513 1.00 91.81 362 ILE A CA 1
ATOM 2576 C C . ILE A 1 362 ? 23.328 10.438 -17.758 1.00 91.81 362 ILE A C 1
ATOM 2578 O O . ILE A 1 362 ? 22.992 11.556 -18.143 1.00 91.81 362 ILE A O 1
ATOM 2582 N N . ASP A 1 363 ? 24.212 9.673 -18.393 1.00 89.69 363 ASP A N 1
ATOM 2583 C CA . ASP A 1 363 ? 24.852 9.987 -19.664 1.00 89.69 363 ASP A CA 1
ATOM 2584 C C . ASP A 1 363 ? 25.309 8.673 -20.326 1.00 89.69 363 ASP A C 1
ATOM 2586 O O . ASP A 1 363 ? 25.430 7.638 -19.670 1.00 89.69 363 ASP A O 1
ATOM 2590 N N . THR A 1 364 ? 25.588 8.706 -21.625 1.00 85.56 364 THR A N 1
ATOM 2591 C CA . THR A 1 364 ? 26.033 7.556 -22.431 1.00 85.56 364 THR A CA 1
ATOM 2592 C C . THR A 1 364 ? 27.314 6.891 -21.918 1.00 85.56 364 THR A C 1
ATOM 2594 O O . THR A 1 364 ? 27.494 5.690 -22.102 1.00 85.56 364 THR A O 1
ATOM 2597 N N . GLY A 1 365 ? 28.192 7.644 -21.248 1.00 82.88 365 GLY A N 1
ATOM 2598 C CA . GLY A 1 365 ? 29.432 7.135 -20.657 1.00 82.88 365 GLY A CA 1
ATOM 2599 C C . GLY A 1 365 ? 29.370 6.868 -19.151 1.00 82.88 365 GLY A C 1
ATOM 2600 O O . GLY A 1 365 ? 30.389 6.494 -18.565 1.00 82.88 365 GLY A O 1
ATOM 2601 N N . SER A 1 366 ? 28.231 7.097 -18.490 1.00 89.06 366 SER A N 1
ATOM 2602 C CA . SER A 1 366 ? 28.172 6.996 -17.032 1.00 89.06 366 SER A CA 1
ATOM 2603 C C . SER A 1 366 ? 28.119 5.543 -16.553 1.00 89.06 366 SER A C 1
ATOM 2605 O O . SER A 1 366 ? 27.697 4.629 -17.264 1.00 89.06 366 SER A O 1
ATOM 2607 N N . SER A 1 367 ? 28.598 5.291 -15.332 1.00 92.44 367 SER A N 1
ATOM 2608 C CA . SER A 1 367 ? 28.578 3.942 -14.768 1.00 92.44 367 SER A CA 1
ATOM 2609 C C . SER A 1 367 ? 27.244 3.660 -14.083 1.00 92.44 367 SER A C 1
ATOM 2611 O O . SER A 1 367 ? 26.742 4.495 -13.332 1.00 92.44 367 SER A O 1
ATOM 2613 N N . TYR A 1 368 ? 26.724 2.441 -14.257 1.00 93.44 368 TYR A N 1
ATOM 2614 C CA . TYR A 1 368 ? 25.494 1.972 -13.605 1.00 93.44 368 TYR A CA 1
ATOM 2615 C C . TYR A 1 368 ? 25.458 2.275 -12.098 1.00 93.44 368 TYR A C 1
ATOM 2617 O O . TYR A 1 368 ? 24.434 2.706 -11.567 1.00 93.44 368 TYR A O 1
ATOM 2625 N N . LEU A 1 369 ? 26.583 2.069 -11.404 1.00 93.56 369 LEU A N 1
ATOM 2626 C CA . LEU A 1 369 ? 26.673 2.281 -9.961 1.00 93.56 369 LEU A CA 1
ATOM 2627 C C . LEU A 1 369 ? 26.360 3.736 -9.576 1.00 93.56 369 LEU A C 1
ATOM 2629 O O . LEU A 1 369 ? 25.604 3.967 -8.632 1.00 93.56 369 LEU A O 1
ATOM 2633 N N . TRP A 1 370 ? 26.929 4.699 -10.307 1.00 92.44 370 TRP A N 1
ATOM 2634 C CA . TRP A 1 370 ? 26.822 6.124 -9.994 1.00 92.44 370 TRP A CA 1
ATOM 2635 C C . TRP A 1 370 ? 25.574 6.773 -10.581 1.00 92.44 370 TRP A C 1
ATOM 2637 O O . TRP A 1 370 ? 24.968 7.602 -9.910 1.00 92.44 370 TRP A O 1
ATOM 2647 N N . SER A 1 371 ? 25.174 6.403 -11.797 1.00 92.12 371 SER A N 1
ATOM 2648 C CA . SER A 1 371 ? 24.046 7.038 -12.483 1.00 92.12 371 SER A CA 1
ATOM 2649 C C . SER A 1 371 ? 22.692 6.438 -12.122 1.00 92.12 371 SER A C 1
ATOM 2651 O O . SER A 1 371 ? 21.692 7.151 -12.154 1.00 92.12 371 SER A O 1
ATOM 2653 N N . VAL A 1 372 ? 22.648 5.154 -11.742 1.00 93.94 372 VAL A N 1
ATOM 2654 C CA . VAL A 1 372 ? 21.389 4.431 -11.514 1.00 93.94 372 VAL A CA 1
ATOM 2655 C C . VAL A 1 372 ? 21.309 3.828 -10.114 1.00 93.94 372 VAL A C 1
ATOM 2657 O O . VAL A 1 372 ? 20.381 4.138 -9.372 1.00 93.94 372 VAL A O 1
ATOM 2660 N N . ALA A 1 373 ? 22.258 2.980 -9.713 1.00 94.94 373 ALA A N 1
ATOM 2661 C CA . ALA A 1 373 ? 22.105 2.171 -8.502 1.00 94.94 373 ALA A CA 1
ATOM 2662 C C . ALA A 1 373 ? 22.062 3.018 -7.220 1.00 94.94 373 ALA A C 1
ATOM 2664 O O . ALA A 1 373 ? 21.118 2.901 -6.438 1.00 94.94 373 ALA A O 1
ATOM 2665 N N . LEU A 1 374 ? 23.056 3.886 -6.999 1.00 96.81 374 LEU A N 1
ATOM 2666 C CA . LEU A 1 374 ? 23.120 4.724 -5.796 1.00 96.81 374 LEU A CA 1
ATOM 2667 C C . LEU A 1 374 ? 21.988 5.767 -5.745 1.00 96.81 374 LEU A C 1
ATOM 2669 O O . LEU A 1 374 ? 21.279 5.802 -4.735 1.00 96.81 374 LEU A O 1
ATOM 2673 N N . PRO A 1 375 ? 21.732 6.561 -6.806 1.00 97.38 375 PRO A N 1
ATOM 2674 C CA . PRO A 1 375 ? 20.563 7.440 -6.846 1.00 97.38 375 PRO A CA 1
ATOM 2675 C C . PRO A 1 375 ? 19.241 6.684 -6.666 1.00 97.38 375 PRO A C 1
ATOM 2677 O O . PRO A 1 375 ? 18.345 7.162 -5.970 1.00 97.38 375 PRO A O 1
ATOM 2680 N N . GLY A 1 376 ? 19.137 5.481 -7.237 1.00 95.38 376 GLY A N 1
ATOM 2681 C CA . GLY A 1 376 ? 17.963 4.613 -7.168 1.00 95.38 376 GLY A CA 1
ATOM 2682 C C . GLY A 1 376 ? 17.687 4.101 -5.764 1.00 95.38 376 GLY A C 1
ATOM 2683 O O . GLY A 1 376 ? 16.541 4.121 -5.324 1.00 95.38 376 GLY A O 1
ATOM 2684 N N . VAL A 1 377 ? 18.728 3.745 -5.009 1.00 96.94 377 VAL A N 1
ATOM 2685 C CA . VAL A 1 377 ? 18.610 3.415 -3.582 1.00 96.94 377 VAL A CA 1
ATOM 2686 C C . VAL A 1 377 ? 18.040 4.599 -2.798 1.00 96.94 377 VAL A C 1
ATOM 2688 O O . VAL A 1 377 ? 17.106 4.431 -2.014 1.00 96.94 377 VAL A O 1
ATOM 2691 N N . VAL A 1 378 ? 18.549 5.810 -3.036 1.00 97.88 378 VAL A N 1
ATOM 2692 C CA . VAL A 1 378 ? 18.086 7.015 -2.332 1.00 97.88 378 VAL A CA 1
ATOM 2693 C C . VAL A 1 378 ? 16.635 7.353 -2.693 1.00 97.88 378 VAL A C 1
ATOM 2695 O O . VAL A 1 378 ? 15.806 7.572 -1.805 1.00 97.88 378 VAL A O 1
ATOM 2698 N N . PHE A 1 379 ? 16.310 7.315 -3.987 1.00 96.25 379 PHE A N 1
ATOM 2699 C CA . PHE A 1 379 ? 14.954 7.490 -4.504 1.00 96.25 379 PHE A CA 1
ATOM 2700 C C . PHE A 1 379 ? 13.981 6.466 -3.905 1.00 96.25 379 PHE A C 1
ATOM 2702 O O . PHE A 1 379 ? 12.934 6.832 -3.358 1.00 96.25 379 PHE A O 1
ATOM 2709 N N . GLY A 1 380 ? 14.338 5.185 -4.000 1.00 92.69 380 GLY A N 1
ATOM 2710 C CA . GLY A 1 380 ? 13.510 4.067 -3.582 1.00 92.69 380 GLY A CA 1
ATOM 2711 C C . GLY A 1 380 ? 13.223 4.116 -2.089 1.00 92.69 380 GLY A C 1
ATOM 2712 O O . GLY A 1 380 ? 12.066 4.045 -1.677 1.00 92.69 380 GLY A O 1
ATOM 2713 N N . PHE A 1 381 ? 14.257 4.333 -1.274 1.00 95.00 381 PHE A N 1
ATOM 2714 C CA . PHE A 1 381 ? 14.101 4.494 0.167 1.00 95.00 381 PHE A CA 1
ATOM 2715 C C . PHE A 1 381 ? 13.198 5.682 0.519 1.00 95.00 381 PHE A C 1
ATOM 2717 O O . PHE A 1 381 ? 12.250 5.528 1.292 1.00 95.00 381 PHE A O 1
ATOM 2724 N N . GLY A 1 382 ? 13.475 6.863 -0.043 1.00 95.31 382 GLY A N 1
ATOM 2725 C CA . GLY A 1 382 ? 12.754 8.091 0.291 1.00 95.31 382 GLY A CA 1
ATOM 2726 C C . GLY A 1 382 ? 11.270 8.019 -0.064 1.00 95.31 382 GLY A C 1
ATOM 2727 O O . GLY A 1 382 ? 10.407 8.244 0.788 1.00 95.31 382 GLY A O 1
ATOM 2728 N N . THR A 1 383 ? 10.959 7.646 -1.306 1.00 91.94 383 THR A N 1
ATOM 2729 C CA . THR A 1 383 ? 9.568 7.555 -1.773 1.00 91.94 383 THR A CA 1
ATOM 2730 C C . THR A 1 383 ? 8.783 6.469 -1.040 1.00 91.94 383 THR A C 1
ATOM 2732 O O . THR A 1 383 ? 7.647 6.716 -0.631 1.00 91.94 383 THR A O 1
ATOM 2735 N N . ALA A 1 384 ? 9.394 5.311 -0.766 1.00 89.38 384 ALA A N 1
ATOM 2736 C CA . ALA A 1 384 ? 8.758 4.261 0.024 1.00 89.38 384 ALA A CA 1
ATOM 2737 C C . ALA A 1 384 ? 8.470 4.701 1.472 1.00 89.38 384 ALA A C 1
ATOM 2739 O O . ALA A 1 384 ? 7.381 4.445 1.994 1.00 89.38 384 ALA A O 1
ATOM 2740 N N . ALA A 1 385 ? 9.407 5.421 2.100 1.00 89.88 385 ALA A N 1
ATOM 2741 C CA . ALA A 1 385 ? 9.247 5.958 3.451 1.00 89.88 385 ALA A CA 1
ATOM 2742 C C . ALA A 1 385 ? 8.120 7.005 3.568 1.00 89.88 385 ALA A C 1
ATOM 2744 O O . ALA A 1 385 ? 7.593 7.222 4.661 1.00 89.88 385 ALA A O 1
ATOM 2745 N N . ALA A 1 386 ? 7.717 7.635 2.458 1.00 93.44 386 ALA A N 1
ATOM 2746 C CA . ALA A 1 386 ? 6.664 8.648 2.431 1.00 93.44 386 ALA A CA 1
ATOM 2747 C C . ALA A 1 386 ? 5.231 8.073 2.389 1.00 93.44 386 ALA A C 1
ATOM 2749 O O . ALA A 1 386 ? 4.296 8.755 2.809 1.00 93.44 386 ALA A O 1
ATOM 2750 N N . PHE A 1 387 ? 5.012 6.832 1.935 1.00 88.50 387 PHE A N 1
ATOM 2751 C CA . PHE A 1 387 ? 3.647 6.299 1.768 1.00 88.50 387 PHE A CA 1
ATOM 2752 C C . PHE A 1 387 ? 2.887 6.121 3.090 1.00 88.50 387 PHE A C 1
ATOM 2754 O O . PHE A 1 387 ? 1.710 6.485 3.190 1.00 88.50 387 PHE A O 1
ATOM 2761 N N . THR A 1 388 ? 3.542 5.577 4.116 1.00 83.88 388 THR A N 1
ATOM 2762 C CA . THR A 1 388 ? 2.929 5.357 5.436 1.00 83.88 388 THR A CA 1
ATOM 2763 C C . THR A 1 388 ? 2.462 6.654 6.101 1.00 83.88 388 THR A C 1
ATOM 2765 O O . THR A 1 388 ? 1.283 6.718 6.454 1.00 83.88 388 THR A O 1
ATOM 2768 N N . PRO A 1 389 ? 3.286 7.714 6.241 1.00 85.75 389 PRO A N 1
ATOM 2769 C CA . PRO A 1 389 ? 2.827 8.955 6.866 1.00 85.75 389 PRO A CA 1
ATOM 2770 C C . PRO A 1 389 ? 1.675 9.624 6.105 1.00 85.75 389 PRO A C 1
ATOM 2772 O O . PRO A 1 389 ? 0.788 10.205 6.731 1.00 85.75 389 PRO A O 1
ATOM 2775 N N . LEU A 1 390 ? 1.636 9.505 4.774 1.00 89.38 390 LEU A N 1
ATOM 2776 C CA . LEU A 1 390 ? 0.506 9.984 3.973 1.00 89.38 390 LEU A CA 1
ATOM 2777 C C . LEU A 1 390 ? -0.769 9.192 4.260 1.00 89.38 390 LEU A C 1
ATOM 2779 O O . LEU A 1 390 ? -1.835 9.779 4.427 1.00 89.38 390 LEU A O 1
ATOM 2783 N N . THR A 1 391 ? -0.653 7.871 4.388 1.00 84.38 391 THR A N 1
ATOM 2784 C CA . THR A 1 391 ? -1.778 6.992 4.732 1.00 84.38 391 THR A CA 1
ATOM 2785 C C . THR A 1 391 ? -2.320 7.290 6.125 1.00 84.38 391 THR A C 1
ATOM 2787 O O . THR A 1 391 ? -3.531 7.427 6.296 1.00 84.38 391 THR A O 1
ATOM 2790 N N . VAL A 1 392 ? -1.433 7.463 7.108 1.00 79.81 392 VAL A N 1
ATOM 2791 C CA . VAL A 1 392 ? -1.805 7.853 8.474 1.00 79.81 392 VAL A CA 1
ATOM 2792 C C . VAL A 1 392 ? -2.522 9.200 8.456 1.00 79.81 392 VAL A C 1
ATOM 2794 O O . VAL A 1 392 ? -3.641 9.296 8.946 1.00 79.81 392 VAL A O 1
ATOM 2797 N N . SER A 1 393 ? -1.947 10.217 7.812 1.00 84.81 393 SER A N 1
ATOM 2798 C CA . SER A 1 393 ? -2.558 11.550 7.742 1.00 84.81 393 SER A CA 1
ATOM 2799 C C . SER A 1 393 ? -3.897 11.569 6.999 1.00 84.81 393 SER A C 1
ATOM 2801 O O . SER A 1 393 ? -4.748 12.401 7.303 1.00 84.81 393 SER A O 1
ATOM 2803 N N . ALA A 1 394 ? -4.103 10.686 6.020 1.00 81.62 394 ALA A N 1
ATOM 2804 C CA . ALA A 1 394 ? -5.365 10.599 5.290 1.00 81.62 394 ALA A CA 1
ATOM 2805 C C . ALA A 1 394 ? -6.480 9.909 6.090 1.00 81.62 394 ALA A C 1
ATOM 2807 O O . ALA A 1 394 ? -7.646 10.049 5.738 1.00 81.62 394 ALA A O 1
ATOM 2808 N N . THR A 1 395 ? -6.143 9.150 7.135 1.00 77.00 395 THR A N 1
ATOM 2809 C CA . THR A 1 395 ? -7.097 8.278 7.841 1.00 77.00 395 THR A CA 1
ATOM 2810 C C . THR A 1 395 ? -7.307 8.661 9.303 1.00 77.00 395 THR A C 1
ATOM 2812 O O . THR A 1 395 ? -8.378 8.396 9.840 1.00 77.00 395 THR A O 1
ATOM 2815 N N . SER A 1 396 ? -6.346 9.334 9.943 1.00 65.62 396 SER A N 1
ATOM 2816 C CA . SER A 1 396 ? -6.346 9.590 11.389 1.00 65.62 396 SER A CA 1
ATOM 2817 C C . SER A 1 396 ? -7.392 10.600 11.878 1.00 65.62 396 SER A C 1
ATOM 2819 O O . SER A 1 396 ? -7.798 10.534 13.032 1.00 65.62 396 SER A O 1
ATOM 2821 N N . GLU A 1 397 ? -7.830 11.541 11.036 1.00 61.00 397 GLU A N 1
ATOM 2822 C CA . GLU A 1 397 ? -8.796 12.594 11.415 1.00 61.00 397 GLU A CA 1
ATOM 2823 C C . GLU A 1 397 ? -10.246 12.275 11.025 1.00 61.00 397 GLU A C 1
ATOM 2825 O O . GLU A 1 397 ? -11.161 13.063 11.276 1.00 61.00 397 GLU A O 1
ATOM 2830 N N . VAL A 1 398 ? -10.475 11.132 10.383 1.00 61.28 398 VAL A N 1
ATOM 2831 C CA . VAL A 1 398 ? -11.787 10.757 9.865 1.00 61.28 398 VAL A CA 1
ATOM 2832 C C . VAL A 1 398 ? -12.359 9.682 10.787 1.00 61.28 398 VAL A C 1
ATOM 2834 O O . VAL A 1 398 ? -11.763 8.619 10.921 1.00 61.28 398 VAL A O 1
ATOM 2837 N N . GLY A 1 399 ? -13.485 9.962 11.460 1.00 49.44 399 GLY A N 1
ATOM 2838 C CA . GLY A 1 399 ? -14.102 9.038 12.429 1.00 49.44 399 GLY A CA 1
ATOM 2839 C C . GLY A 1 399 ? -14.254 7.604 11.895 1.00 49.44 399 GLY A C 1
ATOM 2840 O O . GLY A 1 399 ? -14.370 7.414 10.686 1.00 49.44 399 GLY A O 1
ATOM 2841 N N . GLY A 1 400 ? -14.259 6.605 12.791 1.00 49.56 400 GLY A N 1
ATOM 2842 C CA . GLY A 1 400 ? -14.047 5.179 12.474 1.00 49.56 400 GLY A CA 1
ATOM 2843 C C . GLY A 1 400 ? -14.794 4.634 11.248 1.00 49.56 400 GLY A C 1
ATOM 2844 O O . GLY A 1 400 ? -14.178 3.987 10.407 1.00 49.56 400 GLY A O 1
ATOM 2845 N N . GLU A 1 401 ? -16.072 4.983 11.074 1.00 49.97 401 GLU A N 1
ATOM 2846 C CA . GLU A 1 401 ? -16.888 4.532 9.931 1.00 49.97 401 GLU A CA 1
ATOM 2847 C C . GLU A 1 401 ? -16.463 5.124 8.571 1.00 49.97 401 GLU A C 1
ATOM 2849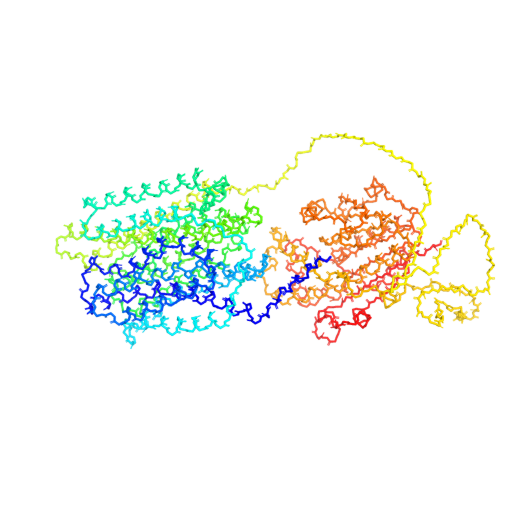 O O . GLU A 1 401 ? -16.730 4.551 7.518 1.00 49.97 401 GLU A O 1
ATOM 2854 N N . ARG A 1 402 ? -15.789 6.279 8.560 1.00 61.50 402 ARG A N 1
ATOM 2855 C CA . ARG A 1 402 ? -15.359 6.995 7.345 1.00 61.50 402 ARG A CA 1
ATOM 2856 C C . ARG A 1 402 ? -13.868 6.824 7.033 1.00 61.50 402 ARG A C 1
ATOM 2858 O O . ARG A 1 402 ? -13.444 7.163 5.928 1.00 61.50 402 ARG A O 1
ATOM 2865 N N . GLY A 1 403 ? -13.079 6.273 7.958 1.00 59.62 403 GLY A N 1
ATOM 2866 C CA . GLY A 1 403 ? -11.646 6.023 7.759 1.00 59.62 403 GLY A CA 1
ATOM 2867 C C . GLY A 1 403 ? -11.357 5.068 6.594 1.00 59.62 403 GLY A C 1
ATOM 2868 O O . GLY A 1 403 ? -10.445 5.312 5.804 1.00 59.62 403 GLY A O 1
ATOM 2869 N N . GLY A 1 404 ? -12.186 4.031 6.417 1.00 59.12 404 GLY A N 1
ATOM 2870 C CA . GLY A 1 404 ? -12.080 3.109 5.278 1.00 59.12 404 GLY A CA 1
ATOM 2871 C C . GLY A 1 404 ? -12.300 3.797 3.926 1.00 59.12 404 GLY A C 1
ATOM 2872 O O . GLY A 1 404 ? -11.563 3.547 2.974 1.00 59.12 404 GLY A O 1
ATOM 2873 N N . VAL A 1 405 ? -13.257 4.728 3.859 1.00 65.75 405 VAL A N 1
ATOM 2874 C CA . VAL A 1 405 ? -13.520 5.529 2.653 1.00 65.75 405 VAL A CA 1
ATOM 2875 C C . VAL A 1 405 ? -12.348 6.467 2.365 1.00 65.75 405 VAL A C 1
ATOM 2877 O O . VAL A 1 405 ? -11.906 6.565 1.224 1.00 65.75 405 VAL A O 1
ATOM 2880 N N . ALA A 1 406 ? -11.785 7.112 3.389 1.00 72.94 406 ALA A N 1
ATOM 2881 C CA . ALA A 1 406 ? -10.633 7.995 3.221 1.00 72.94 406 ALA A CA 1
ATOM 2882 C C . ALA A 1 406 ? -9.382 7.251 2.709 1.00 72.94 406 ALA A C 1
ATOM 2884 O O . ALA A 1 406 ? -8.683 7.753 1.826 1.00 72.94 406 ALA A O 1
ATOM 2885 N N . ALA A 1 407 ? -9.141 6.026 3.189 1.00 68.56 407 ALA A N 1
ATOM 2886 C CA . ALA A 1 407 ? -8.080 5.158 2.678 1.00 68.56 407 ALA A CA 1
ATOM 2887 C C . ALA A 1 407 ? -8.310 4.753 1.209 1.00 68.56 407 ALA A C 1
ATOM 2889 O O . ALA A 1 407 ? -7.375 4.764 0.407 1.00 68.56 407 ALA A O 1
ATOM 2890 N N . ALA A 1 408 ? -9.555 4.432 0.839 1.00 68.06 408 ALA A N 1
ATOM 2891 C CA . ALA A 1 408 ? -9.916 4.096 -0.538 1.00 68.06 408 ALA A CA 1
ATOM 2892 C C . ALA A 1 408 ? -9.725 5.286 -1.496 1.00 68.06 408 ALA A C 1
ATOM 2894 O O . ALA A 1 408 ? -9.190 5.115 -2.595 1.00 68.06 408 ALA A O 1
ATOM 2895 N N . VAL A 1 409 ? -10.085 6.500 -1.063 1.00 79.25 409 VAL A N 1
ATOM 2896 C CA . VAL A 1 409 ? -9.835 7.739 -1.816 1.00 79.25 409 VAL A CA 1
ATOM 2897 C C . VAL A 1 409 ? -8.336 7.949 -2.025 1.00 79.25 409 VAL A C 1
ATOM 2899 O O . VAL A 1 409 ? -7.914 8.147 -3.161 1.00 79.25 409 VAL A O 1
ATOM 2902 N N . LEU A 1 410 ? -7.518 7.813 -0.974 1.00 83.00 410 LEU A N 1
ATOM 2903 C CA . LEU A 1 410 ? -6.062 7.948 -1.088 1.00 83.00 410 LEU A CA 1
ATOM 2904 C C . LEU A 1 410 ? -5.462 6.937 -2.072 1.00 83.00 410 LEU A C 1
ATOM 2906 O O . LEU A 1 410 ? -4.605 7.287 -2.883 1.00 83.00 410 LEU A O 1
ATOM 2910 N N . ASN A 1 411 ? -5.915 5.683 -2.020 1.00 75.69 411 ASN A N 1
ATOM 2911 C CA . ASN A 1 411 ? -5.450 4.651 -2.939 1.00 75.69 411 ASN A CA 1
ATOM 2912 C C . ASN A 1 411 ? -5.852 4.953 -4.390 1.00 75.69 411 ASN A C 1
ATOM 2914 O O . ASN A 1 411 ? -5.048 4.770 -5.300 1.00 75.69 411 ASN A O 1
ATOM 2918 N N . THR A 1 412 ? -7.066 5.459 -4.604 1.00 76.56 412 THR A N 1
ATOM 2919 C CA . THR A 1 412 ? -7.525 5.893 -5.929 1.00 76.56 412 THR A CA 1
ATOM 2920 C C . THR A 1 412 ? -6.643 7.022 -6.451 1.00 76.56 412 THR A C 1
ATOM 2922 O O . THR A 1 412 ? -6.105 6.914 -7.547 1.00 76.56 412 THR A O 1
ATOM 2925 N N . VAL A 1 413 ? -6.409 8.057 -5.636 1.00 85.56 413 VAL A N 1
ATOM 2926 C CA . VAL A 1 413 ? -5.522 9.175 -5.984 1.00 85.56 413 VAL A CA 1
ATOM 2927 C C . VAL A 1 413 ? -4.128 8.676 -6.352 1.00 85.56 413 VAL A C 1
ATOM 2929 O O . VAL A 1 413 ? -3.597 9.112 -7.366 1.00 85.56 413 VAL A O 1
ATOM 2932 N N . ARG A 1 414 ? -3.568 7.735 -5.583 1.00 86.00 414 ARG A N 1
ATOM 2933 C CA . ARG A 1 414 ? -2.259 7.121 -5.854 1.00 86.00 414 ARG A CA 1
ATOM 2934 C C . ARG A 1 414 ? -2.200 6.435 -7.222 1.00 86.00 414 ARG A C 1
ATOM 2936 O O . ARG A 1 414 ? -1.231 6.627 -7.947 1.00 86.00 414 ARG A O 1
ATOM 2943 N N . GLN A 1 415 ? -3.205 5.629 -7.565 1.00 77.12 415 GLN A N 1
ATOM 2944 C CA . GLN A 1 415 ? -3.217 4.891 -8.835 1.00 77.12 415 GLN A CA 1
ATOM 2945 C C . GLN A 1 415 ? -3.476 5.820 -10.024 1.00 77.12 415 GLN A C 1
ATOM 2947 O O . GLN A 1 415 ? -2.798 5.737 -11.047 1.00 77.12 415 GLN A O 1
ATOM 2952 N N . THR A 1 416 ? -4.427 6.742 -9.878 1.00 80.06 416 THR A N 1
ATOM 2953 C CA . THR A 1 416 ? -4.756 7.728 -10.907 1.00 80.06 416 THR A CA 1
ATOM 2954 C C . THR A 1 416 ? -3.584 8.668 -11.180 1.00 80.06 416 THR A C 1
ATOM 2956 O O . THR A 1 416 ? -3.264 8.911 -12.342 1.00 80.06 416 THR A O 1
ATOM 2959 N N . SER A 1 417 ? -2.905 9.172 -10.144 1.00 87.56 417 SER A N 1
ATOM 2960 C CA . SER A 1 417 ? -1.738 10.035 -10.341 1.00 87.56 417 SER A CA 1
ATOM 2961 C C . SER A 1 417 ? -0.558 9.287 -10.944 1.00 87.56 417 SER A C 1
ATOM 2963 O O . SER A 1 417 ? 0.134 9.854 -11.781 1.00 87.56 417 SER A O 1
ATOM 2965 N N . GLY A 1 418 ? -0.363 8.013 -10.595 1.00 82.81 418 GLY A N 1
ATOM 2966 C CA . GLY A 1 418 ? 0.656 7.176 -11.221 1.00 82.81 418 GLY A CA 1
ATOM 2967 C C . GLY A 1 418 ? 0.459 7.014 -12.726 1.00 82.81 418 GLY A C 1
ATOM 2968 O O . GLY A 1 418 ? 1.411 7.150 -13.489 1.00 82.81 418 GLY A O 1
ATOM 2969 N N . ALA A 1 419 ? -0.784 6.800 -13.155 1.00 76.44 419 ALA A N 1
ATOM 2970 C CA . ALA A 1 419 ? -1.134 6.677 -14.566 1.00 76.44 419 ALA A CA 1
ATOM 2971 C C . ALA A 1 419 ? -0.912 7.976 -15.355 1.00 76.44 419 ALA A C 1
ATOM 2973 O O . ALA A 1 419 ? -0.277 7.961 -16.408 1.00 76.44 419 ALA A O 1
ATOM 2974 N N . VAL A 1 420 ? -1.402 9.103 -14.828 1.00 84.69 420 VAL A N 1
ATOM 2975 C CA . VAL A 1 420 ? -1.200 10.426 -15.445 1.00 84.69 420 VAL A CA 1
ATOM 2976 C C . VAL A 1 420 ? 0.281 10.796 -15.459 1.00 84.69 420 VAL A C 1
ATOM 2978 O O . VAL A 1 420 ? 0.769 11.341 -16.443 1.00 84.69 420 VAL A O 1
ATOM 2981 N N . GLY A 1 421 ? 0.995 10.484 -14.379 1.00 88.19 421 GLY A N 1
ATOM 2982 C CA . GLY A 1 421 ? 2.411 10.776 -14.212 1.00 88.19 421 GLY A CA 1
ATOM 2983 C C . GLY A 1 421 ? 3.284 10.032 -15.202 1.00 88.19 421 GLY A C 1
ATOM 2984 O O . GLY A 1 421 ? 4.089 10.659 -15.881 1.00 88.19 421 GLY A O 1
ATOM 2985 N N . LEU A 1 422 ? 3.073 8.720 -15.336 1.00 83.19 422 LEU A N 1
ATOM 2986 C CA . LEU A 1 422 ? 3.763 7.907 -16.331 1.00 83.19 422 LEU A CA 1
ATOM 2987 C C . LEU A 1 422 ? 3.583 8.491 -17.735 1.00 83.19 422 LEU A C 1
ATOM 2989 O O . LEU A 1 422 ? 4.583 8.782 -18.379 1.00 83.19 422 LEU A O 1
ATOM 2993 N N . ALA A 1 423 ? 2.338 8.740 -18.156 1.00 80.62 423 ALA A N 1
ATOM 2994 C CA . ALA A 1 423 ? 2.045 9.295 -19.476 1.00 80.62 423 ALA A CA 1
ATOM 2995 C C . ALA A 1 423 ? 2.689 10.674 -19.686 1.00 80.62 423 ALA A C 1
ATOM 2997 O O . ALA A 1 423 ? 3.355 10.902 -20.684 1.00 80.62 423 ALA A O 1
ATOM 2998 N N . LEU A 1 424 ? 2.542 11.593 -18.726 1.00 88.00 424 LEU A N 1
ATOM 2999 C CA . LEU A 1 424 ? 3.137 12.927 -18.813 1.00 88.00 424 LEU A CA 1
ATOM 3000 C C . LEU A 1 424 ? 4.665 12.862 -18.937 1.00 88.00 424 LEU A C 1
ATOM 3002 O O . LEU A 1 424 ? 5.253 13.545 -19.772 1.00 88.00 424 LEU A O 1
ATOM 3006 N N . ILE A 1 425 ? 5.312 12.072 -18.081 1.00 90.56 425 ILE A N 1
ATOM 3007 C CA . ILE A 1 425 ? 6.769 12.039 -17.963 1.00 90.56 425 ILE A CA 1
ATOM 3008 C C . ILE A 1 425 ? 7.405 11.346 -19.166 1.00 90.56 425 ILE A C 1
ATOM 3010 O O . ILE A 1 425 ? 8.419 11.842 -19.658 1.00 90.56 425 ILE A O 1
ATOM 3014 N N . THR A 1 426 ? 6.826 10.253 -19.675 1.00 82.69 426 THR A N 1
ATOM 3015 C CA . THR A 1 426 ? 7.333 9.610 -20.899 1.00 82.69 426 THR A CA 1
ATOM 3016 C C . THR A 1 426 ? 7.150 10.516 -22.111 1.00 82.69 426 THR A C 1
ATOM 3018 O O . THR A 1 426 ? 8.110 10.706 -22.857 1.00 82.69 426 THR A O 1
ATOM 3021 N N . SER A 1 427 ? 6.003 11.197 -22.227 1.00 83.94 427 SER A N 1
ATOM 3022 C CA . SER A 1 427 ? 5.755 12.114 -23.343 1.00 83.94 427 SER A CA 1
ATOM 3023 C C . SER A 1 427 ? 6.710 13.301 -23.350 1.00 83.94 427 SER A C 1
ATOM 3025 O O . SER A 1 427 ? 7.243 13.686 -24.394 1.00 83.94 427 SER A O 1
ATOM 3027 N N . VAL A 1 428 ? 6.986 13.873 -22.174 1.00 88.81 428 VAL A N 1
ATOM 3028 C CA . VAL A 1 428 ? 8.007 14.919 -22.032 1.00 88.81 428 VAL A CA 1
ATOM 3029 C C . VAL A 1 428 ? 9.395 14.363 -22.357 1.00 88.81 428 VAL A C 1
ATOM 3031 O O . VAL A 1 428 ? 10.163 15.032 -23.044 1.00 88.81 428 VAL A O 1
ATOM 3034 N N . SER A 1 429 ? 9.710 13.137 -21.929 1.00 89.31 429 SER A N 1
ATOM 3035 C CA . SER A 1 429 ? 10.982 12.474 -22.236 1.00 89.31 429 SER A CA 1
ATOM 3036 C C . SER A 1 429 ? 11.232 12.372 -23.742 1.00 89.31 429 SER A C 1
ATOM 3038 O O . SER A 1 429 ? 12.273 12.822 -24.224 1.00 89.31 429 SER A O 1
ATOM 3040 N N . GLY A 1 430 ? 10.253 11.858 -24.494 1.00 85.06 430 GLY A N 1
ATOM 3041 C CA . GLY A 1 430 ? 10.334 11.739 -25.950 1.00 85.06 430 GLY A CA 1
ATOM 3042 C C . GLY A 1 430 ? 10.447 13.099 -26.641 1.00 85.06 430 GLY A C 1
ATOM 3043 O O . GLY A 1 430 ? 11.278 13.284 -27.531 1.00 85.06 430 GLY A O 1
ATOM 3044 N N . ALA A 1 431 ? 9.682 14.095 -26.183 1.00 85.81 431 ALA A N 1
ATOM 3045 C CA . ALA A 1 431 ? 9.754 15.451 -26.723 1.00 85.81 431 ALA A CA 1
ATOM 3046 C C . ALA A 1 431 ? 11.128 16.108 -26.500 1.00 85.81 431 ALA A C 1
ATOM 3048 O O . ALA A 1 431 ? 11.640 16.778 -27.403 1.00 85.81 431 ALA A O 1
ATOM 3049 N N . LEU A 1 432 ? 11.742 15.895 -25.332 1.00 90.94 432 LEU A N 1
ATOM 3050 C CA . LEU A 1 432 ? 13.085 16.382 -25.016 1.00 90.94 432 LEU A CA 1
ATOM 3051 C C . LEU A 1 432 ? 14.160 15.668 -25.843 1.00 90.94 432 LEU A C 1
ATOM 3053 O O . LEU A 1 432 ? 15.041 16.340 -26.378 1.00 90.94 432 LEU A O 1
ATOM 3057 N N . ALA A 1 433 ? 14.061 14.347 -26.019 1.00 89.31 433 ALA A N 1
ATOM 3058 C CA . ALA A 1 433 ? 14.968 13.587 -26.882 1.00 89.31 433 ALA A CA 1
ATOM 3059 C C . ALA A 1 433 ? 14.896 14.067 -28.344 1.00 89.31 433 ALA A C 1
ATOM 3061 O O . ALA A 1 433 ? 15.918 14.384 -28.958 1.00 89.31 433 ALA A O 1
ATOM 3062 N N . ALA A 1 434 ? 13.683 14.220 -28.885 1.00 86.00 434 ALA A N 1
ATOM 3063 C CA . ALA A 1 434 ? 13.468 14.716 -30.242 1.00 86.00 434 ALA A CA 1
ATOM 3064 C C . ALA A 1 434 ? 13.938 16.171 -30.418 1.00 86.00 434 ALA A C 1
ATOM 3066 O O . ALA A 1 434 ? 14.516 16.525 -31.446 1.00 86.00 434 ALA A O 1
ATOM 3067 N N . GLY A 1 435 ? 13.703 17.026 -29.418 1.00 88.38 435 GLY A N 1
ATOM 3068 C CA . GLY A 1 435 ? 14.190 18.406 -29.401 1.00 88.38 435 GLY A CA 1
ATOM 3069 C C . GLY A 1 435 ? 15.713 18.484 -29.401 1.00 88.38 435 GLY A C 1
ATOM 3070 O O . GLY A 1 435 ? 16.287 19.233 -30.191 1.00 88.38 435 GLY A O 1
ATOM 3071 N N . TRP A 1 436 ? 16.361 17.662 -28.576 1.00 91.38 436 TRP A N 1
ATOM 3072 C CA . TRP A 1 436 ? 17.813 17.571 -28.514 1.00 91.38 436 TRP A CA 1
ATOM 3073 C C . TRP A 1 436 ? 18.407 17.094 -29.841 1.00 91.38 436 TRP A C 1
ATOM 3075 O O . TRP A 1 436 ? 19.326 17.730 -30.351 1.00 91.38 436 TRP A O 1
ATOM 3085 N N . ALA A 1 437 ? 17.840 16.051 -30.453 1.00 89.25 437 ALA A N 1
ATOM 3086 C CA . ALA A 1 437 ? 18.309 15.541 -31.741 1.00 89.25 437 ALA A CA 1
ATOM 3087 C C . ALA A 1 437 ? 18.191 16.580 -32.870 1.00 89.25 437 ALA A C 1
ATOM 3089 O O . ALA A 1 437 ? 19.106 16.716 -33.675 1.00 89.25 437 ALA A O 1
ATOM 3090 N N . ARG A 1 438 ? 17.117 17.386 -32.895 1.00 89.06 438 ARG A N 1
ATOM 3091 C CA . ARG A 1 438 ? 16.986 18.504 -33.852 1.00 89.06 438 ARG A CA 1
ATOM 3092 C C . ARG A 1 438 ? 18.058 19.580 -33.669 1.00 89.06 438 ARG A C 1
ATOM 3094 O O . ARG A 1 438 ? 18.446 20.215 -34.644 1.00 89.06 438 ARG A O 1
ATOM 3101 N N . ALA A 1 439 ? 18.514 19.799 -32.437 1.00 91.69 439 ALA A N 1
ATOM 3102 C CA . ALA A 1 439 ? 19.536 20.791 -32.116 1.00 91.69 439 ALA A CA 1
ATOM 3103 C C . ALA A 1 439 ? 20.977 20.296 -32.356 1.00 91.69 439 ALA A C 1
ATOM 3105 O O . ALA A 1 439 ? 21.892 21.117 -32.371 1.00 91.69 439 ALA A O 1
ATOM 3106 N N . HIS A 1 440 ? 21.189 18.988 -32.560 1.00 90.06 440 HIS A N 1
ATOM 3107 C CA . HIS A 1 440 ? 22.513 18.375 -32.715 1.00 90.06 440 HIS A CA 1
ATOM 3108 C C . HIS A 1 440 ? 22.637 17.676 -34.080 1.00 90.06 440 HIS A C 1
ATOM 3110 O O . HIS A 1 440 ? 22.219 16.526 -34.230 1.00 90.06 440 HIS A O 1
ATOM 3116 N N . PRO A 1 441 ? 23.226 18.340 -35.094 1.00 83.38 441 PRO A N 1
ATOM 3117 C CA . PRO A 1 441 ? 23.395 17.767 -36.428 1.00 83.38 441 PRO A CA 1
ATOM 3118 C C . PRO A 1 441 ? 24.150 16.430 -36.387 1.00 83.38 441 PRO A C 1
ATOM 3120 O O . PRO A 1 441 ? 25.246 16.349 -35.839 1.00 83.38 441 PRO A O 1
ATOM 3123 N N . GLY A 1 442 ? 23.566 15.381 -36.974 1.00 79.12 442 GLY A N 1
ATOM 3124 C CA . GLY A 1 442 ? 24.127 14.022 -36.981 1.00 79.12 442 GLY A CA 1
ATOM 3125 C C . GLY A 1 442 ? 23.649 13.116 -35.839 1.00 79.12 442 GLY A C 1
ATOM 3126 O O . GLY A 1 442 ? 23.918 11.917 -35.874 1.00 79.12 442 GLY A O 1
ATOM 3127 N N . ALA A 1 443 ? 22.905 13.644 -34.863 1.00 82.56 443 ALA A N 1
ATOM 3128 C CA . ALA A 1 443 ? 22.225 12.828 -33.865 1.00 82.56 443 ALA A CA 1
ATOM 3129 C C . ALA A 1 443 ? 20.923 12.229 -34.416 1.00 82.56 443 ALA A C 1
ATOM 3131 O O . ALA A 1 443 ? 20.166 12.881 -35.135 1.00 82.56 443 ALA A O 1
ATOM 3132 N N . VAL A 1 444 ? 20.634 10.988 -34.027 1.00 81.62 444 VAL A N 1
ATOM 3133 C CA . VAL A 1 444 ? 19.350 10.323 -34.288 1.00 81.62 444 VAL A CA 1
ATOM 3134 C C . VAL A 1 444 ? 18.484 10.449 -33.035 1.00 81.62 444 VAL A C 1
ATOM 3136 O O . VAL A 1 444 ? 18.998 10.287 -31.929 1.00 81.62 444 VAL A O 1
ATOM 3139 N N . ALA A 1 445 ? 17.188 10.736 -33.192 1.00 73.38 445 ALA A N 1
ATOM 3140 C CA . ALA A 1 445 ? 16.256 10.904 -32.068 1.00 73.38 445 ALA A CA 1
ATOM 3141 C C . ALA A 1 445 ? 16.182 9.663 -31.161 1.00 73.38 445 ALA A C 1
ATOM 3143 O O . ALA A 1 445 ? 16.151 9.798 -29.942 1.00 73.38 445 ALA A O 1
ATOM 3144 N N . ASP A 1 446 ? 16.269 8.474 -31.758 1.00 72.69 446 ASP A N 1
ATOM 3145 C CA . ASP A 1 446 ? 16.305 7.189 -31.050 1.00 72.69 446 ASP A CA 1
ATOM 3146 C C . ASP A 1 446 ? 17.737 6.755 -30.673 1.00 72.69 446 ASP A C 1
ATOM 3148 O O . ASP A 1 446 ? 17.979 5.618 -30.269 1.00 72.69 446 ASP A O 1
ATOM 3152 N N . GLY A 1 447 ? 18.722 7.643 -30.836 1.00 84.62 447 GLY A N 1
ATOM 3153 C CA . GLY A 1 447 ? 20.114 7.387 -30.483 1.00 84.62 447 GLY A CA 1
ATOM 3154 C C . GLY A 1 447 ? 20.361 7.486 -28.969 1.00 84.62 447 GLY A C 1
ATOM 3155 O O . GLY A 1 447 ? 19.707 8.286 -28.295 1.00 84.62 447 GLY A O 1
ATOM 3156 N N . PRO A 1 448 ? 21.359 6.763 -28.417 1.00 86.94 448 PRO A N 1
ATOM 3157 C CA . PRO A 1 448 ? 21.621 6.724 -26.973 1.00 86.94 448 PRO A CA 1
ATOM 3158 C C . PRO A 1 448 ? 21.798 8.099 -26.315 1.00 86.94 448 PRO A C 1
ATOM 3160 O O . PRO A 1 448 ? 21.334 8.301 -25.199 1.00 86.94 448 PRO A O 1
ATOM 3163 N N . ALA A 1 449 ? 22.424 9.061 -27.003 1.00 89.69 449 ALA A N 1
ATOM 3164 C CA . ALA A 1 449 ? 22.648 10.411 -26.475 1.00 89.69 449 ALA A CA 1
ATOM 3165 C C . ALA A 1 449 ? 21.357 11.247 -26.387 1.00 89.69 449 ALA A C 1
ATOM 3167 O O . ALA A 1 449 ? 21.111 11.905 -25.376 1.00 89.69 449 ALA A O 1
ATOM 3168 N N . ALA A 1 450 ? 20.504 11.181 -27.415 1.00 89.50 450 ALA A N 1
ATOM 3169 C CA . ALA A 1 450 ? 19.212 11.862 -27.416 1.00 89.50 450 ALA A CA 1
ATOM 3170 C C . ALA A 1 450 ? 18.279 11.264 -26.354 1.00 89.50 450 ALA A C 1
ATOM 3172 O O . ALA A 1 450 ? 17.656 11.998 -25.585 1.00 89.50 450 ALA A O 1
ATOM 3173 N N . LEU A 1 451 ? 18.253 9.931 -26.254 1.00 90.12 451 LEU A N 1
ATOM 3174 C CA . LEU A 1 451 ? 17.493 9.212 -25.236 1.00 90.12 451 LEU A CA 1
ATOM 3175 C C . LEU A 1 451 ? 18.008 9.501 -23.822 1.00 90.12 451 LEU A C 1
ATOM 3177 O O . LEU A 1 451 ? 17.200 9.763 -22.937 1.00 90.12 451 LEU A O 1
ATOM 3181 N N . ALA A 1 452 ? 19.327 9.539 -23.603 1.00 92.81 452 ALA A N 1
ATOM 3182 C CA . ALA A 1 452 ? 19.904 9.933 -22.317 1.00 92.81 452 ALA A CA 1
ATOM 3183 C C . ALA A 1 452 ? 19.438 11.336 -21.904 1.00 92.81 452 ALA A C 1
ATOM 3185 O O . ALA A 1 452 ? 18.981 11.516 -20.779 1.00 92.81 452 ALA A O 1
ATOM 3186 N N . HIS A 1 453 ? 19.452 12.306 -22.825 1.00 93.06 453 HIS A N 1
ATOM 3187 C CA . HIS A 1 453 ? 18.942 13.650 -22.554 1.00 93.06 453 HIS A CA 1
ATOM 3188 C C . HIS A 1 453 ? 17.442 13.654 -22.215 1.00 93.06 453 HIS A C 1
ATOM 3190 O O . HIS A 1 453 ? 17.021 14.285 -21.241 1.00 93.06 453 HIS A O 1
ATOM 3196 N N . GLY A 1 454 ? 16.639 12.913 -22.983 1.00 92.88 454 GLY A N 1
ATOM 3197 C CA . GLY A 1 454 ? 15.209 12.755 -22.731 1.00 92.88 454 GLY A CA 1
ATOM 3198 C C . GLY A 1 454 ? 14.914 12.132 -21.367 1.00 92.88 454 GLY A C 1
ATOM 3199 O O . GLY A 1 454 ? 14.049 12.623 -20.635 1.00 92.88 454 GLY A O 1
ATOM 3200 N N . TYR A 1 455 ? 15.627 11.071 -20.986 1.00 93.56 455 TYR A N 1
ATOM 3201 C CA . TYR A 1 455 ? 15.452 10.409 -19.693 1.00 93.56 455 TYR A CA 1
ATOM 3202 C C . TYR A 1 455 ? 15.936 11.283 -18.537 1.00 93.56 455 TYR A C 1
ATOM 3204 O O . TYR A 1 455 ? 15.242 11.381 -17.528 1.00 93.56 455 TYR A O 1
ATOM 3212 N N . SER A 1 456 ? 17.055 11.990 -18.690 1.00 95.06 456 SER A N 1
ATOM 3213 C CA . SER A 1 456 ? 17.534 12.956 -17.697 1.00 95.06 456 SER A CA 1
ATOM 3214 C C . SER A 1 456 ? 16.502 14.055 -17.429 1.00 95.06 456 SER A C 1
ATOM 3216 O O . SER A 1 456 ? 16.181 14.344 -16.274 1.00 95.06 456 SER A O 1
ATOM 3218 N N . GLY A 1 457 ? 15.882 14.604 -18.477 1.00 95.38 457 GLY A N 1
ATOM 3219 C CA . GLY A 1 457 ? 14.776 15.552 -18.331 1.00 95.38 457 GLY A CA 1
ATOM 3220 C C . GLY A 1 457 ? 13.525 14.950 -17.679 1.00 95.38 457 GLY A C 1
ATOM 3221 O O . GLY A 1 457 ? 12.881 15.598 -16.852 1.00 95.38 457 GLY A O 1
ATOM 3222 N N . ALA A 1 458 ? 13.211 13.690 -17.979 1.00 94.94 458 ALA A N 1
ATOM 3223 C CA . ALA A 1 458 ? 12.111 12.956 -17.355 1.00 94.94 458 ALA A CA 1
ATOM 3224 C C . ALA A 1 458 ? 12.339 12.729 -15.848 1.00 94.94 458 ALA A C 1
ATOM 3226 O O . ALA A 1 458 ? 11.426 12.928 -15.037 1.00 94.94 458 ALA A O 1
ATOM 3227 N N . PHE A 1 459 ? 13.566 12.383 -15.448 1.00 97.25 459 PHE A N 1
ATOM 3228 C CA . PHE A 1 459 ? 13.955 12.289 -14.041 1.00 97.25 459 PHE A CA 1
ATOM 3229 C C . PHE A 1 459 ? 13.918 13.646 -13.344 1.00 97.25 459 PHE A C 1
ATOM 3231 O O . PHE A 1 459 ? 13.476 13.714 -12.199 1.00 97.25 459 PHE A O 1
ATOM 3238 N N . LEU A 1 460 ? 14.299 14.731 -14.026 1.00 97.88 460 LEU A N 1
ATOM 3239 C CA . LEU A 1 460 ? 14.197 16.082 -13.474 1.00 97.88 460 LEU A CA 1
ATOM 3240 C C . LEU A 1 460 ? 12.738 16.473 -13.225 1.00 97.88 460 LEU A C 1
ATOM 3242 O O . LEU A 1 460 ? 12.410 16.944 -12.139 1.00 97.88 460 LEU A O 1
ATOM 3246 N N . LEU A 1 461 ? 11.848 16.231 -14.192 1.00 97.50 461 LEU A N 1
ATOM 3247 C CA . LEU A 1 461 ? 10.417 16.479 -14.022 1.00 97.50 461 LEU A CA 1
ATOM 3248 C C . LEU A 1 461 ? 9.851 15.655 -12.856 1.00 97.50 461 LEU A C 1
ATOM 3250 O O . LEU A 1 461 ? 9.163 16.199 -11.991 1.00 97.50 461 LEU A O 1
ATOM 3254 N N . SER A 1 462 ? 10.217 14.373 -12.778 1.00 97.25 462 SER A N 1
ATOM 3255 C CA . SER A 1 462 ? 9.855 13.494 -11.660 1.00 97.25 462 SER A CA 1
ATOM 3256 C C . SER A 1 462 ? 10.355 14.054 -10.322 1.00 97.25 462 SER A C 1
ATOM 3258 O O . SER A 1 462 ? 9.598 14.119 -9.351 1.00 97.25 462 SER A O 1
ATOM 3260 N N . ALA A 1 463 ? 11.605 14.526 -10.272 1.00 98.00 463 ALA A N 1
ATOM 3261 C CA . ALA A 1 463 ? 12.197 15.155 -9.098 1.00 98.00 463 ALA A CA 1
ATOM 3262 C C . ALA A 1 463 ? 11.444 16.428 -8.695 1.00 98.00 463 ALA A C 1
ATOM 3264 O O . ALA A 1 463 ? 11.160 16.608 -7.514 1.00 98.00 463 ALA A O 1
ATOM 3265 N N . CYS A 1 464 ? 11.055 17.277 -9.650 1.00 98.19 464 CYS A N 1
ATOM 3266 C CA . CYS A 1 464 ? 10.250 18.471 -9.397 1.00 98.19 464 CYS A CA 1
ATOM 3267 C C . CYS A 1 464 ? 8.871 18.122 -8.820 1.00 98.19 464 CYS A C 1
ATOM 3269 O O . CYS A 1 464 ? 8.440 18.760 -7.859 1.00 98.19 464 CYS A O 1
ATOM 3271 N N . CYS A 1 465 ? 8.196 17.093 -9.343 1.00 97.75 465 CYS A N 1
ATOM 3272 C CA . CYS A 1 465 ? 6.917 16.629 -8.803 1.00 97.75 465 CYS A CA 1
ATOM 3273 C C . CYS A 1 465 ? 7.060 16.144 -7.355 1.00 97.75 465 CYS A C 1
ATOM 3275 O O . CYS A 1 465 ? 6.312 16.578 -6.477 1.00 97.75 465 CYS A O 1
ATOM 3277 N N . VAL A 1 466 ? 8.058 15.301 -7.075 1.00 97.88 466 VAL A N 1
ATOM 3278 C CA . VAL A 1 466 ? 8.286 14.748 -5.731 1.00 97.88 466 VAL A CA 1
ATOM 3279 C C . VAL A 1 466 ? 8.810 15.820 -4.755 1.00 97.88 466 VAL A C 1
ATOM 3281 O O . VAL A 1 466 ? 8.412 15.842 -3.589 1.00 97.88 466 VAL A O 1
ATOM 3284 N N . ALA A 1 467 ? 9.623 16.775 -5.213 1.00 97.94 467 ALA A N 1
ATOM 3285 C CA . ALA A 1 467 ? 10.039 17.935 -4.420 1.00 97.94 467 ALA A CA 1
ATOM 3286 C C . ALA A 1 467 ? 8.847 18.849 -4.105 1.00 97.94 467 ALA A C 1
ATOM 3288 O O . ALA A 1 467 ? 8.693 19.309 -2.972 1.00 97.94 467 ALA A O 1
ATOM 3289 N N . GLY A 1 468 ? 7.955 19.053 -5.078 1.00 97.38 468 GLY A N 1
ATOM 3290 C CA . GLY A 1 468 ? 6.672 19.721 -4.882 1.00 97.38 468 GLY A CA 1
ATOM 3291 C C . GLY A 1 468 ? 5.808 18.999 -3.848 1.00 97.38 468 GLY A C 1
ATOM 3292 O O . GLY A 1 468 ? 5.229 19.649 -2.981 1.00 97.38 468 GLY A O 1
ATOM 3293 N N . ALA A 1 469 ? 5.792 17.662 -3.861 1.00 96.88 469 ALA A N 1
ATOM 3294 C CA . ALA A 1 469 ? 5.131 16.850 -2.841 1.00 96.88 469 ALA A CA 1
ATOM 3295 C C . ALA A 1 469 ? 5.731 17.100 -1.443 1.00 96.88 469 ALA A C 1
ATOM 3297 O O . ALA A 1 469 ? 4.985 17.281 -0.482 1.00 96.88 469 ALA A O 1
ATOM 3298 N N . ALA A 1 470 ? 7.061 17.204 -1.325 1.00 96.81 470 ALA A N 1
ATOM 3299 C CA . ALA A 1 470 ? 7.734 17.549 -0.070 1.00 96.81 470 ALA A CA 1
ATOM 3300 C C . ALA A 1 470 ? 7.376 18.966 0.414 1.00 96.81 470 ALA A C 1
ATOM 3302 O O . ALA A 1 470 ? 7.026 19.157 1.580 1.00 96.81 470 ALA A O 1
ATOM 3303 N N . GLY A 1 471 ? 7.404 19.960 -0.479 1.00 95.88 471 GLY A N 1
ATOM 3304 C CA . GLY A 1 471 ? 6.999 21.333 -0.170 1.00 95.88 471 GLY A CA 1
ATOM 3305 C C . GLY A 1 471 ? 5.530 21.419 0.249 1.00 95.88 471 GLY A C 1
ATOM 3306 O O . GLY A 1 471 ? 5.188 22.067 1.240 1.00 95.88 471 GLY A O 1
ATOM 3307 N N . LEU A 1 472 ? 4.655 20.687 -0.437 1.00 94.12 472 LEU A N 1
ATOM 3308 C CA . LEU A 1 472 ? 3.236 20.643 -0.120 1.00 94.12 472 LEU A CA 1
ATOM 3309 C C . LEU A 1 472 ? 2.963 19.901 1.189 1.00 94.12 472 LEU A C 1
ATOM 3311 O O . LEU A 1 472 ? 2.144 20.360 1.979 1.00 94.12 472 LEU A O 1
ATOM 3315 N N . ALA A 1 473 ? 3.694 18.827 1.488 1.00 93.25 473 ALA A N 1
ATOM 3316 C CA . ALA A 1 473 ? 3.653 18.185 2.799 1.00 93.25 473 ALA A CA 1
ATOM 3317 C C . ALA A 1 473 ? 4.072 19.174 3.893 1.00 93.25 473 ALA A C 1
ATOM 3319 O O . ALA A 1 473 ? 3.453 19.248 4.957 1.00 93.25 473 ALA A O 1
ATOM 3320 N N . ALA A 1 474 ? 5.078 20.007 3.618 1.00 92.56 474 ALA A N 1
ATOM 3321 C CA . ALA A 1 474 ? 5.518 21.031 4.547 1.00 92.56 474 ALA A CA 1
ATOM 3322 C C . ALA A 1 474 ? 4.461 22.125 4.768 1.00 92.56 474 ALA A C 1
ATOM 3324 O O . ALA A 1 474 ? 4.413 22.655 5.872 1.00 92.56 474 ALA A O 1
ATOM 3325 N N . VAL A 1 475 ? 3.600 22.464 3.810 1.00 92.00 475 VAL A N 1
ATOM 3326 C CA . VAL A 1 475 ? 2.655 23.592 3.964 1.00 92.00 475 VAL A CA 1
ATOM 3327 C C . VAL A 1 475 ? 1.218 23.148 4.256 1.00 92.00 475 VAL A C 1
ATOM 3329 O O . VAL A 1 475 ? 0.549 23.768 5.080 1.00 92.00 475 VAL A O 1
ATOM 3332 N N . ALA A 1 476 ? 0.744 22.079 3.617 1.00 87.38 476 ALA A N 1
ATOM 3333 C CA . ALA A 1 476 ? -0.660 21.672 3.614 1.00 87.38 476 ALA A CA 1
ATOM 3334 C C . ALA A 1 476 ? -1.013 20.600 4.655 1.00 87.38 476 ALA A C 1
ATOM 3336 O O . ALA A 1 476 ? -2.175 20.515 5.050 1.00 87.38 476 ALA A O 1
ATOM 3337 N N . MET A 1 477 ? -0.053 19.783 5.109 1.00 87.81 477 MET A N 1
ATOM 3338 C CA . MET A 1 477 ? -0.319 18.819 6.182 1.00 87.81 477 MET A CA 1
ATOM 3339 C C . MET A 1 477 ? -0.322 19.525 7.551 1.00 87.81 477 MET A C 1
ATOM 3341 O O . MET A 1 477 ? 0.488 20.434 7.776 1.00 87.81 477 MET A O 1
ATOM 3345 N N . PRO A 1 478 ? -1.186 19.115 8.498 1.00 81.88 478 PRO A N 1
ATOM 3346 C CA . PRO A 1 478 ? -1.228 19.704 9.832 1.00 81.88 478 PRO A CA 1
ATOM 3347 C C . PRO A 1 478 ? 0.134 19.674 10.537 1.00 81.88 478 PRO A C 1
ATOM 3349 O O . PRO A 1 478 ? 0.932 18.741 10.393 1.00 81.88 478 PRO A O 1
ATOM 3352 N N . ARG A 1 479 ? 0.423 20.721 11.319 1.00 74.88 479 ARG A N 1
ATOM 3353 C CA . ARG A 1 479 ? 1.583 20.724 12.223 1.00 74.88 479 ARG A CA 1
ATOM 3354 C C . ARG A 1 479 ? 1.330 19.699 13.342 1.00 74.88 479 ARG A C 1
ATOM 3356 O O . ARG A 1 479 ? 0.184 19.574 13.764 1.00 74.88 479 ARG A O 1
ATOM 3363 N N . PRO A 1 480 ? 2.365 19.013 13.863 1.00 56.28 480 PRO A N 1
ATOM 3364 C CA . PRO A 1 480 ? 2.207 18.267 15.105 1.00 56.28 480 PRO A CA 1
ATOM 3365 C C . PRO A 1 480 ? 1.756 19.255 16.187 1.00 56.28 480 PRO A C 1
ATOM 3367 O O . PRO A 1 480 ? 2.472 20.226 16.453 1.00 56.28 480 PRO A O 1
ATOM 3370 N N . ASN A 1 481 ? 0.570 19.063 16.767 1.00 40.88 481 ASN A N 1
ATOM 3371 C CA . ASN A 1 481 ? 0.178 19.846 17.933 1.00 40.88 481 ASN A CA 1
ATOM 3372 C C . ASN A 1 481 ? 1.145 19.518 19.078 1.00 40.88 481 ASN A C 1
ATOM 3374 O O . ASN A 1 481 ? 1.428 18.353 19.355 1.00 40.88 481 ASN A O 1
ATOM 3378 N N . ARG A 1 482 ? 1.671 20.565 19.725 1.00 31.89 482 ARG A N 1
ATOM 3379 C CA . ARG A 1 482 ? 2.342 20.446 21.026 1.00 31.89 482 ARG A CA 1
ATOM 3380 C C . ARG A 1 482 ? 1.360 19.838 22.047 1.00 31.89 482 ARG A C 1
ATOM 3382 O O . ARG A 1 482 ? 0.154 20.028 21.878 1.00 31.89 482 ARG A O 1
ATOM 3389 N N . PRO A 1 483 ? 1.842 19.156 23.103 1.00 30.77 483 PRO A N 1
ATOM 3390 C CA . PRO A 1 483 ? 0.983 18.668 24.178 1.00 30.77 483 PRO A CA 1
ATOM 3391 C C . PRO A 1 483 ? 0.147 19.820 24.742 1.00 30.77 483 PRO A C 1
ATOM 3393 O O . PRO A 1 483 ? 0.669 20.903 25.008 1.00 30.77 483 PRO A O 1
ATOM 3396 N N . PHE A 1 484 ? -1.154 19.586 24.876 1.00 28.45 484 PHE A N 1
ATOM 3397 C CA . PHE A 1 484 ? -2.143 20.526 25.389 1.00 28.45 484 PHE A CA 1
ATOM 3398 C C . PHE A 1 484 ? -1.775 20.953 26.825 1.00 28.45 484 PHE A C 1
ATOM 3400 O O . PHE A 1 484 ? -1.919 20.180 27.768 1.00 28.45 484 PHE A O 1
ATOM 3407 N N . THR A 1 485 ? -1.308 22.185 27.021 1.00 25.75 485 THR A N 1
ATOM 3408 C CA . THR A 1 485 ? -1.306 22.825 28.344 1.00 25.75 485 THR A CA 1
ATOM 3409 C C . THR A 1 485 ? -2.725 23.303 28.651 1.00 25.75 485 THR A C 1
ATOM 3411 O O . THR A 1 485 ? -3.261 24.143 27.927 1.00 25.75 485 THR A O 1
ATOM 3414 N N . ARG A 1 486 ? -3.340 22.743 29.703 1.00 27.92 486 ARG A N 1
ATOM 3415 C CA . ARG A 1 486 ? -4.663 23.120 30.232 1.00 27.92 486 ARG A CA 1
ATOM 3416 C C . ARG A 1 486 ? -4.745 24.629 30.499 1.00 27.92 486 ARG A C 1
ATOM 3418 O O . ARG A 1 486 ? -3.915 25.169 31.221 1.00 27.92 486 ARG A O 1
ATOM 3425 N N . SER A 1 487 ? -5.811 25.263 30.016 1.00 25.00 487 SER A N 1
ATOM 3426 C CA . SER A 1 487 ? -6.412 26.424 30.676 1.00 25.00 487 SER A CA 1
ATOM 3427 C C . SER A 1 487 ? -7.611 25.908 31.469 1.00 25.00 487 SER A C 1
ATOM 3429 O O . SER A 1 487 ? -8.533 25.332 30.892 1.00 25.00 487 SER A O 1
ATOM 3431 N N . ALA A 1 488 ? -7.551 26.027 32.793 1.00 31.06 488 ALA A N 1
ATOM 3432 C CA . ALA A 1 488 ? -8.653 25.734 33.697 1.00 31.06 488 ALA A CA 1
ATOM 3433 C C . ALA A 1 488 ? -9.492 27.001 33.901 1.00 31.06 488 ALA A C 1
ATOM 3435 O O . ALA A 1 488 ? -8.935 28.067 34.155 1.00 31.06 488 ALA A O 1
ATOM 3436 N N . GLY A 1 489 ? -10.820 26.878 33.859 1.00 24.16 489 GLY A N 1
ATOM 3437 C CA . GLY A 1 489 ? -11.698 27.949 34.322 1.00 24.16 489 GLY A CA 1
ATOM 3438 C C . GLY A 1 489 ? -13.177 27.769 33.987 1.00 24.16 489 GLY A C 1
ATOM 3439 O O . GLY A 1 489 ? -13.593 28.096 32.884 1.00 24.16 489 GLY A O 1
ATOM 3440 N N . GLY A 1 490 ? -13.964 27.368 34.994 1.00 22.36 490 GLY A N 1
ATOM 3441 C CA . GLY A 1 490 ? -15.262 28.008 35.256 1.00 22.36 490 GLY A CA 1
ATOM 3442 C C . GLY A 1 490 ? -16.539 27.176 35.086 1.00 22.36 490 GLY A C 1
ATOM 3443 O O . GLY A 1 490 ? -17.024 27.057 33.973 1.00 22.36 490 GLY A O 1
ATOM 3444 N N . GLY A 1 491 ? -17.088 26.725 36.231 1.00 22.58 491 GLY A N 1
ATOM 3445 C CA . GLY A 1 491 ? -18.515 26.725 36.647 1.00 22.58 491 GLY A CA 1
ATOM 3446 C C . GLY A 1 491 ? -19.568 26.063 35.741 1.00 22.58 491 GLY A C 1
ATOM 3447 O O . GLY A 1 491 ? -19.634 26.323 34.556 1.00 22.58 491 GLY A O 1
ATOM 3448 N N . GLY A 1 492 ? -20.512 25.248 36.210 1.00 22.53 492 GLY A N 1
ATOM 3449 C CA . GLY A 1 492 ? -21.157 25.156 37.519 1.00 22.53 492 GLY A CA 1
ATOM 3450 C C . GLY A 1 492 ? -22.677 24.992 37.308 1.00 22.53 492 GLY A C 1
ATOM 3451 O O . GLY A 1 492 ? -23.190 25.419 36.279 1.00 22.53 492 GLY A O 1
ATOM 3452 N N . ALA A 1 493 ? -23.366 24.445 38.323 1.00 23.52 493 ALA A N 1
ATOM 3453 C CA . ALA A 1 493 ? -24.832 24.389 38.513 1.00 23.52 493 ALA A CA 1
ATOM 3454 C C . ALA A 1 493 ? -25.603 23.299 37.718 1.00 23.52 493 ALA A C 1
ATOM 3456 O O . ALA A 1 493 ? -25.318 23.056 36.559 1.00 23.52 493 ALA A O 1
ATOM 3457 N N . SER A 1 494 ? -26.653 22.628 38.213 1.00 22.69 494 SER A N 1
ATOM 3458 C CA . SER A 1 494 ? -27.325 22.484 39.521 1.00 22.69 494 SER A CA 1
ATOM 3459 C C . SER A 1 494 ? -28.598 21.631 39.287 1.00 22.69 494 SER A C 1
ATOM 3461 O O . SER A 1 494 ? -29.092 21.578 38.164 1.00 22.69 494 SER A O 1
ATOM 3463 N N . SER A 1 495 ? -29.189 21.119 40.380 1.00 21.81 495 SER A N 1
ATOM 3464 C CA . SER A 1 495 ? -30.600 20.691 40.569 1.00 21.81 495 SER A CA 1
ATOM 3465 C C . SER A 1 495 ? -30.961 19.223 40.306 1.00 21.81 495 SER A C 1
ATOM 3467 O O . SER A 1 495 ? -30.470 18.628 39.360 1.00 21.81 495 SER A O 1
ATOM 3469 N N . ARG A 1 496 ? -31.906 18.586 41.015 1.00 22.03 496 ARG A N 1
ATOM 3470 C CA . ARG A 1 496 ? -32.445 18.570 42.405 1.00 22.03 496 ARG A CA 1
ATOM 3471 C C . ARG A 1 496 ? -33.671 17.632 42.329 1.00 22.03 496 ARG A C 1
ATOM 3473 O O . ARG A 1 496 ? -34.429 17.775 41.382 1.00 22.03 496 ARG A O 1
ATOM 3480 N N . HIS A 1 497 ? -33.905 16.846 43.392 1.00 21.95 497 HIS A N 1
ATOM 3481 C CA . HIS A 1 497 ? -35.223 16.353 43.873 1.00 21.95 497 HIS A CA 1
ATOM 3482 C C . HIS A 1 497 ? -36.006 15.376 42.962 1.00 21.95 497 HIS A C 1
ATOM 3484 O O . HIS A 1 497 ? -35.885 15.429 41.754 1.00 21.95 497 HIS A O 1
ATOM 3490 N N . THR A 1 498 ? -36.827 14.410 43.392 1.00 21.83 498 THR A N 1
ATOM 3491 C CA . THR A 1 498 ? -37.541 13.984 44.629 1.00 21.83 498 THR A CA 1
ATOM 3492 C C . THR A 1 498 ? -38.200 12.638 44.227 1.00 21.83 498 THR A C 1
ATOM 3494 O O . THR A 1 498 ? -38.531 12.487 43.060 1.00 21.83 498 THR A O 1
ATOM 3497 N N . GLY A 1 499 ? -38.367 11.580 45.024 1.00 21.77 499 GLY A N 1
ATOM 3498 C CA . GLY A 1 499 ? -39.147 11.472 46.256 1.00 21.77 499 GLY A CA 1
ATOM 3499 C C . GLY A 1 499 ? -40.027 10.195 46.217 1.00 21.77 499 GLY A C 1
ATOM 3500 O O . GLY A 1 499 ? -40.479 9.797 45.152 1.00 21.77 499 GLY A O 1
ATOM 3501 N N . ALA A 1 500 ? -40.266 9.617 47.401 1.00 21.50 500 ALA A N 1
ATOM 3502 C CA . ALA A 1 500 ? -41.349 8.700 47.808 1.00 21.50 500 ALA A CA 1
ATOM 3503 C C . ALA A 1 500 ? -41.361 7.198 47.393 1.00 21.50 500 ALA A C 1
ATOM 3505 O O . ALA A 1 500 ? -41.559 6.807 46.249 1.00 21.50 500 ALA A O 1
ATOM 3506 N N . LEU A 1 501 ? -41.224 6.385 48.451 1.00 22.95 501 LEU A N 1
ATOM 3507 C CA . LEU A 1 501 ? -41.460 4.947 48.670 1.00 22.95 501 LEU A CA 1
ATOM 3508 C C . LEU A 1 501 ? -42.991 4.613 48.768 1.00 22.95 501 LEU A C 1
ATOM 3510 O O . LEU A 1 501 ? -43.802 5.524 48.634 1.00 22.95 501 LEU A O 1
ATOM 3514 N N . PRO A 1 502 ? -43.430 3.434 49.274 1.00 29.27 502 PRO A N 1
ATOM 3515 C CA . PRO A 1 502 ? -43.374 2.074 48.709 1.00 29.27 502 PRO A CA 1
ATOM 3516 C C . PRO A 1 502 ? -44.728 1.316 48.888 1.00 29.27 502 PRO A C 1
ATOM 3518 O O . PRO A 1 502 ? -45.538 1.679 49.737 1.00 29.27 502 PRO A O 1
ATOM 3521 N N . GLY A 1 503 ? -44.955 0.172 48.227 1.00 22.62 503 GLY A N 1
ATOM 3522 C CA . GLY A 1 503 ? -45.978 -0.764 48.736 1.00 22.62 503 GLY A CA 1
ATOM 3523 C C . GLY A 1 503 ? -46.567 -1.775 47.757 1.00 22.62 503 GLY A C 1
ATOM 3524 O O . GLY A 1 503 ? -47.504 -1.456 47.045 1.00 22.62 503 GLY A O 1
ATOM 3525 N N . GLN A 1 504 ? -46.084 -3.018 47.875 1.00 23.67 504 GLN A N 1
ATOM 3526 C CA . GLN A 1 504 ? -46.688 -4.288 47.433 1.00 23.67 504 GLN A CA 1
ATOM 3527 C C . GLN A 1 504 ? -46.696 -4.597 45.923 1.00 23.67 504 GLN A C 1
ATOM 3529 O O . GLN A 1 504 ? -47.520 -4.109 45.161 1.00 23.67 504 GLN A O 1
ATOM 3534 N N . VAL A 1 505 ? -45.835 -5.540 45.522 1.00 24.83 505 VAL A N 1
ATOM 3535 C CA . VAL A 1 505 ? -45.976 -6.313 44.278 1.00 24.83 505 VAL A CA 1
ATOM 3536 C C . VAL A 1 505 ? -46.001 -7.791 44.659 1.00 24.83 505 VAL A C 1
ATOM 3538 O O . VAL A 1 505 ? -45.091 -8.279 45.328 1.00 24.83 505 VAL A O 1
ATOM 3541 N N . ALA A 1 506 ? -47.070 -8.486 44.274 1.00 25.34 506 ALA A N 1
ATOM 3542 C CA . ALA A 1 506 ? -47.190 -9.934 44.386 1.00 25.34 506 ALA A CA 1
ATOM 3543 C C . ALA A 1 506 ? -46.310 -10.604 43.319 1.00 25.34 506 ALA A C 1
ATOM 3545 O O . ALA A 1 506 ? -46.379 -10.231 42.148 1.00 25.34 506 ALA A O 1
ATOM 3546 N N . LEU A 1 507 ? -45.489 -11.583 43.708 1.00 26.84 507 LEU A N 1
ATOM 3547 C CA . LEU A 1 507 ? -44.694 -12.375 42.768 1.00 26.84 507 LEU A CA 1
ATOM 3548 C C . LEU A 1 507 ? -45.505 -13.607 42.341 1.00 26.84 507 LEU A C 1
ATOM 3550 O O . LEU A 1 507 ? -45.903 -14.407 43.187 1.00 26.84 507 LEU A O 1
ATOM 3554 N N . LEU A 1 508 ? -45.753 -13.749 41.038 1.00 25.28 508 LEU A N 1
ATOM 3555 C CA . LEU A 1 508 ? -46.371 -14.935 40.446 1.00 25.28 508 LEU A CA 1
ATOM 3556 C C . LEU A 1 508 ? -45.248 -15.893 40.018 1.00 25.28 508 LEU A C 1
ATOM 3558 O O . LEU A 1 508 ? -44.447 -15.544 39.152 1.00 25.28 508 LEU A O 1
ATOM 3562 N N . LEU A 1 509 ? -45.164 -17.076 40.630 1.00 28.86 509 LEU A N 1
ATOM 3563 C CA . LEU A 1 509 ? -44.217 -18.119 40.226 1.00 28.86 509 LEU A CA 1
ATOM 3564 C C . LEU A 1 509 ? -44.927 -19.141 39.336 1.00 28.86 509 LEU A C 1
ATOM 3566 O O . LEU A 1 509 ? -45.856 -19.832 39.766 1.00 28.86 509 LEU A O 1
ATOM 3570 N N . LEU A 1 510 ? -44.462 -19.210 38.091 1.00 27.75 510 LEU A N 1
ATOM 3571 C CA . LEU A 1 510 ? -44.822 -20.230 37.116 1.00 27.75 510 LEU A CA 1
ATOM 3572 C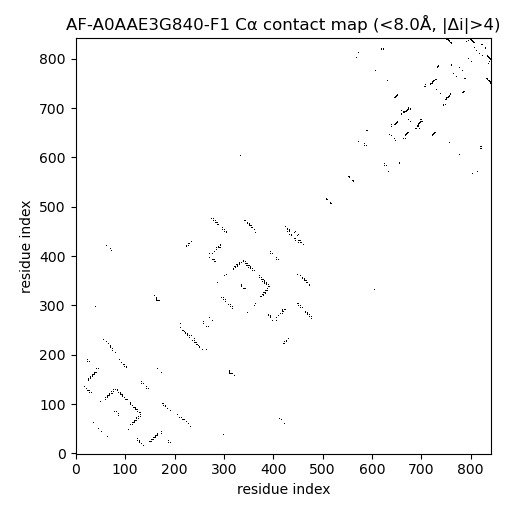 C . LEU A 1 510 ? -43.713 -21.289 37.086 1.00 27.75 510 LEU A C 1
ATOM 3574 O O . LEU A 1 510 ? -42.529 -20.954 37.092 1.00 27.75 510 LEU A O 1
ATOM 3578 N N . ASP A 1 511 ? -44.103 -22.558 37.043 1.00 31.91 511 ASP A N 1
ATOM 3579 C CA . ASP A 1 511 ? -43.210 -23.685 36.739 1.00 31.91 511 ASP A CA 1
ATOM 3580 C C . ASP A 1 511 ? -42.631 -23.556 35.303 1.00 31.91 511 ASP A C 1
ATOM 3582 O O . ASP A 1 511 ? -43.246 -22.874 34.476 1.00 31.91 511 ASP A O 1
ATOM 3586 N N . PRO A 1 512 ? -41.488 -24.190 34.957 1.00 31.67 512 PRO A N 1
ATOM 3587 C CA . PRO A 1 512 ? -40.975 -24.296 33.579 1.00 31.67 512 PRO A CA 1
ATOM 3588 C C . PRO A 1 512 ? -41.987 -24.726 32.486 1.00 31.67 512 PRO A C 1
ATOM 3590 O O . PRO A 1 512 ? -41.709 -24.521 31.306 1.00 31.67 512 PRO A O 1
ATOM 3593 N N . GLY A 1 513 ? -43.164 -25.259 32.835 1.00 32.03 513 GLY A N 1
ATOM 3594 C CA . GLY A 1 513 ? -44.301 -25.500 31.931 1.00 32.03 513 GLY A CA 1
ATOM 3595 C C . GLY A 1 513 ? -45.391 -24.409 31.883 1.00 32.03 513 GLY A C 1
ATOM 3596 O O . GLY A 1 513 ? -46.391 -24.586 31.190 1.00 32.03 513 GLY A O 1
ATOM 3597 N N . GLY A 1 514 ? -45.252 -23.297 32.612 1.00 28.94 514 GLY A N 1
ATOM 3598 C CA . GLY A 1 514 ? -46.156 -22.140 32.554 1.00 28.94 514 GLY A CA 1
ATOM 3599 C C . GLY A 1 514 ? -47.440 -22.224 33.395 1.00 28.94 514 GLY A C 1
ATOM 3600 O O . GLY A 1 514 ? -48.385 -21.488 33.114 1.00 28.94 514 GLY A O 1
ATOM 3601 N N . ARG A 1 515 ? -47.518 -23.086 34.420 1.00 33.00 515 ARG A N 1
ATOM 3602 C CA . ARG A 1 515 ? -48.672 -23.158 35.348 1.00 33.00 515 ARG A CA 1
ATOM 3603 C C . ARG A 1 515 ? -48.345 -22.556 36.722 1.00 33.00 515 ARG A C 1
ATOM 3605 O O . ARG A 1 515 ? -47.241 -22.742 37.225 1.00 33.00 515 ARG A O 1
ATOM 3612 N N . GLU A 1 516 ? -49.303 -21.823 37.300 1.00 31.42 516 GLU A N 1
ATOM 3613 C CA . GLU A 1 516 ? -49.201 -21.119 38.596 1.00 31.42 516 GLU A CA 1
ATOM 3614 C C . GLU A 1 516 ? -49.217 -22.132 39.752 1.00 31.42 516 GLU A C 1
ATOM 3616 O O . GLU A 1 516 ? -50.162 -22.912 39.864 1.00 31.42 516 GLU A O 1
ATOM 3621 N N . VAL A 1 517 ? -48.167 -22.151 40.588 1.00 37.22 517 VAL A N 1
ATOM 3622 C CA . VAL A 1 517 ? -48.005 -23.188 41.631 1.00 37.22 517 VAL A CA 1
ATOM 3623 C C . VAL A 1 517 ? -48.321 -22.674 43.039 1.00 37.22 517 VAL A C 1
ATOM 3625 O O . VAL A 1 517 ? -48.944 -23.399 43.806 1.00 37.22 517 VAL A O 1
ATOM 3628 N N . VAL A 1 518 ? -47.966 -21.435 43.406 1.00 29.78 518 VAL A N 1
ATOM 3629 C CA . VAL A 1 518 ? -48.300 -20.867 44.731 1.00 29.78 518 VAL A CA 1
ATOM 3630 C C . VAL A 1 518 ? -48.367 -19.337 44.674 1.00 29.78 518 VAL A C 1
ATOM 3632 O O . VAL A 1 518 ? -47.483 -18.695 44.109 1.00 29.78 518 VAL A O 1
ATOM 3635 N N . ARG A 1 519 ? -49.367 -18.745 45.340 1.00 26.77 519 ARG A N 1
ATOM 3636 C CA . ARG A 1 519 ? -49.427 -17.312 45.670 1.00 26.77 519 ARG A CA 1
ATOM 3637 C C . ARG A 1 519 ? -49.169 -17.133 47.169 1.00 26.77 519 ARG A C 1
ATOM 3639 O O . ARG A 1 519 ? -49.972 -17.596 47.973 1.00 26.77 519 ARG A O 1
ATOM 3646 N N . VAL A 1 520 ? -48.084 -16.455 47.555 1.00 26.83 520 VAL A N 1
ATOM 3647 C CA . VAL A 1 520 ? -47.809 -16.117 48.968 1.00 26.83 520 VAL A CA 1
ATOM 3648 C C . VAL A 1 520 ? -47.727 -14.604 49.143 1.00 26.83 520 VAL A C 1
ATOM 3650 O O . VAL A 1 520 ? -47.032 -13.913 48.403 1.00 26.83 520 VAL A O 1
ATOM 3653 N N . SER A 1 521 ? -48.458 -14.106 50.139 1.00 26.92 521 SER A N 1
ATOM 3654 C CA . SER A 1 521 ? -48.439 -12.727 50.630 1.00 26.92 521 SER A CA 1
ATOM 3655 C C . SER A 1 521 ? -48.138 -12.734 52.135 1.00 26.92 521 SER A C 1
ATOM 3657 O O . SER A 1 521 ? -48.334 -13.763 52.779 1.00 26.92 521 SER A O 1
ATOM 3659 N N . ALA A 1 522 ? -47.770 -11.562 52.672 1.00 25.02 522 ALA A N 1
ATOM 3660 C CA . ALA A 1 522 ? -47.622 -11.210 54.098 1.00 25.02 522 ALA A CA 1
ATOM 3661 C C . ALA A 1 522 ? -46.293 -11.616 54.774 1.00 25.02 522 ALA A C 1
ATOM 3663 O O . ALA A 1 522 ? -45.612 -12.530 54.335 1.00 25.02 522 ALA A O 1
ATOM 3664 N N . ALA A 1 523 ? -45.847 -11.011 55.881 1.00 23.56 523 ALA A N 1
ATOM 3665 C CA . ALA A 1 523 ? -46.048 -9.700 56.510 1.00 23.56 523 ALA A CA 1
ATOM 3666 C C . ALA A 1 523 ? -44.904 -9.510 57.532 1.00 23.56 523 ALA A C 1
ATOM 3668 O O . ALA A 1 523 ? -44.157 -10.429 57.857 1.00 23.56 523 ALA A O 1
ATOM 3669 N N . LYS A 1 524 ? -44.763 -8.280 58.019 1.00 25.81 524 LYS A N 1
ATOM 3670 C CA . LYS A 1 524 ? -43.727 -7.789 58.932 1.00 25.81 524 LYS A CA 1
ATOM 3671 C C . LYS A 1 524 ? -43.722 -8.533 60.290 1.00 25.81 524 LYS A C 1
ATOM 3673 O O . LYS A 1 524 ? -44.698 -8.441 61.021 1.00 25.81 524 LYS A O 1
ATOM 3678 N N . GLY A 1 525 ? -42.573 -9.118 60.655 1.00 31.00 525 GLY A N 1
ATOM 3679 C CA . GLY A 1 525 ? -42.111 -9.306 62.044 1.00 31.00 525 GLY A CA 1
ATOM 3680 C C . GLY A 1 525 ? -42.271 -10.696 62.685 1.00 31.00 525 GLY A C 1
ATOM 3681 O O . GLY A 1 525 ? -43.392 -11.136 62.892 1.00 31.00 525 GLY A O 1
ATOM 3682 N N . ALA A 1 526 ? -41.147 -11.316 63.096 1.00 23.14 526 ALA A N 1
ATOM 3683 C CA . ALA A 1 526 ? -40.981 -12.047 64.371 1.00 23.14 526 ALA A CA 1
ATOM 3684 C C . ALA A 1 526 ? -39.534 -12.574 64.596 1.00 23.14 526 ALA A C 1
ATOM 3686 O O . ALA A 1 526 ? -38.954 -13.210 63.726 1.00 23.14 526 ALA A O 1
ATOM 3687 N N . ALA A 1 527 ? -39.013 -12.261 65.794 1.00 25.56 527 ALA A N 1
ATOM 3688 C CA . ALA A 1 527 ? -38.069 -12.933 66.713 1.00 25.56 527 ALA A CA 1
ATOM 3689 C C . ALA A 1 527 ? -36.910 -13.868 66.253 1.00 25.56 527 ALA A C 1
ATOM 3691 O O . ALA A 1 527 ? -37.077 -14.813 65.491 1.00 25.56 527 ALA A O 1
ATOM 3692 N N . ARG A 1 528 ? -35.738 -13.663 66.891 1.00 33.81 528 ARG A N 1
ATOM 3693 C CA . ARG A 1 528 ? -34.535 -14.531 66.898 1.00 33.81 528 ARG A CA 1
ATOM 3694 C C . ARG A 1 528 ? -34.772 -15.888 67.604 1.00 33.81 528 ARG A C 1
ATOM 3696 O O . ARG A 1 528 ? -35.356 -15.872 68.687 1.00 33.81 528 ARG A O 1
ATOM 3703 N N . PRO A 1 529 ? -34.187 -17.005 67.115 1.00 26.03 529 PRO A N 1
ATOM 3704 C CA . PRO A 1 529 ? -33.952 -18.231 67.888 1.00 26.03 529 PRO A CA 1
ATOM 3705 C C . PRO A 1 529 ? -32.443 -18.506 68.178 1.00 26.03 529 PRO A C 1
ATOM 3707 O O . PRO A 1 529 ? -31.583 -17.797 67.651 1.00 26.03 529 PRO A O 1
ATOM 3710 N N . PRO A 1 530 ? -32.111 -19.474 69.065 1.00 26.92 530 PRO A N 1
ATOM 3711 C CA . PRO A 1 530 ? -30.863 -19.525 69.843 1.00 26.92 530 PRO A CA 1
ATOM 3712 C C . PRO A 1 530 ? -29.713 -20.339 69.213 1.00 26.92 530 PRO A C 1
ATOM 3714 O O . PRO A 1 530 ? -29.916 -21.190 68.349 1.00 26.92 530 PRO A O 1
ATOM 3717 N N . VAL A 1 531 ? -28.492 -20.081 69.701 1.00 26.52 531 VAL A N 1
ATOM 3718 C CA . VAL A 1 531 ? -27.223 -20.734 69.318 1.00 26.52 531 VAL A CA 1
ATOM 3719 C C . VAL A 1 531 ? -27.220 -22.214 69.725 1.00 26.52 531 VAL A C 1
ATOM 3721 O O . VAL A 1 531 ? -27.569 -22.539 70.857 1.00 26.52 531 VAL A O 1
ATOM 3724 N N . GLY A 1 532 ? -26.794 -23.101 68.815 1.00 29.42 532 GLY A N 1
ATOM 3725 C CA . GLY A 1 532 ? -26.601 -24.535 69.093 1.00 29.42 532 GLY A CA 1
ATOM 3726 C C . GLY A 1 532 ? -27.331 -25.516 68.167 1.00 29.42 532 GLY A C 1
ATOM 3727 O O . GLY A 1 532 ? -27.286 -26.720 68.407 1.00 29.42 532 GLY A O 1
ATOM 3728 N N . ARG A 1 533 ? -27.981 -25.055 67.091 1.00 25.78 533 ARG A N 1
ATOM 3729 C CA . ARG A 1 533 ? -28.565 -25.935 66.063 1.00 25.78 533 ARG A CA 1
ATOM 3730 C C . ARG A 1 533 ? -28.237 -25.433 64.656 1.00 25.78 533 ARG A C 1
ATOM 3732 O O . ARG A 1 533 ? -28.273 -24.233 64.409 1.00 25.78 533 ARG A O 1
ATOM 3739 N N . GLN A 1 534 ? -27.898 -26.364 63.760 1.00 26.25 534 GLN A N 1
ATOM 3740 C CA . GLN A 1 534 ? -27.585 -26.115 62.348 1.00 26.25 534 GLN A CA 1
ATOM 3741 C C . GLN A 1 534 ? -28.695 -25.299 61.663 1.00 26.25 534 GLN A C 1
ATOM 3743 O O . GLN A 1 534 ? -29.869 -25.655 61.764 1.00 26.25 534 GLN A O 1
ATOM 3748 N N . VAL A 1 535 ? -28.325 -24.242 60.934 1.00 25.31 535 VAL A N 1
ATOM 3749 C CA . VAL A 1 535 ? -29.242 -23.514 60.044 1.00 25.31 535 VAL A CA 1
ATOM 3750 C C . VAL A 1 535 ? -29.031 -24.039 58.626 1.00 25.31 535 VAL A C 1
ATOM 3752 O O . VAL A 1 535 ? -27.961 -23.870 58.049 1.00 25.31 535 VAL A O 1
ATOM 3755 N N . ALA A 1 536 ? -30.041 -24.715 58.084 1.00 24.45 536 ALA A N 1
ATOM 3756 C CA . ALA A 1 536 ? -30.051 -25.197 56.708 1.00 24.45 536 ALA A CA 1
ATOM 3757 C C . ALA A 1 536 ? -30.510 -24.081 55.756 1.00 24.45 536 ALA A C 1
ATOM 3759 O O . ALA A 1 536 ? -31.518 -23.425 56.017 1.00 24.45 536 ALA A O 1
ATOM 3760 N N . VAL A 1 537 ? -29.809 -23.898 54.633 1.00 25.73 537 VAL A N 1
ATOM 3761 C CA . VAL A 1 537 ? -30.252 -23.045 53.519 1.00 25.73 537 VAL A CA 1
ATOM 3762 C C . VAL A 1 537 ? -30.594 -23.956 52.343 1.00 25.73 537 VAL A C 1
ATOM 3764 O O . VAL A 1 537 ? -29.737 -24.684 51.849 1.00 25.73 537 VAL A O 1
ATOM 3767 N N . ALA A 1 538 ? -31.859 -23.955 51.922 1.00 24.92 538 ALA A N 1
ATOM 3768 C CA . ALA A 1 538 ? -32.332 -24.744 50.791 1.00 24.92 538 ALA A CA 1
ATOM 3769 C C . ALA A 1 538 ? -32.156 -23.966 49.477 1.00 24.92 538 ALA A C 1
ATOM 3771 O O . ALA A 1 538 ? -32.705 -22.876 49.317 1.00 24.92 538 ALA A O 1
ATOM 3772 N N . VAL A 1 539 ? -31.426 -24.554 48.528 1.00 27.59 539 VAL A N 1
ATOM 3773 C CA . VAL A 1 539 ? -31.410 -24.150 47.114 1.00 27.59 539 VAL A CA 1
ATOM 3774 C C . VAL A 1 539 ? -32.471 -24.993 46.390 1.00 27.59 539 VAL A C 1
ATOM 3776 O O . VAL A 1 539 ? -32.457 -26.217 46.551 1.00 27.59 539 VAL A O 1
ATOM 3779 N N . PRO A 1 540 ? -33.413 -24.412 45.624 1.00 23.55 540 PRO A N 1
ATOM 3780 C CA . PRO A 1 540 ? -34.457 -25.200 44.972 1.00 23.55 540 PRO A CA 1
ATOM 3781 C C . PRO A 1 540 ? -33.855 -26.165 43.937 1.00 23.55 540 PRO A C 1
ATOM 3783 O O . PRO A 1 540 ? -33.247 -25.720 42.968 1.00 23.55 540 PRO A O 1
ATOM 3786 N N . GLY A 1 541 ? -34.033 -27.479 44.141 1.00 29.67 541 GLY A N 1
ATOM 3787 C CA . GLY A 1 541 ? -33.728 -28.521 43.145 1.00 29.67 541 GLY A CA 1
ATOM 3788 C C . GLY A 1 541 ? -32.808 -29.673 43.580 1.00 29.67 541 GLY A C 1
ATOM 3789 O O . GLY A 1 541 ? -32.694 -30.644 42.840 1.00 29.67 541 GLY A O 1
ATOM 3790 N N . LEU A 1 542 ? -32.185 -29.635 44.764 1.00 27.80 542 LEU A N 1
ATOM 3791 C CA . LEU A 1 542 ? -31.319 -30.721 45.260 1.00 27.80 542 LEU A CA 1
ATOM 3792 C C . LEU A 1 542 ? -31.874 -31.338 46.552 1.00 27.80 542 LEU A C 1
ATOM 3794 O O . LEU A 1 542 ? -32.042 -30.667 47.565 1.00 27.80 542 LEU A O 1
ATOM 3798 N N . ALA A 1 543 ? -32.155 -32.642 46.512 1.00 25.58 543 ALA A N 1
ATOM 3799 C CA . ALA A 1 543 ? -32.859 -33.391 47.557 1.00 25.58 543 ALA A CA 1
ATOM 3800 C C . ALA A 1 543 ? -31.991 -33.842 48.759 1.00 25.58 543 ALA A C 1
ATOM 3802 O O . ALA A 1 543 ? -32.440 -34.670 49.550 1.00 25.58 543 ALA A O 1
ATOM 3803 N N . ARG A 1 544 ? -30.764 -33.328 48.941 1.00 26.42 544 ARG A N 1
ATOM 3804 C CA . ARG A 1 544 ? -29.942 -33.569 50.148 1.00 26.42 544 ARG A CA 1
ATOM 3805 C C . ARG A 1 544 ? -29.105 -32.339 50.512 1.00 26.42 544 ARG A C 1
ATOM 3807 O O . ARG A 1 544 ? -28.526 -31.706 49.639 1.00 26.42 544 ARG A O 1
ATOM 3814 N N . ALA A 1 545 ? -29.064 -32.031 51.808 1.00 25.23 545 ALA A N 1
ATOM 3815 C CA . ALA A 1 545 ? -28.323 -30.924 52.407 1.00 25.23 545 ALA A CA 1
ATOM 3816 C C . ALA A 1 545 ? -26.814 -31.214 52.474 1.00 25.23 545 ALA A C 1
ATOM 3818 O O . ALA A 1 545 ? -26.419 -32.300 52.901 1.00 25.23 545 ALA A O 1
ATOM 3819 N N . THR A 1 546 ? -25.984 -30.229 52.128 1.00 25.45 546 THR A N 1
ATOM 3820 C CA . THR A 1 546 ? -24.519 -30.278 52.284 1.00 25.45 546 THR A CA 1
ATOM 3821 C C . THR A 1 546 ? -24.085 -29.198 53.293 1.00 25.45 546 THR A C 1
ATOM 3823 O O . THR A 1 546 ? -24.547 -28.061 53.179 1.00 25.45 546 THR A O 1
ATOM 3826 N N . PRO A 1 547 ? -23.258 -29.519 54.307 1.00 25.72 547 PRO A N 1
ATOM 3827 C CA . PRO A 1 547 ? -22.852 -28.588 55.367 1.00 25.72 547 PRO A CA 1
ATOM 3828 C C . PRO A 1 547 ? -21.735 -27.633 54.902 1.00 25.72 547 PRO A C 1
ATOM 3830 O O . PRO A 1 547 ? -20.873 -28.039 54.130 1.00 25.72 547 PRO A O 1
ATOM 3833 N N . LEU A 1 548 ? -21.725 -26.381 55.389 1.00 27.55 548 LEU A N 1
ATOM 3834 C CA . LEU A 1 548 ? -20.769 -25.329 54.977 1.00 27.55 548 LEU A CA 1
ATOM 3835 C C . LEU A 1 548 ? -19.827 -24.826 56.095 1.00 27.55 548 LEU A C 1
ATOM 3837 O O . LEU A 1 548 ? -19.127 -23.843 55.892 1.00 27.55 548 LEU A O 1
ATOM 3841 N N . ALA A 1 549 ? -19.771 -25.493 57.255 1.00 28.45 549 ALA A N 1
ATOM 3842 C CA . ALA A 1 549 ? -18.705 -25.309 58.253 1.00 28.45 549 ALA A CA 1
ATOM 3843 C C . ALA A 1 549 ? -18.695 -26.457 59.281 1.00 28.45 549 ALA A C 1
ATOM 3845 O O . ALA A 1 549 ? -19.761 -26.904 59.713 1.00 28.45 549 ALA A O 1
ATOM 3846 N N . ALA A 1 550 ? -17.505 -26.898 59.703 1.00 28.22 550 ALA A N 1
ATOM 3847 C CA . ALA A 1 550 ? -17.308 -27.830 60.814 1.00 28.22 550 ALA A CA 1
ATOM 3848 C C . ALA A 1 550 ? -16.646 -27.111 62.004 1.00 28.22 550 ALA A C 1
ATOM 3850 O O . ALA A 1 550 ? -15.696 -26.354 61.834 1.00 28.22 550 ALA A O 1
ATOM 3851 N N . LEU A 1 551 ? -17.166 -27.352 63.210 1.00 28.56 551 LEU A N 1
ATOM 3852 C CA . LEU A 1 551 ? -16.514 -27.017 64.479 1.00 28.56 551 LEU A CA 1
ATOM 3853 C C . LEU A 1 551 ? -15.490 -28.120 64.770 1.00 28.56 551 LEU A C 1
ATOM 3855 O O . LEU A 1 551 ? -15.890 -29.217 65.159 1.00 28.56 551 LEU A O 1
ATOM 3859 N N . GLU A 1 552 ? -14.199 -27.851 64.595 1.00 32.28 552 GLU A N 1
ATOM 3860 C CA . GLU A 1 552 ? -13.143 -28.798 64.969 1.00 32.28 552 GLU A CA 1
ATOM 3861 C C . GLU A 1 552 ? -12.357 -28.330 66.192 1.00 32.28 552 GLU A C 1
ATOM 3863 O O . GLU A 1 552 ? -12.097 -27.144 66.397 1.00 32.28 552 GLU A O 1
ATOM 3868 N N . ARG A 1 553 ? -11.987 -29.300 67.034 1.00 29.97 553 ARG A N 1
ATOM 3869 C CA . ARG A 1 553 ? -11.064 -29.091 68.149 1.00 29.97 553 ARG A CA 1
ATOM 3870 C C . ARG A 1 553 ? -9.643 -29.214 67.617 1.00 29.97 553 ARG A C 1
ATOM 3872 O O . ARG A 1 553 ? -9.213 -30.316 67.294 1.00 29.97 553 ARG A O 1
ATOM 3879 N N . THR A 1 554 ? -8.902 -28.117 67.578 1.00 31.66 554 THR A N 1
ATOM 3880 C CA . THR A 1 554 ? -7.473 -28.131 67.247 1.00 31.66 554 THR A CA 1
ATOM 3881 C C . THR A 1 554 ? -6.630 -27.918 68.502 1.00 31.66 554 THR A C 1
ATOM 3883 O O . THR A 1 554 ? -6.931 -27.079 69.352 1.00 31.66 554 THR A O 1
ATOM 3886 N N . ARG A 1 555 ? -5.571 -28.725 68.643 1.00 28.72 555 ARG A N 1
ATOM 3887 C CA . ARG A 1 555 ? -4.530 -28.539 69.662 1.00 28.72 555 ARG A CA 1
ATOM 3888 C C . ARG A 1 555 ? -3.421 -27.685 69.072 1.00 28.72 555 ARG A C 1
ATOM 3890 O O . ARG A 1 555 ? -2.794 -28.095 68.102 1.00 28.72 555 ARG A O 1
ATOM 3897 N N . VAL A 1 556 ? -3.151 -26.554 69.708 1.00 31.53 556 VAL A N 1
ATOM 3898 C CA . VAL A 1 556 ? -1.950 -25.746 69.484 1.00 31.53 556 VAL A CA 1
ATOM 3899 C C . VAL A 1 556 ? -1.305 -25.572 70.856 1.00 31.53 556 VAL A C 1
ATOM 3901 O O . VAL A 1 556 ? -1.992 -25.229 71.816 1.00 31.53 556 VAL A O 1
ATOM 3904 N N . ASP A 1 557 ? -0.026 -25.922 70.979 1.00 28.55 557 ASP A N 1
ATOM 3905 C CA . ASP A 1 557 ? 0.783 -25.743 72.195 1.00 28.55 557 ASP A CA 1
ATOM 3906 C C . ASP A 1 557 ? 0.146 -26.271 73.498 1.00 28.55 557 ASP A C 1
ATOM 3908 O O . ASP A 1 557 ? 0.091 -25.600 74.528 1.00 28.55 557 ASP A O 1
ATOM 3912 N N . GLY A 1 558 ? -0.374 -27.502 73.463 1.00 32.81 558 GLY A N 1
ATOM 3913 C CA . GLY A 1 558 ? -0.787 -28.233 74.670 1.00 32.81 558 GLY A CA 1
ATOM 3914 C C . GLY A 1 558 ? -2.036 -27.713 75.397 1.00 32.81 558 GLY A C 1
ATOM 3915 O O . GLY A 1 558 ? -2.407 -28.290 76.417 1.00 32.81 558 GLY A O 1
ATOM 3916 N N . THR A 1 559 ? -2.732 -26.696 74.880 1.00 26.80 559 THR A N 1
ATOM 3917 C CA . THR A 1 559 ? -4.022 -26.227 75.421 1.00 26.80 559 THR A CA 1
ATOM 3918 C C . THR A 1 559 ? -5.160 -26.454 74.425 1.00 26.80 559 THR A C 1
ATOM 3920 O O . THR A 1 559 ? -5.049 -26.142 73.242 1.00 26.80 559 THR A O 1
ATOM 3923 N N . GLU A 1 560 ? -6.278 -27.023 74.894 1.00 28.39 560 GLU A N 1
ATOM 3924 C CA . GLU A 1 560 ? -7.495 -27.164 74.083 1.00 28.39 560 GLU A CA 1
ATOM 3925 C C . GLU A 1 560 ? -8.256 -25.835 74.039 1.00 28.39 560 GLU A C 1
ATOM 3927 O O . GLU A 1 560 ? -8.617 -25.277 75.077 1.00 28.39 560 GLU A O 1
ATOM 3932 N N . ARG A 1 561 ? -8.536 -25.340 72.830 1.00 28.16 561 ARG A N 1
ATOM 3933 C CA . ARG A 1 561 ? -9.425 -24.197 72.606 1.00 28.16 561 ARG A CA 1
ATOM 3934 C C . ARG A 1 561 ? -10.514 -24.567 71.608 1.00 28.16 561 ARG A C 1
ATOM 3936 O O . ARG A 1 561 ? -10.247 -25.136 70.555 1.00 28.16 561 ARG A O 1
ATOM 3943 N N . THR A 1 562 ? -11.751 -24.209 71.938 1.00 27.38 562 THR A N 1
ATOM 3944 C CA . THR A 1 562 ? -12.888 -24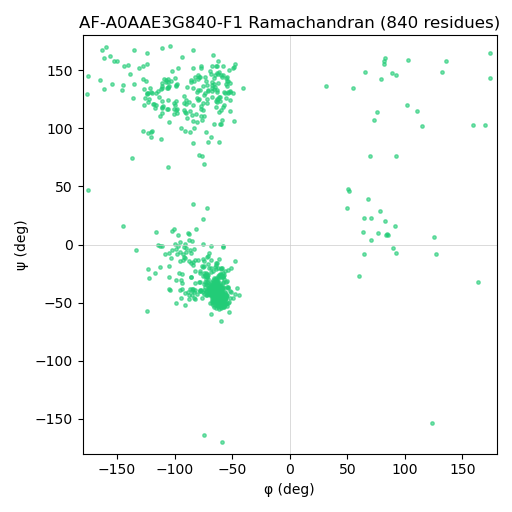.252 71.011 1.00 27.38 562 THR A CA 1
ATOM 3945 C C . THR A 1 562 ? -12.880 -22.969 70.190 1.00 27.38 562 THR A C 1
ATOM 3947 O O . THR A 1 562 ? -13.181 -21.899 70.718 1.00 27.38 562 THR A O 1
ATOM 3950 N N . GLY A 1 563 ? -12.500 -23.068 68.919 1.00 26.62 563 GLY A N 1
ATOM 3951 C CA . GLY A 1 563 ? -12.495 -21.952 67.978 1.00 26.62 563 GLY A CA 1
ATOM 3952 C C . GLY A 1 563 ? -13.560 -22.128 66.900 1.00 26.62 563 GLY A C 1
ATOM 3953 O O . GLY A 1 563 ? -13.724 -23.212 66.350 1.00 26.62 563 GLY A O 1
ATOM 3954 N N . LEU A 1 564 ? -14.276 -21.048 66.590 1.00 25.39 564 LEU A N 1
ATOM 3955 C CA . LEU A 1 564 ? -14.979 -20.884 65.319 1.00 25.39 564 LEU A CA 1
ATOM 3956 C C . LEU A 1 564 ? -13.948 -20.365 64.317 1.00 25.39 564 LEU A C 1
ATOM 3958 O O . LEU A 1 564 ? -13.609 -19.184 64.336 1.00 25.39 564 LEU A O 1
ATOM 3962 N N . THR A 1 565 ? -13.414 -21.234 63.467 1.00 26.64 565 THR A N 1
ATOM 3963 C CA . THR A 1 565 ? -12.559 -20.802 62.362 1.00 26.64 565 THR A CA 1
ATOM 3964 C C . THR A 1 565 ? -13.434 -20.384 61.186 1.00 26.64 565 THR A C 1
ATOM 3966 O O . THR A 1 565 ? -13.738 -21.166 60.293 1.00 26.64 565 THR A O 1
ATOM 3969 N N . ALA A 1 566 ? -13.839 -19.114 61.175 1.00 31.56 566 ALA A N 1
ATOM 3970 C CA . ALA A 1 566 ? -14.127 -18.420 59.924 1.00 31.56 566 ALA A CA 1
ATOM 3971 C C . ALA A 1 566 ? -12.776 -18.010 59.315 1.00 31.56 566 ALA A C 1
ATOM 3973 O O . ALA A 1 566 ? -12.324 -16.881 59.471 1.00 31.56 566 ALA A O 1
ATOM 3974 N N . SER A 1 567 ? -12.085 -18.976 58.717 1.00 26.66 567 SER A N 1
ATOM 3975 C CA . SER A 1 567 ? -10.867 -18.758 57.941 1.00 26.66 567 SER A CA 1
ATOM 3976 C C . SER A 1 567 ? -11.103 -19.343 56.559 1.00 26.66 567 SER A C 1
ATOM 3978 O O . SER A 1 567 ? -11.562 -20.478 56.447 1.00 26.66 567 SER A O 1
ATOM 3980 N N . GLY A 1 568 ? -10.810 -18.561 55.527 1.00 35.44 568 GLY A N 1
ATOM 3981 C CA . GLY A 1 568 ? -10.876 -18.995 54.139 1.00 35.44 568 GLY A CA 1
ATOM 3982 C C . GLY A 1 568 ? -12.009 -18.323 53.382 1.00 35.44 568 GLY A C 1
ATOM 3983 O O . GLY A 1 568 ? -13.194 -18.552 53.637 1.00 35.44 568 GLY A O 1
ATOM 3984 N N . ALA A 1 569 ? -11.639 -17.506 52.398 1.00 35.84 569 ALA A N 1
ATOM 3985 C CA . ALA A 1 569 ? -12.536 -17.268 51.286 1.00 35.84 569 ALA A CA 1
ATOM 3986 C C . ALA A 1 569 ? -12.896 -18.646 50.682 1.00 35.84 569 ALA A C 1
ATOM 3988 O O . ALA A 1 569 ? -12.059 -19.548 50.678 1.00 35.84 569 ALA A O 1
ATOM 3989 N N . PRO A 1 570 ? -14.135 -18.879 50.217 1.00 36.19 570 PRO A N 1
ATOM 3990 C CA . PRO A 1 570 ? -14.486 -20.176 49.659 1.00 36.19 570 PRO A CA 1
ATOM 3991 C C . PRO A 1 570 ? -13.570 -20.476 48.461 1.00 36.19 570 PRO A C 1
ATOM 3993 O O . PRO A 1 570 ? -13.225 -19.538 47.725 1.00 36.19 570 PRO A O 1
ATOM 3996 N N . PRO A 1 571 ? -13.202 -21.751 48.225 1.00 36.59 571 PRO A N 1
ATOM 3997 C CA . PRO A 1 571 ? -12.525 -22.118 46.990 1.00 36.59 571 PRO A CA 1
ATOM 3998 C C . PRO A 1 571 ? -13.392 -21.625 45.821 1.00 36.59 571 PRO A C 1
ATOM 4000 O O . PRO A 1 571 ? -14.602 -21.857 45.821 1.00 36.59 571 PRO A O 1
ATOM 4003 N N . LEU A 1 572 ? -12.809 -20.921 44.839 1.00 35.84 572 LEU A N 1
ATOM 4004 C CA . LEU A 1 572 ? -13.522 -20.353 43.675 1.00 35.84 572 LEU A CA 1
ATOM 4005 C C . LEU A 1 572 ? -14.405 -21.383 42.941 1.00 35.84 572 LEU A C 1
ATOM 4007 O O . LEU A 1 572 ? -15.367 -21.007 42.278 1.00 35.84 572 LEU A O 1
ATOM 4011 N N . SER A 1 573 ? -14.158 -22.687 43.115 1.00 33.75 573 SER A N 1
ATOM 4012 C CA . SER A 1 573 ? -15.034 -23.770 42.646 1.00 33.75 573 SER A CA 1
ATOM 4013 C C . SER A 1 573 ? -16.467 -23.715 43.203 1.00 33.75 573 SER A C 1
ATOM 4015 O O . SER A 1 573 ? -17.376 -24.231 42.553 1.00 33.75 573 SER A O 1
ATOM 4017 N N . ALA A 1 574 ? -16.691 -23.084 44.361 1.00 31.03 574 ALA A N 1
ATOM 4018 C CA . ALA A 1 574 ? -18.008 -22.892 44.972 1.00 31.03 574 ALA A CA 1
ATOM 4019 C C . ALA A 1 574 ? -18.808 -21.729 44.350 1.00 31.03 574 ALA A C 1
ATOM 4021 O O . ALA A 1 574 ? -20.017 -21.636 44.559 1.00 31.03 574 ALA A O 1
ATOM 4022 N N . VAL A 1 575 ? -18.164 -20.867 43.553 1.00 33.44 575 VAL A N 1
ATOM 4023 C CA . VAL A 1 575 ? -18.790 -19.747 42.834 1.00 33.44 575 VAL A CA 1
ATOM 4024 C C . VAL A 1 575 ? -18.889 -20.111 41.346 1.00 33.44 575 VAL A C 1
ATOM 4026 O O . VAL A 1 575 ? -18.227 -19.532 40.493 1.00 33.44 575 VAL A O 1
ATOM 4029 N N . ARG A 1 576 ? -19.710 -21.113 40.999 1.00 33.31 576 ARG A N 1
ATOM 4030 C CA . ARG A 1 576 ? -20.074 -21.378 39.593 1.00 33.31 576 ARG A CA 1
ATOM 4031 C C . ARG A 1 576 ? -21.335 -20.605 39.228 1.00 33.31 576 ARG A C 1
ATOM 4033 O O . ARG A 1 576 ? -22.447 -21.044 39.507 1.00 33.31 576 ARG A O 1
ATOM 4040 N N . LEU A 1 577 ? -21.153 -19.453 38.591 1.00 31.83 577 LEU A N 1
ATOM 4041 C CA . LEU A 1 577 ? -22.221 -18.760 37.872 1.00 31.83 577 LEU A CA 1
ATOM 4042 C C . LEU A 1 577 ? -22.307 -19.327 36.447 1.00 31.83 577 LEU A C 1
ATOM 4044 O O . LEU A 1 577 ? -21.280 -19.656 35.861 1.00 31.83 577 LEU A O 1
ATOM 4048 N N . SER A 1 578 ? -23.533 -19.480 35.933 1.00 32.31 578 SER A N 1
ATOM 4049 C CA . SER A 1 578 ? -23.868 -20.163 34.672 1.00 32.31 578 SER A CA 1
ATOM 4050 C C . SER A 1 578 ? -22.891 -19.875 33.526 1.00 32.31 578 SER A C 1
ATOM 4052 O O . SER A 1 578 ? -22.622 -18.706 33.243 1.00 32.31 578 SER A O 1
ATOM 4054 N N . ASP A 1 579 ? -22.480 -20.924 32.809 1.00 33.94 579 ASP A N 1
ATOM 4055 C CA . ASP A 1 579 ? -21.539 -20.903 31.673 1.00 33.94 579 ASP A CA 1
ATOM 4056 C C . ASP A 1 579 ? -21.950 -19.997 30.480 1.00 33.94 579 ASP A C 1
ATOM 4058 O O . ASP A 1 579 ? -21.185 -19.836 29.532 1.00 33.94 579 ASP A O 1
ATOM 4062 N N . ASP A 1 580 ? -23.121 -19.350 30.532 1.00 33.84 580 ASP A N 1
ATOM 4063 C CA . ASP A 1 580 ? -23.727 -18.562 29.445 1.00 33.84 580 ASP A CA 1
ATOM 4064 C C . ASP A 1 580 ? -23.569 -17.030 29.561 1.00 33.84 580 ASP A C 1
ATOM 4066 O O . ASP A 1 580 ? -24.210 -16.261 28.836 1.00 33.84 580 ASP A O 1
ATOM 4070 N N . GLN A 1 581 ? -22.700 -16.532 30.445 1.00 37.94 581 GLN A N 1
ATOM 4071 C CA . GLN A 1 581 ? -22.291 -15.122 30.436 1.00 37.94 581 GLN A CA 1
ATOM 4072 C C . GLN A 1 581 ? -20.778 -15.031 30.210 1.00 37.94 581 GLN A C 1
ATOM 4074 O O . GLN A 1 581 ? -20.018 -15.565 31.014 1.00 37.94 581 GLN A O 1
ATOM 4079 N N . PRO A 1 582 ? -20.297 -14.355 29.148 1.00 35.50 582 PRO A N 1
ATOM 4080 C CA . PRO A 1 582 ? -18.869 -14.224 28.893 1.00 35.50 582 PRO A CA 1
ATOM 4081 C C . PRO A 1 582 ? -18.245 -13.289 29.941 1.00 35.50 582 PRO A C 1
ATOM 4083 O O . PRO A 1 582 ? -18.148 -12.083 29.734 1.00 35.50 582 PRO A O 1
ATOM 4086 N N . THR A 1 583 ? -17.809 -13.834 31.076 1.00 40.44 583 THR A N 1
ATOM 4087 C CA . THR A 1 583 ? -17.262 -13.090 32.226 1.00 40.44 583 THR A CA 1
ATOM 4088 C C . THR A 1 583 ? -15.835 -12.561 32.029 1.00 40.44 583 THR A C 1
ATOM 4090 O O . THR A 1 583 ? -15.167 -12.238 32.996 1.00 40.44 583 THR A O 1
ATOM 4093 N N . GLY A 1 584 ? -15.348 -12.391 30.797 1.00 38.31 584 GLY A N 1
ATOM 4094 C CA . GLY A 1 584 ? -14.068 -11.696 30.594 1.00 38.31 584 GLY A CA 1
ATOM 4095 C C . GLY A 1 584 ? -13.415 -11.887 29.231 1.00 38.31 584 GLY A C 1
ATOM 4096 O O . GLY A 1 584 ? -12.843 -10.939 28.711 1.00 38.31 584 GLY A O 1
ATOM 4097 N N . GLY A 1 585 ? -13.573 -13.047 28.585 1.00 35.12 585 GLY A N 1
ATOM 4098 C CA . GLY A 1 585 ? -12.798 -13.394 27.377 1.00 35.12 585 GLY A CA 1
ATOM 4099 C C . GLY A 1 585 ? -12.914 -12.422 26.184 1.00 35.12 585 GLY A C 1
ATOM 4100 O O . GLY A 1 585 ? -11.897 -12.021 25.622 1.00 35.12 585 GLY A O 1
ATOM 4101 N N . PRO A 1 586 ? -14.115 -11.968 25.770 1.00 38.47 586 PRO A N 1
ATOM 4102 C CA . PRO A 1 586 ? -14.218 -11.011 24.672 1.00 38.47 586 PRO A CA 1
ATOM 4103 C C . PRO A 1 586 ? -13.793 -9.614 25.105 1.00 38.47 586 PRO A C 1
ATOM 4105 O O . PRO A 1 586 ? -13.255 -8.872 24.296 1.00 38.47 586 PRO A O 1
ATOM 4108 N N . PHE A 1 587 ? -14.061 -9.230 26.355 1.00 34.91 587 PHE A N 1
ATOM 4109 C CA . PHE A 1 587 ? -13.890 -7.856 26.810 1.00 34.91 587 PHE A CA 1
ATOM 4110 C C . PHE A 1 587 ? -12.447 -7.571 27.215 1.00 34.91 587 PHE A C 1
ATOM 4112 O O . PHE A 1 587 ? -11.926 -6.576 26.738 1.00 34.91 587 PHE A O 1
ATOM 4119 N N . ALA A 1 588 ? -11.781 -8.440 27.981 1.00 35.72 588 ALA A N 1
ATOM 4120 C CA . ALA A 1 588 ? -10.351 -8.337 28.278 1.00 35.72 588 ALA A CA 1
ATOM 4121 C C . ALA A 1 588 ? -9.517 -8.432 26.991 1.00 35.72 588 ALA A C 1
ATOM 4123 O O . ALA A 1 588 ? -8.647 -7.598 26.769 1.00 35.72 588 ALA A O 1
ATOM 4124 N N . GLY A 1 589 ? -9.875 -9.331 26.065 1.00 36.72 589 GLY A N 1
ATOM 4125 C CA . GLY A 1 589 ? -9.278 -9.397 24.728 1.00 36.72 589 GLY A CA 1
ATOM 4126 C C . GLY A 1 589 ? -9.539 -8.155 23.860 1.00 36.72 589 GLY A C 1
ATOM 4127 O O . GLY A 1 589 ? -8.612 -7.638 23.242 1.00 36.72 589 GLY A O 1
ATOM 4128 N N . LEU A 1 590 ? -10.773 -7.628 23.825 1.00 36.81 590 LEU A N 1
ATOM 4129 C CA . LEU A 1 590 ? -11.126 -6.393 23.099 1.00 36.81 590 LEU A CA 1
ATOM 4130 C C . LEU A 1 590 ? -10.431 -5.177 23.683 1.00 36.81 590 LEU A C 1
ATOM 4132 O O . LEU A 1 590 ? -10.061 -4.270 22.943 1.00 36.81 590 LEU A O 1
ATOM 4136 N N . LEU A 1 591 ? -10.329 -5.142 25.002 1.00 36.56 591 LEU A N 1
ATOM 4137 C CA . LEU A 1 591 ? -9.768 -4.058 25.757 1.00 36.56 591 LEU A CA 1
ATOM 4138 C C . LEU A 1 591 ? -8.251 -4.101 25.695 1.00 36.56 591 LEU A C 1
ATOM 4140 O O . LEU A 1 591 ? -7.687 -3.057 25.448 1.00 36.56 591 LEU A O 1
ATOM 4144 N N . PHE A 1 592 ? -7.598 -5.260 25.764 1.00 39.00 592 PHE A N 1
ATOM 4145 C CA . PHE A 1 592 ? -6.169 -5.398 25.489 1.00 39.00 592 PHE A CA 1
ATOM 4146 C C . PHE A 1 592 ? -5.848 -5.096 24.029 1.00 39.00 592 PHE A C 1
ATOM 4148 O O . PHE A 1 592 ? -4.898 -4.381 23.764 1.00 39.00 592 PHE A O 1
ATOM 4155 N N . ASP A 1 593 ? -6.673 -5.516 23.067 1.00 38.09 593 ASP A N 1
ATOM 4156 C CA . ASP A 1 593 ? -6.538 -5.054 21.682 1.00 38.09 593 ASP A CA 1
ATOM 4157 C C . ASP A 1 593 ? -6.713 -3.529 21.598 1.00 38.09 593 ASP A C 1
ATOM 4159 O O . ASP A 1 593 ? -6.098 -2.880 20.762 1.00 38.09 593 ASP A O 1
ATOM 4163 N N . ARG A 1 594 ? -7.601 -2.928 22.400 1.00 35.94 594 ARG A N 1
ATOM 4164 C CA . ARG A 1 594 ? -7.854 -1.479 22.398 1.00 35.94 594 ARG A CA 1
ATOM 4165 C C . ARG A 1 594 ? -6.713 -0.723 23.084 1.00 35.94 594 ARG A C 1
ATOM 4167 O O . ARG A 1 594 ? -6.262 0.228 22.476 1.00 35.94 594 ARG A O 1
ATOM 4174 N N . VAL A 1 595 ? -6.199 -1.216 24.218 1.00 35.62 595 VAL A N 1
ATOM 4175 C CA . VAL A 1 595 ? -4.986 -0.816 24.958 1.00 35.62 595 VAL A CA 1
ATOM 4176 C C . VAL A 1 595 ? -3.761 -0.957 24.070 1.00 35.62 595 VAL A C 1
ATOM 4178 O O . VAL A 1 595 ? -3.010 -0.016 23.954 1.00 35.62 595 VAL A O 1
ATOM 4181 N N . ALA A 1 596 ? -3.553 -2.070 23.377 1.00 36.31 596 ALA A N 1
ATOM 4182 C CA . ALA A 1 596 ? -2.450 -2.244 22.433 1.00 36.31 596 ALA A CA 1
ATOM 4183 C C . ALA A 1 596 ? -2.572 -1.274 21.247 1.00 36.31 596 ALA A C 1
ATOM 4185 O O . ALA A 1 596 ? -1.573 -0.750 20.763 1.00 36.31 596 ALA A O 1
ATOM 4186 N N . ARG A 1 597 ? -3.804 -0.974 20.813 1.00 35.41 597 ARG A N 1
ATOM 4187 C CA . ARG A 1 597 ? -4.091 0.059 19.805 1.00 35.41 597 ARG A CA 1
ATOM 4188 C C . ARG A 1 597 ? -3.927 1.488 20.337 1.00 35.41 597 ARG A C 1
ATOM 4190 O O . ARG A 1 597 ? -3.704 2.387 19.533 1.00 35.41 597 ARG A O 1
ATOM 4197 N N . SER A 1 598 ? -4.042 1.712 21.646 1.00 32.06 598 SER A N 1
ATOM 4198 C CA . SER A 1 598 ? -4.124 3.041 22.259 1.00 32.06 598 SER A CA 1
ATOM 4199 C C . SER A 1 598 ? -2.905 3.417 23.123 1.00 32.06 598 SER A C 1
ATOM 4201 O O . SER A 1 598 ? -2.628 4.598 23.272 1.00 32.06 598 SER A O 1
ATOM 4203 N N . LEU A 1 599 ? -2.101 2.442 23.568 1.00 32.38 599 LEU A N 1
ATOM 4204 C CA . LEU A 1 599 ? -0.702 2.547 24.028 1.00 32.38 599 LEU A CA 1
ATOM 4205 C C . LEU A 1 599 ? 0.255 2.887 22.878 1.00 32.38 599 LEU A C 1
ATOM 4207 O O . LEU A 1 599 ? 1.445 3.112 23.092 1.00 32.38 599 LEU A O 1
ATOM 4211 N N . ASN A 1 600 ? -0.276 3.007 21.664 1.00 33.09 600 ASN A N 1
ATOM 4212 C CA . ASN A 1 600 ? 0.367 3.609 20.506 1.00 33.09 600 ASN A CA 1
ATOM 4213 C C . ASN A 1 600 ? 0.469 5.150 20.628 1.00 33.09 600 ASN A C 1
ATOM 4215 O O . ASN A 1 600 ? 0.372 5.876 19.643 1.00 33.09 600 ASN A O 1
ATOM 4219 N N . THR A 1 601 ? 0.602 5.660 21.857 1.00 31.41 601 THR A N 1
ATOM 4220 C CA . THR A 1 601 ? 0.863 7.064 22.177 1.00 31.41 601 THR A CA 1
ATOM 4221 C C . THR A 1 601 ? 2.264 7.195 22.772 1.00 31.41 601 THR A C 1
ATOM 4223 O O . THR A 1 601 ? 2.453 7.129 23.985 1.00 31.41 601 THR A O 1
ATOM 4226 N N . SER A 1 602 ? 3.252 7.422 21.901 1.00 30.42 602 SER A N 1
ATOM 4227 C CA . SER A 1 602 ? 4.575 8.050 22.112 1.00 30.42 602 SER A CA 1
ATOM 4228 C C . SER A 1 602 ? 5.592 7.450 23.105 1.00 30.42 602 SER A C 1
ATOM 4230 O O . SER A 1 602 ? 6.791 7.635 22.899 1.00 30.42 602 SER A O 1
ATOM 4232 N N . GLY A 1 603 ? 5.186 6.732 24.157 1.00 29.52 603 GLY A N 1
ATOM 4233 C CA . GLY A 1 603 ? 6.100 6.127 25.143 1.00 29.52 603 GLY A CA 1
ATOM 4234 C C . GLY A 1 603 ? 6.477 4.674 24.833 1.00 29.52 603 GLY A C 1
ATOM 4235 O O . GLY A 1 603 ? 7.633 4.287 24.981 1.00 29.52 603 GLY A O 1
ATOM 4236 N N . CYS A 1 604 ? 5.523 3.885 24.331 1.00 31.55 604 CYS A N 1
ATOM 4237 C CA . CYS A 1 604 ? 5.684 2.441 24.112 1.00 31.55 604 CYS A CA 1
ATOM 4238 C C . CYS A 1 604 ? 6.026 2.043 22.665 1.00 31.55 604 CYS A C 1
ATOM 4240 O O . CYS A 1 604 ? 6.306 0.875 22.410 1.00 31.55 604 CYS A O 1
ATOM 4242 N N . GLU A 1 605 ? 6.080 2.973 21.706 1.00 33.81 605 GLU A N 1
ATOM 4243 C CA . GLU A 1 605 ? 6.461 2.651 20.316 1.00 33.81 605 GLU A CA 1
ATOM 4244 C C . GLU A 1 605 ? 7.916 2.165 20.188 1.00 33.81 605 GLU A C 1
ATOM 4246 O O . GLU A 1 605 ? 8.259 1.465 19.239 1.00 33.81 605 GLU A O 1
ATOM 4251 N N . ARG A 1 606 ? 8.764 2.458 21.182 1.00 33.19 606 ARG A N 1
ATOM 4252 C CA . ARG A 1 606 ? 10.114 1.885 21.303 1.00 33.19 606 ARG A CA 1
ATOM 4253 C C . ARG A 1 606 ? 10.127 0.446 21.840 1.00 33.19 606 ARG A C 1
ATOM 4255 O O . ARG A 1 606 ? 11.075 -0.279 21.556 1.00 33.19 606 ARG A O 1
ATOM 4262 N N . PHE A 1 607 ? 9.081 0.015 22.550 1.00 31.20 607 PHE A N 1
ATOM 4263 C CA . PHE A 1 607 ? 8.963 -1.332 23.124 1.00 31.20 607 PHE A CA 1
ATOM 4264 C C . PHE A 1 607 ? 8.700 -2.405 22.053 1.00 31.20 607 PHE A C 1
ATOM 4266 O O . PHE A 1 607 ? 9.139 -3.543 22.168 1.00 31.20 607 PHE A O 1
ATOM 4273 N N . ALA A 1 608 ? 8.030 -2.033 20.961 1.00 35.34 608 ALA A N 1
ATOM 4274 C CA . ALA A 1 608 ? 7.563 -2.960 19.930 1.00 35.34 608 ALA A CA 1
ATOM 4275 C C . ALA A 1 608 ? 8.591 -3.269 18.815 1.00 35.34 608 ALA A C 1
ATOM 4277 O O . ALA A 1 608 ? 8.212 -3.827 17.785 1.00 35.34 608 ALA A O 1
ATOM 4278 N N . HIS A 1 609 ? 9.857 -2.849 18.941 1.00 37.56 609 HIS A N 1
ATOM 4279 C CA . HIS A 1 609 ? 10.861 -2.944 17.861 1.00 37.56 609 HIS A CA 1
ATOM 4280 C C . HIS A 1 609 ? 12.042 -3.894 18.135 1.00 37.56 609 HIS A C 1
ATOM 4282 O O . HIS A 1 609 ? 12.881 -4.074 17.252 1.00 37.56 609 HIS A O 1
ATOM 4288 N N . GLY A 1 610 ? 12.087 -4.548 19.299 1.00 30.34 610 GLY A N 1
ATOM 4289 C CA . GLY A 1 610 ? 12.963 -5.694 19.574 1.00 30.34 610 GLY A CA 1
ATOM 4290 C C . GLY A 1 610 ? 12.166 -7.000 19.506 1.00 30.34 610 GLY A C 1
ATOM 4291 O O . GLY A 1 610 ? 10.966 -6.996 19.760 1.00 30.34 610 GLY A O 1
ATOM 4292 N N . HIS A 1 611 ? 12.799 -8.100 19.110 1.00 34.00 611 HIS A N 1
ATOM 4293 C CA . HIS A 1 611 ? 12.177 -9.422 18.957 1.00 34.00 611 HIS A CA 1
ATOM 4294 C C . HIS A 1 611 ? 11.303 -9.874 20.163 1.00 34.00 611 HIS A C 1
ATOM 4296 O O . HIS A 1 611 ? 11.522 -9.448 21.291 1.00 34.00 611 HIS A O 1
ATOM 4302 N N . HIS A 1 612 ? 10.347 -10.778 19.883 1.00 42.81 612 HIS A N 1
ATOM 4303 C CA . HIS A 1 612 ? 9.480 -11.564 20.797 1.00 42.81 612 HIS A CA 1
ATOM 4304 C C . HIS A 1 612 ? 8.116 -11.012 21.267 1.00 42.81 612 HIS A C 1
ATOM 4306 O O . HIS A 1 612 ? 7.352 -11.764 21.870 1.00 42.81 612 HIS A O 1
ATOM 4312 N N . LEU A 1 613 ? 7.685 -9.791 20.915 1.00 38.41 613 LEU A N 1
ATOM 4313 C CA . LEU A 1 613 ? 6.355 -9.320 21.362 1.00 38.41 613 LEU A CA 1
ATOM 4314 C C . LEU A 1 613 ? 5.172 -10.089 20.728 1.00 38.41 613 LEU A C 1
ATOM 4316 O O . LEU A 1 613 ? 4.166 -10.319 21.387 1.00 38.41 613 LEU A O 1
ATOM 4320 N N . GLN A 1 614 ? 5.268 -10.511 19.461 1.00 40.97 614 GLN A N 1
ATOM 4321 C CA . GLN A 1 614 ? 4.182 -11.250 18.786 1.00 40.97 614 GLN A CA 1
ATOM 4322 C C . GLN A 1 614 ? 4.003 -12.688 19.291 1.00 40.97 614 GLN A C 1
ATOM 4324 O O . GLN A 1 614 ? 2.894 -13.211 19.215 1.00 40.97 614 GLN A O 1
ATOM 4329 N N . GLU A 1 615 ? 5.055 -13.293 19.841 1.00 40.59 615 GLU A N 1
ATOM 4330 C CA . GLU A 1 615 ? 5.005 -14.601 20.512 1.00 40.59 615 GLU A CA 1
ATOM 4331 C C . GLU A 1 615 ? 4.517 -14.460 21.960 1.00 40.59 615 GLU A C 1
ATOM 4333 O O . GLU A 1 615 ? 3.772 -15.304 22.450 1.00 40.59 615 GLU A O 1
ATOM 4338 N N . LEU A 1 616 ? 4.846 -13.338 22.613 1.00 41.28 616 LEU A N 1
ATOM 4339 C CA . LEU A 1 616 ? 4.349 -12.990 23.944 1.00 41.28 616 LEU A CA 1
ATOM 4340 C C . LEU A 1 616 ? 2.881 -12.545 23.947 1.00 41.28 616 LEU A C 1
ATOM 4342 O O . LEU A 1 616 ? 2.219 -12.713 24.958 1.00 41.28 616 LEU A O 1
ATOM 4346 N N . ILE A 1 617 ? 2.330 -11.988 22.863 1.00 43.94 617 ILE A N 1
ATOM 4347 C CA . ILE A 1 617 ? 0.942 -11.479 22.838 1.00 43.94 617 ILE A CA 1
ATOM 4348 C C . ILE A 1 617 ? -0.112 -12.571 23.120 1.00 43.94 617 ILE A C 1
ATOM 4350 O O . ILE A 1 617 ? -1.008 -12.306 23.923 1.00 43.94 617 ILE A O 1
ATOM 4354 N N . PRO A 1 618 ? -0.065 -13.771 22.506 1.00 45.00 618 PRO A N 1
ATOM 4355 C CA . PRO A 1 618 ? -0.956 -14.876 22.868 1.00 45.00 618 PRO A CA 1
ATOM 4356 C C . PRO A 1 618 ? -0.773 -15.318 24.325 1.00 45.00 618 PRO A C 1
ATOM 4358 O O . PRO A 1 618 ? -1.755 -15.483 25.040 1.00 45.00 618 PRO A O 1
ATOM 4361 N N . LEU A 1 619 ? 0.477 -15.409 24.782 1.00 48.81 619 LEU A N 1
ATOM 4362 C CA . LEU A 1 619 ? 0.840 -15.827 26.138 1.00 48.81 619 LEU A CA 1
ATOM 4363 C C . LEU A 1 619 ? 0.367 -14.830 27.213 1.00 48.81 619 LEU A C 1
ATOM 4365 O O . LEU A 1 619 ? -0.255 -15.207 28.204 1.00 48.81 619 LEU A O 1
ATOM 4369 N N . LEU A 1 620 ? 0.586 -13.534 26.986 1.00 52.25 620 LEU A N 1
ATOM 4370 C CA . LEU A 1 620 ? 0.113 -12.436 27.829 1.00 52.25 620 LEU A CA 1
ATOM 4371 C C . LEU A 1 620 ? -1.411 -12.326 27.797 1.00 52.25 620 LEU A C 1
ATOM 4373 O O . LEU A 1 620 ? -2.013 -12.016 28.819 1.00 52.25 620 LEU A O 1
ATOM 4377 N N . ARG A 1 621 ? -2.050 -12.600 26.652 1.00 58.03 621 ARG A N 1
ATOM 4378 C CA . ARG A 1 621 ? -3.514 -12.653 26.543 1.00 58.03 621 ARG A CA 1
ATOM 4379 C C . ARG A 1 621 ? -4.087 -13.753 27.433 1.00 58.03 621 ARG A C 1
ATOM 4381 O O . ARG A 1 621 ? -5.032 -13.482 28.164 1.00 58.03 621 ARG A O 1
ATOM 4388 N N . GLU A 1 622 ? -3.508 -14.951 27.408 1.00 62.47 622 GLU A N 1
ATOM 4389 C CA . GLU A 1 622 ? -3.941 -16.057 28.268 1.00 62.47 622 GLU A CA 1
ATOM 4390 C C . GLU A 1 622 ? -3.731 -15.744 29.756 1.00 62.47 622 GLU A C 1
ATOM 4392 O O . GLU A 1 622 ? -4.647 -15.949 30.552 1.00 62.47 622 GLU A O 1
ATOM 4397 N N . HIS A 1 623 ? -2.583 -15.168 30.132 1.00 65.88 623 HIS A N 1
ATOM 4398 C CA . HIS A 1 623 ? -2.333 -14.701 31.500 1.00 65.88 623 HIS A CA 1
ATOM 4399 C C . HIS A 1 623 ? -3.333 -13.624 31.951 1.00 65.88 623 HIS A C 1
ATOM 4401 O O . HIS A 1 623 ? -3.864 -13.695 33.059 1.00 65.88 623 HIS A O 1
ATOM 4407 N N . ILE A 1 624 ? -3.621 -12.636 31.100 1.00 66.44 624 ILE A N 1
ATOM 4408 C CA . ILE A 1 624 ? -4.560 -11.553 31.413 1.00 66.44 624 ILE A CA 1
ATOM 4409 C C . ILE A 1 624 ? -5.979 -12.093 31.548 1.00 66.44 624 ILE A C 1
ATOM 4411 O O . ILE A 1 624 ? -6.656 -11.730 32.505 1.00 66.44 624 ILE A O 1
ATOM 4415 N N . ASP A 1 625 ? -6.430 -12.969 30.651 1.00 66.81 625 ASP A N 1
ATOM 4416 C CA . ASP A 1 625 ? -7.749 -13.604 30.751 1.00 66.81 625 ASP A CA 1
ATOM 4417 C C . ASP A 1 625 ? -7.881 -14.397 32.061 1.00 66.81 625 ASP A C 1
ATOM 4419 O O . ASP A 1 625 ? -8.912 -14.329 32.738 1.00 66.81 625 ASP A O 1
ATOM 4423 N N . PHE A 1 626 ? -6.818 -15.107 32.443 1.00 69.44 626 PHE A N 1
ATOM 4424 C CA . PHE A 1 626 ? -6.743 -15.879 33.678 1.00 69.44 626 PHE A CA 1
ATOM 4425 C C . PHE A 1 626 ? -6.805 -14.991 34.930 1.00 69.44 626 PHE A C 1
ATOM 4427 O O . PHE A 1 626 ? -7.682 -15.171 35.779 1.00 69.44 626 PHE A O 1
ATOM 4434 N N . ARG A 1 627 ? -5.944 -13.968 35.000 1.00 75.81 627 ARG A N 1
ATOM 4435 C CA . ARG A 1 627 ? -5.935 -12.950 36.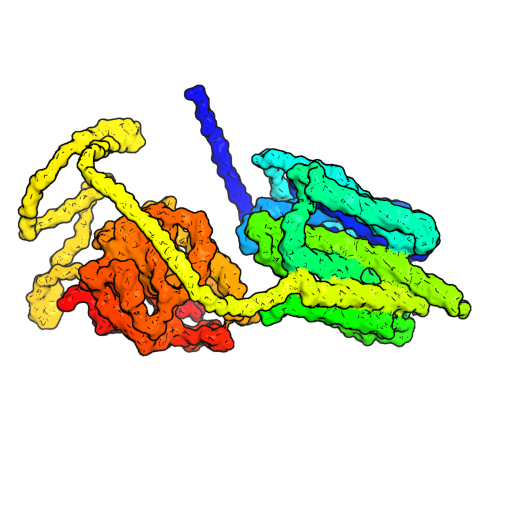061 1.00 75.81 627 ARG A CA 1
ATOM 4436 C C . ARG A 1 627 ? -7.282 -12.244 36.184 1.00 75.81 627 ARG A C 1
ATOM 4438 O O . ARG A 1 627 ? -7.815 -12.077 37.279 1.00 75.81 627 ARG A O 1
ATOM 4445 N N . THR A 1 628 ? -7.837 -11.827 35.051 1.00 75.12 628 THR A N 1
ATOM 4446 C CA . THR A 1 628 ? -9.095 -11.082 34.980 1.00 75.12 628 THR A CA 1
ATOM 4447 C C . THR A 1 628 ? -10.239 -11.884 35.583 1.00 75.12 628 THR A C 1
ATOM 4449 O O . THR A 1 628 ? -11.014 -11.336 36.365 1.00 75.12 628 THR A O 1
ATOM 4452 N N . ARG A 1 629 ? -10.313 -13.183 35.266 1.00 75.06 629 ARG A N 1
ATOM 4453 C CA . ARG A 1 629 ? -11.324 -14.089 35.817 1.00 75.06 629 ARG A CA 1
ATOM 4454 C C . ARG A 1 629 ? -11.205 -14.229 37.334 1.00 75.06 629 ARG A C 1
ATOM 4456 O O . ARG A 1 629 ? -12.206 -14.056 38.020 1.00 75.06 629 ARG A O 1
ATOM 4463 N N . TYR A 1 630 ? -9.999 -14.482 37.850 1.00 78.38 630 TYR A N 1
ATOM 4464 C CA . TYR A 1 630 ? -9.753 -14.582 39.295 1.00 78.38 630 TYR A CA 1
ATOM 4465 C C . TYR A 1 630 ? -10.270 -13.347 40.042 1.00 78.38 630 TYR A C 1
ATOM 4467 O O . TYR A 1 630 ? -11.028 -13.451 41.007 1.00 78.38 630 TYR A O 1
ATOM 4475 N N . VAL A 1 631 ? -9.899 -12.163 39.552 1.00 79.06 631 VAL A N 1
ATOM 4476 C CA . VAL A 1 631 ? -10.308 -10.895 40.154 1.00 79.06 631 VAL A CA 1
ATOM 4477 C C . VAL A 1 631 ? -11.823 -10.698 40.082 1.00 79.06 631 VAL A C 1
ATOM 4479 O O . VAL A 1 631 ? -12.438 -10.305 41.073 1.00 79.06 631 VAL A O 1
ATOM 4482 N N . ASP A 1 632 ? -12.438 -10.962 38.930 1.00 80.88 632 ASP A N 1
ATOM 4483 C CA . ASP A 1 632 ? -13.878 -10.784 38.736 1.00 80.88 632 ASP A CA 1
ATOM 4484 C C . ASP A 1 632 ? -14.698 -11.685 39.665 1.00 80.88 632 ASP A C 1
ATOM 4486 O O . ASP A 1 632 ? -15.667 -11.219 40.270 1.00 80.88 632 ASP A O 1
ATOM 4490 N N . ASP A 1 633 ? -14.285 -12.942 39.828 1.00 76.44 633 ASP A N 1
ATOM 4491 C CA . ASP A 1 633 ? -14.940 -13.896 40.722 1.00 76.44 633 ASP A CA 1
ATOM 4492 C C . ASP A 1 633 ? -14.824 -13.448 42.190 1.00 76.44 633 ASP A C 1
ATOM 4494 O O . ASP A 1 633 ? -15.805 -13.516 42.938 1.00 76.44 633 ASP A O 1
ATOM 4498 N N . ARG A 1 634 ? -13.672 -12.895 42.605 1.00 80.38 634 ARG A N 1
ATOM 4499 C CA . ARG A 1 634 ? -13.496 -12.337 43.959 1.00 80.38 634 ARG A CA 1
ATOM 4500 C C . ARG A 1 634 ? -14.316 -11.065 44.189 1.00 80.38 634 ARG A C 1
ATOM 4502 O O . ARG A 1 634 ? -14.915 -10.918 45.254 1.00 80.38 634 ARG A O 1
ATOM 4509 N N . VAL A 1 635 ? -14.418 -10.177 43.197 1.00 79.75 635 VAL A N 1
ATOM 4510 C CA . VAL A 1 635 ? -15.272 -8.976 43.280 1.00 79.75 635 VAL A CA 1
ATOM 4511 C C . VAL A 1 635 ? -16.749 -9.367 43.385 1.00 79.75 635 VAL A C 1
ATOM 4513 O O . VAL A 1 635 ? -17.487 -8.790 44.188 1.00 79.75 635 VAL A O 1
ATOM 4516 N N . ARG A 1 636 ? -17.195 -10.368 42.619 1.00 78.44 636 ARG A N 1
ATOM 4517 C CA . ARG A 1 636 ? -18.561 -10.905 42.718 1.00 78.44 636 ARG A CA 1
ATOM 4518 C C . ARG A 1 636 ? -18.813 -11.551 44.068 1.00 78.44 636 ARG A C 1
ATOM 4520 O O . ARG A 1 636 ? -19.813 -11.249 44.699 1.00 78.44 636 ARG A O 1
ATOM 4527 N N . TRP A 1 637 ? -17.885 -12.357 44.571 1.00 77.94 637 TRP A N 1
ATOM 4528 C CA . TRP A 1 637 ? -17.988 -12.911 45.918 1.00 77.94 637 TRP A CA 1
ATOM 4529 C C . TRP A 1 637 ? -18.142 -11.811 46.985 1.00 77.94 637 TRP A C 1
ATOM 4531 O O . TRP A 1 637 ? -19.068 -11.857 47.797 1.00 77.94 637 TRP A O 1
ATOM 4541 N N . ALA A 1 638 ? -17.320 -10.762 46.940 1.00 77.00 638 ALA A N 1
ATOM 4542 C CA . ALA A 1 638 ? -17.408 -9.657 47.892 1.00 77.00 638 ALA A CA 1
ATOM 4543 C C . ALA A 1 638 ? -18.738 -8.876 47.795 1.00 77.00 638 ALA A C 1
ATOM 4545 O O . ALA A 1 638 ? -19.320 -8.487 48.808 1.00 77.00 638 ALA A O 1
ATOM 4546 N N . THR A 1 639 ? -19.251 -8.646 46.587 1.00 81.88 639 THR A N 1
ATOM 4547 C CA . THR A 1 639 ? -20.442 -7.800 46.367 1.00 81.88 639 THR A CA 1
ATOM 4548 C C . THR A 1 639 ? -21.767 -8.564 46.449 1.00 81.88 639 THR A C 1
ATOM 4550 O O . THR A 1 639 ? -22.728 -8.071 47.055 1.00 81.88 639 THR A O 1
ATOM 4553 N N . ASP A 1 640 ? -21.818 -9.774 45.891 1.00 74.69 640 ASP A N 1
ATOM 4554 C CA . ASP A 1 640 ? -23.014 -10.615 45.820 1.00 74.69 640 ASP A CA 1
ATOM 4555 C C . ASP A 1 640 ? -23.200 -11.444 47.098 1.00 74.69 640 ASP A C 1
ATOM 4557 O O . ASP A 1 640 ? -24.315 -11.515 47.615 1.00 74.69 640 ASP A O 1
ATOM 4561 N N . LEU A 1 641 ? -22.122 -12.036 47.635 1.00 68.94 641 LEU A N 1
ATOM 4562 C CA . LEU A 1 641 ? -22.195 -12.926 48.804 1.00 68.94 641 LEU A CA 1
ATOM 4563 C C . LEU A 1 641 ? -21.932 -12.196 50.125 1.00 68.94 641 LEU A C 1
ATOM 4565 O O . LEU A 1 641 ? -22.705 -12.366 51.065 1.00 68.94 641 LEU A O 1
ATOM 4569 N N . LEU A 1 642 ? -20.894 -11.355 50.204 1.00 71.00 642 LEU A N 1
ATOM 4570 C CA . LEU A 1 642 ? -20.606 -10.577 51.423 1.00 71.00 642 LEU A CA 1
ATOM 4571 C C . LEU A 1 642 ? -21.372 -9.246 51.496 1.00 71.00 642 LEU A C 1
ATOM 4573 O O . LEU A 1 642 ? -21.356 -8.571 52.524 1.00 71.00 642 LEU A O 1
ATOM 4577 N N . GLY A 1 643 ? -22.071 -8.864 50.424 1.00 77.00 643 GLY A N 1
ATOM 4578 C CA . GLY A 1 643 ? -22.932 -7.682 50.405 1.00 77.00 643 GLY A CA 1
ATOM 4579 C C . GLY A 1 643 ? -22.185 -6.345 50.440 1.00 77.00 643 GLY A C 1
ATOM 4580 O O . GLY A 1 643 ? -22.772 -5.339 50.845 1.00 77.00 643 GLY A O 1
ATOM 4581 N N . MET A 1 644 ? -20.914 -6.306 50.030 1.00 85.25 644 MET A N 1
ATOM 4582 C CA . MET A 1 644 ? -20.125 -5.074 50.009 1.00 85.25 644 MET A CA 1
ATOM 4583 C C . MET A 1 644 ? -20.649 -4.082 48.968 1.00 85.25 644 MET A C 1
ATOM 4585 O O . MET A 1 644 ? -20.860 -4.414 47.802 1.00 85.25 644 MET A O 1
ATOM 4589 N N . ASN A 1 645 ? -20.804 -2.825 49.384 1.00 89.75 645 ASN A N 1
ATOM 4590 C CA . ASN A 1 645 ? -21.340 -1.759 48.531 1.00 89.75 645 ASN A CA 1
ATOM 4591 C C . ASN A 1 645 ? -20.264 -0.784 48.032 1.00 89.75 645 ASN A C 1
ATOM 4593 O O . ASN A 1 645 ? -20.564 0.071 47.204 1.00 89.75 645 ASN A O 1
ATOM 4597 N N . GLN A 1 646 ? -19.024 -0.897 48.515 1.00 93.06 646 GLN A N 1
ATOM 4598 C CA . GLN A 1 646 ? -17.897 -0.073 48.077 1.00 93.06 646 GLN A CA 1
ATOM 4599 C C . GLN A 1 646 ? -16.842 -0.960 47.427 1.00 93.06 646 GLN A C 1
ATOM 4601 O O . GLN A 1 646 ? -16.275 -1.830 48.088 1.00 93.06 646 GLN A O 1
ATOM 4606 N N . VAL A 1 647 ? -16.577 -0.725 46.145 1.00 91.69 647 VAL A N 1
ATOM 4607 C CA . VAL A 1 647 ? -15.490 -1.372 45.408 1.00 91.69 647 VAL A CA 1
ATOM 4608 C C . VAL A 1 647 ? -14.474 -0.298 45.053 1.00 91.69 647 VAL A C 1
ATOM 4610 O O . VAL A 1 647 ? -14.841 0.721 44.474 1.00 91.69 647 VAL A O 1
ATOM 4613 N N . VAL A 1 648 ? -13.211 -0.505 45.403 1.00 92.38 648 VAL A N 1
ATOM 4614 C CA . VAL A 1 648 ? -12.116 0.413 45.097 1.00 92.38 648 VAL A CA 1
ATOM 4615 C C . VAL A 1 648 ? -11.143 -0.286 44.166 1.00 92.38 648 VAL A C 1
ATOM 4617 O O . VAL A 1 648 ? -10.591 -1.329 44.498 1.00 92.38 648 VAL A O 1
ATOM 4620 N N . ILE A 1 649 ? -10.950 0.291 42.989 1.00 89.44 649 ILE A N 1
ATOM 4621 C CA . ILE A 1 649 ? -10.065 -0.218 41.951 1.00 89.44 649 ILE A CA 1
ATOM 4622 C C . ILE A 1 649 ? -8.876 0.729 41.850 1.00 89.44 649 ILE A C 1
ATOM 4624 O O . ILE A 1 649 ? -9.055 1.908 41.550 1.00 89.44 649 ILE A O 1
ATOM 4628 N N . VAL A 1 650 ? -7.675 0.211 42.092 1.00 85.25 650 VAL A N 1
ATOM 4629 C CA . VAL A 1 650 ? -6.430 0.979 42.127 1.00 85.25 650 VAL A CA 1
ATOM 4630 C C . VAL A 1 650 ? -5.565 0.593 40.929 1.00 85.25 650 VAL A C 1
ATOM 4632 O O . VAL A 1 650 ? -5.185 -0.569 40.803 1.00 85.25 650 VAL A O 1
ATOM 4635 N N . ALA A 1 651 ? -5.270 1.562 40.054 1.00 70.00 651 ALA A N 1
ATOM 4636 C CA . ALA A 1 651 ? -4.426 1.401 38.860 1.00 70.00 651 ALA A CA 1
ATOM 4637 C C . ALA A 1 651 ? -4.779 0.208 37.954 1.00 70.00 651 ALA A C 1
ATOM 4639 O O . ALA A 1 651 ? -3.902 -0.378 37.318 1.00 70.00 651 ALA A O 1
ATOM 4640 N N . ALA A 1 652 ? -6.055 -0.177 37.875 1.00 66.00 652 ALA A N 1
ATOM 4641 C CA . ALA A 1 652 ? -6.441 -1.221 36.932 1.00 66.00 652 ALA A CA 1
ATOM 4642 C C . ALA A 1 652 ? -6.175 -0.764 35.493 1.00 66.00 652 ALA A C 1
ATOM 4644 O O . ALA A 1 652 ? -6.244 0.426 35.189 1.00 66.00 652 ALA A O 1
ATOM 4645 N N . GLY A 1 653 ? -5.946 -1.709 34.577 1.00 59.66 653 GLY A N 1
ATOM 4646 C CA . GLY A 1 653 ? -5.876 -1.416 33.142 1.00 59.66 653 GLY A CA 1
ATOM 4647 C C . GLY A 1 653 ? -7.167 -0.773 32.606 1.00 59.66 653 GLY A C 1
ATOM 4648 O O . GLY A 1 653 ? -8.075 -0.419 33.354 1.00 59.66 653 GLY A O 1
ATOM 4649 N N . LEU A 1 654 ? -7.320 -0.649 31.285 1.00 56.56 654 LEU A N 1
ATOM 4650 C CA . LEU A 1 654 ? -8.517 -0.041 30.664 1.00 56.56 654 LEU A CA 1
ATOM 4651 C C . LEU A 1 654 ? -9.874 -0.725 31.033 1.00 56.56 654 LEU A C 1
ATOM 4653 O O . LEU A 1 654 ? -10.930 -0.286 30.586 1.00 56.56 654 LEU A O 1
ATOM 4657 N N . ASP A 1 655 ? -9.869 -1.793 31.837 1.00 56.38 655 ASP A N 1
ATOM 4658 C CA . ASP A 1 655 ? -10.895 -2.832 31.986 1.00 56.38 655 ASP A CA 1
ATOM 4659 C C . ASP A 1 655 ? -12.028 -2.471 32.944 1.00 56.38 655 ASP A C 1
ATOM 4661 O O . ASP A 1 655 ? -12.520 -3.314 33.688 1.00 56.38 655 ASP A O 1
ATOM 4665 N N . THR A 1 656 ? -12.411 -1.195 32.988 1.00 66.31 656 THR A N 1
ATOM 4666 C CA . THR A 1 656 ? -13.209 -0.639 34.090 1.00 66.31 656 THR A CA 1
ATOM 4667 C C . THR A 1 656 ? -14.426 -1.510 34.435 1.00 66.31 656 THR A C 1
ATOM 4669 O O . THR A 1 656 ? -15.434 -1.595 33.721 1.00 66.31 656 THR A O 1
ATOM 4672 N N . ARG A 1 657 ? -14.317 -2.205 35.573 1.00 71.75 657 ARG A N 1
ATOM 4673 C CA . ARG A 1 657 ? -15.260 -3.257 35.974 1.00 71.75 657 ARG A CA 1
ATOM 4674 C C . ARG A 1 657 ? -16.650 -2.710 36.267 1.00 71.75 657 ARG A C 1
ATOM 4676 O O . ARG A 1 657 ? -17.624 -3.429 36.105 1.00 71.75 657 ARG A O 1
ATOM 4683 N N . ALA A 1 658 ? -16.758 -1.425 36.594 1.00 62.00 658 ALA A N 1
ATOM 4684 C CA . ALA A 1 658 ? -18.033 -0.733 36.766 1.00 62.00 658 ALA A CA 1
ATOM 4685 C C . ALA A 1 658 ? -18.920 -0.741 35.505 1.00 62.00 658 ALA A C 1
ATOM 4687 O O . ALA A 1 658 ? -20.137 -0.628 35.615 1.00 62.00 658 ALA A O 1
ATOM 4688 N N . VAL A 1 659 ? -18.320 -0.860 34.314 1.00 66.81 659 VAL A N 1
ATOM 4689 C CA . VAL A 1 659 ? -19.046 -0.894 33.034 1.00 66.81 659 VAL A CA 1
ATOM 4690 C C . VAL A 1 659 ? -19.230 -2.331 32.540 1.00 66.81 659 VAL A C 1
ATOM 4692 O O . VAL A 1 659 ? -20.221 -2.629 31.877 1.00 66.81 659 VAL A O 1
ATOM 4695 N N . ARG A 1 660 ? -18.290 -3.225 32.876 1.00 70.94 660 ARG A N 1
ATOM 4696 C CA . ARG A 1 660 ? -18.255 -4.616 32.401 1.00 70.94 660 ARG A CA 1
ATOM 4697 C C . ARG A 1 660 ? -18.981 -5.616 33.303 1.00 70.94 660 ARG A C 1
ATOM 4699 O O . ARG A 1 660 ? -19.621 -6.535 32.797 1.00 70.94 660 ARG A O 1
ATOM 4706 N N . LEU A 1 661 ? -18.832 -5.503 34.620 1.00 69.69 661 LEU A N 1
ATOM 4707 C CA . LEU A 1 661 ? -19.404 -6.458 35.562 1.00 69.69 661 LEU A CA 1
ATOM 4708 C C . LEU A 1 661 ? -20.863 -6.121 35.857 1.00 69.69 661 LEU A C 1
ATOM 4710 O O . LEU A 1 661 ? -21.244 -4.967 36.044 1.00 69.69 661 LEU A O 1
ATOM 4714 N N . LEU A 1 662 ? -21.676 -7.171 35.956 1.00 70.25 662 LEU A N 1
ATOM 4715 C CA . LEU A 1 662 ? -23.042 -7.089 36.465 1.00 70.25 662 LEU A CA 1
ATOM 4716 C C . LEU A 1 662 ? -22.983 -6.970 37.991 1.00 70.25 662 LEU A C 1
ATOM 4718 O O . LEU A 1 662 ? -23.181 -7.966 38.682 1.00 70.25 662 LEU A O 1
ATOM 4722 N N . LEU A 1 663 ? -22.632 -5.783 38.486 1.00 79.19 663 LEU A N 1
ATOM 4723 C CA . LEU A 1 663 ? -22.605 -5.472 39.914 1.00 79.19 663 LEU A CA 1
ATOM 4724 C C . LEU A 1 663 ? -24.003 -5.069 40.412 1.00 79.19 663 LEU A C 1
ATOM 4726 O O . LEU A 1 663 ? -24.787 -4.503 39.641 1.00 79.19 663 LEU A O 1
ATOM 4730 N N . PRO A 1 664 ? -24.320 -5.299 41.698 1.00 80.25 664 PRO A N 1
ATOM 4731 C CA . PRO A 1 664 ? -25.545 -4.790 42.302 1.00 80.25 664 PRO A CA 1
ATOM 4732 C C . PRO A 1 664 ? -25.678 -3.258 42.136 1.00 80.25 664 PRO A C 1
ATOM 4734 O O . PRO A 1 664 ? -24.699 -2.542 42.350 1.00 80.25 664 PRO A O 1
ATOM 4737 N N . PRO A 1 665 ? -26.878 -2.704 41.863 1.00 80.25 665 PRO A N 1
ATOM 4738 C CA . PRO A 1 665 ? -27.073 -1.254 41.682 1.00 80.25 665 PRO A CA 1
ATOM 4739 C C . PRO A 1 665 ? -26.689 -0.395 42.898 1.00 80.25 665 PRO A C 1
ATOM 4741 O O . PRO A 1 665 ? -26.466 0.806 42.787 1.00 80.25 665 PRO A O 1
ATOM 4744 N N . ARG A 1 666 ? -26.622 -1.015 44.082 1.00 84.12 666 ARG A N 1
ATOM 4745 C CA . ARG A 1 666 ? -26.179 -0.389 45.337 1.00 84.12 666 ARG A CA 1
ATOM 4746 C C . ARG A 1 666 ? -24.661 -0.187 45.420 1.00 84.12 666 ARG A C 1
ATOM 4748 O O . ARG A 1 666 ? -24.205 0.496 46.332 1.00 84.12 666 ARG A O 1
ATOM 4755 N N . CYS A 1 667 ? -23.887 -0.794 44.522 1.00 88.06 667 CYS A N 1
ATOM 4756 C CA . CYS A 1 667 ? -22.435 -0.711 44.543 1.00 88.06 667 CYS A CA 1
ATOM 4757 C C . CYS A 1 667 ? -21.945 0.615 43.946 1.00 88.06 667 CYS A C 1
ATOM 4759 O O . CYS A 1 667 ? -22.351 1.024 42.854 1.00 88.06 667 CYS A O 1
ATOM 4761 N N . VAL A 1 668 ? -21.017 1.254 44.654 1.00 90.56 668 VAL A N 1
ATOM 4762 C CA . VAL A 1 668 ? -20.225 2.381 44.161 1.00 90.56 668 VAL A CA 1
ATOM 4763 C C . VAL A 1 668 ? -18.819 1.874 43.873 1.00 90.56 668 VAL A C 1
ATOM 4765 O O . VAL A 1 668 ? -18.176 1.283 44.741 1.00 90.56 668 VAL A O 1
ATOM 4768 N N . VAL A 1 669 ? -18.362 2.090 42.642 1.00 90.75 669 VAL A N 1
ATOM 4769 C CA . VAL A 1 669 ? -17.030 1.695 42.185 1.00 90.75 669 VAL A CA 1
ATOM 4770 C C . VAL A 1 669 ? -16.157 2.938 42.092 1.00 90.75 669 VAL A C 1
ATOM 4772 O O . VAL A 1 669 ? -16.317 3.740 41.170 1.00 90.75 669 VAL A O 1
ATOM 4775 N N . TYR A 1 670 ? -15.243 3.091 43.043 1.00 92.38 670 TYR A N 1
ATOM 4776 C CA . TYR A 1 670 ? -14.218 4.126 43.040 1.00 92.38 670 TYR A CA 1
ATOM 4777 C C . TYR A 1 670 ? -13.046 3.653 42.194 1.00 92.38 670 TYR A C 1
ATOM 4779 O O . TYR A 1 670 ? -12.453 2.617 42.483 1.00 92.38 670 TYR A O 1
ATOM 4787 N N . GLU A 1 671 ? -12.721 4.392 41.143 1.00 90.00 671 GLU A N 1
ATOM 4788 C CA . GLU A 1 671 ? -11.615 4.050 40.257 1.00 90.00 671 GLU A CA 1
ATOM 4789 C C . GLU A 1 671 ? -10.503 5.084 40.386 1.00 90.00 671 GLU A C 1
ATOM 4791 O O . GLU A 1 671 ? -10.673 6.229 39.970 1.00 90.00 671 GLU A O 1
ATOM 4796 N N . LEU A 1 672 ? -9.382 4.673 40.974 1.00 89.75 672 LEU A N 1
ATOM 4797 C CA . LEU A 1 672 ? -8.232 5.522 41.244 1.00 89.75 672 LEU A CA 1
ATOM 4798 C C . LEU A 1 672 ? -7.174 5.292 40.175 1.00 89.75 672 LEU A C 1
ATOM 4800 O O . LEU A 1 672 ? -6.671 4.177 40.016 1.00 89.75 672 LEU A O 1
ATOM 4804 N N . ASP A 1 673 ? -6.828 6.356 39.463 1.00 84.00 673 ASP A N 1
ATOM 4805 C CA . ASP A 1 673 ? -5.780 6.325 38.452 1.00 84.00 673 ASP A CA 1
ATOM 4806 C C . ASP A 1 673 ? -5.252 7.733 38.167 1.00 84.00 673 ASP A C 1
ATOM 4808 O O . ASP A 1 673 ? -5.857 8.737 38.567 1.00 84.00 673 ASP A O 1
ATOM 4812 N N . LEU A 1 674 ? -4.150 7.805 37.421 1.00 75.06 674 LEU A N 1
ATOM 4813 C CA . LEU A 1 674 ? -3.614 9.070 36.941 1.00 75.06 674 LEU A CA 1
ATOM 4814 C C . LEU A 1 674 ? -4.661 9.801 36.083 1.00 75.06 674 LEU A C 1
ATOM 4816 O O . LEU A 1 674 ? -5.373 9.163 35.298 1.00 75.06 674 LEU A O 1
ATOM 4820 N N . PRO A 1 675 ? -4.733 11.145 36.150 1.00 73.75 675 PRO A N 1
ATOM 4821 C CA . PRO A 1 675 ? -5.704 11.922 35.380 1.00 73.75 675 PRO A CA 1
ATOM 4822 C C . PRO A 1 675 ? -5.712 11.579 33.883 1.00 73.75 675 PRO A C 1
ATOM 4824 O O . PRO A 1 675 ? -6.774 11.444 33.285 1.00 73.75 675 PRO A O 1
ATOM 4827 N N . GLN A 1 676 ? -4.532 11.381 33.291 1.00 63.19 676 GLN A N 1
ATOM 4828 C CA . GLN A 1 676 ? -4.377 11.056 31.871 1.00 63.19 676 GLN A CA 1
ATOM 4829 C C . GLN A 1 676 ? -4.907 9.653 31.542 1.00 63.19 676 GLN A C 1
ATOM 4831 O O . GLN A 1 676 ? -5.425 9.425 30.450 1.00 63.19 676 GLN A O 1
ATOM 4836 N N . VAL A 1 677 ? -4.798 8.713 32.485 1.00 65.25 677 VAL A N 1
ATOM 4837 C CA . VAL A 1 677 ? -5.292 7.342 32.316 1.00 65.25 677 VAL A CA 1
ATOM 4838 C C . VAL A 1 677 ? -6.814 7.312 32.427 1.00 65.25 677 VAL A C 1
ATOM 4840 O O . VAL A 1 677 ? -7.463 6.643 31.626 1.00 65.25 677 VAL A O 1
ATOM 4843 N N . LEU A 1 678 ? -7.405 8.086 33.343 1.00 73.75 678 LEU A N 1
ATOM 4844 C CA . LEU A 1 678 ? -8.863 8.229 33.434 1.00 73.75 678 LEU A CA 1
ATOM 4845 C C . LEU A 1 678 ? -9.456 8.910 32.196 1.00 73.75 678 LEU A C 1
ATOM 4847 O O . LEU A 1 678 ? -10.422 8.391 31.645 1.00 73.75 678 LEU A O 1
ATOM 4851 N N . GLU A 1 679 ? -8.853 9.999 31.702 1.00 69.38 679 GLU A N 1
ATOM 4852 C CA . GLU A 1 679 ? -9.287 10.673 30.462 1.00 69.38 679 GLU A CA 1
ATOM 4853 C C . GLU A 1 679 ? -9.302 9.700 29.269 1.00 69.38 679 GLU A C 1
ATOM 4855 O O . GLU A 1 679 ? -10.239 9.657 28.468 1.00 69.38 679 GLU A O 1
ATOM 4860 N N . PHE A 1 680 ? -8.276 8.858 29.182 1.00 62.06 680 PHE A N 1
ATOM 4861 C CA . PHE A 1 680 ? -8.155 7.833 28.158 1.00 62.06 680 PHE A CA 1
ATOM 4862 C C . PHE A 1 680 ? -9.165 6.688 28.317 1.00 62.06 680 PHE A C 1
ATOM 4864 O O . PHE A 1 680 ? -9.760 6.245 27.330 1.00 62.06 680 PHE A O 1
ATOM 4871 N N . LYS A 1 681 ? -9.401 6.228 29.552 1.00 71.12 681 LYS A N 1
ATOM 4872 C CA . LYS A 1 681 ? -10.450 5.251 29.878 1.00 71.12 681 LYS A CA 1
ATOM 4873 C C . LYS A 1 681 ? -11.821 5.777 29.487 1.00 71.12 681 LYS A C 1
ATOM 4875 O O . LYS A 1 681 ? -12.567 5.075 28.815 1.00 71.12 681 LYS A O 1
ATOM 4880 N N . ASP A 1 682 ? -12.128 7.020 29.827 1.00 72.50 682 ASP A N 1
ATOM 4881 C CA . ASP A 1 682 ? -13.417 7.636 29.525 1.00 72.50 682 ASP A CA 1
ATOM 4882 C C . ASP A 1 682 ? -13.653 7.729 28.011 1.00 72.50 682 ASP A C 1
ATOM 4884 O O . ASP A 1 682 ? -14.735 7.383 27.537 1.00 72.50 682 ASP A O 1
ATOM 4888 N N . ALA A 1 683 ? -12.624 8.071 27.227 1.00 65.38 683 ALA A N 1
ATOM 4889 C CA . ALA A 1 683 ? -12.698 8.043 25.764 1.00 65.38 683 ALA A CA 1
ATOM 4890 C C . ALA A 1 683 ? -12.941 6.626 25.206 1.00 65.38 683 ALA A C 1
ATOM 4892 O O . ALA A 1 683 ? -13.682 6.447 24.239 1.00 65.38 683 ALA A O 1
ATOM 4893 N N . VAL A 1 684 ? -12.342 5.603 25.823 1.00 60.88 684 VAL A N 1
ATOM 4894 C CA . VAL A 1 684 ? -12.512 4.191 25.446 1.00 60.88 684 VAL A CA 1
ATOM 4895 C C . VAL A 1 684 ? -13.892 3.643 25.827 1.00 60.88 684 VAL A C 1
ATOM 4897 O O . VAL A 1 684 ? -14.416 2.764 25.133 1.00 60.88 684 VAL A O 1
ATOM 4900 N N . LEU A 1 685 ? -14.474 4.132 26.917 1.00 66.25 685 LEU A N 1
ATOM 4901 C CA . LEU A 1 685 ? -15.764 3.693 27.451 1.00 66.25 685 LEU A CA 1
ATOM 4902 C C . LEU A 1 685 ? -16.942 4.516 26.913 1.00 66.25 685 LEU A C 1
ATOM 4904 O O . LEU A 1 685 ? -18.091 4.112 27.096 1.00 66.25 685 LEU A O 1
ATOM 4908 N N . ALA A 1 686 ? -16.672 5.629 26.226 1.00 63.25 686 ALA A N 1
ATOM 4909 C CA . ALA A 1 686 ? -17.681 6.483 25.615 1.00 63.25 686 ALA A CA 1
ATOM 4910 C C . ALA A 1 686 ? -18.639 5.672 24.719 1.00 63.25 686 ALA A C 1
ATOM 4912 O O . ALA A 1 686 ? -18.220 4.955 23.809 1.00 63.25 686 ALA A O 1
ATOM 4913 N N . GLY A 1 687 ? -19.942 5.779 24.996 1.00 56.19 687 GLY A N 1
ATOM 4914 C CA . GLY A 1 687 ? -20.996 5.083 24.249 1.00 56.19 687 GLY A CA 1
ATOM 4915 C C . GLY A 1 687 ? -21.287 3.644 24.693 1.00 56.19 687 GLY A C 1
ATOM 4916 O O . GLY A 1 687 ? -22.041 2.953 24.012 1.00 56.19 687 GLY A O 1
ATOM 4917 N N . ARG A 1 688 ? -20.720 3.170 25.812 1.00 56.38 688 ARG A N 1
ATOM 4918 C CA . ARG A 1 688 ? -21.103 1.891 26.431 1.00 56.38 688 ARG A CA 1
ATOM 4919 C C . ARG A 1 688 ? -22.027 2.144 27.619 1.00 56.38 688 ARG A C 1
ATOM 4921 O O . ARG A 1 688 ? -21.615 2.771 28.591 1.00 56.38 688 ARG A O 1
ATOM 4928 N N . GLU A 1 689 ? -23.267 1.663 27.546 1.00 51.22 689 GLU A N 1
ATOM 4929 C CA . GLU A 1 689 ? -24.169 1.717 28.699 1.00 51.22 689 GLU A CA 1
ATOM 4930 C C . GLU A 1 689 ? -23.663 0.784 29.817 1.00 51.22 689 GLU A C 1
ATOM 4932 O O . GLU A 1 689 ? -23.271 -0.353 29.533 1.00 51.22 689 GLU A O 1
ATOM 4937 N N . PRO A 1 690 ? -23.641 1.237 31.084 1.00 54.31 690 PRO A N 1
ATOM 4938 C CA . PRO A 1 690 ? -23.247 0.405 32.214 1.00 54.31 690 PRO A CA 1
ATOM 4939 C C . PRO A 1 690 ? -24.229 -0.757 32.370 1.00 54.31 690 PRO A C 1
ATOM 4941 O O . PRO A 1 690 ? -25.433 -0.556 32.517 1.00 54.31 690 PRO A O 1
ATOM 4944 N N . LEU A 1 691 ? -23.701 -1.981 32.375 1.00 51.12 691 LEU A N 1
ATOM 4945 C CA . LEU A 1 691 ? -24.487 -3.205 32.218 1.00 51.12 691 LEU A CA 1
ATOM 4946 C C . LEU A 1 691 ? -25.555 -3.464 33.297 1.00 51.12 691 LEU A C 1
ATOM 4948 O O . LEU A 1 691 ? -26.376 -4.344 33.060 1.00 51.12 691 LEU A O 1
ATOM 4952 N N . ARG A 1 692 ? -25.590 -2.748 34.442 1.00 53.84 692 ARG A N 1
ATOM 4953 C CA . ARG A 1 692 ? -26.694 -2.798 35.441 1.00 53.84 692 ARG A CA 1
ATOM 4954 C C . ARG A 1 692 ? -26.582 -1.804 36.620 1.00 53.84 692 ARG A C 1
ATOM 4956 O O . ARG A 1 692 ? -26.815 -2.153 37.771 1.00 53.84 692 ARG A O 1
ATOM 4963 N N . GLY A 1 693 ? -26.281 -0.533 36.357 1.00 61.03 693 GLY A N 1
ATOM 4964 C CA . GLY A 1 693 ? -26.596 0.543 37.317 1.00 61.03 693 GLY A CA 1
ATOM 4965 C C . GLY A 1 693 ? -25.701 0.713 38.559 1.00 61.03 693 GLY A C 1
ATOM 4966 O O . GLY A 1 693 ? -26.061 1.515 39.417 1.00 61.03 693 GLY A O 1
ATOM 4967 N N . ALA A 1 694 ? -24.548 0.042 38.672 1.00 74.56 694 ALA A N 1
ATOM 4968 C CA . ALA A 1 694 ? -23.529 0.429 39.656 1.00 74.56 694 ALA A CA 1
ATOM 4969 C C . ALA A 1 694 ? -22.919 1.794 39.289 1.00 74.56 694 ALA A C 1
ATOM 4971 O O . ALA A 1 694 ? -22.669 2.089 38.116 1.00 74.56 694 ALA A O 1
ATOM 4972 N N . ARG A 1 695 ? -22.673 2.646 40.288 1.00 85.00 695 ARG A N 1
ATOM 4973 C CA . ARG A 1 695 ? -22.162 4.004 40.056 1.00 85.00 695 ARG A CA 1
ATOM 4974 C C . ARG A 1 695 ? -20.638 3.989 39.987 1.00 85.00 695 ARG A C 1
ATOM 4976 O O . ARG A 1 695 ? -19.981 3.756 40.997 1.00 85.00 695 ARG A O 1
ATOM 4983 N N . ARG A 1 696 ? -20.076 4.309 38.820 1.00 87.81 696 ARG A N 1
ATOM 4984 C CA . ARG A 1 696 ? -18.639 4.572 38.658 1.00 87.81 696 ARG A CA 1
ATOM 4985 C C . ARG A 1 696 ? -18.287 5.976 39.157 1.00 87.81 696 ARG A C 1
ATOM 4987 O O . ARG A 1 696 ? -18.957 6.941 38.791 1.00 87.81 696 ARG A O 1
ATOM 4994 N N . VAL A 1 697 ? -17.228 6.088 39.953 1.00 90.31 697 VAL A N 1
ATOM 4995 C CA . VAL A 1 697 ? -16.682 7.349 40.466 1.00 90.31 697 VAL A CA 1
ATOM 4996 C C . VAL A 1 697 ? -15.180 7.399 40.153 1.00 90.31 697 VAL A C 1
ATOM 4998 O O . VAL A 1 697 ? -14.396 6.782 40.873 1.00 90.31 697 VAL A O 1
ATOM 5001 N N . PRO A 1 698 ? -14.763 8.080 39.069 1.00 88.69 698 PRO A N 1
ATOM 5002 C CA . PRO A 1 698 ? -13.347 8.254 38.759 1.00 88.69 698 PRO A CA 1
ATOM 5003 C C . PRO A 1 698 ? -12.694 9.219 39.759 1.00 88.69 698 PRO A C 1
ATOM 5005 O O . PRO A 1 698 ? -13.215 10.302 40.028 1.00 88.69 698 PRO A O 1
ATOM 5008 N N . VAL A 1 699 ? -11.545 8.830 40.308 1.00 91.25 699 VAL A N 1
ATOM 5009 C CA . VAL A 1 699 ? -10.780 9.569 41.317 1.00 91.25 699 VAL A CA 1
ATOM 5010 C C . VAL A 1 699 ? -9.373 9.803 40.767 1.00 91.25 699 VAL A C 1
ATOM 5012 O O . VAL A 1 699 ? -8.516 8.928 40.820 1.00 91.25 699 VAL A O 1
ATOM 5015 N N . ALA A 1 700 ? -9.153 10.981 40.184 1.00 88.00 700 ALA A N 1
ATOM 5016 C CA . ALA A 1 700 ? -7.894 11.326 39.527 1.00 88.00 700 ALA A CA 1
ATOM 5017 C C . ALA A 1 700 ? -6.803 11.658 40.555 1.00 88.00 700 ALA A C 1
ATOM 5019 O O . ALA A 1 700 ? -6.856 12.717 41.183 1.00 88.00 700 ALA A O 1
ATOM 5020 N N . VAL A 1 701 ? -5.831 10.761 40.725 1.00 85.00 701 VAL A N 1
ATOM 5021 C CA . VAL A 1 701 ? -4.773 10.852 41.745 1.00 85.00 701 VAL A CA 1
ATOM 5022 C C . VAL A 1 701 ? -3.446 10.313 41.220 1.00 85.00 701 VAL A C 1
ATOM 5024 O O . VAL A 1 701 ? -3.417 9.449 40.348 1.00 85.00 701 VAL A O 1
ATOM 5027 N N . ASP A 1 702 ? -2.338 10.806 41.767 1.00 78.69 702 ASP A N 1
ATOM 5028 C CA . ASP A 1 702 ? -1.041 10.147 41.631 1.00 78.69 702 ASP A CA 1
ATOM 5029 C C . ASP A 1 702 ? -0.870 9.163 42.791 1.00 78.69 702 ASP A C 1
ATOM 5031 O O . ASP A 1 702 ? -0.789 9.566 43.947 1.00 78.69 702 ASP A O 1
ATOM 5035 N N . LEU A 1 703 ? -0.842 7.864 42.495 1.00 77.88 703 LEU A N 1
ATOM 5036 C CA . LEU A 1 703 ? -0.774 6.806 43.512 1.00 77.88 703 LEU A CA 1
ATOM 5037 C C . LEU A 1 703 ? 0.580 6.732 44.235 1.00 77.88 703 LEU A C 1
ATOM 5039 O O . LEU A 1 703 ? 0.713 5.989 45.205 1.00 77.88 703 LEU A O 1
ATOM 5043 N N . ARG A 1 704 ? 1.579 7.499 43.778 1.00 69.56 704 ARG A N 1
ATOM 5044 C CA . ARG A 1 704 ? 2.850 7.705 44.493 1.00 69.56 704 ARG A CA 1
ATOM 5045 C C . ARG A 1 704 ? 2.687 8.657 45.686 1.00 69.56 704 ARG A C 1
ATOM 5047 O O . ARG A 1 704 ? 3.521 8.673 46.597 1.00 69.56 704 ARG A O 1
ATOM 5054 N N . GLU A 1 705 ? 1.613 9.438 45.688 1.00 77.06 705 GLU A N 1
ATOM 5055 C CA . GLU A 1 705 ? 1.237 10.381 46.736 1.00 77.06 705 GLU A CA 1
ATOM 5056 C C . GLU A 1 705 ? 0.076 9.827 47.584 1.00 77.06 705 GLU A C 1
ATOM 5058 O O . GLU A 1 705 ? -0.518 8.792 47.276 1.00 77.06 705 GLU A O 1
ATOM 5063 N N . ASP A 1 706 ? -0.243 10.495 48.695 1.00 82.94 706 ASP A N 1
ATOM 5064 C CA . ASP A 1 706 ? -1.376 10.099 49.535 1.00 82.94 706 ASP A CA 1
ATOM 5065 C C . ASP A 1 706 ? -2.712 10.477 48.872 1.00 82.94 706 ASP A C 1
ATOM 5067 O O . ASP A 1 706 ? -3.084 11.648 48.780 1.00 82.94 706 ASP A O 1
ATOM 5071 N N . PHE A 1 707 ? -3.461 9.468 48.429 1.00 90.38 707 PHE A N 1
ATOM 5072 C CA . PHE A 1 707 ? -4.764 9.630 47.782 1.00 90.38 707 PHE A CA 1
ATOM 5073 C C . PHE A 1 707 ? -5.954 9.585 48.754 1.00 90.38 707 PHE A C 1
ATOM 5075 O O . PHE A 1 707 ? -7.102 9.703 48.311 1.00 90.38 707 PHE A O 1
ATOM 5082 N N . SER A 1 708 ? -5.717 9.416 50.061 1.00 91.50 708 SER A N 1
ATOM 5083 C CA . SER A 1 708 ? -6.770 9.245 51.074 1.00 91.50 708 SER A CA 1
ATOM 5084 C C . SER A 1 708 ? -7.803 10.361 51.019 1.00 91.50 708 SER A C 1
ATOM 5086 O O . SER A 1 708 ? -9.005 10.113 50.930 1.00 91.50 708 SER A O 1
ATOM 5088 N N . GLU A 1 709 ? -7.336 11.609 51.023 1.00 91.69 709 GLU A N 1
ATOM 5089 C CA . GLU A 1 709 ? -8.214 12.772 51.059 1.00 91.69 709 GLU A CA 1
ATOM 5090 C C . GLU A 1 709 ? -9.054 12.883 49.780 1.00 91.69 709 GLU A C 1
ATOM 5092 O O . GLU A 1 709 ? -10.256 13.142 49.837 1.00 91.69 709 GLU A O 1
ATOM 5097 N N . ALA A 1 710 ? -8.446 12.620 48.620 1.00 90.88 710 ALA A N 1
ATOM 5098 C CA . ALA A 1 710 ? -9.136 12.645 47.336 1.00 90.88 710 ALA A CA 1
ATOM 5099 C C . ALA A 1 710 ? -10.254 11.594 47.272 1.00 90.88 710 ALA A C 1
ATOM 5101 O O . ALA A 1 710 ? -11.353 11.903 46.807 1.00 90.88 710 ALA A O 1
ATOM 5102 N N . LEU A 1 711 ? -10.010 10.386 47.788 1.00 93.75 711 LEU A N 1
ATOM 5103 C CA . LEU A 1 711 ? -11.013 9.324 47.845 1.00 93.75 711 LEU A CA 1
ATOM 5104 C C . LEU A 1 711 ? -12.151 9.657 48.827 1.00 93.75 711 LEU A C 1
ATOM 5106 O O . LEU A 1 711 ? -13.328 9.497 48.497 1.00 93.75 711 LEU A O 1
ATOM 5110 N N . LEU A 1 712 ? -11.821 10.195 50.004 1.00 93.88 712 LEU A N 1
ATOM 5111 C CA . LEU A 1 712 ? -12.809 10.627 51.000 1.00 93.88 712 LEU A CA 1
ATOM 5112 C C . LEU A 1 712 ? -13.717 11.744 50.467 1.00 93.88 712 LEU A C 1
ATOM 5114 O O . LEU A 1 712 ? -14.934 11.687 50.655 1.00 93.88 712 LEU A O 1
ATOM 5118 N N . ARG A 1 713 ? -13.165 12.722 49.733 1.00 93.31 713 ARG A N 1
ATOM 5119 C CA . ARG A 1 713 ? -13.949 13.800 49.094 1.00 93.31 713 ARG A CA 1
ATOM 5120 C C . ARG A 1 713 ? -14.979 13.273 48.087 1.00 93.31 713 ARG A C 1
ATOM 5122 O O . ARG A 1 713 ? -15.988 13.932 47.856 1.00 93.31 713 ARG A O 1
ATOM 5129 N N . GLN A 1 714 ? -14.753 12.090 47.513 1.00 93.31 714 GLN A N 1
ATOM 5130 C CA . GLN A 1 714 ? -15.680 11.429 46.586 1.00 93.31 714 GLN A CA 1
ATOM 5131 C C . GLN A 1 714 ? -16.768 10.603 47.296 1.00 93.31 714 GLN A C 1
ATOM 5133 O O . GLN A 1 714 ? -17.609 9.978 46.646 1.00 93.31 714 GLN A O 1
ATOM 5138 N N . GLY A 1 715 ? -16.790 10.626 48.632 1.00 91.31 715 GLY A N 1
ATOM 5139 C CA . GLY A 1 715 ? -17.823 10.001 49.454 1.00 91.31 715 GLY A CA 1
ATOM 5140 C C . GLY A 1 715 ? -17.518 8.566 49.875 1.00 91.31 715 GLY A C 1
ATOM 5141 O O . GLY A 1 715 ? -18.440 7.867 50.287 1.00 91.31 715 GLY A O 1
ATOM 5142 N N . PHE A 1 716 ? -16.265 8.113 49.764 1.00 95.62 716 PHE A N 1
ATOM 5143 C CA . PHE A 1 716 ? -15.846 6.828 50.322 1.00 95.62 716 PHE A CA 1
ATOM 5144 C C . PHE A 1 716 ? -15.943 6.846 51.855 1.00 95.62 716 PHE A C 1
ATOM 5146 O O . PHE A 1 716 ? -15.518 7.800 52.507 1.00 95.62 716 PHE A O 1
ATOM 5153 N N . CYS A 1 717 ? -16.488 5.783 52.442 1.00 93.25 717 CYS A N 1
ATOM 5154 C CA . CYS A 1 717 ? -16.685 5.649 53.880 1.00 93.25 717 CYS A CA 1
ATOM 5155 C C . CYS A 1 717 ? -15.752 4.585 54.462 1.00 93.25 717 CYS A C 1
ATOM 5157 O O . CYS A 1 717 ? -15.950 3.390 54.244 1.00 93.25 717 CYS A O 1
ATOM 5159 N N . THR A 1 718 ? -14.802 5.014 55.290 1.00 91.94 718 THR A N 1
ATOM 5160 C CA . THR A 1 718 ? -13.811 4.142 55.951 1.00 91.94 718 THR A CA 1
ATOM 5161 C C . THR A 1 718 ? -14.394 3.254 57.050 1.00 91.94 718 THR A C 1
ATOM 5163 O O . THR A 1 718 ? -13.720 2.368 57.563 1.00 91.94 718 THR A O 1
ATOM 5166 N N . ARG A 1 719 ? -15.656 3.478 57.438 1.00 89.56 719 ARG A N 1
ATOM 5167 C CA . ARG A 1 719 ? -16.356 2.676 58.456 1.00 89.56 719 ARG A CA 1
ATOM 5168 C C . ARG A 1 719 ? -17.128 1.495 57.873 1.00 89.56 719 ARG A C 1
ATOM 5170 O O . ARG A 1 719 ? -17.623 0.677 58.639 1.00 89.56 719 ARG A O 1
ATOM 5177 N N . MET A 1 720 ? -17.290 1.433 56.552 1.00 89.81 720 MET A N 1
ATOM 5178 C CA . MET A 1 720 ? -18.009 0.344 55.892 1.00 89.81 720 MET A CA 1
ATOM 5179 C C . MET A 1 720 ? -17.021 -0.631 55.242 1.00 89.81 720 MET A C 1
ATOM 5181 O O . MET A 1 720 ? -16.053 -0.170 54.630 1.00 89.81 720 MET A O 1
ATOM 5185 N N . PRO A 1 721 ? -17.277 -1.952 55.300 1.00 90.19 721 PRO A N 1
ATOM 5186 C CA . PRO A 1 721 ? -16.489 -2.936 54.568 1.00 90.19 721 PRO A CA 1
ATOM 5187 C C . PRO A 1 721 ? -16.405 -2.594 53.081 1.00 90.19 721 PRO A C 1
ATOM 5189 O O . PRO A 1 721 ? -17.369 -2.120 52.465 1.00 90.19 721 PRO A O 1
ATOM 5192 N N . SER A 1 722 ? -15.225 -2.810 52.514 1.00 93.06 722 SER A N 1
ATOM 5193 C CA . SER A 1 722 ? -14.894 -2.417 51.146 1.00 93.06 722 SER A CA 1
ATOM 5194 C C . SER A 1 722 ? -14.095 -3.511 50.448 1.00 93.06 722 SER A C 1
ATOM 5196 O O . SER A 1 722 ? -13.323 -4.223 51.086 1.00 93.06 722 SER A O 1
ATOM 5198 N N . CYS A 1 723 ? -14.294 -3.642 49.140 1.00 92.25 723 CYS A N 1
ATOM 5199 C CA . CYS A 1 723 ? -13.535 -4.548 48.287 1.00 92.25 723 CYS A CA 1
ATOM 5200 C C . CYS A 1 723 ? -12.464 -3.745 47.546 1.00 92.25 723 CYS A C 1
ATOM 5202 O O . CYS A 1 723 ? -12.798 -2.932 46.687 1.00 92.25 723 CYS A O 1
ATOM 5204 N N . TRP A 1 724 ? -11.197 -3.971 47.866 1.00 92.00 724 TRP A N 1
ATOM 5205 C CA . TRP A 1 724 ? -10.045 -3.321 47.252 1.00 92.00 724 TRP A CA 1
ATOM 5206 C C . TRP A 1 724 ? -9.424 -4.223 46.200 1.00 92.00 724 TRP A C 1
ATOM 5208 O O . TRP A 1 724 ? -9.228 -5.414 46.430 1.00 92.00 724 TRP A O 1
ATOM 5218 N N . LEU A 1 725 ? -9.087 -3.639 45.059 1.00 89.38 725 LEU A N 1
ATOM 5219 C CA . LEU A 1 725 ? -8.424 -4.319 43.964 1.00 89.38 725 LEU A CA 1
ATOM 5220 C C . LEU A 1 725 ? -7.161 -3.560 43.571 1.00 89.38 725 LEU A C 1
ATOM 5222 O O . LEU A 1 725 ? -7.247 -2.406 43.148 1.00 89.38 725 LEU A O 1
ATOM 5226 N N . ILE A 1 726 ? -6.017 -4.232 43.663 1.00 84.50 726 ILE A N 1
ATOM 5227 C CA . ILE A 1 726 ? -4.716 -3.720 43.233 1.00 84.50 726 ILE A CA 1
ATOM 5228 C C . ILE A 1 726 ? -4.184 -4.679 42.168 1.00 84.50 726 ILE A C 1
ATOM 5230 O O . ILE A 1 726 ? -3.576 -5.693 42.490 1.00 84.50 726 ILE A O 1
ATOM 5234 N N . GLU A 1 727 ? -4.469 -4.377 40.901 1.00 76.94 727 GLU A N 1
ATOM 5235 C CA . GLU A 1 727 ? -4.140 -5.261 39.777 1.00 76.94 727 GLU A CA 1
ATOM 5236 C C . GLU A 1 727 ? -2.873 -4.781 39.066 1.00 76.94 727 GLU A C 1
ATOM 5238 O O . GLU A 1 727 ? -2.819 -3.650 38.588 1.00 76.94 727 GLU A O 1
ATOM 5243 N N . GLY A 1 728 ? -1.854 -5.631 38.987 1.00 69.38 728 GLY A N 1
ATOM 5244 C CA . GLY A 1 728 ? -0.608 -5.407 38.265 1.00 69.38 728 GLY A CA 1
ATOM 5245 C C . GLY A 1 728 ? 0.253 -4.270 38.808 1.00 69.38 728 GLY A C 1
ATOM 5246 O O . GLY A 1 728 ? 1.375 -4.128 38.366 1.00 69.38 728 GLY A O 1
ATOM 5247 N N . LEU A 1 729 ? -0.207 -3.453 39.755 1.00 73.06 729 LEU A N 1
ATOM 5248 C CA . LEU A 1 729 ? 0.507 -2.247 40.181 1.00 73.06 729 LEU A CA 1
ATOM 5249 C C . LEU A 1 729 ? 1.779 -2.548 40.986 1.00 73.06 729 LEU A C 1
ATOM 5251 O O . LEU A 1 729 ? 2.794 -1.876 40.818 1.00 73.06 729 LEU A O 1
ATOM 5255 N N . LEU A 1 730 ? 1.726 -3.547 41.868 1.00 73.19 730 LEU A N 1
ATOM 5256 C CA . LEU A 1 730 ? 2.775 -3.776 42.867 1.00 73.19 730 LEU A CA 1
ATOM 5257 C C . LEU A 1 730 ? 4.123 -4.175 42.254 1.00 73.19 730 LEU A C 1
ATOM 5259 O O . LEU A 1 730 ? 5.163 -3.826 42.800 1.00 73.19 730 LEU A O 1
ATOM 5263 N N . MET A 1 731 ? 4.118 -4.828 41.090 1.00 69.69 731 MET A N 1
ATOM 5264 C CA . MET A 1 731 ? 5.344 -5.192 40.366 1.00 69.69 731 MET A CA 1
ATOM 5265 C C . MET A 1 731 ? 6.066 -3.990 39.727 1.00 69.69 731 MET A C 1
ATOM 5267 O O . MET A 1 731 ? 7.189 -4.142 39.248 1.00 69.69 731 MET A O 1
ATOM 5271 N N . TYR A 1 732 ? 5.422 -2.816 39.688 1.00 63.34 732 TYR A N 1
ATOM 5272 C CA . TYR A 1 732 ? 5.981 -1.567 39.160 1.00 63.34 732 TYR A CA 1
ATOM 5273 C C . TYR A 1 732 ? 6.438 -0.598 40.265 1.00 63.34 732 TYR A C 1
ATOM 5275 O O . TYR A 1 732 ? 6.979 0.460 39.948 1.00 63.34 732 TYR A O 1
ATOM 5283 N N . LEU A 1 733 ? 6.217 -0.912 41.548 1.00 66.88 733 LEU A N 1
ATOM 5284 C CA . LEU A 1 733 ? 6.471 0.012 42.656 1.00 66.88 733 LEU A CA 1
ATOM 5285 C C . LEU A 1 733 ? 7.721 -0.372 43.463 1.00 66.88 733 LEU A C 1
ATOM 5287 O O . LEU A 1 733 ? 7.872 -1.525 43.867 1.00 66.88 733 LEU A O 1
ATOM 5291 N N . PRO A 1 734 ? 8.601 0.593 43.796 1.00 68.31 734 PRO A N 1
ATOM 5292 C CA . PRO A 1 734 ? 9.627 0.386 44.813 1.00 68.31 734 PRO A CA 1
ATOM 5293 C C . PRO A 1 734 ? 9.015 -0.129 46.127 1.00 68.31 734 PRO A C 1
ATOM 5295 O O . PRO A 1 734 ? 7.892 0.259 46.457 1.00 68.31 734 PRO A O 1
ATOM 5298 N N . PRO A 1 735 ? 9.741 -0.929 46.933 1.00 71.19 735 PRO A N 1
ATOM 5299 C CA . PRO A 1 735 ? 9.209 -1.489 48.180 1.00 71.19 735 PRO A CA 1
ATOM 5300 C C . PRO A 1 735 ? 8.600 -0.448 49.110 1.00 71.19 735 PRO A C 1
ATOM 5302 O O . PRO A 1 735 ? 7.544 -0.680 49.681 1.00 71.19 735 PRO A O 1
ATOM 5305 N N . THR A 1 736 ? 9.232 0.722 49.220 1.00 75.12 736 THR A N 1
ATOM 5306 C CA . THR A 1 736 ? 8.756 1.838 50.047 1.00 75.12 736 THR A CA 1
ATOM 5307 C C . THR A 1 736 ? 7.416 2.397 49.581 1.00 75.12 736 THR A C 1
ATOM 5309 O O . THR A 1 736 ? 6.611 2.835 50.405 1.00 75.12 736 THR A O 1
ATOM 5312 N N . ASP A 1 737 ? 7.169 2.380 48.273 1.00 76.44 737 ASP A N 1
ATOM 5313 C CA . ASP A 1 737 ? 5.962 2.925 47.659 1.00 76.44 737 ASP A CA 1
ATOM 5314 C C . ASP A 1 737 ? 4.835 1.887 47.681 1.00 76.44 737 ASP A C 1
ATOM 5316 O O . ASP A 1 737 ? 3.700 2.233 47.998 1.00 76.44 737 ASP A O 1
ATOM 5320 N N . ALA A 1 738 ? 5.153 0.607 47.456 1.00 77.62 738 ALA A N 1
ATOM 5321 C CA . ALA A 1 738 ? 4.226 -0.511 47.647 1.00 77.62 738 ALA A CA 1
ATOM 5322 C C . ALA A 1 738 ? 3.755 -0.616 49.111 1.00 77.62 738 ALA A C 1
ATOM 5324 O O . ALA A 1 738 ? 2.562 -0.737 49.388 1.00 77.62 738 ALA A O 1
ATOM 5325 N N . ASP A 1 739 ? 4.685 -0.493 50.058 1.00 81.12 739 ASP A N 1
ATOM 5326 C CA . ASP A 1 739 ? 4.421 -0.457 51.498 1.00 81.12 739 ASP A CA 1
ATOM 5327 C C . ASP A 1 739 ? 3.581 0.774 51.889 1.00 81.12 739 ASP A C 1
ATOM 5329 O O . ASP A 1 739 ? 2.612 0.667 52.642 1.00 81.12 739 ASP A O 1
ATOM 5333 N N . ARG A 1 740 ? 3.873 1.955 51.323 1.00 84.25 740 ARG A N 1
ATOM 5334 C CA . ARG A 1 740 ? 3.034 3.153 51.505 1.00 84.25 740 ARG A CA 1
ATOM 5335 C C . ARG A 1 740 ? 1.618 2.941 50.972 1.00 84.25 740 ARG A C 1
ATOM 5337 O O . ARG A 1 740 ? 0.672 3.227 51.699 1.00 84.25 740 ARG A O 1
ATOM 5344 N N . LEU A 1 741 ? 1.477 2.423 49.755 1.00 86.00 741 LEU A N 1
ATOM 5345 C CA . LEU A 1 741 ? 0.189 2.134 49.133 1.00 86.00 741 LEU A CA 1
ATOM 5346 C C . LEU A 1 741 ? -0.654 1.208 50.018 1.00 86.00 741 LEU A C 1
ATOM 5348 O O . LEU A 1 741 ? -1.803 1.532 50.325 1.00 86.00 741 LEU A O 1
ATOM 5352 N N . LEU A 1 742 ? -0.084 0.088 50.476 1.00 86.62 742 LEU A N 1
ATOM 5353 C CA . LEU A 1 742 ? -0.792 -0.846 51.350 1.00 86.62 742 LEU A CA 1
ATOM 5354 C C . LEU A 1 742 ? -1.121 -0.251 52.717 1.00 86.62 742 LEU A C 1
ATOM 5356 O O . LEU A 1 742 ? -2.205 -0.519 53.240 1.00 86.62 742 LEU A O 1
ATOM 5360 N N . ARG A 1 743 ? -0.249 0.588 53.291 1.00 88.12 743 ARG A N 1
ATOM 5361 C CA . ARG A 1 743 ? -0.583 1.342 54.508 1.00 88.12 743 ARG A CA 1
ATOM 5362 C C . ARG A 1 743 ? -1.774 2.258 54.291 1.00 88.12 743 ARG A C 1
ATOM 5364 O O . ARG A 1 743 ? -2.657 2.282 55.142 1.00 88.12 743 ARG A O 1
ATOM 5371 N N . THR A 1 744 ? -1.826 2.974 53.172 1.00 90.00 744 THR A N 1
ATOM 5372 C CA . THR A 1 744 ? -2.950 3.854 52.839 1.00 90.00 744 THR A CA 1
ATOM 5373 C C . THR A 1 744 ? -4.243 3.053 52.675 1.00 90.00 744 THR A C 1
ATOM 5375 O O . THR A 1 744 ? -5.244 3.365 53.316 1.00 90.00 744 THR A O 1
ATOM 5378 N N . VAL A 1 745 ? -4.216 1.956 51.912 1.00 90.50 745 VAL A N 1
ATOM 5379 C CA . VAL A 1 745 ? -5.362 1.039 51.752 1.00 90.50 745 VAL A CA 1
ATOM 5380 C C . VAL A 1 745 ? -5.822 0.486 53.101 1.00 90.50 745 VAL A C 1
ATOM 5382 O O . VAL A 1 745 ? -7.007 0.518 53.425 1.00 90.50 745 VAL A O 1
ATOM 5385 N N . THR A 1 746 ? -4.885 0.044 53.935 1.00 89.50 746 THR A N 1
ATOM 5386 C CA . THR A 1 746 ? -5.167 -0.469 55.281 1.00 89.50 746 THR A CA 1
ATOM 5387 C C . THR A 1 746 ? -5.671 0.631 56.218 1.00 89.50 746 THR A C 1
ATOM 5389 O O . THR A 1 746 ? -6.507 0.379 57.078 1.00 89.50 746 THR A O 1
ATOM 5392 N N . GLY A 1 747 ? -5.223 1.873 56.070 1.00 89.12 747 GLY A N 1
ATOM 5393 C CA . GLY A 1 747 ? -5.757 3.006 56.825 1.00 89.12 747 GLY A CA 1
ATOM 5394 C C . GLY A 1 747 ? -7.213 3.315 56.469 1.00 89.12 747 GLY A C 1
ATOM 5395 O O . GLY A 1 747 ? -7.979 3.752 57.325 1.00 89.12 747 GLY A O 1
ATOM 5396 N N . LEU A 1 748 ? -7.604 3.052 55.220 1.00 92.25 748 LEU A N 1
ATOM 5397 C CA . LEU A 1 748 ? -8.920 3.386 54.676 1.00 92.25 748 LEU A CA 1
ATOM 5398 C C . LEU A 1 748 ? -9.939 2.244 54.764 1.00 92.25 748 LEU A C 1
ATOM 5400 O O . LEU A 1 748 ? -11.136 2.505 54.870 1.00 92.25 748 LEU A O 1
ATOM 5404 N N . ALA A 1 749 ? -9.498 0.990 54.702 1.00 91.19 749 ALA A N 1
ATOM 5405 C CA . ALA A 1 749 ? -10.378 -0.169 54.783 1.00 91.19 749 ALA A CA 1
ATOM 5406 C C . ALA A 1 749 ? -11.060 -0.255 56.163 1.00 91.19 749 ALA A C 1
ATOM 5408 O O . ALA A 1 749 ? -10.455 0.054 57.181 1.00 91.19 749 ALA A O 1
ATOM 5409 N N . ALA A 1 750 ? -12.298 -0.734 56.244 1.00 89.44 750 ALA A N 1
ATOM 5410 C CA . ALA A 1 750 ? -12.893 -1.131 57.526 1.00 89.44 750 ALA A CA 1
ATOM 5411 C C . ALA A 1 750 ? -12.484 -2.577 57.883 1.00 89.44 750 ALA A C 1
ATOM 5413 O O . ALA A 1 750 ? -12.003 -3.298 56.998 1.00 89.44 750 ALA A O 1
ATOM 5414 N N . PRO A 1 751 ? -12.697 -3.052 59.124 1.00 83.56 751 PRO A N 1
ATOM 5415 C CA . PRO A 1 751 ? -12.742 -4.489 59.402 1.00 83.56 751 PRO A CA 1
ATOM 5416 C C . PRO A 1 751 ? -13.680 -5.218 58.429 1.00 83.56 751 PRO A C 1
ATOM 5418 O O . PRO A 1 751 ? -14.607 -4.612 57.888 1.00 83.56 751 PRO A O 1
ATOM 5421 N N . ASP A 1 752 ? -13.399 -6.492 58.166 1.00 80.88 752 ASP A N 1
ATOM 5422 C CA . ASP A 1 752 ? -14.118 -7.347 57.212 1.00 80.88 752 ASP A CA 1
ATOM 5423 C C . ASP A 1 752 ? -14.027 -6.891 55.746 1.00 80.88 752 ASP A C 1
ATOM 5425 O O . ASP A 1 752 ? -14.728 -7.410 54.880 1.00 80.88 752 ASP A O 1
ATOM 5429 N N . SER A 1 753 ? -13.153 -5.928 55.437 1.00 87.12 753 SER A N 1
ATOM 5430 C CA . SER A 1 753 ? -12.834 -5.575 54.052 1.00 87.12 753 SER A CA 1
ATOM 5431 C C . SER A 1 753 ? -12.080 -6.709 53.359 1.00 87.12 753 SER A C 1
ATOM 5433 O O . SER A 1 753 ? -11.371 -7.491 53.995 1.00 87.12 753 SER A O 1
ATOM 5435 N N . VAL A 1 754 ? -12.210 -6.756 52.036 1.00 86.88 754 VAL A N 1
ATOM 5436 C CA . VAL A 1 754 ? -11.528 -7.712 51.161 1.00 86.88 754 VAL A CA 1
ATOM 5437 C C . VAL A 1 754 ? -10.504 -6.960 50.323 1.00 86.88 754 VAL A C 1
ATOM 5439 O O . VAL A 1 754 ? -10.788 -5.868 49.836 1.00 86.88 754 VAL A O 1
ATOM 5442 N N . LEU A 1 755 ? -9.326 -7.545 50.147 1.00 86.88 755 LEU A N 1
ATOM 5443 C CA . LEU A 1 755 ? -8.258 -7.059 49.285 1.00 86.88 755 LEU A CA 1
ATOM 5444 C C . LEU A 1 755 ? -7.896 -8.158 48.288 1.00 86.88 755 LEU A C 1
ATOM 5446 O O . LEU A 1 755 ? -7.653 -9.292 48.680 1.00 86.88 755 LEU A O 1
ATOM 5450 N N . VAL A 1 756 ? -7.855 -7.817 47.006 1.00 86.44 756 VAL A N 1
ATOM 5451 C CA . VAL A 1 756 ? -7.486 -8.724 45.915 1.00 86.44 756 VAL A CA 1
ATOM 5452 C C . VAL A 1 756 ? -6.309 -8.118 45.165 1.00 86.44 756 VAL A C 1
ATOM 5454 O O . VAL A 1 756 ? -6.358 -6.939 44.800 1.00 86.44 756 VAL A O 1
ATOM 5457 N N . LEU A 1 757 ? -5.257 -8.903 44.941 1.00 83.44 757 LEU A N 1
ATOM 5458 C CA . LEU A 1 757 ? -4.052 -8.444 44.249 1.00 83.44 757 LEU A CA 1
ATOM 5459 C C . LEU A 1 757 ? -3.312 -9.580 43.529 1.00 83.44 757 LEU A C 1
ATOM 5461 O O . LEU A 1 757 ? -3.467 -10.753 43.869 1.00 83.44 757 LEU A O 1
ATOM 5465 N N . ASP A 1 758 ? -2.510 -9.218 42.532 1.00 80.00 758 ASP A N 1
ATOM 5466 C CA . ASP A 1 758 ? -1.595 -10.098 41.796 1.00 80.00 758 ASP A CA 1
ATOM 5467 C C . ASP A 1 758 ? -0.177 -9.519 41.773 1.00 80.00 758 ASP A C 1
ATOM 5469 O O . ASP A 1 758 ? 0.026 -8.305 41.889 1.00 80.00 758 ASP A O 1
ATOM 5473 N N . HIS A 1 759 ? 0.818 -10.398 41.644 1.00 73.00 759 HIS A N 1
ATOM 5474 C CA . HIS A 1 759 ? 2.223 -10.003 41.696 1.00 73.00 759 HIS A CA 1
ATOM 5475 C C . HIS A 1 759 ? 3.147 -11.078 41.078 1.00 73.00 759 HIS A C 1
ATOM 5477 O O . HIS A 1 759 ? 2.779 -12.247 40.959 1.00 73.00 759 HIS A O 1
ATOM 5483 N N . ALA A 1 760 ? 4.370 -10.683 40.703 1.00 67.31 760 ALA A N 1
ATOM 5484 C CA . ALA A 1 760 ? 5.434 -11.569 40.203 1.00 67.31 760 ALA A CA 1
ATOM 5485 C C . ALA A 1 760 ? 6.555 -11.751 41.242 1.00 67.31 760 ALA A C 1
ATOM 5487 O O . ALA A 1 760 ? 6.910 -10.789 41.921 1.00 67.31 760 ALA A O 1
ATOM 5488 N N . TYR A 1 761 ? 7.142 -12.939 41.384 1.00 66.38 761 TYR A N 1
ATOM 5489 C CA . TYR A 1 761 ? 8.239 -13.122 42.348 1.00 66.38 761 TYR A CA 1
ATOM 5490 C C . TYR A 1 761 ? 9.474 -12.263 41.991 1.00 66.38 761 TYR A C 1
ATOM 5492 O O . TYR A 1 761 ? 9.764 -12.085 40.806 1.00 66.38 761 TYR A O 1
ATOM 5500 N N . PRO A 1 762 ? 10.253 -11.771 42.977 1.00 61.78 762 PRO A N 1
ATOM 5501 C CA . PRO A 1 762 ? 11.456 -10.968 42.720 1.00 61.78 762 PRO A CA 1
ATOM 5502 C C . PRO A 1 762 ? 12.481 -11.664 41.809 1.00 61.78 762 PRO A C 1
ATOM 5504 O O . PRO A 1 762 ? 13.147 -11.020 41.002 1.00 61.78 762 PRO A O 1
ATOM 5507 N N . GLU A 1 763 ? 12.562 -12.994 41.879 1.00 62.50 763 GLU A N 1
ATOM 5508 C CA . GLU A 1 763 ? 13.460 -13.824 41.064 1.00 62.50 763 GLU A CA 1
ATOM 5509 C C . GLU A 1 763 ? 13.188 -13.704 39.556 1.00 62.50 763 GLU A C 1
ATOM 5511 O O . GLU A 1 763 ? 14.107 -13.819 38.743 1.00 62.50 763 GLU A O 1
ATOM 5516 N N . VAL A 1 764 ? 11.950 -13.371 39.175 1.00 62.62 764 VAL A N 1
ATOM 5517 C CA . VAL A 1 764 ? 11.542 -13.166 37.779 1.00 62.62 764 VAL A CA 1
ATOM 5518 C C . VAL A 1 764 ? 12.304 -12.002 37.135 1.00 62.62 764 VAL A C 1
ATOM 5520 O O . VAL A 1 764 ? 12.632 -12.065 35.952 1.00 62.62 764 VAL A O 1
ATOM 5523 N N . PHE A 1 765 ? 12.684 -10.974 37.903 1.00 60.19 765 PHE A N 1
ATOM 5524 C CA . PHE A 1 765 ? 13.449 -9.823 37.399 1.00 60.19 765 PHE A CA 1
ATOM 5525 C C . PHE A 1 765 ? 14.905 -10.155 37.058 1.00 60.19 765 PHE A C 1
ATOM 5527 O O . PHE A 1 765 ? 15.549 -9.402 36.326 1.00 60.19 765 PHE A O 1
ATOM 5534 N N . HIS A 1 766 ? 15.415 -11.283 37.554 1.00 57.31 766 HIS A N 1
ATOM 5535 C CA . HIS A 1 766 ? 16.756 -11.779 37.253 1.00 57.31 766 HIS A CA 1
ATOM 5536 C C . HIS A 1 766 ? 16.781 -12.752 36.061 1.00 57.31 766 HIS A C 1
ATOM 5538 O O . HIS A 1 766 ? 17.864 -13.094 35.583 1.00 57.31 766 HIS A O 1
ATOM 5544 N N . HIS A 1 767 ? 15.619 -13.171 35.542 1.00 62.59 767 HIS A N 1
ATOM 5545 C CA . HIS A 1 767 ? 15.535 -14.069 34.390 1.00 62.59 767 HIS A CA 1
ATOM 5546 C C . HIS A 1 767 ? 15.955 -13.350 33.093 1.00 62.59 767 HIS A C 1
ATOM 5548 O O . HIS A 1 767 ? 15.434 -12.270 32.839 1.00 62.59 767 HIS A O 1
ATOM 5554 N N . PRO A 1 768 ? 16.815 -13.914 32.222 1.00 54.59 768 PRO A N 1
ATOM 5555 C CA . PRO A 1 768 ? 17.377 -13.203 31.064 1.00 54.59 768 PRO A CA 1
ATOM 5556 C C . PRO A 1 768 ? 16.335 -12.595 30.114 1.00 54.59 768 PRO A C 1
ATOM 5558 O O . PRO A 1 768 ? 16.467 -11.436 29.724 1.00 54.59 768 PRO A O 1
ATOM 5561 N N . ASP A 1 769 ? 15.274 -13.340 29.791 1.00 51.84 769 ASP A N 1
ATOM 5562 C CA . ASP A 1 769 ? 14.234 -12.890 28.852 1.00 51.84 769 ASP A CA 1
ATOM 5563 C C . ASP A 1 769 ? 13.321 -11.820 29.460 1.00 51.84 769 ASP A C 1
ATOM 5565 O O . ASP A 1 769 ? 12.937 -10.850 28.801 1.00 51.84 769 ASP A O 1
ATOM 5569 N N . PHE A 1 770 ? 13.019 -11.954 30.752 1.00 54.97 770 PHE A N 1
ATOM 5570 C CA . PHE A 1 770 ? 12.211 -10.980 31.473 1.00 54.97 770 PHE A CA 1
ATOM 5571 C C . PHE A 1 770 ? 13.036 -9.727 31.781 1.00 54.97 770 PHE A C 1
ATOM 5573 O O . PHE A 1 770 ? 12.565 -8.618 31.561 1.00 54.97 770 PHE A O 1
ATOM 5580 N N . ALA A 1 771 ? 14.302 -9.886 32.172 1.00 55.34 771 ALA A N 1
ATOM 5581 C CA . ALA A 1 771 ? 15.279 -8.824 32.372 1.00 55.34 771 ALA A CA 1
ATOM 5582 C C . ALA A 1 771 ? 15.551 -8.044 31.080 1.00 55.34 771 ALA A C 1
ATOM 5584 O O . ALA A 1 771 ? 15.688 -6.826 31.133 1.00 55.34 771 ALA A O 1
ATOM 5585 N N . ALA A 1 772 ? 15.579 -8.699 29.914 1.00 52.78 772 ALA A N 1
ATOM 5586 C CA . ALA A 1 772 ? 15.668 -8.018 28.624 1.00 52.78 772 ALA A CA 1
ATOM 5587 C C . ALA A 1 772 ? 14.433 -7.135 28.374 1.00 52.78 772 ALA A C 1
ATOM 5589 O O . ALA A 1 772 ? 14.584 -5.956 28.054 1.00 52.78 772 ALA A O 1
ATOM 5590 N N . GLY A 1 773 ? 13.222 -7.657 28.604 1.00 50.72 773 GLY A N 1
ATOM 5591 C CA . GLY A 1 773 ? 11.982 -6.873 28.529 1.00 50.72 773 GLY A CA 1
ATOM 5592 C C . GLY A 1 773 ? 11.940 -5.719 29.539 1.00 50.72 773 GLY A C 1
ATOM 5593 O O . GLY A 1 773 ? 11.619 -4.588 29.182 1.00 50.72 773 GLY A O 1
ATOM 5594 N N . VAL A 1 774 ? 12.348 -5.973 30.783 1.00 51.53 774 VAL A N 1
ATOM 5595 C CA . VAL A 1 774 ? 12.467 -4.987 31.868 1.00 51.53 774 VAL A CA 1
ATOM 5596 C C . VAL A 1 774 ? 13.479 -3.898 31.521 1.00 51.53 774 VAL A C 1
ATOM 5598 O O . VAL A 1 774 ? 13.210 -2.726 31.757 1.00 51.53 774 VAL A O 1
ATOM 5601 N N . ARG A 1 775 ? 14.622 -4.251 30.924 1.00 51.53 775 ARG A N 1
ATOM 5602 C CA . ARG A 1 775 ? 15.660 -3.299 30.508 1.00 51.53 775 ARG A CA 1
ATOM 5603 C C . ARG A 1 775 ? 15.158 -2.395 29.388 1.00 51.53 775 ARG A C 1
ATOM 5605 O O . ARG A 1 775 ? 15.361 -1.192 29.452 1.00 51.53 775 ARG A O 1
ATOM 5612 N N . VAL A 1 776 ? 14.405 -2.944 28.432 1.00 45.38 776 VAL A N 1
ATOM 5613 C CA . VAL A 1 776 ? 13.742 -2.149 27.387 1.00 45.38 776 VAL A CA 1
ATOM 5614 C C . VAL A 1 776 ? 12.663 -1.234 27.985 1.00 45.38 776 VAL A C 1
ATOM 5616 O O . VAL A 1 776 ? 12.540 -0.091 27.546 1.00 45.38 776 VAL A O 1
ATOM 5619 N N . LEU A 1 777 ? 11.898 -1.674 28.991 1.00 43.91 777 LEU A N 1
ATOM 5620 C CA . LEU A 1 777 ? 10.959 -0.804 29.719 1.00 43.91 777 LEU A CA 1
ATOM 5621 C C . LEU A 1 777 ? 11.705 0.326 30.450 1.00 43.91 777 LEU A C 1
ATOM 5623 O O . LEU A 1 777 ? 11.360 1.498 30.273 1.00 43.91 777 LEU A O 1
ATOM 5627 N N . ALA A 1 778 ? 12.774 -0.006 31.173 1.00 48.56 778 ALA A N 1
ATOM 5628 C CA . ALA A 1 778 ? 13.603 0.936 31.920 1.00 48.56 778 ALA A CA 1
ATOM 5629 C C . ALA A 1 778 ? 14.277 1.981 31.013 1.00 48.56 778 ALA A C 1
ATOM 5631 O O . ALA A 1 778 ? 14.201 3.176 31.299 1.00 48.56 778 ALA A O 1
ATOM 5632 N N . ASP A 1 779 ? 14.829 1.567 29.868 1.00 45.38 779 ASP A N 1
ATOM 5633 C CA . ASP A 1 779 ? 15.435 2.447 28.854 1.00 45.38 779 ASP A CA 1
ATOM 5634 C C . ASP A 1 779 ? 14.413 3.408 28.208 1.00 45.38 779 ASP A C 1
ATOM 5636 O O . ASP A 1 779 ? 14.773 4.424 27.603 1.00 45.38 779 ASP A O 1
ATOM 5640 N N . ASN A 1 780 ? 13.117 3.109 28.350 1.00 38.47 780 ASN A N 1
ATOM 5641 C CA . ASN A 1 780 ? 12.002 3.951 27.914 1.00 38.47 780 ASN A CA 1
ATOM 5642 C C . ASN A 1 780 ? 11.333 4.728 29.058 1.00 38.47 780 ASN A C 1
ATOM 5644 O O . ASN A 1 780 ? 10.292 5.349 28.846 1.00 38.47 780 ASN A O 1
ATOM 5648 N N . GLY A 1 781 ? 11.955 4.753 30.240 1.00 33.38 781 GLY A N 1
ATOM 5649 C CA . GLY A 1 781 ? 11.493 5.511 31.402 1.00 33.38 781 GLY A CA 1
ATOM 5650 C C . GLY A 1 781 ? 10.451 4.790 32.260 1.00 33.38 781 GLY A C 1
ATOM 5651 O O . GLY A 1 781 ? 9.912 5.402 33.180 1.00 33.38 781 GLY A O 1
ATOM 5652 N N . PHE A 1 782 ? 10.171 3.512 31.993 1.00 38.94 782 PHE A N 1
ATOM 5653 C CA . PHE A 1 782 ? 9.309 2.674 32.825 1.00 38.94 782 PHE A CA 1
ATOM 5654 C C . PHE A 1 782 ? 10.169 1.883 33.816 1.00 38.94 782 PHE A C 1
ATOM 5656 O O . PHE A 1 782 ? 10.783 0.880 33.463 1.00 38.94 782 PHE A O 1
ATOM 5663 N N . GLY A 1 783 ? 10.234 2.344 35.065 1.00 43.69 783 GLY A N 1
ATOM 5664 C CA . GLY A 1 783 ? 10.901 1.609 36.138 1.00 43.69 783 GLY A CA 1
ATOM 5665 C C . GLY A 1 783 ? 10.042 0.433 36.593 1.00 43.69 783 GLY A C 1
ATOM 5666 O O . GLY A 1 783 ? 8.945 0.636 37.100 1.00 43.69 783 GLY A O 1
ATOM 5667 N N . LEU A 1 784 ? 10.531 -0.789 36.407 1.00 50.66 784 LEU A N 1
ATOM 5668 C CA . LEU A 1 784 ? 10.002 -1.962 37.094 1.00 50.66 784 LEU A CA 1
ATOM 5669 C C . LEU A 1 784 ? 10.785 -2.131 38.395 1.00 50.66 784 LEU A C 1
ATOM 5671 O O . LEU A 1 784 ? 12.016 -2.178 38.389 1.00 50.66 784 LEU A O 1
ATOM 5675 N N . CYS A 1 785 ? 10.074 -2.175 39.511 1.00 54.41 785 CYS A N 1
ATOM 5676 C CA . CYS A 1 785 ? 10.650 -2.297 40.839 1.00 54.41 785 CYS A CA 1
ATOM 5677 C C . CYS A 1 785 ? 9.815 -3.316 41.604 1.00 54.41 785 CYS A C 1
ATOM 5679 O O . CYS A 1 785 ? 8.598 -3.187 41.661 1.00 54.41 785 CYS A O 1
ATOM 5681 N N . SER A 1 786 ? 10.455 -4.340 42.165 1.00 55.47 786 SER A N 1
ATOM 5682 C CA . SER A 1 786 ? 9.767 -5.317 43.001 1.00 55.47 786 SER A CA 1
ATOM 5683 C C . SER A 1 786 ? 10.760 -6.079 43.868 1.00 55.47 786 SER A C 1
ATOM 5685 O O . SER A 1 786 ? 11.814 -6.492 43.389 1.00 55.47 786 SER A O 1
ATOM 5687 N N . VAL A 1 787 ? 10.442 -6.230 45.155 1.00 51.81 787 VAL A N 1
ATOM 5688 C CA . VAL A 1 787 ? 11.321 -6.886 46.143 1.00 51.81 787 VAL A CA 1
ATOM 5689 C C . VAL A 1 787 ? 10.506 -7.669 47.188 1.00 51.81 787 VAL A C 1
ATOM 5691 O O . VAL A 1 787 ? 11.011 -8.003 48.254 1.00 51.81 787 VAL A O 1
ATOM 5694 N N . VAL A 1 788 ? 9.223 -7.946 46.917 1.00 58.66 788 VAL A N 1
ATOM 5695 C CA . VAL A 1 788 ? 8.333 -8.616 47.879 1.00 58.66 788 VAL A CA 1
ATOM 5696 C C . VAL A 1 788 ? 8.417 -10.133 47.699 1.00 58.66 788 VAL A C 1
ATOM 5698 O O . VAL A 1 788 ? 7.934 -10.671 46.704 1.00 58.66 788 VAL A O 1
ATOM 5701 N N . GLY A 1 789 ? 9.032 -10.818 48.664 1.00 58.06 789 GLY A N 1
ATOM 5702 C CA . GLY A 1 789 ? 8.946 -12.272 48.832 1.00 58.06 789 GLY A CA 1
ATOM 5703 C C . GLY A 1 789 ? 7.934 -12.621 49.925 1.00 58.06 789 GLY A C 1
ATOM 5704 O O . GLY A 1 789 ? 7.840 -11.892 50.907 1.00 58.06 789 GLY A O 1
ATOM 5705 N N . GLY A 1 790 ? 7.177 -13.711 49.760 1.00 67.56 790 GLY A N 1
ATOM 5706 C CA . GLY A 1 790 ? 6.229 -14.182 50.782 1.00 67.56 790 GLY A CA 1
ATOM 5707 C C . GLY A 1 790 ? 5.001 -13.271 50.970 1.00 67.56 790 GLY A C 1
ATOM 5708 O O . GLY A 1 790 ? 4.934 -12.526 51.946 1.00 67.56 790 GLY A O 1
ATOM 5709 N N . PRO A 1 791 ? 4.009 -13.307 50.061 1.00 72.44 791 PRO A N 1
ATOM 5710 C CA . PRO A 1 791 ? 2.801 -12.473 50.136 1.00 72.44 791 PRO A CA 1
ATOM 5711 C C . PRO A 1 791 ? 1.991 -12.561 51.431 1.00 72.44 791 PRO A C 1
ATOM 5713 O O . PRO A 1 791 ? 1.434 -11.554 51.868 1.00 72.44 791 PRO A O 1
ATOM 5716 N N . GLU A 1 792 ? 1.908 -13.746 52.033 1.00 74.12 792 GLU A N 1
ATOM 5717 C CA . GLU A 1 792 ? 1.106 -13.981 53.238 1.00 74.12 792 GLU A CA 1
ATOM 5718 C C . GLU A 1 792 ? 1.681 -13.237 54.441 1.00 74.12 792 GLU A C 1
ATOM 5720 O O . GLU A 1 792 ? 0.963 -12.482 55.095 1.00 74.12 792 GLU A O 1
ATOM 5725 N N . ASP A 1 793 ? 2.991 -13.365 54.667 1.00 77.94 793 ASP A N 1
ATOM 5726 C CA . ASP A 1 793 ? 3.704 -12.680 55.748 1.00 77.94 793 ASP A CA 1
ATOM 5727 C C . ASP A 1 793 ? 3.663 -11.160 55.569 1.00 77.94 793 ASP A C 1
ATOM 5729 O O . ASP A 1 793 ? 3.455 -10.403 56.524 1.00 77.94 793 ASP A O 1
ATOM 5733 N N . TRP A 1 794 ? 3.811 -10.700 54.324 1.00 78.75 794 TRP A N 1
ATOM 5734 C CA . TRP A 1 794 ? 3.758 -9.280 54.001 1.00 78.75 794 TRP A CA 1
ATOM 5735 C C . TRP A 1 794 ? 2.380 -8.680 54.305 1.00 78.75 794 TRP A C 1
ATOM 5737 O O . TRP A 1 794 ? 2.286 -7.655 54.980 1.00 78.75 794 TRP A O 1
ATOM 5747 N N . LEU A 1 795 ? 1.300 -9.344 53.885 1.00 80.44 795 LEU A N 1
ATOM 5748 C CA . LEU A 1 795 ? -0.075 -8.910 54.149 1.00 80.44 795 LEU A CA 1
ATOM 5749 C C . LEU A 1 795 ? -0.462 -9.040 55.630 1.00 80.44 795 LEU A C 1
ATOM 5751 O O . LEU A 1 795 ? -1.122 -8.144 56.173 1.00 80.44 795 LEU A O 1
ATOM 5755 N N . ALA A 1 796 ? 0.018 -10.082 56.311 1.00 81.00 796 ALA A N 1
ATOM 5756 C CA . ALA A 1 796 ? -0.136 -10.251 57.754 1.00 81.00 796 ALA A CA 1
ATOM 5757 C C . ALA A 1 796 ? 0.490 -9.084 58.536 1.00 81.00 796 ALA A C 1
ATOM 5759 O O . ALA A 1 796 ? -0.100 -8.612 59.515 1.00 81.00 796 ALA A O 1
ATOM 5760 N N . GLY A 1 797 ? 1.610 -8.531 58.049 1.00 81.00 797 GLY A N 1
ATOM 5761 C CA . GLY A 1 797 ? 2.236 -7.315 58.581 1.00 81.00 797 GLY A CA 1
ATOM 5762 C C . GLY A 1 797 ? 1.291 -6.107 58.654 1.00 81.00 797 GLY A C 1
ATOM 5763 O O . GLY A 1 797 ? 1.368 -5.310 59.593 1.00 81.00 797 GLY A O 1
ATOM 5764 N N . TYR A 1 798 ? 0.322 -6.014 57.737 1.00 81.25 798 TYR A N 1
ATOM 5765 C CA . TYR A 1 798 ? -0.708 -4.965 57.716 1.00 81.25 798 TYR A CA 1
ATOM 5766 C C . TYR A 1 798 ? -2.037 -5.399 58.359 1.00 81.25 798 TYR A C 1
ATOM 5768 O O . TYR A 1 798 ? -3.021 -4.662 58.316 1.00 81.25 798 TYR A O 1
ATOM 5776 N N . GLY A 1 799 ? -2.082 -6.571 58.999 1.00 79.12 799 GLY A N 1
ATOM 5777 C CA . GLY A 1 799 ? -3.279 -7.095 59.662 1.00 79.12 799 GLY A CA 1
ATOM 5778 C C . GLY A 1 799 ? -4.310 -7.702 58.710 1.00 79.12 799 GLY A C 1
ATOM 5779 O O . GLY A 1 799 ? -5.505 -7.669 59.008 1.00 79.12 799 GLY A O 1
ATOM 5780 N N . TRP A 1 800 ? -3.861 -8.235 57.576 1.00 81.38 800 TRP A N 1
ATOM 5781 C CA . TRP A 1 800 ? -4.697 -8.994 56.654 1.00 81.38 800 TRP A CA 1
ATOM 5782 C C . TRP A 1 800 ? -4.386 -10.484 56.765 1.00 81.38 800 TRP A C 1
ATOM 5784 O O . TRP A 1 800 ? -3.226 -10.877 56.801 1.00 81.38 800 TRP A O 1
ATOM 5794 N N . ALA A 1 801 ? -5.424 -11.315 56.783 1.00 78.44 801 ALA A N 1
ATOM 5795 C CA . ALA A 1 801 ? -5.280 -12.754 56.606 1.00 78.44 801 ALA A CA 1
ATOM 5796 C C . ALA A 1 801 ? -5.413 -13.056 55.111 1.00 78.44 801 ALA A C 1
ATOM 5798 O O . ALA A 1 801 ? -6.476 -12.804 54.539 1.00 78.44 801 ALA A O 1
ATOM 5799 N N . ALA A 1 802 ? -4.335 -13.522 54.482 1.00 76.44 802 ALA A N 1
ATOM 5800 C CA . ALA A 1 802 ? -4.268 -13.754 53.044 1.00 76.44 802 ALA A CA 1
ATOM 5801 C C . ALA A 1 802 ? -4.332 -15.246 52.704 1.00 76.44 802 ALA A C 1
ATOM 5803 O O . ALA A 1 802 ? -3.767 -16.073 53.408 1.00 76.44 802 ALA A O 1
ATOM 5804 N N . GLU A 1 803 ? -5.014 -15.558 51.607 1.00 75.19 803 GLU A N 1
ATOM 5805 C CA . GLU A 1 803 ? -4.961 -16.841 50.912 1.00 75.19 803 GLU A CA 1
ATOM 5806 C C . GLU A 1 803 ? -4.253 -16.605 49.577 1.00 75.19 803 GLU A C 1
ATOM 5808 O O . GLU A 1 803 ? -4.685 -15.751 48.787 1.00 75.19 803 GLU A O 1
ATOM 5813 N N . VAL A 1 804 ? -3.175 -17.347 49.329 1.00 75.50 804 VAL A N 1
ATOM 5814 C CA . VAL A 1 804 ? -2.391 -17.252 48.097 1.00 75.50 804 VAL A CA 1
ATOM 5815 C C . VAL A 1 804 ? -2.668 -18.462 47.224 1.00 75.50 804 VAL A C 1
ATOM 5817 O O . VAL A 1 804 ? -2.703 -19.594 47.694 1.00 75.50 804 VAL A O 1
ATOM 5820 N N . ALA A 1 805 ? -2.887 -18.206 45.941 1.00 72.62 805 ALA A N 1
ATOM 5821 C CA . ALA A 1 805 ? -3.153 -19.227 44.947 1.00 72.62 805 ALA A CA 1
ATOM 5822 C C . ALA A 1 805 ? -2.087 -19.186 43.848 1.00 72.62 805 ALA A C 1
ATOM 5824 O O . ALA A 1 805 ? -1.797 -18.122 43.284 1.00 72.62 805 ALA A O 1
ATOM 5825 N N . ASP A 1 806 ? -1.546 -20.361 43.531 1.00 73.25 806 ASP A N 1
ATOM 5826 C CA . ASP A 1 806 ? -0.675 -20.571 42.379 1.00 73.25 806 ASP A CA 1
ATOM 5827 C C . ASP A 1 806 ? -1.523 -20.662 41.088 1.00 73.25 806 ASP A C 1
ATOM 5829 O O . ASP A 1 806 ? -2.643 -21.199 41.105 1.00 73.25 806 ASP A O 1
ATOM 5833 N N . PRO A 1 807 ? -1.033 -20.145 39.947 1.00 71.88 807 PRO A N 1
ATOM 5834 C CA . PRO A 1 807 ? -1.642 -20.373 38.641 1.00 71.88 807 PRO A CA 1
ATOM 5835 C C . PRO A 1 807 ? -2.046 -21.829 38.339 1.00 71.88 807 PRO A C 1
ATOM 5837 O O . PRO A 1 807 ? -3.096 -22.047 37.729 1.00 71.88 807 PRO A O 1
ATOM 5840 N N . ALA A 1 808 ? -1.262 -22.823 38.761 1.00 69.12 808 ALA A N 1
ATOM 5841 C CA . ALA A 1 808 ? -1.548 -24.240 38.540 1.00 69.12 808 ALA A CA 1
ATOM 5842 C C . ALA A 1 808 ? -2.822 -24.711 39.266 1.00 69.12 808 ALA A C 1
ATOM 5844 O O . ALA A 1 808 ? -3.672 -25.403 38.686 1.00 69.12 808 ALA A O 1
ATOM 5845 N N . ASP A 1 809 ? -3.005 -24.268 40.509 1.00 66.38 809 ASP A N 1
ATOM 5846 C CA . ASP A 1 809 ? -4.176 -24.596 41.325 1.00 66.38 809 ASP A CA 1
ATOM 5847 C C . ASP A 1 809 ? -5.440 -23.946 40.757 1.00 66.38 809 ASP A C 1
ATOM 5849 O O . ASP A 1 809 ? -6.486 -24.587 40.599 1.00 66.38 809 ASP A O 1
ATOM 5853 N N . LEU A 1 810 ? -5.323 -22.679 40.357 1.00 69.00 810 LEU A N 1
ATOM 5854 C CA . LEU A 1 810 ? -6.408 -21.936 39.725 1.00 69.00 810 LEU A CA 1
ATOM 5855 C C . LEU A 1 810 ? -6.810 -22.543 38.373 1.00 69.00 810 LEU A C 1
ATOM 5857 O O . LEU A 1 810 ? -7.992 -22.559 38.034 1.00 69.00 810 LEU A O 1
ATOM 5861 N N . ALA A 1 811 ? -5.870 -23.087 37.598 1.00 67.62 811 ALA A N 1
ATOM 5862 C CA . ALA A 1 811 ? -6.161 -23.696 36.301 1.00 67.62 811 ALA A CA 1
ATOM 5863 C C . ALA A 1 811 ? -6.997 -24.969 36.461 1.00 67.62 811 ALA A C 1
ATOM 5865 O O . ALA A 1 811 ? -8.027 -25.141 35.797 1.00 67.62 811 ALA A O 1
ATOM 5866 N N . THR A 1 812 ? -6.619 -25.794 37.440 1.00 66.25 812 THR A N 1
ATOM 5867 C CA . THR A 1 812 ? -7.391 -26.964 37.868 1.00 66.25 812 THR A CA 1
ATOM 5868 C C . THR A 1 812 ? -8.793 -26.550 38.322 1.00 66.25 812 THR A C 1
ATOM 5870 O O . THR A 1 812 ? -9.795 -27.123 37.890 1.00 66.25 812 THR A O 1
ATOM 5873 N N . GLN A 1 813 ? -8.886 -25.494 39.131 1.00 62.00 813 GLN A N 1
ATOM 5874 C CA . GLN A 1 813 ? -10.148 -24.971 39.649 1.00 62.00 813 GLN A CA 1
ATOM 5875 C C . GLN A 1 813 ? -11.067 -24.387 38.564 1.00 62.00 813 GLN A C 1
ATOM 5877 O O . GLN A 1 813 ? -12.287 -24.568 38.614 1.00 62.00 813 GLN A O 1
ATOM 5882 N N . PHE A 1 814 ? -10.495 -23.718 37.564 1.00 66.62 814 PHE A N 1
ATOM 5883 C CA . PHE A 1 814 ? -11.210 -23.126 36.435 1.00 66.62 814 PHE A CA 1
ATOM 5884 C C . PHE A 1 814 ? -11.521 -24.114 35.306 1.00 66.62 814 PHE A C 1
ATOM 5886 O O . PHE A 1 814 ? -12.187 -23.710 34.345 1.00 66.62 814 PHE A O 1
ATOM 5893 N N . ALA A 1 815 ? -11.058 -25.366 35.418 1.00 67.12 815 ALA A N 1
ATOM 5894 C CA . ALA A 1 815 ? -11.109 -26.388 34.375 1.00 67.12 815 ALA A CA 1
ATOM 5895 C C . ALA A 1 815 ? -10.527 -25.888 33.037 1.00 67.12 815 ALA A C 1
ATOM 5897 O O . ALA A 1 815 ? -11.128 -26.045 31.972 1.00 67.12 815 ALA A O 1
ATOM 5898 N N . ARG A 1 816 ? -9.364 -25.229 33.100 1.00 64.94 816 ARG A N 1
ATOM 5899 C CA . ARG A 1 816 ? -8.625 -24.711 31.940 1.00 64.94 816 ARG A CA 1
ATOM 5900 C C . ARG A 1 816 ? -7.155 -25.123 32.027 1.00 64.94 816 ARG A C 1
ATOM 5902 O O . ARG A 1 816 ? -6.666 -25.312 33.134 1.00 64.94 816 ARG A O 1
ATOM 5909 N N . PRO A 1 817 ? -6.445 -25.267 30.895 1.00 66.88 817 PRO A N 1
ATOM 5910 C CA . PRO A 1 817 ? -5.002 -25.479 30.938 1.00 66.88 817 PRO A CA 1
ATOM 5911 C C . PRO A 1 817 ? -4.308 -24.272 31.579 1.00 66.88 817 PRO A C 1
ATOM 5913 O O . PRO A 1 817 ? -4.762 -23.135 31.408 1.00 66.88 817 PRO A O 1
ATOM 5916 N N . VAL A 1 818 ? -3.214 -24.525 32.304 1.00 66.81 818 VAL A N 1
ATOM 5917 C CA . VAL A 1 818 ? -2.319 -23.462 32.776 1.00 66.81 818 VAL A CA 1
ATOM 5918 C C . VAL A 1 818 ? -1.752 -22.768 31.534 1.00 66.81 818 VAL A C 1
ATOM 5920 O O . VAL A 1 818 ? -1.223 -23.461 30.662 1.00 66.81 818 VAL A O 1
ATOM 5923 N N . PRO A 1 819 ? -1.888 -21.436 31.395 1.00 66.00 819 PRO A N 1
ATOM 5924 C CA . PRO A 1 819 ? -1.237 -20.704 30.314 1.00 66.00 819 PRO A CA 1
ATOM 5925 C C . PRO A 1 819 ? 0.253 -21.036 30.271 1.00 66.00 819 PRO A C 1
ATOM 5927 O O . PRO A 1 819 ? 0.883 -21.078 31.322 1.00 66.00 819 PRO A O 1
ATOM 5930 N N . ALA A 1 820 ? 0.844 -21.215 29.090 1.00 64.56 820 ALA A N 1
ATOM 5931 C CA . ALA A 1 820 ? 2.248 -21.640 29.000 1.00 64.56 820 ALA A CA 1
ATOM 5932 C C . ALA A 1 820 ? 3.224 -20.653 29.679 1.00 64.56 820 ALA A C 1
ATOM 5934 O O . ALA A 1 820 ? 4.263 -21.057 30.175 1.00 64.56 820 ALA A O 1
ATOM 5935 N N . VAL A 1 821 ? 2.870 -19.367 29.785 1.00 60.56 821 VAL A N 1
ATOM 5936 C CA . VAL A 1 821 ? 3.664 -18.360 30.522 1.00 60.56 821 VAL A CA 1
ATOM 5937 C C . VAL A 1 821 ? 3.569 -18.481 32.047 1.00 60.56 821 VAL A C 1
ATOM 5939 O O . VAL A 1 821 ? 4.339 -17.852 32.762 1.00 60.56 821 VAL A O 1
ATOM 5942 N N . LEU A 1 822 ? 2.596 -19.245 32.538 1.00 62.97 822 LEU A N 1
ATOM 5943 C CA . LEU A 1 822 ? 2.332 -19.506 33.950 1.00 62.97 822 LEU A CA 1
ATOM 5944 C C . LEU A 1 822 ? 2.634 -20.958 34.340 1.00 62.97 822 LEU A C 1
ATOM 5946 O O . LEU A 1 822 ? 2.426 -21.307 35.496 1.00 62.97 822 LEU A O 1
ATOM 5950 N N . ASP A 1 823 ? 3.059 -21.808 33.399 1.00 64.94 823 ASP A N 1
ATOM 5951 C CA . ASP A 1 823 ? 3.296 -23.227 33.659 1.00 64.94 823 ASP A CA 1
ATOM 5952 C C . ASP A 1 823 ? 4.627 -23.407 34.405 1.00 64.94 823 ASP A C 1
ATOM 5954 O O . ASP A 1 823 ? 5.684 -23.208 33.795 1.00 64.94 823 ASP A O 1
ATOM 5958 N N . PRO A 1 824 ? 4.607 -23.806 35.692 1.00 60.94 824 PRO A N 1
ATOM 5959 C CA . PRO A 1 824 ? 5.823 -23.971 36.482 1.00 60.94 824 PRO A CA 1
ATOM 5960 C C . PRO A 1 824 ? 6.690 -25.147 36.003 1.00 60.94 824 PRO A C 1
ATOM 5962 O O . PRO A 1 824 ? 7.847 -25.254 36.405 1.00 60.94 824 PRO A O 1
ATOM 5965 N N . CYS A 1 825 ? 6.158 -26.035 35.151 1.00 56.09 825 CYS A N 1
ATOM 5966 C CA . CYS A 1 825 ? 6.881 -27.183 34.602 1.00 56.09 825 CYS A CA 1
ATOM 5967 C C . CYS A 1 825 ? 7.689 -26.839 33.342 1.00 56.09 825 CYS A C 1
ATOM 5969 O O . CYS A 1 825 ? 8.550 -27.626 32.936 1.00 56.09 825 CYS A O 1
ATOM 5971 N N . LEU A 1 826 ? 7.416 -25.699 32.700 1.00 53.62 826 LEU A N 1
ATOM 5972 C CA . LEU A 1 826 ? 8.162 -25.266 31.525 1.00 53.62 826 LEU A CA 1
ATOM 5973 C C . LEU A 1 826 ? 9.487 -24.612 31.948 1.00 53.62 826 LEU A C 1
ATOM 5975 O O . LEU A 1 826 ? 9.493 -23.708 32.790 1.00 53.62 826 LEU A O 1
ATOM 5979 N N . PRO A 1 827 ? 10.623 -25.013 31.344 1.00 50.75 827 PRO A N 1
ATOM 5980 C CA . PRO A 1 827 ? 11.865 -24.274 31.504 1.00 50.75 827 PRO A CA 1
ATOM 5981 C C . PRO A 1 827 ? 11.617 -22.827 31.065 1.00 50.75 827 PRO A C 1
ATOM 5983 O O . PRO A 1 827 ? 11.095 -22.616 29.971 1.00 50.75 827 PRO A O 1
ATOM 5986 N N . HIS A 1 828 ? 12.013 -21.856 31.894 1.00 53.16 828 HIS A N 1
ATOM 5987 C CA . HIS A 1 828 ? 11.926 -20.408 31.624 1.00 53.16 828 HIS A CA 1
ATOM 5988 C C . HIS A 1 828 ? 10.578 -19.713 31.908 1.00 53.16 828 HIS A C 1
ATOM 5990 O O . HIS A 1 828 ? 10.444 -18.525 31.603 1.00 53.16 828 HIS A O 1
ATOM 5996 N N . SER A 1 829 ? 9.599 -20.380 32.535 1.00 54.66 829 SER A N 1
ATOM 5997 C CA . SER A 1 829 ? 8.354 -19.713 32.948 1.00 54.66 829 SER A CA 1
ATOM 5998 C C . SER A 1 829 ? 8.540 -18.807 34.178 1.00 54.66 829 SER A C 1
ATOM 6000 O O . SER A 1 829 ? 9.064 -19.256 35.199 1.00 54.66 829 SER A O 1
ATOM 6002 N N . PRO A 1 830 ? 8.098 -17.537 34.129 1.00 59.81 830 PRO A N 1
ATOM 6003 C CA . PRO A 1 830 ? 8.084 -16.650 35.292 1.00 59.81 830 PRO A CA 1
ATOM 6004 C C . PRO A 1 830 ? 7.071 -17.102 36.359 1.00 59.81 830 PRO A C 1
ATOM 6006 O O . PRO A 1 830 ? 5.926 -17.423 36.050 1.00 59.81 830 PRO A O 1
ATOM 6009 N N . ALA A 1 831 ? 7.469 -17.058 37.633 1.00 64.75 831 ALA A N 1
ATOM 6010 C CA . ALA A 1 831 ? 6.590 -17.380 38.754 1.00 64.75 831 ALA A CA 1
ATOM 6011 C C . ALA A 1 831 ? 5.683 -16.186 39.119 1.00 64.75 831 ALA A C 1
ATOM 6013 O O . ALA A 1 831 ? 6.157 -15.081 39.412 1.00 64.75 831 ALA A O 1
ATOM 6014 N N . PHE A 1 832 ? 4.374 -16.428 39.151 1.00 73.00 832 PHE A N 1
ATOM 6015 C CA . PHE A 1 832 ? 3.338 -15.467 39.537 1.00 73.00 832 PHE A CA 1
ATOM 6016 C C . PHE A 1 832 ? 2.492 -16.025 40.674 1.00 73.00 832 PHE A C 1
ATOM 6018 O O . PHE A 1 832 ? 2.348 -17.236 40.803 1.00 73.00 832 PHE A O 1
ATOM 6025 N N . TRP A 1 833 ? 1.883 -15.138 41.455 1.00 76.06 833 TRP A N 1
ATOM 6026 C CA . TRP A 1 833 ? 0.928 -15.522 42.486 1.00 76.06 833 TRP A CA 1
ATOM 6027 C C . TRP A 1 833 ? -0.249 -14.546 42.542 1.00 76.06 833 TRP A C 1
ATOM 6029 O O . TRP A 1 833 ? -0.140 -13.371 42.170 1.00 76.06 833 TRP A O 1
ATOM 6039 N N . TYR A 1 834 ? -1.385 -15.049 43.019 1.00 78.56 834 TYR A N 1
ATOM 6040 C CA . TYR A 1 834 ? -2.610 -14.282 43.225 1.00 78.56 834 TYR A CA 1
ATOM 6041 C C . TYR A 1 834 ? -3.014 -14.369 44.692 1.00 78.56 834 TYR A C 1
ATOM 6043 O O . TYR A 1 834 ? -3.004 -15.459 45.257 1.00 78.56 834 TYR A O 1
ATOM 6051 N N . ALA A 1 835 ? -3.390 -13.250 45.310 1.00 75.00 835 ALA A N 1
ATOM 6052 C CA . ALA A 1 835 ? -3.830 -13.237 46.700 1.00 75.00 835 ALA A CA 1
ATOM 6053 C C . ALA A 1 835 ? -5.208 -12.603 46.868 1.00 75.00 835 ALA A C 1
ATOM 6055 O O . ALA A 1 835 ? -5.539 -11.575 46.269 1.00 75.00 835 ALA A O 1
ATOM 6056 N N . SER A 1 836 ? -5.984 -13.210 47.759 1.00 78.38 836 SER A N 1
ATOM 6057 C CA . SER A 1 836 ? -7.206 -12.644 48.311 1.00 78.38 836 SER A CA 1
ATOM 6058 C C . SER A 1 836 ? -7.037 -12.592 49.816 1.00 78.38 836 SER A C 1
ATOM 6060 O O . SER A 1 836 ? -6.755 -13.607 50.445 1.00 78.38 836 SER A O 1
ATOM 6062 N N . ALA A 1 837 ? -7.222 -11.420 50.403 1.00 77.50 837 ALA A N 1
ATOM 6063 C CA . ALA A 1 837 ? -7.023 -11.210 51.819 1.00 77.50 837 ALA A CA 1
ATOM 6064 C C . ALA A 1 837 ? -8.248 -10.575 52.464 1.00 77.50 837 ALA A C 1
ATOM 6066 O O . ALA A 1 837 ? -8.904 -9.707 51.889 1.00 77.50 837 ALA A O 1
ATOM 6067 N N . THR A 1 838 ? -8.546 -10.999 53.683 1.00 80.69 838 THR A N 1
ATOM 6068 C CA . THR A 1 838 ? -9.611 -10.430 54.508 1.00 80.69 838 THR A CA 1
ATOM 6069 C C . THR A 1 838 ? -9.003 -9.714 55.692 1.00 80.69 838 THR A C 1
ATOM 6071 O O . THR A 1 838 ? -8.121 -10.249 56.372 1.00 80.69 838 THR A O 1
ATOM 6074 N N . ARG A 1 839 ? -9.484 -8.507 55.966 1.00 76.69 839 ARG A N 1
ATOM 6075 C CA . ARG A 1 839 ? -9.041 -7.763 57.135 1.00 76.69 839 ARG A CA 1
ATOM 6076 C C . ARG A 1 839 ? -9.784 -8.248 58.367 1.00 76.69 839 ARG A C 1
ATOM 6078 O O . ARG A 1 839 ? -10.978 -8.000 58.508 1.00 76.69 839 ARG A 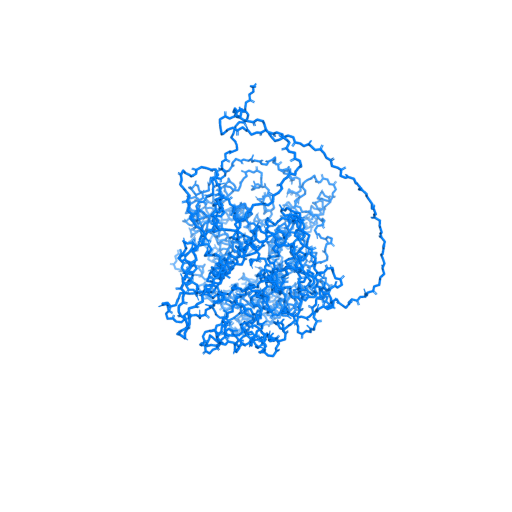O 1
ATOM 6085 N N . THR A 1 840 ? -9.073 -8.882 59.285 1.00 69.12 840 THR A N 1
ATOM 6086 C CA . THR A 1 840 ? -9.641 -9.272 60.577 1.00 69.12 840 THR A CA 1
ATOM 6087 C C . THR A 1 840 ? -9.827 -8.039 61.461 1.00 69.12 840 THR A C 1
ATOM 6089 O O . THR A 1 840 ? -8.958 -7.163 61.494 1.00 69.12 840 THR A O 1
ATOM 6092 N N . ALA A 1 841 ? -10.929 -7.966 62.212 1.00 54.62 841 ALA A N 1
ATOM 6093 C CA . ALA A 1 841 ? -11.013 -7.045 63.342 1.00 54.62 841 ALA A CA 1
ATOM 6094 C C . ALA A 1 841 ? -9.893 -7.407 64.334 1.00 54.62 841 ALA A C 1
ATOM 6096 O O . ALA A 1 841 ? -9.862 -8.534 64.826 1.00 54.62 841 ALA A O 1
ATOM 6097 N N . ARG A 1 842 ? -8.934 -6.497 64.544 1.00 43.50 842 ARG A N 1
ATOM 6098 C CA . ARG A 1 842 ? -7.922 -6.653 65.598 1.00 43.50 842 ARG A CA 1
ATOM 6099 C C . ARG A 1 842 ? -8.544 -6.478 66.973 1.00 43.50 842 ARG A C 1
ATOM 6101 O O . ARG A 1 842 ? -9.424 -5.594 67.094 1.00 43.50 842 ARG A O 1
#

Nearest PDB structures (foldseek):
  8ufd-assembly1_A  TM=8.138E-01  e=2.666E-20  Mycobacterium tuberculosis
  8ufe-assembly1_A  TM=8.081E-01  e=3.031E-19  Mycolicibacterium smegmatis
  7y58-assembly1_A  TM=7.987E-01  e=1.423E-17  Staphylococcus aureus
  2uyq-assembly1_A  TM=7.260E-01  e=3.920E-11  Mycobacterium leprae
  8tgn-assembly1_A  TM=7.560E-01  e=1.943E-07  Homo sapiens

Sequence (842 aa):
MVTFSSTAPRSRLSPQHDRLVLALASLSSFVVILDATIVSVALPSIGAELGFAASTLPWVVNAYTLLFAGFLLLGGRCADAFGQRAVLLAGLALFTAASLGGGLAWSPAVLLAARAAQGLGGALLIPAALALLTATFEEGPRRAHALSTWSAVGAIGAASGPVAGGLLTQAVGWRWVLFVNVPVGLVGLAGAALVLTSAPLTRARPSLDVVGAVLATAGLLGVVYALMESEAGGWHDPTVPAGLVGGVLLLALFLVHQARWSADPLLPLSLFRSPAVRGANLVMFLLGLGFFACPVLISFVLQYVHGSGPLAAGLGFLPTGLAMFAGARLAGPLTVRFGPRRAAVFGCGLGAFGLAAMAVLIDTGSSYLWSVALPGVVFGFGTAAAFTPLTVSATSEVGGERGGVAAAVLNTVRQTSGAVGLALITSVSGALAAGWARAHPGAVADGPAALAHGYSGAFLLSACCVAGAAGLAAVAMPRPNRPFTRSAGGGGASSRHTGALPGQVALLLLDPGGREVVRVSAAKGAARPPVGRQVAVAVPGLARATPLAALERTRVDGTERTGLTASGAPPLSAVRLSDDQPTGGPFAGLLFDRVARSLNTSGCERFAHGHHLQELIPLLREHIDFRTRYVDDRVRWATDLLGMNQVVIVAAGLDTRAVRLLLPPRCVVYELDLPQVLEFKDAVLAGREPLRGARRVPVAVDLREDFSEALLRQGFCTRMPSCWLIEGLLMYLPPTDADRLLRTVTGLAAPDSVLVLDHAYPEVFHHPDFAAGVRVLADNGFGLCSVVGGPEDWLAGYGWAAEVADPADLATQFARPVPAVLDPCLPHSPAFWYASATRTAR

Solvent-accessible surface area (backbone atoms only — not comparable to full-atom values): 44019 Å² total; per-residue (Å²): 141,83,85,90,80,78,85,72,79,81,74,80,72,52,78,66,54,59,51,49,52,50,50,49,32,19,49,49,33,19,53,50,34,18,55,70,35,14,48,61,42,22,44,67,60,49,25,69,74,46,65,45,51,83,68,53,45,61,41,54,60,45,33,16,39,43,31,20,44,24,35,31,65,47,18,36,50,44,14,69,64,68,31,31,68,56,31,32,46,51,11,32,50,40,25,23,53,18,23,45,47,33,34,66,42,84,38,56,67,50,30,34,51,16,27,26,42,25,12,42,11,39,9,19,24,52,37,8,29,51,50,42,46,61,73,70,31,59,92,56,70,63,26,53,48,49,55,48,51,30,50,50,39,22,51,50,17,46,57,43,9,28,36,53,13,3,45,34,30,68,76,80,30,46,43,47,55,28,41,61,46,29,64,53,25,50,53,46,38,52,48,50,67,72,66,55,74,89,73,79,82,84,61,82,71,71,66,77,50,57,68,45,36,50,24,41,20,52,8,48,35,26,32,38,49,16,35,49,45,26,51,67,68,32,77,79,32,69,64,22,58,50,24,36,50,51,7,51,49,28,40,50,48,21,54,51,38,39,73,75,70,47,92,54,42,91,58,65,67,75,56,54,70,42,52,32,31,37,24,24,40,54,22,38,28,29,33,19,27,23,53,57,33,44,69,51,50,54,31,46,44,31,36,57,33,67,64,38,53,42,40,55,25,14,54,60,44,45,54,21,43,53,24,21,51,52,16,44,67,44,11,55,63,40,17,66,76,60,31,35,34,52,24,24,22,49,11,20,41,38,16,14,49,14,26,39,44,25,27,71,40,45,46,61,84,49,51,60,61,71,21,41,35,52,23,31,26,40,20,24,20,13,45,34,17,20,51,48,15,32,52,48,39,28,26,75,85,40,61,82,90,48,20,64,56,35,49,51,50,43,52,48,39,34,51,42,21,19,39,45,17,27,35,47,36,52,29,50,14,52,52,44,5,44,52,48,17,74,74,35,90,92,51,48,45,89,31,37,63,18,41,26,51,4,49,16,50,26,27,37,53,22,14,50,31,15,36,48,18,13,55,39,22,66,68,44,26,62,75,83,77,72,84,83,77,83,83,86,83,82,88,80,89,83,91,78,92,83,86,87,88,86,85,90,79,84,66,83,49,58,49,102,86,72,50,82,76,61,85,75,82,89,80,92,85,83,85,88,86,78,93,90,69,90,84,85,82,86,65,96,90,65,97,70,91,80,86,92,79,82,88,58,83,55,79,60,92,94,45,86,49,91,52,86,79,92,71,76,81,76,63,70,69,79,68,76,71,71,94,87,56,86,78,37,66,67,56,54,51,51,42,48,54,45,44,64,63,57,50,68,60,87,61,46,65,73,64,76,73,57,91,62,60,80,69,42,47,63,39,51,47,45,48,48,48,52,53,49,40,57,52,51,53,52,54,45,44,41,38,73,73,70,58,37,40,36,36,39,38,36,53,55,71,83,70,54,52,49,46,70,41,82,46,60,55,78,26,37,32,39,38,38,31,42,56,70,56,48,56,49,38,50,65,72,48,61,93,60,76,52,64,44,60,32,46,69,42,83,41,72,36,58,80,92,50,89,49,65,65,66,47,43,76,74,67,58,60,49,85,44,41,29,38,38,35,41,43,67,47,53,46,45,25,48,61,72,51,40,51,47,46,50,49,52,52,55,72,44,44,18,57,69,12,38,40,36,39,40,45,57,44,45,70,38,62,73,35,69,72,50,32,51,53,47,48,53,36,40,78,57,73,43,64,72,26,57,72,68,74,61,71,48,65,58,39,41,74,72,51,25,55,52,51,78,43,48,51,61,59,52,14,63,59,67,74,45,80,54,39,74,52,48,26,84,85,45,91,89,38,52,57,54,43,38,38,45,25,39,26,57,74,128

Mean predicted aligned error: 19.45 Å